Protein AF-A0A8U0S9E8-F1 (afdb_monomer)

pLDDT: mean 73.56, std 24.43, range [23.88, 98.0]

Foldseek 3Di:
DDDDDDDDDDDDDPVNVVVVVVVVVVVVVVVVVVVVPDDDDDDDDDDDDDDDDDDDDDDDDDDDDDDDDDDDDDDDDDDDDDDDDDYDDDDDDDDDDDDDDDDDDDDDDDDDDDDDPPPPPPPPDPPVVVVVVVVVVVVVVVVPPDDDDDDDDDPPVVVVVVVVVVVVVVVVVVVVVVVVVVVVVVVVVVVVVVVVVVVVVVVVVVVVVVVVVVVVVVVVVVVVVVVVVVVVVVVVVVVVVVVVVVVVVVVVVVVVVVVVVVVVVVVVVVVVVVVVVLVVLVVVVVVVVVVVVVVVVVVVVVVVVVVVVVVVVVVVVVVVVVVVVVVVVVVVVVVVVVVVVVVVVVVVVVVVVVVVVVVVDDDDDPVPVVVVVVVVVVVVVVVVVVVVVVVVVVVVVVVVVVVVVVVVVVVVVVVVVVVVVVVVVVVVVVVVVVVVVVVVVVVVVVVVPDDDDDYDDYYDDDDDDPVVVVVVVVVVVVVVVVVVVVVVVVVVVVVVVVVVVVVVVVVVVVVVVVVVVVVVVVVVVVVVVVVVVVVVVVVVVVVVVVVVVVVVVVVVVVVVVVVVVVVVVVVVVVVVVVVVVVVVVVVVVVVVVVVVVVVVVVVVVVVVVVVVVVVVVVVVVVVVVVVVVVVVVVVVVVVVVVVVVVVVVVVVVVVVVVVVVVVVVVVVVVVVVVVVVVVVVVVVVVVVVVVVVVVPPDDDDDDDDDDDDDDDDDDDDDDDDDDDDDDDDDDDDDDPVVVVVVVVVVVVVVVVVVVVVVVVVVVVVVVVVVVVVVPDDDDDDDDDDDDDDDDDDPPPPVNVVVVVVVVVVVVVVVVVVVVVVVVVVVVVVVVVVVVVVVVVVVVVVVVVVVVVVVVVVVVVVVVVVVVVVVVVVVVLVVVLVVLVVVLVVLVVVVVVVVVVVVVVVVPPPDDDDDDDDDDDDDDDDDDDDDDDDDDDDDDDDDDDDDDDDDDDDDDDDDDDPVSVVVSVVSVVVSVCSVPDPVPDPPDPFPQPQDADSSRDRDRDGD

Radius of gyration: 91.76 Å; Cα contacts (8 Å, |Δi|>4): 34; chains: 1; bounding box: 214×157×283 Å

Secondary structure (DSSP, 8-state):
--PPPPPP--PPPHHHHHHHHHHHHHHHHHHHHTTTT-----PPP------------------------------------------------------------------------------TTHHHHHHHHHHHHHHHHHS-----------SSHHHHHHHHHHHHHHHHHHHHHHHHHHHHHHHHHHHHHHHHHHHHHHHHHHHHHHHHHHHHHHHHHHHHHHHHHHHHHHHHHHHHHHHHHHHHHHHHHHHHHHHHHHHHHHHHHHHHHHHHHHHHHHHHHHHHHHHHHHHHHHHHHHHHHHHHHHHHHHHHHHHHHHHHHHHHHHHHHHHHHHHHHHHHHHHHHHHHHHHHHHTT----STHHHHHHHHHHHHHHHHHHHHHHHHHHHHHHHHHHHHHHHHHHHHHHHHHHHHHHHHHHHHHHHHHHHHHHHHHHHHHHHHHTT----------------STHHHHHHHHHHHHHHHHHHHHHHHHHHHHHHHHHHHHHHHHHHHHHHHHHHHHHHHHHHHHHHHHHHHHHHHHHHHHHHHHHHHHHHHHHHHHHHHHHHHHHHHHHHHHHHHHHHHHHHHHHHHHHHHHHHHHHHHHHHHHHHHHHHHHHHHHHHHHHHHHHHHHHHHHHHHHHHHHHHHHHHHHHHHHHHHHHHHHHHHHHHHHHHHHHHHHHHHHHHHHHHHHHHHTTSS-----------------------------SPPP----HHHHHHHHHHHHHHHHHHHHHHHHHHHHHHHHHHHHHTTS---------------S-----HHHHHHHHHHHHHHHHHHHHHHHHHHHHHHHHHHHHHHHHHHHHHHHHHHHHHHHHHHHHHHHHHHHHHHHHHHHHHHHHHHHHHHHHHHHHHHHHHHHHHHHHHHHHHHTTS-----------------------------------------------PPPP-HHHHHHHHHHHHHHHGGG-BTB-------------TTS-------

Organism: Mustela putorius furo (NCBI:txid9669)

Mean predicted aligned error: 26.45 Å

Structure (mmCIF, N/CA/C/O backbone):
data_AF-A0A8U0S9E8-F1
#
_entry.id   AF-A0A8U0S9E8-F1
#
loop_
_atom_site.group_PDB
_atom_site.id
_atom_site.type_symbol
_atom_site.label_atom_id
_atom_site.label_alt_id
_atom_site.label_comp_id
_atom_site.label_asym_id
_atom_site.label_entity_id
_atom_site.label_seq_id
_atom_site.pdbx_PDB_ins_code
_atom_site.Cartn_x
_atom_site.Cartn_y
_atom_site.Cartn_z
_atom_site.occupancy
_atom_site.B_iso_or_equiv
_atom_site.auth_seq_id
_atom_site.auth_comp_id
_atom_site.auth_asym_id
_atom_site.auth_atom_id
_atom_site.pdbx_PDB_model_num
ATOM 1 N N . MET A 1 1 ? 6.691 2.683 75.120 1.00 44.00 1 MET A N 1
ATOM 2 C CA . MET A 1 1 ? 7.593 2.635 73.948 1.00 44.00 1 MET A CA 1
ATOM 3 C C . MET A 1 1 ? 6.758 2.841 72.698 1.00 44.00 1 MET A C 1
ATOM 5 O O . MET A 1 1 ? 5.855 2.048 72.480 1.00 44.00 1 MET A O 1
ATOM 9 N N . TRP A 1 2 ? 7.014 3.904 71.936 1.00 33.50 2 TRP A N 1
ATOM 10 C CA . TRP A 1 2 ? 6.472 4.150 70.589 1.00 33.50 2 TRP A CA 1
ATOM 11 C C . TRP A 1 2 ? 7.681 4.425 69.666 1.00 33.50 2 TRP A C 1
ATOM 13 O O . TRP A 1 2 ? 8.665 4.984 70.161 1.00 33.50 2 TRP A O 1
ATOM 23 N N . PRO A 1 3 ? 7.669 4.017 68.384 1.00 50.53 3 PRO A N 1
ATOM 24 C CA . PRO A 1 3 ? 8.798 4.227 67.473 1.00 50.53 3 PRO A CA 1
ATOM 25 C C . PRO A 1 3 ? 8.892 5.690 66.982 1.00 50.53 3 PRO A C 1
ATOM 27 O O . PRO A 1 3 ? 7.874 6.384 66.937 1.00 50.53 3 PRO A O 1
ATOM 30 N N . PRO A 1 4 ? 10.092 6.178 66.609 1.00 53.84 4 PRO A N 1
ATOM 31 C CA . PRO A 1 4 ? 10.297 7.551 66.147 1.00 53.84 4 PRO A CA 1
ATOM 32 C C . PRO A 1 4 ? 9.912 7.760 64.671 1.00 53.84 4 PRO A C 1
ATOM 34 O O . PRO A 1 4 ? 9.964 6.838 63.858 1.00 53.84 4 PRO A O 1
ATOM 37 N N . PHE A 1 5 ? 9.598 9.009 64.312 1.00 45.31 5 PHE A N 1
ATOM 38 C CA . PHE A 1 5 ? 9.435 9.437 62.918 1.00 45.31 5 PHE A CA 1
ATOM 39 C C . PHE A 1 5 ? 10.786 9.469 62.169 1.00 45.31 5 PHE A C 1
ATOM 41 O O . PHE A 1 5 ? 11.796 9.856 62.765 1.00 45.31 5 PHE A O 1
ATOM 48 N N . PRO A 1 6 ? 10.826 9.134 60.864 1.00 54.22 6 PRO A N 1
ATOM 49 C CA . PRO A 1 6 ? 12.030 9.258 60.044 1.00 54.22 6 PRO A CA 1
ATOM 50 C C . PRO A 1 6 ? 12.336 10.721 59.678 1.00 54.22 6 PRO A C 1
ATOM 52 O O . PRO A 1 6 ? 11.435 11.521 59.422 1.00 54.22 6 PRO A O 1
ATOM 55 N N . SER A 1 7 ? 13.623 11.066 59.618 1.00 42.84 7 SER A N 1
ATOM 56 C CA . SER A 1 7 ? 14.100 12.400 59.226 1.00 42.84 7 SER A CA 1
ATOM 57 C C . SER A 1 7 ? 14.021 12.633 57.704 1.00 42.84 7 SER A C 1
ATOM 59 O O . SER A 1 7 ? 14.194 11.688 56.933 1.00 42.84 7 SER A O 1
ATOM 61 N N . PRO A 1 8 ? 13.815 13.880 57.236 1.00 59.53 8 PRO A N 1
ATOM 62 C CA . PRO A 1 8 ? 13.696 14.175 55.811 1.00 59.53 8 PRO A CA 1
ATOM 63 C C . PRO A 1 8 ? 15.063 14.403 55.149 1.00 59.53 8 PRO A C 1
ATOM 65 O O . PRO A 1 8 ? 15.741 15.372 55.483 1.00 59.53 8 PRO A O 1
ATOM 68 N N . CYS A 1 9 ? 15.442 13.588 54.154 1.00 46.59 9 CYS A N 1
ATOM 69 C CA . CYS A 1 9 ? 16.410 14.017 53.134 1.00 46.59 9 CYS A CA 1
ATOM 70 C C . CYS A 1 9 ? 16.486 13.099 51.900 1.00 46.59 9 CYS A C 1
ATOM 72 O O . CYS A 1 9 ? 16.913 11.951 52.001 1.00 46.59 9 CYS A O 1
ATOM 74 N N . THR A 1 10 ? 16.213 13.641 50.711 1.00 43.84 10 THR A N 1
ATOM 75 C CA . THR A 1 10 ? 17.159 13.552 49.577 1.00 43.84 10 THR A CA 1
ATOM 76 C C . THR A 1 10 ? 16.815 14.607 48.527 1.00 43.84 10 THR A C 1
ATOM 78 O O . THR A 1 10 ? 15.685 14.683 48.049 1.00 43.84 10 THR A O 1
ATOM 81 N N . GLY A 1 11 ? 17.788 15.445 48.168 1.00 53.75 11 GLY A N 1
ATOM 82 C CA . GLY A 1 11 ? 17.655 16.367 47.042 1.00 53.75 11 GLY A CA 1
ATOM 83 C C . GLY A 1 11 ? 17.766 15.623 45.709 1.00 53.75 11 GLY A C 1
ATOM 84 O O . GLY A 1 11 ? 18.569 14.703 45.574 1.00 53.75 11 GLY A O 1
ATOM 85 N N . MET A 1 12 ? 16.978 16.036 44.716 1.00 52.22 12 MET A N 1
ATOM 86 C CA . MET A 1 12 ? 17.087 15.545 43.336 1.00 52.22 12 MET A CA 1
ATOM 87 C C . MET A 1 12 ? 18.500 15.790 42.785 1.00 52.22 12 MET A C 1
ATOM 89 O O . MET A 1 12 ? 19.014 16.900 42.920 1.00 52.22 12 MET A O 1
ATOM 93 N N . SER A 1 13 ? 19.105 14.795 42.126 1.00 67.50 13 SER A N 1
ATOM 94 C CA . SER A 1 13 ? 20.466 14.938 41.590 1.00 67.50 13 SER A CA 1
ATOM 95 C C . SER A 1 13 ? 20.565 16.029 40.516 1.00 67.50 13 SER A C 1
ATOM 97 O O . SER A 1 13 ? 19.630 16.262 39.741 1.00 67.50 13 SER A O 1
ATOM 99 N N . GLU A 1 14 ? 21.738 16.664 40.443 1.00 64.44 14 GLU A N 1
ATOM 100 C CA . GLU A 1 14 ? 22.104 17.674 39.439 1.00 64.44 14 GLU A CA 1
ATOM 101 C C . GLU A 1 14 ? 21.823 17.180 38.007 1.00 64.44 14 GLU A C 1
ATOM 103 O O . GLU A 1 14 ? 21.269 17.890 37.171 1.00 64.44 14 GLU A O 1
ATOM 108 N N . GLU A 1 15 ? 22.111 15.908 37.759 1.00 65.75 15 GLU A N 1
ATOM 109 C CA . GLU A 1 15 ? 21.899 15.195 36.501 1.00 65.75 15 GLU A CA 1
ATOM 110 C C . GLU A 1 15 ? 20.404 15.055 36.151 1.00 65.75 15 GLU A C 1
ATOM 112 O O . GLU A 1 15 ? 19.975 15.360 35.033 1.00 65.75 15 GLU A O 1
ATOM 117 N N . THR A 1 16 ? 19.562 14.730 37.141 1.00 79.19 16 THR A N 1
ATOM 118 C CA . THR A 1 16 ? 18.098 14.702 36.970 1.00 79.19 16 THR A CA 1
ATOM 119 C C . THR A 1 16 ? 17.536 16.109 36.728 1.00 79.19 16 THR A C 1
ATOM 121 O O . THR A 1 16 ? 16.573 16.279 35.972 1.00 79.19 16 THR A O 1
ATOM 124 N N . ARG A 1 17 ? 18.144 17.140 37.334 1.00 77.75 17 ARG A N 1
ATOM 125 C CA . ARG A 1 17 ? 17.808 18.552 37.092 1.00 77.75 17 ARG A CA 1
ATOM 126 C C . ARG A 1 17 ? 18.152 18.959 35.657 1.00 77.75 17 ARG A C 1
ATOM 128 O O . ARG A 1 17 ? 17.302 19.536 34.980 1.00 77.75 17 ARG A O 1
ATOM 135 N N . GLN A 1 18 ? 19.346 18.614 35.172 1.00 79.44 18 GLN A N 1
ATOM 136 C CA . GLN A 1 18 ? 19.784 18.892 33.800 1.00 79.44 18 GLN A CA 1
ATOM 137 C C . GLN A 1 18 ? 18.920 18.169 32.758 1.00 79.44 18 GLN A C 1
ATOM 139 O O . GLN A 1 18 ? 18.460 18.812 31.814 1.00 79.44 18 GLN A O 1
ATOM 144 N N . SER A 1 19 ? 18.611 16.884 32.960 1.00 80.31 19 SER A N 1
ATOM 145 C CA . SER A 1 19 ? 17.738 16.104 32.070 1.00 80.31 19 SER A CA 1
ATOM 146 C C . SER A 1 19 ? 16.337 16.726 31.936 1.00 80.31 19 SER A C 1
ATOM 148 O O . SER A 1 19 ? 15.861 16.981 30.824 1.00 80.31 19 SER A O 1
ATOM 150 N N . LYS A 1 20 ? 15.706 17.113 33.056 1.00 79.75 20 LYS A N 1
ATOM 151 C CA . LYS A 1 20 ? 14.413 17.827 33.035 1.00 79.75 20 LYS A CA 1
ATOM 152 C C . LYS A 1 20 ? 14.503 19.196 32.344 1.00 79.75 20 LYS A C 1
ATOM 154 O O . LYS A 1 20 ? 13.569 19.585 31.642 1.00 79.75 20 LYS A O 1
ATOM 159 N N . LEU A 1 21 ? 15.621 19.909 32.487 1.00 84.81 21 LEU A N 1
ATOM 160 C CA . LEU A 1 21 ? 15.851 21.211 31.847 1.00 84.81 21 LEU A CA 1
ATOM 161 C C . LEU A 1 21 ? 16.091 21.069 30.329 1.00 84.81 21 LEU A C 1
ATOM 163 O O . LEU A 1 21 ? 15.601 21.887 29.549 1.00 84.81 21 LEU A O 1
ATOM 167 N N . ALA A 1 22 ? 16.752 19.996 29.884 1.00 84.50 22 ALA A N 1
ATOM 168 C CA . ALA A 1 22 ? 16.879 19.641 28.470 1.00 84.50 22 ALA A CA 1
ATOM 169 C C . ALA A 1 22 ? 15.518 19.278 27.846 1.00 84.50 22 ALA A C 1
ATOM 171 O O . ALA A 1 22 ? 15.171 19.802 26.786 1.00 84.50 22 ALA A O 1
ATOM 172 N N . ALA A 1 23 ? 14.699 18.474 28.535 1.00 85.00 23 ALA A N 1
ATOM 173 C CA . ALA A 1 23 ? 13.337 18.153 28.104 1.00 85.00 23 ALA A CA 1
ATOM 174 C C . ALA A 1 23 ? 12.440 19.406 28.007 1.00 85.00 23 ALA A C 1
ATOM 176 O O . ALA A 1 23 ? 11.701 19.568 27.034 1.00 85.00 23 ALA A O 1
ATOM 177 N N . ALA A 1 24 ? 12.553 20.337 28.963 1.00 83.56 24 ALA A N 1
ATOM 178 C CA . ALA A 1 24 ? 11.865 21.627 28.911 1.00 83.56 24 ALA A CA 1
ATOM 179 C C . ALA A 1 24 ? 12.329 22.488 27.718 1.00 83.56 24 ALA A C 1
ATOM 181 O O . ALA A 1 24 ? 11.495 23.033 26.996 1.00 83.56 24 ALA A O 1
ATOM 182 N N . LYS A 1 25 ? 13.641 22.553 27.444 1.00 87.00 25 LYS A N 1
ATOM 183 C CA . LYS A 1 25 ? 14.195 23.231 26.255 1.00 87.00 25 LYS A CA 1
ATOM 184 C C . LYS A 1 25 ? 13.748 22.585 24.936 1.00 87.00 25 LYS A C 1
ATOM 186 O O . LYS A 1 25 ? 13.575 23.306 23.954 1.00 87.00 25 LYS A O 1
ATOM 191 N N . LYS A 1 26 ? 13.536 21.262 24.894 1.00 88.38 26 LYS A N 1
ATOM 192 C CA . LYS A 1 26 ? 12.969 20.578 23.719 1.00 88.38 26 LYS A CA 1
ATOM 193 C C . LYS A 1 26 ? 11.520 21.018 23.485 1.00 88.38 26 LYS A C 1
ATOM 195 O O . LYS A 1 26 ? 11.230 21.562 22.423 1.00 88.38 26 LYS A O 1
ATOM 200 N N . LYS A 1 27 ? 10.662 20.917 24.509 1.00 85.12 27 LYS A N 1
ATOM 201 C CA . LYS A 1 27 ? 9.257 21.362 24.434 1.00 85.12 27 LYS A CA 1
ATOM 202 C C . LYS A 1 27 ? 9.110 22.852 24.114 1.00 85.12 27 LYS A C 1
ATOM 204 O O . LYS A 1 27 ? 8.194 23.226 23.391 1.00 85.12 27 LYS A O 1
ATOM 209 N N . LEU A 1 28 ? 10.022 23.703 24.592 1.00 79.50 28 LEU A N 1
ATOM 210 C CA . LEU A 1 28 ? 10.029 25.127 24.244 1.00 79.50 28 LEU A CA 1
ATOM 211 C C . LEU A 1 28 ? 10.319 25.353 22.750 1.00 79.50 28 LEU A C 1
ATOM 213 O O . LEU A 1 28 ? 9.632 26.159 22.128 1.00 79.50 28 LEU A O 1
ATOM 217 N N . ARG A 1 29 ? 11.275 24.621 22.157 1.00 79.69 29 ARG A N 1
ATOM 218 C CA . ARG A 1 29 ? 11.548 24.694 20.709 1.00 79.69 29 ARG A CA 1
ATOM 219 C C . ARG A 1 29 ? 10.402 24.123 19.870 1.00 79.69 29 ARG A C 1
ATOM 221 O O . ARG A 1 29 ? 10.024 24.743 18.883 1.00 79.69 29 ARG A O 1
ATOM 228 N N . GLU A 1 30 ? 9.801 23.011 20.294 1.00 76.88 30 GLU A N 1
ATOM 229 C CA . GLU A 1 30 ? 8.592 22.445 19.670 1.00 76.88 30 GLU A CA 1
ATOM 230 C C . GLU A 1 30 ? 7.432 23.463 19.678 1.00 76.88 30 GLU A C 1
ATOM 232 O O . GLU A 1 30 ? 6.778 23.670 18.656 1.00 76.88 30 GLU A O 1
ATOM 237 N N . TYR A 1 31 ? 7.221 24.166 20.797 1.00 73.00 31 TYR A N 1
ATOM 238 C CA . TYR A 1 31 ? 6.201 25.213 20.928 1.00 73.00 31 TYR A CA 1
ATOM 239 C C . TYR A 1 31 ? 6.510 26.459 20.077 1.00 73.00 31 TYR A C 1
ATOM 241 O O . TYR A 1 31 ? 5.611 27.011 19.448 1.00 73.00 31 TYR A O 1
ATOM 249 N N . GLN A 1 32 ? 7.779 26.874 19.996 1.00 72.06 32 GLN A N 1
ATOM 250 C CA . GLN A 1 32 ? 8.217 27.987 19.144 1.00 72.06 32 GLN A CA 1
ATOM 251 C C . GLN A 1 32 ? 8.056 27.675 17.648 1.00 72.06 32 GLN A C 1
ATOM 253 O O . GLN A 1 32 ? 7.547 28.517 16.911 1.00 72.06 32 GLN A O 1
ATOM 258 N N . HIS A 1 33 ? 8.390 26.461 17.195 1.00 67.50 33 HIS A N 1
ATOM 259 C CA . HIS A 1 33 ? 8.090 26.024 15.824 1.00 67.50 33 HIS A CA 1
ATOM 260 C C . HIS A 1 33 ? 6.584 26.039 15.534 1.00 67.50 33 HIS A C 1
ATOM 262 O O . HIS A 1 33 ? 6.177 26.506 14.474 1.00 67.50 33 HIS A O 1
ATOM 268 N N . LYS A 1 34 ? 5.743 25.632 16.496 1.00 66.44 34 LYS A N 1
ATOM 269 C CA . LYS A 1 34 ? 4.276 25.659 16.354 1.00 66.44 34 LYS A CA 1
ATOM 270 C C . LYS A 1 34 ? 3.654 27.064 16.312 1.00 66.44 34 LYS A C 1
ATOM 272 O O . LYS A 1 34 ? 2.466 27.181 16.028 1.00 66.44 34 LYS A O 1
ATOM 277 N N . ILE A 1 35 ? 4.435 28.111 16.591 1.00 58.50 35 ILE A N 1
ATOM 278 C CA . ILE A 1 35 ? 4.029 29.526 16.518 1.00 58.50 35 ILE A CA 1
ATOM 279 C C . ILE A 1 35 ? 4.666 30.239 15.307 1.00 58.50 35 ILE A C 1
ATOM 281 O O . ILE A 1 35 ? 4.148 31.257 14.853 1.00 58.50 35 ILE A O 1
ATOM 285 N N . GLY A 1 36 ? 5.747 29.698 14.734 1.00 48.75 36 GLY A N 1
ATOM 286 C CA . GLY A 1 36 ? 6.500 30.329 13.643 1.00 48.75 36 GLY A CA 1
ATOM 287 C C . GLY A 1 36 ? 5.853 30.290 12.250 1.00 48.75 36 GLY A C 1
ATOM 288 O O . GLY A 1 36 ? 6.329 30.989 11.362 1.00 48.75 36 GLY A O 1
ATOM 289 N N . SER A 1 37 ? 4.793 29.503 12.037 1.00 46.59 37 SER A N 1
ATOM 290 C CA . SER A 1 37 ? 4.215 29.219 10.707 1.00 46.59 37 SER A CA 1
ATOM 291 C C . SER A 1 37 ? 2.791 29.764 10.479 1.00 46.59 37 SER A C 1
ATOM 293 O O . SER A 1 37 ? 2.075 29.276 9.608 1.00 46.59 37 SER A O 1
ATOM 295 N N . GLY A 1 38 ? 2.362 30.778 11.243 1.00 38.34 38 GLY A N 1
ATOM 296 C CA . GLY A 1 38 ? 1.010 31.357 11.161 1.00 38.34 38 GLY A CA 1
ATOM 297 C C . GLY A 1 38 ? 0.969 32.856 10.837 1.00 38.34 38 GLY A C 1
ATOM 298 O O . GLY A 1 38 ? 0.762 33.672 11.735 1.00 38.34 38 GLY A O 1
ATOM 299 N N . THR A 1 39 ? 1.116 33.240 9.564 1.00 35.41 39 THR A N 1
ATOM 300 C CA . THR A 1 39 ? 0.956 34.643 9.117 1.00 35.41 39 THR A CA 1
ATOM 301 C C . THR A 1 39 ? -0.534 35.007 8.930 1.00 35.41 39 THR A C 1
ATOM 303 O O . THR A 1 39 ? -1.264 34.214 8.334 1.00 35.41 39 THR A O 1
ATOM 306 N N . PRO A 1 40 ? -1.033 36.167 9.419 1.00 47.22 40 PRO A N 1
ATOM 307 C CA . PRO A 1 40 ? -2.479 36.392 9.553 1.00 47.22 40 PRO A CA 1
ATOM 308 C C . PRO A 1 40 ? -3.126 37.404 8.577 1.00 47.22 40 PRO A C 1
ATOM 310 O O . PRO A 1 40 ? -2.475 38.271 8.007 1.00 47.22 40 PRO A O 1
ATOM 313 N N . ALA A 1 41 ? -4.468 37.380 8.608 1.00 33.94 41 ALA A N 1
ATOM 314 C CA . ALA A 1 41 ? -5.418 38.487 8.393 1.00 33.94 41 ALA A CA 1
ATOM 315 C C . ALA A 1 41 ? -5.804 38.927 6.958 1.00 33.94 41 ALA A C 1
ATOM 317 O O . ALA A 1 41 ? -5.037 39.531 6.221 1.00 33.94 41 ALA A O 1
ATOM 318 N N . GLY A 1 42 ? -7.107 38.782 6.657 1.00 28.66 42 GLY A N 1
ATOM 319 C CA . GLY A 1 42 ? -7.777 39.346 5.471 1.00 28.66 42 GLY A CA 1
ATOM 320 C C . GLY A 1 42 ? -9.246 39.768 5.683 1.00 28.66 42 GLY A C 1
ATOM 321 O O . GLY A 1 42 ? -9.971 39.981 4.716 1.00 28.66 42 GLY A O 1
ATOM 322 N N . VAL A 1 43 ? -9.729 39.882 6.930 1.00 33.44 43 VAL A N 1
ATOM 323 C CA . VAL A 1 43 ? -11.162 40.100 7.236 1.00 33.44 43 VAL A CA 1
ATOM 324 C C . VAL A 1 43 ? -11.494 41.577 7.492 1.00 33.44 43 VAL A C 1
ATOM 326 O O . VAL A 1 43 ? -11.058 42.165 8.485 1.00 33.44 43 VAL A O 1
ATOM 329 N N . LYS A 1 44 ? -12.356 42.169 6.653 1.00 34.69 44 LYS A N 1
ATOM 330 C CA . LYS A 1 44 ? -12.977 43.484 6.910 1.00 34.69 44 LYS A CA 1
ATOM 331 C C . LYS A 1 44 ? -14.182 43.336 7.858 1.00 34.69 44 LYS A C 1
ATOM 333 O O . LYS A 1 44 ? -15.100 42.567 7.604 1.00 34.69 44 LYS A O 1
ATOM 338 N N . LYS A 1 45 ? -14.183 44.091 8.963 1.00 38.88 45 LYS A N 1
ATOM 339 C CA . LYS A 1 45 ? -15.186 44.027 10.050 1.00 38.88 45 LYS A CA 1
ATOM 340 C C . LYS A 1 45 ? -16.520 44.701 9.675 1.00 38.88 45 LYS A C 1
ATOM 342 O O . LYS A 1 45 ? -16.481 45.855 9.249 1.00 38.88 45 LYS A O 1
ATOM 347 N N . LYS A 1 46 ? -17.682 44.118 10.034 1.00 30.02 46 LYS A N 1
ATOM 348 C CA . LYS A 1 46 ? -18.892 44.901 10.408 1.00 30.02 46 LYS A CA 1
ATOM 349 C C . LYS A 1 46 ? -19.952 44.147 11.254 1.00 30.02 46 LYS A C 1
ATOM 351 O O . LYS A 1 46 ? -20.583 43.205 10.810 1.00 30.02 46 LYS A O 1
ATOM 356 N N . ARG A 1 47 ? -20.125 44.646 12.487 1.00 30.95 47 ARG A N 1
ATOM 357 C CA . ARG A 1 47 ? -21.281 44.653 13.426 1.00 30.95 47 ARG A CA 1
ATOM 358 C C . ARG A 1 47 ? -22.521 43.739 13.200 1.00 30.95 47 ARG A C 1
ATOM 360 O O . ARG A 1 47 ? -23.392 44.073 12.413 1.00 30.95 47 ARG A O 1
ATOM 367 N N . LYS A 1 48 ? -22.695 42.765 14.111 1.00 30.12 48 LYS A N 1
ATOM 368 C CA . LYS A 1 48 ? -23.673 42.743 15.242 1.00 30.12 48 LYS A CA 1
ATOM 369 C C . LYS A 1 48 ? -25.108 43.300 15.039 1.00 30.12 48 LYS A C 1
ATOM 371 O O . LYS A 1 48 ? -25.261 44.516 15.036 1.00 30.12 48 LYS A O 1
ATOM 376 N N . ILE A 1 49 ? -26.109 42.403 15.123 1.00 32.66 49 ILE A N 1
ATOM 377 C CA . ILE A 1 49 ? -27.501 42.445 15.695 1.00 32.66 49 ILE A CA 1
ATOM 378 C C . ILE A 1 49 ? -28.094 41.041 15.369 1.00 32.66 49 ILE A C 1
ATOM 380 O O . ILE A 1 49 ? -27.817 40.571 14.274 1.00 32.66 49 ILE A O 1
ATOM 384 N N . LYS A 1 50 ? -28.702 40.184 16.214 1.00 31.17 50 LYS A N 1
ATOM 385 C CA . LYS A 1 50 ? -29.634 40.180 17.379 1.00 31.17 50 LYS A CA 1
ATOM 386 C C . LYS A 1 50 ? -31.106 39.915 16.966 1.00 31.17 50 LYS A C 1
ATOM 388 O O . LYS A 1 50 ? -31.656 40.697 16.204 1.00 31.17 50 LYS A O 1
ATOM 393 N N . ASN A 1 51 ? -31.725 38.892 17.588 1.00 29.09 51 ASN A N 1
ATOM 394 C CA . ASN A 1 51 ? -33.076 38.317 17.363 1.00 29.09 51 ASN A CA 1
ATOM 395 C C . ASN A 1 51 ? -33.180 37.443 16.081 1.00 29.09 51 ASN A C 1
ATOM 397 O O . ASN A 1 51 ? -32.486 37.734 15.116 1.00 29.09 51 ASN A O 1
ATOM 401 N N . GLY A 1 52 ? -33.998 36.378 16.006 1.00 27.56 52 GLY A N 1
ATOM 402 C CA . GLY A 1 52 ? -34.793 35.695 17.049 1.00 27.56 52 GLY A CA 1
ATOM 403 C C . GLY A 1 52 ? -35.748 34.604 16.497 1.00 27.56 52 GLY A C 1
ATOM 404 O O . GLY A 1 52 ? -35.979 34.560 15.296 1.00 27.56 52 GLY A O 1
ATOM 405 N N . SER A 1 53 ? -36.338 33.801 17.403 1.00 29.66 53 SER A N 1
ATOM 406 C CA . SER A 1 53 ? -37.468 32.839 17.230 1.00 29.66 53 SER A CA 1
ATOM 407 C C . SER A 1 53 ? -37.332 31.617 16.292 1.00 29.66 53 SER A C 1
ATOM 409 O O . SER A 1 53 ? -36.646 31.645 15.278 1.00 29.66 53 SER A O 1
ATOM 411 N N . CYS A 1 54 ? -38.039 30.539 16.659 1.00 30.72 54 CYS A N 1
ATOM 412 C CA . CYS A 1 54 ? -38.152 29.262 15.938 1.00 30.72 54 CYS A CA 1
ATOM 413 C C . CYS A 1 54 ? -39.445 29.181 15.099 1.00 30.72 54 CYS A C 1
ATOM 415 O O . CYS A 1 54 ? -40.437 29.802 15.479 1.00 30.72 54 CYS A O 1
ATOM 417 N N . SER A 1 55 ? -39.491 28.323 14.068 1.00 32.56 55 SER A N 1
ATOM 418 C CA . SER A 1 55 ? -40.637 27.416 13.789 1.00 32.56 55 SER A CA 1
ATOM 419 C C . SER A 1 55 ? -40.337 26.413 12.656 1.00 32.56 55 SER A C 1
ATOM 421 O O . SER A 1 55 ? -40.163 26.780 11.504 1.00 32.56 55 SER A O 1
ATOM 423 N N . GLU A 1 56 ? -40.203 25.144 13.040 1.00 30.12 56 GLU A N 1
ATOM 424 C CA . GLU A 1 56 ? -40.972 23.979 12.560 1.00 30.12 56 GLU A CA 1
ATOM 425 C C . GLU A 1 56 ? -41.749 23.963 11.209 1.00 30.12 56 GLU A C 1
ATOM 427 O O . GLU A 1 56 ? -42.534 24.856 10.912 1.00 30.12 56 GLU A O 1
ATOM 432 N N . THR A 1 57 ? -41.682 22.780 10.560 1.00 27.00 57 THR A N 1
ATOM 433 C CA . THR A 1 57 ? -42.830 21.977 10.040 1.00 27.00 57 THR A CA 1
ATOM 434 C C . THR A 1 57 ? -43.176 21.918 8.521 1.00 27.00 57 THR A C 1
ATOM 436 O O . THR A 1 57 ? -43.582 22.885 7.892 1.00 27.00 57 THR A O 1
ATOM 439 N N . THR A 1 58 ? -43.063 20.679 7.993 1.00 27.45 58 THR A N 1
ATOM 440 C CA . THR A 1 58 ? -43.699 19.998 6.822 1.00 27.45 58 THR A CA 1
ATOM 441 C C . THR A 1 58 ? -43.703 20.574 5.390 1.00 27.45 58 THR A C 1
ATOM 443 O O . THR A 1 58 ? -44.503 21.441 5.074 1.00 27.45 58 THR A O 1
ATOM 446 N N . ALA A 1 59 ? -42.969 19.872 4.506 1.00 28.84 59 ALA A N 1
ATOM 447 C CA . ALA A 1 59 ? -43.467 18.975 3.429 1.00 28.84 59 ALA A CA 1
ATOM 448 C C . ALA A 1 59 ? -44.372 19.482 2.265 1.00 28.84 59 ALA A C 1
ATOM 450 O O . ALA A 1 59 ? -44.923 20.572 2.282 1.00 28.84 59 ALA A O 1
ATOM 451 N N . SER A 1 60 ? -44.564 18.571 1.292 1.00 29.11 60 SER A N 1
ATOM 452 C CA . SER A 1 60 ? -45.475 18.601 0.124 1.00 29.11 60 SER A CA 1
ATOM 453 C C . SER A 1 60 ? -44.955 19.220 -1.188 1.00 29.11 60 SER A C 1
ATOM 455 O O . SER A 1 60 ? -45.104 20.411 -1.416 1.00 29.11 60 SER A O 1
ATOM 457 N N . ASP A 1 61 ? -44.421 18.339 -2.045 1.00 26.75 61 ASP A N 1
ATOM 458 C CA . ASP A 1 61 ? -44.914 18.005 -3.405 1.00 26.75 61 ASP A CA 1
ATOM 459 C C . ASP A 1 61 ? -45.136 19.098 -4.489 1.00 26.75 61 ASP A C 1
ATOM 461 O O . ASP A 1 61 ? -45.479 20.242 -4.213 1.00 26.75 61 ASP A O 1
ATOM 465 N N . GLY A 1 62 ? -45.014 18.695 -5.762 1.00 25.62 62 GLY A N 1
ATOM 466 C CA . GLY A 1 62 ? -45.376 19.493 -6.943 1.00 25.62 62 GLY A CA 1
ATOM 467 C C . GLY A 1 62 ? -44.218 19.820 -7.897 1.00 25.62 62 GLY A C 1
ATOM 468 O O . GLY A 1 62 ? -43.254 20.496 -7.543 1.00 25.62 62 GLY A O 1
ATOM 469 N N . CYS A 1 63 ? -44.332 19.379 -9.154 1.00 29.52 63 CYS A N 1
ATOM 470 C CA . CYS A 1 63 ? -43.437 19.782 -10.245 1.00 29.52 63 CYS A CA 1
ATOM 471 C C . CYS A 1 63 ? -43.759 21.198 -10.760 1.00 29.52 63 CYS A C 1
ATOM 473 O O . CYS A 1 63 ? -44.899 21.634 -10.654 1.00 29.52 63 CYS A O 1
ATOM 475 N N . HIS A 1 64 ? -42.800 21.855 -11.427 1.00 28.70 64 HIS A N 1
ATOM 476 C CA . HIS A 1 64 ? -42.924 22.286 -12.837 1.00 28.70 64 HIS A CA 1
ATOM 477 C C . HIS A 1 64 ? -41.615 22.923 -13.354 1.00 28.70 64 HIS A C 1
ATOM 479 O O . HIS A 1 64 ? -40.822 23.463 -12.585 1.00 28.70 64 HIS A O 1
ATOM 485 N N . SER A 1 65 ? -41.386 22.832 -14.669 1.00 33.94 65 SER A N 1
ATOM 486 C CA . SER A 1 65 ? -40.288 23.500 -15.393 1.00 33.94 65 SER A CA 1
ATOM 487 C C . SER A 1 65 ? -40.668 24.937 -15.800 1.00 33.94 65 SER A C 1
ATOM 489 O O . SER A 1 65 ? -41.810 25.353 -15.604 1.00 33.94 65 SER A O 1
ATOM 491 N N . PRO A 1 66 ? -39.714 25.710 -16.341 1.00 41.44 66 PRO A N 1
ATOM 492 C CA . PRO A 1 66 ? -39.650 25.868 -17.806 1.00 41.44 66 PRO A CA 1
ATOM 493 C C . PRO A 1 66 ? -38.273 25.427 -18.351 1.00 41.44 66 PRO A C 1
ATOM 495 O O . PRO A 1 66 ? -37.286 25.467 -17.623 1.00 41.44 66 PRO A O 1
ATOM 498 N N . GLU A 1 67 ? -38.099 24.863 -19.549 1.00 27.92 67 GLU A N 1
ATOM 499 C CA . GLU A 1 67 ? -38.749 25.066 -20.861 1.00 27.92 67 GLU A CA 1
ATOM 500 C C . GLU A 1 67 ? -38.411 26.411 -21.527 1.00 27.92 67 GLU A C 1
ATOM 502 O O . GLU A 1 67 ? -39.093 27.408 -21.323 1.00 27.92 67 GLU A O 1
ATOM 507 N N . ASP A 1 68 ? -37.404 26.404 -22.406 1.00 28.91 68 ASP A N 1
ATOM 508 C CA . ASP A 1 68 ? -37.407 27.279 -23.583 1.00 28.91 68 ASP A CA 1
ATOM 509 C C . ASP A 1 68 ? -36.716 26.570 -24.763 1.00 28.91 68 ASP A C 1
ATOM 511 O O . ASP A 1 68 ? -35.496 26.392 -24.779 1.00 28.91 68 ASP A O 1
ATOM 515 N N . ALA A 1 69 ? -37.520 26.071 -25.708 1.00 38.34 69 ALA A N 1
ATOM 516 C CA . ALA A 1 69 ? -37.062 25.460 -26.957 1.00 38.34 69 ALA A CA 1
ATOM 517 C C . ALA A 1 69 ? -38.191 25.390 -28.006 1.00 38.34 69 ALA A C 1
ATOM 519 O O . ALA A 1 69 ? -39.167 24.651 -27.849 1.00 38.34 69 ALA A O 1
ATOM 520 N N . PRO A 1 70 ? -38.045 26.116 -29.123 1.00 44.69 70 PRO A N 1
ATOM 521 C CA . PRO A 1 70 ? -38.635 25.701 -30.401 1.00 44.69 70 PRO A CA 1
ATOM 522 C C . PRO A 1 70 ? -37.646 25.861 -31.582 1.00 44.69 70 PRO A C 1
ATOM 524 O O . PRO A 1 70 ? -36.757 26.700 -31.524 1.00 44.69 70 PRO A O 1
ATOM 527 N N . LYS A 1 71 ? -37.737 25.172 -32.730 1.00 36.47 71 LYS A N 1
ATOM 528 C CA . LYS A 1 71 ? -38.563 24.063 -33.278 1.00 36.47 71 LYS A CA 1
ATOM 529 C C . LYS A 1 71 ? -37.888 23.631 -34.613 1.00 36.47 71 LYS A C 1
ATOM 531 O O . LYS A 1 71 ? -36.935 24.285 -35.019 1.00 36.47 71 LYS A O 1
ATOM 536 N N . ASP A 1 72 ? -38.251 22.589 -35.365 1.00 28.02 72 ASP A N 1
ATOM 537 C CA . ASP A 1 72 ? -39.384 21.639 -35.400 1.00 28.02 72 ASP A CA 1
ATOM 538 C C . ASP A 1 72 ? -38.825 20.268 -35.905 1.00 28.02 72 ASP A C 1
ATOM 540 O O . ASP A 1 72 ? -37.822 20.254 -36.611 1.00 28.02 72 ASP A O 1
ATOM 544 N N . ARG A 1 73 ? -39.258 19.101 -35.390 1.00 32.53 73 ARG A N 1
ATOM 545 C CA . ARG A 1 73 ? -40.250 18.140 -35.964 1.00 32.53 73 ARG A CA 1
ATOM 546 C C . ARG A 1 73 ? -39.905 17.507 -37.342 1.00 32.53 73 ARG A C 1
ATOM 548 O O . ARG A 1 73 ? -39.394 18.188 -38.213 1.00 32.53 73 ARG A O 1
ATOM 555 N N . ALA A 1 74 ? -40.217 16.229 -37.630 1.00 29.61 74 ALA A N 1
ATOM 556 C CA . ALA A 1 74 ? -41.065 15.241 -36.926 1.00 29.61 74 ALA A CA 1
ATOM 557 C C . ALA A 1 74 ? -40.608 13.758 -37.067 1.00 29.61 74 ALA A C 1
ATOM 559 O O . ALA A 1 74 ? -39.839 13.403 -37.953 1.00 29.61 74 ALA A O 1
ATOM 560 N N . THR A 1 75 ? -41.154 12.910 -36.186 1.00 31.05 75 THR A N 1
ATOM 561 C CA . THR A 1 75 ? -41.149 11.421 -36.108 1.00 31.05 75 THR A CA 1
ATOM 562 C C . THR A 1 75 ? -42.185 10.768 -37.080 1.00 31.05 75 THR A C 1
ATOM 564 O O . THR A 1 75 ? -42.910 11.564 -37.682 1.00 31.05 75 THR A O 1
ATOM 567 N N . PRO A 1 76 ? -42.345 9.410 -37.266 1.00 44.97 76 PRO A N 1
ATOM 568 C CA . PRO A 1 76 ? -42.347 8.350 -36.216 1.00 44.97 76 PRO A CA 1
ATOM 569 C C . PRO A 1 76 ? -41.911 6.868 -36.514 1.00 44.97 76 PRO A C 1
ATOM 571 O O . PRO A 1 76 ? -42.089 6.336 -37.598 1.00 44.97 76 PRO A O 1
ATOM 574 N N . ALA A 1 77 ? -41.485 6.189 -35.430 1.00 31.16 77 ALA A N 1
ATOM 575 C CA . ALA A 1 77 ? -41.801 4.810 -34.959 1.00 31.16 77 ALA A CA 1
ATOM 576 C C . ALA A 1 77 ? -41.493 3.477 -35.735 1.00 31.16 77 ALA A C 1
ATOM 578 O O . ALA A 1 77 ? -42.153 3.160 -36.715 1.00 31.16 77 ALA A O 1
ATOM 579 N N . ILE A 1 78 ? -40.584 2.655 -35.144 1.00 33.12 78 ILE A N 1
ATOM 580 C CA . ILE A 1 78 ? -40.627 1.199 -34.727 1.00 33.12 78 ILE A CA 1
ATOM 581 C C . ILE A 1 78 ? -41.582 0.220 -35.494 1.00 33.12 78 ILE A C 1
ATOM 583 O O . ILE A 1 78 ? -42.743 0.600 -35.634 1.00 33.12 78 ILE A O 1
ATOM 587 N N . PRO A 1 79 ? -41.221 -1.063 -35.851 1.00 44.97 79 PRO A N 1
ATOM 588 C CA . PRO A 1 79 ? -40.408 -1.980 -35.011 1.00 44.97 79 PRO A CA 1
ATOM 589 C C . PRO A 1 79 ? -39.547 -3.155 -35.606 1.00 44.97 79 PRO A C 1
ATOM 591 O O . PRO A 1 79 ? -39.728 -3.608 -36.728 1.00 44.97 79 PRO A O 1
ATOM 594 N N . THR A 1 80 ? -38.729 -3.746 -34.705 1.00 28.25 80 THR A N 1
ATOM 595 C CA . THR A 1 80 ? -38.290 -5.177 -34.558 1.00 28.25 80 THR A CA 1
ATOM 596 C C . THR A 1 80 ? -37.318 -5.920 -35.513 1.00 28.25 80 THR A C 1
ATOM 598 O O . THR A 1 80 ? -37.620 -6.137 -36.676 1.00 28.25 80 THR A O 1
ATOM 601 N N . VAL A 1 81 ? -36.307 -6.535 -34.858 1.00 31.91 81 VAL A N 1
ATOM 602 C CA . VAL A 1 81 ? -35.662 -7.866 -35.078 1.00 31.91 81 VAL A CA 1
ATOM 603 C C . VAL A 1 81 ? -34.566 -8.051 -36.156 1.00 31.91 81 VAL A C 1
ATOM 605 O O . VAL A 1 81 ? -34.746 -7.759 -37.327 1.00 31.91 81 VAL A O 1
ATOM 608 N N . ASP A 1 82 ? -33.441 -8.601 -35.667 1.00 30.38 82 ASP A N 1
ATOM 609 C CA . ASP A 1 82 ? -32.317 -9.351 -36.261 1.00 30.38 82 ASP A CA 1
ATOM 610 C C . ASP A 1 82 ? -31.926 -9.237 -37.749 1.00 30.38 82 ASP A C 1
ATOM 612 O O . ASP A 1 82 ? -32.642 -9.664 -38.650 1.00 30.38 82 ASP A O 1
ATOM 616 N N . GLY A 1 83 ? -30.622 -8.989 -37.948 1.00 28.66 83 GLY A N 1
ATOM 617 C CA . GLY A 1 83 ? -29.801 -9.950 -38.699 1.00 28.66 83 GLY A CA 1
ATOM 618 C C . GLY A 1 83 ? -29.037 -9.438 -39.926 1.00 28.66 83 GLY A C 1
ATOM 619 O O . GLY A 1 83 ? -29.625 -8.999 -40.905 1.00 28.66 83 GLY A O 1
ATOM 620 N N . THR A 1 84 ? -27.725 -9.711 -39.928 1.00 29.62 84 THR A N 1
ATOM 621 C CA . THR A 1 84 ? -26.821 -9.712 -41.104 1.00 29.62 84 THR A CA 1
ATOM 622 C C . THR A 1 84 ? -26.282 -8.346 -41.581 1.00 29.62 84 THR A C 1
ATOM 624 O O . THR A 1 84 ? -26.868 -7.292 -41.374 1.00 29.62 84 THR A O 1
ATOM 627 N N . MET A 1 85 ? -25.076 -8.384 -42.162 1.00 29.83 85 MET A N 1
ATOM 628 C CA . MET A 1 85 ? -24.238 -7.239 -42.556 1.00 29.83 85 MET A CA 1
ATOM 629 C C . MET A 1 85 ? -24.451 -6.786 -44.018 1.00 29.83 85 MET A C 1
ATOM 631 O O . MET A 1 85 ? -24.916 -7.573 -44.840 1.00 29.83 85 MET A O 1
ATOM 635 N N . THR A 1 86 ? -23.894 -5.602 -44.333 1.00 28.67 86 THR A N 1
ATOM 636 C CA . THR A 1 86 ? -23.481 -5.024 -45.648 1.00 28.67 86 THR A CA 1
ATOM 637 C C . THR A 1 86 ? -24.352 -3.917 -46.284 1.00 28.67 86 THR A C 1
ATOM 639 O O . THR A 1 86 ? -25.570 -3.967 -46.210 1.00 28.67 86 THR A O 1
ATOM 642 N N . SER A 1 87 ? -23.647 -2.912 -46.847 1.00 29.17 87 SER A N 1
ATOM 643 C CA . SER A 1 87 ? -23.828 -2.127 -48.102 1.00 29.17 87 SER A CA 1
ATOM 644 C C . SER A 1 87 ? -25.226 -1.822 -48.709 1.00 29.17 87 SER A C 1
ATOM 646 O O . SER A 1 87 ? -26.147 -2.617 -48.608 1.00 29.17 87 SER A O 1
ATOM 648 N N . ASP A 1 88 ? -25.454 -0.721 -49.455 1.00 29.09 88 ASP A N 1
ATOM 649 C CA . ASP A 1 88 ? -24.533 0.310 -49.996 1.00 29.09 88 ASP A CA 1
ATOM 650 C C . ASP A 1 88 ? -25.243 1.602 -50.488 1.00 29.09 88 ASP A C 1
ATOM 652 O O . ASP A 1 88 ? -26.420 1.567 -50.841 1.00 29.09 88 ASP A O 1
ATOM 656 N N . GLY A 1 89 ? -24.464 2.685 -50.672 1.00 30.38 89 GLY A N 1
ATOM 657 C CA . GLY A 1 89 ? -24.720 3.784 -51.637 1.00 30.38 89 GLY A CA 1
ATOM 658 C C . GLY A 1 89 ? -25.951 4.684 -51.398 1.00 30.38 89 GLY A C 1
ATOM 659 O O . GLY A 1 89 ? -26.615 4.590 -50.373 1.00 30.38 89 GLY A O 1
ATOM 660 N N . VAL A 1 90 ? -26.320 5.633 -52.274 1.00 38.12 90 VAL A N 1
ATOM 661 C CA . VAL A 1 90 ? -25.738 6.240 -53.513 1.00 38.12 90 VAL A CA 1
ATOM 662 C C . VAL A 1 90 ? -26.320 7.697 -53.613 1.00 38.12 90 VAL A C 1
ATOM 664 O O . VAL A 1 90 ? -26.894 8.110 -52.602 1.00 38.12 90 VAL A O 1
ATOM 667 N N . PRO A 1 91 ? -26.279 8.527 -54.701 1.00 48.09 91 PRO A N 1
ATOM 668 C CA . PRO A 1 91 ? -25.728 8.422 -56.074 1.00 48.09 91 PRO A CA 1
ATOM 669 C C . PRO A 1 91 ? -24.671 9.540 -56.378 1.00 48.09 91 PRO A C 1
ATOM 671 O O . PRO A 1 91 ? -24.267 10.247 -55.464 1.00 48.09 91 PRO A O 1
ATOM 674 N N . SER A 1 92 ? -24.138 9.797 -57.587 1.00 29.47 92 SER A N 1
ATOM 675 C CA . SER A 1 92 ? -24.569 9.502 -58.973 1.00 29.47 92 SER A CA 1
ATOM 676 C C . SER A 1 92 ? -23.368 9.537 -59.977 1.00 29.47 92 SER A C 1
ATOM 678 O O . SER A 1 92 ? -22.229 9.520 -59.518 1.00 29.47 92 SER A O 1
ATOM 680 N N . PRO A 1 93 ? -23.557 9.534 -61.319 1.00 48.41 93 PRO A N 1
ATOM 681 C CA . PRO A 1 93 ? -23.290 8.423 -62.251 1.00 48.41 93 PRO A CA 1
ATOM 682 C C . PRO A 1 93 ? -21.929 8.551 -63.002 1.00 48.41 93 PRO A C 1
ATOM 684 O O . PRO A 1 93 ? -21.306 9.605 -62.977 1.00 48.41 93 PRO A O 1
ATOM 687 N N . TYR A 1 94 ? -21.378 7.538 -63.691 1.00 29.70 94 TYR A N 1
ATOM 688 C CA . TYR A 1 94 ? -21.970 6.786 -64.815 1.00 29.70 94 TYR A CA 1
ATOM 689 C C . TYR A 1 94 ? -21.336 5.397 -65.063 1.00 29.70 94 TYR A C 1
ATOM 691 O O . TYR A 1 94 ? -20.190 5.145 -64.710 1.00 29.70 94 TYR A O 1
ATOM 699 N N . ALA A 1 95 ? -22.121 4.544 -65.735 1.00 31.34 95 ALA A N 1
ATOM 700 C CA . ALA A 1 95 ? -21.804 3.286 -66.434 1.00 31.34 95 ALA A CA 1
ATOM 701 C C . ALA A 1 95 ? -20.359 2.722 -66.389 1.00 31.34 95 ALA A C 1
ATOM 703 O O . ALA A 1 95 ? -19.438 3.230 -67.024 1.00 31.34 95 ALA A O 1
ATOM 704 N N . SER A 1 96 ? -20.225 1.556 -65.752 1.00 30.44 96 SER A N 1
ATOM 705 C CA . SER A 1 96 ? -19.110 0.596 -65.886 1.00 30.44 96 SER A CA 1
ATOM 706 C C . SER A 1 96 ? -19.509 -0.546 -66.859 1.00 30.44 96 SER A C 1
ATOM 708 O O . SER A 1 96 ? -20.618 -0.503 -67.393 1.00 30.44 96 SER A O 1
ATOM 710 N N . PRO A 1 97 ? -18.766 -1.669 -66.968 1.00 51.94 97 PRO A N 1
ATOM 711 C CA . PRO A 1 97 ? -17.332 -1.874 -67.236 1.00 51.94 97 PRO A CA 1
ATOM 712 C C . PRO A 1 97 ? -17.138 -2.808 -68.469 1.00 51.94 97 PRO A C 1
ATOM 714 O O . PRO A 1 97 ? -18.108 -3.140 -69.143 1.00 51.94 97 PRO A O 1
ATOM 717 N N . LEU A 1 98 ? -15.926 -3.340 -68.711 1.00 29.34 98 LEU A N 1
ATOM 718 C CA . LEU A 1 98 ? -15.697 -4.806 -68.692 1.00 29.34 98 LEU A CA 1
ATOM 719 C C . LEU A 1 98 ? -14.207 -5.202 -68.781 1.00 29.34 98 LEU A C 1
ATOM 721 O O . LEU A 1 98 ? -13.335 -4.364 -68.995 1.00 29.34 98 LEU A O 1
ATOM 725 N N . HIS A 1 99 ? -13.930 -6.487 -68.539 1.00 30.53 99 HIS A N 1
ATOM 726 C CA . HIS A 1 99 ? -12.593 -7.072 -68.374 1.00 30.53 99 HIS A CA 1
ATOM 727 C C . HIS A 1 99 ? -12.053 -7.710 -69.672 1.00 30.53 99 HIS A C 1
ATOM 729 O O . HIS A 1 99 ? -12.824 -8.089 -70.551 1.00 30.53 99 HIS A O 1
ATOM 735 N N . LEU A 1 100 ? -10.728 -7.876 -69.784 1.00 35.88 100 LEU A N 1
ATOM 736 C CA . LEU A 1 100 ? -10.085 -8.471 -70.966 1.00 35.88 100 LEU A CA 1
ATOM 737 C C . LEU A 1 100 ? -10.297 -9.992 -71.062 1.00 35.88 100 LEU A C 1
ATOM 739 O O . LEU A 1 100 ? -10.181 -10.695 -70.060 1.00 35.88 100 LEU A O 1
ATOM 743 N N . THR A 1 101 ? -10.455 -10.522 -72.283 1.00 28.16 101 THR A N 1
ATOM 744 C CA . THR A 1 101 ? -10.132 -11.924 -72.626 1.00 28.16 101 THR A CA 1
ATOM 745 C C . THR A 1 101 ? -9.767 -12.076 -74.113 1.00 28.16 101 THR A C 1
ATOM 747 O O . THR A 1 101 ? -10.602 -11.859 -74.975 1.00 28.16 101 THR A O 1
ATOM 750 N N . SER A 1 102 ? -8.508 -12.462 -74.356 1.00 29.75 102 SER A N 1
ATOM 751 C CA . SER A 1 102 ? -7.941 -13.363 -75.387 1.00 29.75 102 SER A CA 1
ATOM 752 C C . SER A 1 102 ? -8.502 -13.521 -76.828 1.00 29.75 102 SER A C 1
ATOM 754 O O . SER A 1 102 ? -9.698 -13.607 -77.060 1.00 29.75 102 SER A O 1
ATOM 756 N N . MET A 1 103 ? -7.555 -13.830 -77.733 1.00 30.52 103 MET A N 1
ATOM 757 C CA . MET A 1 103 ? -7.659 -14.518 -79.045 1.00 30.52 103 MET A CA 1
ATOM 758 C C . MET A 1 103 ? -7.970 -13.749 -80.356 1.00 30.52 103 MET A C 1
ATOM 760 O O . MET A 1 103 ? -9.106 -13.467 -80.704 1.00 30.52 103 MET A O 1
ATOM 764 N N . ALA A 1 104 ? -6.905 -13.654 -81.169 1.00 29.17 104 ALA A N 1
ATOM 765 C CA . ALA A 1 104 ? -6.808 -14.143 -82.558 1.00 29.17 104 ALA A CA 1
ATOM 766 C C . ALA A 1 104 ? -7.503 -13.428 -83.757 1.00 29.17 104 ALA A C 1
ATOM 768 O O . ALA A 1 104 ? -8.588 -13.806 -84.183 1.00 29.17 104 ALA A O 1
ATOM 769 N N . SER A 1 105 ? -6.656 -12.688 -84.497 1.00 34.03 105 SER A N 1
ATOM 770 C CA . SER A 1 105 ? -6.389 -12.869 -85.949 1.00 34.03 105 SER A CA 1
ATOM 771 C C . SER A 1 105 ? -7.175 -12.072 -87.021 1.00 34.03 105 SER A C 1
ATOM 773 O O . SER A 1 105 ? -8.320 -11.687 -86.837 1.00 34.03 105 SER A O 1
ATOM 775 N N . VAL A 1 106 ? -6.516 -11.961 -88.193 1.00 31.86 106 VAL A N 1
ATOM 776 C CA . VAL A 1 106 ? -6.994 -11.570 -89.547 1.00 31.86 106 VAL A CA 1
ATOM 777 C C . VAL A 1 106 ? -7.122 -10.062 -89.896 1.00 31.86 106 VAL A C 1
ATOM 779 O O . VAL A 1 106 ? -8.099 -9.429 -89.537 1.00 31.86 106 VAL A O 1
ATOM 782 N N . GLN A 1 107 ? -6.147 -9.577 -90.700 1.00 30.94 107 GLN A N 1
ATOM 783 C CA . GLN A 1 107 ? -6.218 -8.681 -91.900 1.00 30.94 107 GLN A CA 1
ATOM 784 C C . GLN A 1 107 ? -7.013 -7.337 -91.859 1.00 30.94 107 GLN A C 1
ATOM 786 O O . GLN A 1 107 ? -8.082 -7.256 -91.281 1.00 30.94 107 GLN A O 1
ATOM 791 N N . SER A 1 108 ? -6.614 -6.245 -92.543 1.00 28.09 108 SER A N 1
ATOM 792 C CA . SER A 1 108 ? -5.404 -5.917 -93.338 1.00 28.09 108 SER A CA 1
ATOM 793 C C . SER A 1 108 ? -5.314 -4.398 -93.666 1.00 28.09 108 SER A C 1
ATOM 795 O O . SER A 1 108 ? -6.290 -3.674 -93.509 1.00 28.09 108 SER A O 1
ATOM 797 N N . HIS A 1 109 ? -4.166 -3.978 -94.234 1.00 33.59 109 HIS A N 1
ATOM 798 C CA . HIS A 1 109 ? -3.861 -2.710 -94.947 1.00 33.59 109 HIS A CA 1
ATOM 799 C C . HIS A 1 109 ? -3.365 -1.467 -94.165 1.00 33.59 109 HIS A C 1
ATOM 801 O O . HIS A 1 109 ? -3.990 -1.015 -93.219 1.00 33.59 109 HIS A O 1
ATOM 807 N N . HIS A 1 110 ? -2.230 -0.945 -94.670 1.00 28.97 110 HIS A N 1
ATOM 808 C CA . HIS A 1 110 ? -1.690 0.435 -94.770 1.00 28.97 110 HIS A CA 1
ATOM 809 C C . HIS A 1 110 ? -2.232 1.564 -93.850 1.00 28.97 110 HIS A C 1
ATOM 811 O O . HIS A 1 110 ? -3.429 1.699 -93.652 1.00 28.97 110 HIS A O 1
ATOM 817 N N . ALA A 1 111 ? -1.399 2.497 -93.363 1.00 30.56 111 ALA A N 1
ATOM 818 C CA . ALA A 1 111 ? -0.270 3.109 -94.082 1.00 30.56 111 ALA A CA 1
ATOM 819 C C . ALA A 1 111 ? 0.906 3.610 -93.206 1.00 30.56 111 ALA A C 1
ATOM 821 O O . ALA A 1 111 ? 0.775 3.800 -92.004 1.00 30.56 111 ALA A O 1
ATOM 822 N N . GLU A 1 112 ? 2.041 3.823 -93.883 1.00 34.09 112 GLU A N 1
ATOM 823 C CA . GLU A 1 112 ? 3.096 4.830 -93.646 1.00 34.09 112 GLU A CA 1
ATOM 824 C C . GLU A 1 112 ? 3.401 5.291 -92.203 1.00 34.09 112 GLU A C 1
ATOM 826 O O . GLU A 1 112 ? 2.749 6.177 -91.655 1.00 34.09 112 GLU A O 1
ATOM 831 N N . ASN A 1 113 ? 4.532 4.829 -91.656 1.00 36.41 113 ASN A N 1
ATOM 832 C CA . ASN A 1 113 ? 5.796 5.594 -91.673 1.00 36.41 113 ASN A CA 1
ATOM 833 C C . ASN A 1 113 ? 6.908 4.778 -90.985 1.00 36.41 113 ASN A C 1
ATOM 835 O O . ASN A 1 113 ? 6.887 4.590 -89.771 1.00 36.41 113 ASN A O 1
ATOM 839 N N . GLY A 1 114 ? 7.879 4.284 -91.757 1.00 35.19 114 GLY A N 1
ATOM 840 C CA . GLY A 1 114 ? 9.058 3.581 -91.239 1.00 35.19 114 GLY A CA 1
ATOM 841 C C . GLY A 1 114 ? 10.341 4.367 -91.532 1.00 35.19 114 GLY A C 1
ATOM 842 O O . GLY A 1 114 ? 10.406 5.015 -92.578 1.00 35.19 114 GLY A O 1
ATOM 843 N N . PRO A 1 115 ? 11.367 4.321 -90.660 1.00 43.22 115 PRO A N 1
ATOM 844 C CA . PRO A 1 115 ? 12.672 4.885 -90.981 1.00 43.22 115 PRO A CA 1
ATOM 845 C C . PRO A 1 115 ? 13.282 4.097 -92.144 1.00 43.22 115 PRO A C 1
ATOM 847 O O . PRO A 1 115 ? 13.430 2.876 -92.072 1.00 43.22 115 PRO A O 1
ATOM 850 N N . ILE A 1 116 ? 13.598 4.795 -93.233 1.00 33.28 116 ILE A N 1
ATOM 851 C CA . ILE A 1 116 ? 14.081 4.173 -94.465 1.00 33.28 116 ILE A CA 1
ATOM 852 C C . ILE A 1 116 ? 15.529 3.715 -94.254 1.00 33.28 116 ILE A C 1
ATOM 854 O O . ILE A 1 116 ? 16.426 4.537 -94.087 1.00 33.28 116 ILE A O 1
ATOM 858 N N . LEU A 1 117 ? 15.757 2.401 -94.301 1.00 41.22 117 LEU A N 1
ATOM 859 C CA . LEU A 1 117 ? 17.067 1.855 -94.648 1.00 41.22 117 LEU A CA 1
ATOM 860 C C . LEU A 1 117 ? 17.210 1.960 -96.166 1.00 41.22 117 LEU A C 1
ATOM 862 O O . LEU A 1 117 ? 16.621 1.162 -96.897 1.00 41.22 117 LEU A O 1
ATOM 866 N N . THR A 1 118 ? 17.951 2.959 -96.641 1.00 33.12 118 THR A N 1
ATOM 867 C CA . THR A 1 118 ? 18.304 3.064 -98.055 1.00 33.12 118 THR A CA 1
ATOM 868 C C . THR A 1 118 ? 19.396 2.047 -98.383 1.00 33.12 118 THR A C 1
ATOM 870 O O . THR A 1 118 ? 20.581 2.270 -98.146 1.00 33.12 118 THR A O 1
ATOM 873 N N . ASP A 1 119 ? 18.992 0.908 -98.954 1.00 38.09 119 ASP A N 1
ATOM 874 C CA . ASP A 1 119 ? 19.883 0.065 -99.764 1.00 38.09 119 ASP A CA 1
ATOM 875 C C . ASP A 1 119 ? 20.165 0.799 -101.085 1.00 38.09 119 ASP A C 1
ATOM 877 O O . ASP A 1 119 ? 19.629 0.480 -102.146 1.00 38.09 119 ASP A O 1
ATOM 881 N N . GLU A 1 120 ? 20.956 1.868 -100.985 1.00 34.72 120 GLU A N 1
ATOM 882 C CA . GLU A 1 120 ? 21.325 2.773 -102.076 1.00 34.72 120 GLU A CA 1
ATOM 883 C C . GLU A 1 120 ? 22.405 2.156 -102.986 1.00 34.72 120 GLU A C 1
ATOM 885 O O . GLU A 1 120 ? 23.401 2.776 -103.351 1.00 34.72 120 GLU A O 1
ATOM 890 N N . ASN A 1 121 ? 22.152 0.931 -103.453 1.00 42.06 121 ASN A N 1
ATOM 891 C CA . ASN A 1 121 ? 22.710 0.422 -104.706 1.00 42.06 121 ASN A CA 1
ATOM 892 C C . ASN A 1 121 ? 21.978 1.043 -105.920 1.00 42.06 121 ASN A C 1
ATOM 894 O O . ASN A 1 121 ? 21.609 0.351 -106.874 1.00 42.06 121 ASN A O 1
ATOM 898 N N . GLU A 1 122 ? 21.748 2.362 -105.901 1.00 35.06 122 GLU A N 1
ATOM 899 C CA . GLU A 1 122 ? 21.196 3.069 -107.056 1.00 35.06 122 GLU A CA 1
ATOM 900 C C . GLU A 1 122 ? 22.223 3.112 -108.196 1.00 35.06 122 GLU A C 1
ATOM 902 O O . GLU A 1 122 ? 23.375 3.522 -108.042 1.00 35.06 122 GLU A O 1
ATOM 907 N N . CYS A 1 123 ? 21.789 2.682 -109.381 1.00 42.88 123 CYS A N 1
ATOM 908 C CA . CYS A 1 123 ? 22.630 2.578 -110.570 1.00 42.88 123 CYS A CA 1
ATOM 909 C C . CYS A 1 123 ? 22.910 3.957 -111.193 1.00 42.88 123 CYS A C 1
ATOM 911 O O . CYS A 1 123 ? 22.319 4.327 -112.212 1.00 42.88 123 CYS A O 1
ATOM 913 N N . LEU A 1 124 ? 23.831 4.722 -110.604 1.00 37.66 124 LEU A N 1
ATOM 914 C CA . LEU A 1 124 ? 24.195 6.049 -111.099 1.00 37.66 124 LEU A CA 1
ATOM 915 C C . LEU A 1 124 ? 24.932 5.992 -112.458 1.00 37.66 124 LEU A C 1
ATOM 917 O O . LEU A 1 124 ? 26.135 5.768 -112.554 1.00 37.66 124 LEU A O 1
ATOM 921 N N . SER A 1 125 ? 24.175 6.300 -113.516 1.00 44.88 125 SER A N 1
ATOM 922 C CA . SER A 1 125 ? 24.627 6.747 -114.846 1.00 44.88 125 SER A CA 1
ATOM 923 C C . SER A 1 125 ? 25.348 5.753 -115.780 1.00 44.88 125 SER A C 1
ATOM 925 O O . SER A 1 125 ? 26.266 6.112 -116.525 1.00 44.88 125 SER A O 1
ATOM 927 N N . SER A 1 126 ? 24.848 4.517 -115.891 1.00 51.22 126 SER A N 1
ATOM 928 C CA . SER A 1 126 ? 25.262 3.604 -116.979 1.00 51.22 126 SER A CA 1
ATOM 929 C C . SER A 1 126 ? 24.965 4.154 -118.391 1.00 51.22 126 SER A C 1
ATOM 931 O O . SER A 1 126 ? 25.644 3.800 -119.354 1.00 51.22 126 SER A O 1
ATOM 933 N N . THR A 1 127 ? 23.973 5.041 -118.541 1.00 53.25 127 THR A N 1
ATOM 934 C CA . THR A 1 127 ? 23.569 5.626 -119.834 1.00 53.25 127 THR A CA 1
ATOM 935 C C . THR A 1 127 ? 24.473 6.749 -120.342 1.00 53.25 127 THR A C 1
ATOM 937 O O . THR A 1 127 ? 24.585 6.912 -121.556 1.00 53.25 127 THR A O 1
ATOM 940 N N . GLU A 1 128 ? 25.133 7.514 -119.466 1.00 57.41 128 GLU A N 1
ATOM 941 C CA . GLU A 1 128 ? 26.094 8.548 -119.892 1.00 57.41 128 GLU A CA 1
ATOM 942 C C . GLU A 1 128 ? 27.413 7.902 -120.333 1.00 57.41 128 GLU A C 1
ATOM 944 O O . GLU A 1 128 ? 27.940 8.238 -121.393 1.00 57.41 128 GLU A O 1
ATOM 949 N N . SER A 1 129 ? 27.879 6.884 -119.597 1.00 60.28 129 SER A N 1
ATOM 950 C CA . SER A 1 129 ? 29.029 6.061 -119.995 1.00 60.28 129 SER A CA 1
ATOM 951 C C . SER A 1 129 ? 28.800 5.392 -121.359 1.00 60.28 129 SER A C 1
ATOM 953 O O . SER A 1 129 ? 29.629 5.528 -122.258 1.00 60.28 129 SER A O 1
ATOM 955 N N . LEU A 1 130 ? 27.631 4.774 -121.584 1.00 58.84 130 LEU A N 1
ATOM 956 C CA . LEU A 1 130 ? 27.270 4.224 -122.899 1.00 58.84 130 LEU A CA 1
ATOM 957 C C . LEU A 1 130 ? 27.181 5.295 -124.001 1.00 58.84 130 LEU A C 1
ATOM 959 O O . LEU A 1 130 ? 27.533 5.014 -125.147 1.00 58.84 130 LEU A O 1
ATOM 963 N N . ARG A 1 131 ? 26.758 6.527 -123.683 1.00 64.19 131 ARG A N 1
ATOM 964 C CA . ARG A 1 131 ? 26.740 7.641 -124.647 1.00 64.19 131 ARG A CA 1
ATOM 965 C C . ARG A 1 131 ? 28.155 8.118 -124.995 1.00 64.19 131 ARG A C 1
ATOM 967 O O . ARG A 1 131 ? 28.422 8.333 -126.176 1.00 64.19 131 ARG A O 1
ATOM 974 N N . GLN A 1 132 ? 29.064 8.218 -124.023 1.00 63.81 132 GLN A N 1
ATOM 975 C CA . GLN A 1 132 ? 30.481 8.517 -124.272 1.00 63.81 132 GLN A CA 1
ATOM 976 C C . GLN A 1 132 ? 31.152 7.421 -125.107 1.00 63.81 132 GLN A C 1
ATOM 978 O O . GLN A 1 132 ? 31.780 7.733 -126.117 1.00 63.81 132 GLN A O 1
ATOM 983 N N . ILE A 1 133 ? 30.954 6.145 -124.760 1.00 66.00 133 ILE A N 1
ATOM 984 C CA . ILE A 1 133 ? 31.493 5.001 -125.514 1.00 66.00 133 ILE A CA 1
ATOM 985 C C . ILE A 1 133 ? 30.937 4.987 -126.949 1.00 66.00 133 ILE A C 1
ATOM 987 O O . ILE A 1 133 ? 31.688 4.776 -127.899 1.00 66.00 133 ILE A O 1
ATOM 991 N N . SER A 1 134 ? 29.648 5.290 -127.141 1.00 65.38 134 SER A N 1
ATOM 992 C CA . SER A 1 134 ? 29.044 5.419 -128.475 1.00 65.38 134 SER A CA 1
ATOM 993 C C . SER A 1 134 ? 29.620 6.589 -129.286 1.00 65.38 134 SER A C 1
ATOM 995 O O . SER A 1 134 ? 29.815 6.446 -130.494 1.00 65.38 134 SER A O 1
ATOM 997 N N . GLN A 1 135 ? 29.921 7.727 -128.654 1.00 65.81 135 GLN A N 1
ATOM 998 C CA . GLN A 1 135 ? 30.563 8.866 -129.320 1.00 65.81 135 GLN A CA 1
ATOM 999 C C . GLN A 1 135 ? 32.030 8.576 -129.673 1.00 65.81 135 GLN A C 1
ATOM 1001 O O . GLN A 1 135 ? 32.458 8.899 -130.779 1.00 65.81 135 GLN A O 1
ATOM 1006 N N . GLN A 1 136 ? 32.776 7.904 -128.791 1.00 66.38 136 GLN A N 1
ATOM 1007 C CA . GLN A 1 136 ? 34.154 7.474 -129.051 1.00 66.38 136 GLN A CA 1
ATOM 1008 C C . GLN A 1 136 ? 34.225 6.423 -130.172 1.00 66.38 136 GLN A C 1
ATOM 1010 O O . GLN A 1 136 ? 35.050 6.555 -131.074 1.00 66.38 136 GLN A O 1
ATOM 1015 N N . LEU A 1 137 ? 33.313 5.442 -130.190 1.00 62.22 137 LEU A N 1
ATOM 1016 C CA . LEU A 1 137 ? 33.202 4.471 -131.286 1.00 62.22 137 LEU A CA 1
ATOM 1017 C C . LEU A 1 137 ? 32.874 5.141 -132.628 1.00 62.22 137 LEU A C 1
ATOM 1019 O O . LEU A 1 137 ? 33.514 4.822 -133.627 1.00 62.22 137 LEU A O 1
ATOM 1023 N N . ASN A 1 138 ? 31.943 6.101 -132.666 1.00 62.59 138 ASN A N 1
ATOM 1024 C CA . ASN A 1 138 ? 31.656 6.848 -133.897 1.00 62.59 138 ASN A CA 1
ATOM 1025 C C . ASN A 1 138 ? 32.850 7.694 -134.373 1.00 62.59 138 ASN A C 1
ATOM 1027 O O . ASN A 1 138 ? 33.040 7.822 -135.581 1.00 62.59 138 ASN A O 1
ATOM 1031 N N . GLY A 1 139 ? 33.673 8.229 -133.464 1.00 59.19 139 GLY A N 1
ATOM 1032 C CA . GLY A 1 139 ? 34.935 8.886 -133.824 1.00 59.19 139 GLY A CA 1
ATOM 1033 C C . GLY A 1 139 ? 35.900 7.922 -134.520 1.00 59.19 139 GLY A C 1
ATOM 1034 O O . GLY A 1 139 ? 36.281 8.145 -135.666 1.00 59.19 139 GLY A O 1
ATOM 1035 N N . ILE A 1 140 ? 36.203 6.793 -133.873 1.00 56.78 140 ILE A N 1
ATOM 1036 C CA . ILE A 1 140 ? 37.153 5.778 -134.367 1.00 56.78 140 ILE A CA 1
ATOM 1037 C C . ILE A 1 140 ? 36.701 5.164 -135.709 1.00 56.78 140 ILE A C 1
ATOM 1039 O O . ILE A 1 140 ? 37.517 4.922 -136.602 1.00 56.78 140 ILE A O 1
ATOM 1043 N N . VAL A 1 141 ? 35.393 4.956 -135.897 1.00 55.34 141 VAL A N 1
ATOM 1044 C CA . VAL A 1 141 ? 34.826 4.473 -137.170 1.00 55.34 141 VAL A CA 1
ATOM 1045 C C . VAL A 1 141 ? 34.888 5.540 -138.277 1.00 55.34 141 VAL A C 1
ATOM 1047 O O . VAL A 1 141 ? 35.014 5.184 -139.447 1.00 55.34 141 VAL A O 1
ATOM 1050 N N . SER A 1 142 ? 34.865 6.834 -137.937 1.00 55.16 142 SER A N 1
ATOM 1051 C CA . SER A 1 142 ? 34.919 7.930 -138.920 1.00 55.16 142 SER A CA 1
ATOM 1052 C C . SER A 1 142 ? 36.321 8.187 -139.487 1.00 55.16 142 SER A C 1
ATOM 1054 O O . SER A 1 142 ? 36.436 8.668 -140.610 1.00 55.16 142 SER A O 1
ATOM 1056 N N . GLU A 1 143 ? 37.388 7.858 -138.754 1.00 45.78 143 GLU A N 1
ATOM 1057 C CA . GLU A 1 143 ? 38.777 8.105 -139.190 1.00 45.78 143 GLU A CA 1
ATOM 1058 C C . GLU A 1 143 ? 39.372 6.972 -140.056 1.00 45.78 143 GLU A C 1
ATOM 1060 O O . GLU A 1 143 ? 40.460 7.106 -140.614 1.00 45.78 143 GLU A O 1
ATOM 1065 N N . SER A 1 144 ? 38.646 5.864 -140.237 1.00 47.25 144 SER A N 1
ATOM 1066 C CA . SER A 1 144 ? 39.146 4.630 -140.871 1.00 47.25 144 SER A CA 1
ATOM 1067 C C . SER A 1 144 ? 38.994 4.568 -142.409 1.00 47.25 144 SER A C 1
ATOM 1069 O O . SER A 1 144 ? 38.930 3.480 -142.982 1.00 47.25 144 SER A O 1
ATOM 1071 N N . SER A 1 145 ? 38.909 5.707 -143.113 1.00 37.59 145 SER A N 1
ATOM 1072 C CA . SER A 1 145 ? 38.461 5.770 -144.522 1.00 37.59 145 SER A CA 1
ATOM 1073 C C . SER A 1 145 ? 39.483 6.313 -145.543 1.00 37.59 145 SER A C 1
ATOM 1075 O O . SER A 1 145 ? 39.110 7.060 -146.448 1.00 37.59 145 SER A O 1
ATOM 1077 N N . SER A 1 146 ? 40.769 5.951 -145.435 1.00 42.81 146 SER A N 1
ATOM 1078 C CA . SER A 1 146 ? 41.831 6.423 -146.356 1.00 42.81 146 SER A CA 1
ATOM 1079 C C . SER A 1 146 ? 42.859 5.357 -146.791 1.00 42.81 146 SER A C 1
ATOM 1081 O O . SER A 1 146 ? 43.988 5.683 -147.151 1.00 42.81 146 SER A O 1
ATOM 1083 N N . CYS A 1 147 ? 42.472 4.076 -146.825 1.00 41.53 147 CYS A N 1
ATOM 1084 C CA . CYS A 1 147 ? 43.344 2.962 -147.240 1.00 41.53 147 CYS A CA 1
ATOM 1085 C C . CYS A 1 147 ? 42.801 2.194 -148.463 1.00 41.53 147 CYS A C 1
ATOM 1087 O O . CYS A 1 147 ? 42.455 1.019 -148.362 1.00 41.53 147 CYS A O 1
ATOM 1089 N N . VAL A 1 148 ? 42.727 2.850 -149.628 1.00 36.56 148 VAL A N 1
ATOM 1090 C CA . VAL A 1 148 ? 42.350 2.217 -150.909 1.00 36.56 148 VAL A CA 1
ATOM 1091 C C . VAL A 1 148 ? 43.383 2.550 -151.986 1.00 36.56 148 VAL A C 1
ATOM 1093 O O . VAL A 1 148 ? 43.612 3.719 -152.277 1.00 36.56 148 VAL A O 1
ATOM 1096 N N . ASN A 1 149 ? 43.927 1.497 -152.604 1.00 38.56 149 ASN A N 1
ATOM 1097 C CA . ASN A 1 149 ? 44.981 1.472 -153.628 1.00 38.56 149 ASN A CA 1
ATOM 1098 C C . ASN A 1 149 ? 46.367 2.008 -153.172 1.00 38.56 149 ASN A C 1
ATOM 1100 O O . ASN A 1 149 ? 46.467 3.029 -152.508 1.00 38.56 149 ASN A O 1
ATOM 1104 N N . GLY A 1 150 ? 47.502 1.390 -153.518 1.00 40.75 150 GLY A N 1
ATOM 1105 C CA . GLY A 1 150 ? 47.675 0.097 -154.195 1.00 40.75 150 GLY A CA 1
ATOM 1106 C C . GLY A 1 150 ? 48.692 0.086 -155.335 1.00 40.75 150 GLY A C 1
ATOM 1107 O O . GLY A 1 150 ? 48.323 -0.326 -156.424 1.00 40.75 150 GLY A O 1
ATOM 1108 N N . GLU A 1 151 ? 49.938 0.507 -155.099 1.00 34.62 151 GLU A N 1
ATOM 1109 C CA . GLU A 1 151 ? 51.111 0.228 -155.953 1.00 34.62 151 GLU A CA 1
ATOM 1110 C C . GLU A 1 151 ? 52.409 0.642 -155.215 1.00 34.62 151 GLU A C 1
ATOM 1112 O O . GLU A 1 151 ? 52.343 1.390 -154.241 1.00 34.62 151 GLU A O 1
ATOM 1117 N N . GLY A 1 152 ? 53.588 0.188 -155.670 1.00 37.00 152 GLY A N 1
ATOM 1118 C CA . GLY A 1 152 ? 54.887 0.775 -155.273 1.00 37.00 152 GLY A CA 1
ATOM 1119 C C . GLY A 1 152 ? 55.686 0.073 -154.155 1.00 37.00 152 GLY A C 1
ATOM 1120 O O . GLY A 1 152 ? 55.558 0.375 -152.975 1.00 37.00 152 GLY A O 1
ATOM 1121 N N . LEU A 1 153 ? 56.601 -0.812 -154.561 1.00 43.06 153 LEU A N 1
ATOM 1122 C CA . LEU A 1 153 ? 57.611 -1.506 -153.740 1.00 43.06 153 LEU A CA 1
ATOM 1123 C C . LEU A 1 153 ? 58.483 -0.576 -152.858 1.00 43.06 153 LEU A C 1
ATOM 1125 O O . LEU A 1 153 ? 59.100 0.348 -153.383 1.00 43.06 153 LEU A O 1
ATOM 1129 N N . SER A 1 154 ? 58.693 -0.913 -151.574 1.00 44.81 154 SER A N 1
ATOM 1130 C CA . SER A 1 154 ? 59.899 -0.512 -150.813 1.00 44.81 154 SER A CA 1
ATOM 1131 C C . SER A 1 154 ? 60.129 -1.372 -149.558 1.00 44.81 154 SER A C 1
ATOM 1133 O O . SER A 1 154 ? 59.186 -1.872 -148.951 1.00 44.81 154 SER A O 1
ATOM 1135 N N . SER A 1 155 ? 61.393 -1.521 -149.141 1.00 49.41 155 SER A N 1
ATOM 1136 C CA . SER A 1 155 ? 61.817 -2.362 -148.005 1.00 49.41 155 SER A CA 1
ATOM 1137 C C . SER A 1 155 ? 61.628 -1.720 -146.617 1.00 49.41 155 SER A C 1
ATOM 1139 O O . SER A 1 155 ? 61.947 -2.356 -145.613 1.00 49.41 155 SER A O 1
ATOM 1141 N N . ALA A 1 156 ? 61.159 -0.470 -146.533 1.00 55.53 156 ALA A N 1
ATOM 1142 C CA . ALA A 1 156 ? 61.073 0.271 -145.268 1.00 55.53 156 ALA A CA 1
ATOM 1143 C C . ALA A 1 156 ? 59.961 -0.245 -144.331 1.00 55.53 156 ALA A C 1
ATOM 1145 O O . ALA A 1 156 ? 60.201 -0.448 -143.142 1.00 55.53 156 ALA A O 1
ATOM 1146 N N . ASN A 1 157 ? 58.773 -0.531 -144.878 1.00 57.38 157 ASN A N 1
ATOM 1147 C CA . ASN A 1 157 ? 57.545 -0.785 -144.108 1.00 57.38 157 ASN A CA 1
ATOM 1148 C C . ASN A 1 157 ? 57.635 -1.961 -143.117 1.00 57.38 157 ASN A C 1
ATOM 1150 O O . ASN A 1 157 ? 56.854 -2.019 -142.171 1.00 57.38 157 ASN A O 1
ATOM 1154 N N . MET A 1 158 ? 58.563 -2.901 -143.321 1.00 63.44 158 MET A N 1
ATOM 1155 C CA . MET A 1 158 ? 58.738 -4.053 -142.433 1.00 63.44 158 MET A CA 1
ATOM 1156 C C . MET A 1 158 ? 59.295 -3.648 -141.059 1.00 63.44 158 MET A C 1
ATOM 1158 O O . MET A 1 158 ? 58.842 -4.189 -140.056 1.00 63.44 158 MET A O 1
ATOM 1162 N N . LYS A 1 159 ? 60.204 -2.661 -140.995 1.00 71.00 159 LYS A N 1
ATOM 1163 C CA . LYS A 1 159 ? 60.753 -2.161 -139.721 1.00 71.00 159 LYS A CA 1
ATOM 1164 C C . LYS A 1 159 ? 59.771 -1.280 -138.958 1.00 71.00 159 LYS A C 1
ATOM 1166 O O . LYS A 1 159 ? 59.674 -1.401 -137.744 1.00 71.00 159 LYS A O 1
ATOM 1171 N N . ASP A 1 160 ? 59.015 -0.437 -139.655 1.00 70.69 160 ASP A N 1
ATOM 1172 C CA . ASP A 1 160 ? 57.986 0.395 -139.021 1.00 70.69 160 ASP A CA 1
ATOM 1173 C C . ASP A 1 160 ? 56.863 -0.467 -138.422 1.00 70.69 160 ASP A C 1
ATOM 1175 O O . ASP A 1 160 ? 56.326 -0.146 -137.364 1.00 70.69 160 ASP A O 1
ATOM 1179 N N . LEU A 1 161 ? 56.523 -1.583 -139.076 1.00 74.69 161 LEU A N 1
ATOM 1180 C CA . LEU A 1 161 ? 55.571 -2.562 -138.553 1.00 74.69 161 LEU A CA 1
ATOM 1181 C C . LEU A 1 161 ? 56.144 -3.326 -137.345 1.00 74.69 161 LEU A C 1
ATOM 1183 O O . LEU A 1 161 ? 55.443 -3.509 -136.353 1.00 74.69 161 LEU A O 1
ATOM 1187 N N . GLU A 1 162 ? 57.417 -3.726 -137.404 1.00 77.19 162 GLU A N 1
ATOM 1188 C CA . GLU A 1 162 ? 58.139 -4.378 -136.302 1.00 77.19 162 GLU A CA 1
ATOM 1189 C C . GLU A 1 162 ? 58.239 -3.467 -135.061 1.00 77.19 162 GLU A C 1
ATOM 1191 O O . GLU A 1 162 ? 57.881 -3.902 -133.966 1.00 77.19 162 GLU A O 1
ATOM 1196 N N . SER A 1 163 ? 58.596 -2.184 -135.231 1.00 79.38 163 SER A N 1
ATOM 1197 C CA . SER A 1 163 ? 58.621 -1.184 -134.146 1.00 79.38 163 SER A CA 1
ATOM 1198 C C . SER A 1 163 ? 57.243 -1.010 -133.512 1.00 79.38 163 SER A C 1
ATOM 1200 O O . SER A 1 163 ? 57.119 -1.087 -132.294 1.00 79.38 163 SER A O 1
ATOM 1202 N N . ARG A 1 164 ? 56.176 -0.887 -134.318 1.00 81.25 164 ARG A N 1
ATOM 1203 C CA . ARG A 1 164 ? 54.802 -0.774 -133.795 1.00 81.25 164 ARG A CA 1
ATOM 1204 C C . ARG A 1 164 ? 54.353 -2.016 -133.031 1.00 81.25 164 ARG A C 1
ATOM 1206 O O . ARG A 1 164 ? 53.675 -1.872 -132.020 1.00 81.25 164 ARG A O 1
ATOM 1213 N N . TYR A 1 165 ? 54.716 -3.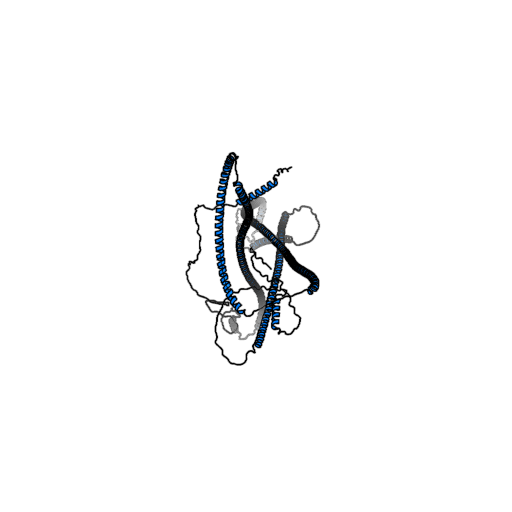224 -133.468 1.00 82.88 165 TYR A N 1
ATOM 1214 C CA . TYR A 1 165 ? 54.432 -4.438 -132.692 1.00 82.88 165 TYR A CA 1
ATOM 1215 C C . TYR A 1 165 ? 55.224 -4.482 -131.378 1.00 82.88 165 TYR A C 1
ATOM 1217 O O . TYR A 1 165 ? 54.694 -4.939 -130.366 1.00 82.88 165 TYR A O 1
ATOM 1225 N N . GLN A 1 166 ? 56.459 -3.981 -131.370 1.00 85.00 166 GLN A N 1
ATOM 1226 C CA . GLN A 1 166 ? 57.303 -3.924 -130.177 1.00 85.00 166 GLN A CA 1
ATOM 1227 C C . GLN A 1 166 ? 56.805 -2.867 -129.172 1.00 85.00 166 GLN A C 1
ATOM 1229 O O . GLN A 1 166 ? 56.682 -3.161 -127.985 1.00 85.00 166 GLN A O 1
ATOM 1234 N N . GLU A 1 167 ? 56.410 -1.684 -129.648 1.00 84.81 167 GLU A N 1
ATOM 1235 C CA . GLU A 1 167 ? 55.724 -0.641 -128.873 1.00 84.81 167 GLU A CA 1
ATOM 1236 C C . GLU A 1 167 ? 54.376 -1.132 -128.324 1.00 84.81 167 GLU A C 1
ATOM 1238 O O . GLU A 1 167 ? 54.083 -0.928 -127.147 1.00 84.81 167 GLU A O 1
ATOM 1243 N N . LEU A 1 168 ? 53.579 -1.839 -129.135 1.00 86.94 168 LEU A N 1
ATOM 1244 C CA . LEU A 1 168 ? 52.304 -2.420 -128.707 1.00 86.94 168 LEU A CA 1
ATOM 1245 C C . LEU A 1 168 ? 52.499 -3.518 -127.651 1.00 86.94 168 LEU A C 1
ATOM 1247 O O . LEU A 1 168 ? 51.706 -3.590 -126.715 1.00 86.94 168 LEU A O 1
ATOM 1251 N N . SER A 1 169 ? 53.559 -4.332 -127.752 1.00 87.62 169 SER A N 1
ATOM 1252 C CA . SER A 1 169 ? 53.924 -5.294 -126.702 1.00 87.62 169 SER A CA 1
ATOM 1253 C C . SER A 1 169 ? 54.291 -4.575 -125.408 1.00 87.62 169 SER A C 1
ATOM 1255 O O . SER A 1 169 ? 53.735 -4.897 -124.368 1.00 87.62 169 SER A O 1
ATOM 1257 N N . LEU A 1 170 ? 55.150 -3.552 -125.459 1.00 88.06 170 LEU A N 1
ATOM 1258 C CA . LEU A 1 170 ? 55.551 -2.789 -124.271 1.00 88.06 170 LEU A CA 1
ATOM 1259 C C . LEU A 1 170 ? 54.367 -2.050 -123.621 1.00 88.06 170 LEU A C 1
ATOM 1261 O O . LEU A 1 170 ? 54.271 -2.000 -122.394 1.00 88.06 170 LEU A O 1
ATOM 1265 N N . ALA A 1 171 ? 53.437 -1.523 -124.421 1.00 86.56 171 ALA A N 1
ATOM 1266 C CA . ALA A 1 171 ? 52.195 -0.928 -123.933 1.00 86.56 171 ALA A CA 1
ATOM 1267 C C . ALA A 1 171 ? 51.260 -1.976 -123.301 1.00 86.56 171 ALA A C 1
ATOM 1269 O O . ALA A 1 171 ? 50.668 -1.718 -122.251 1.00 86.56 171 ALA A O 1
ATOM 1270 N N . LEU A 1 172 ? 51.160 -3.171 -123.893 1.00 89.56 172 LEU A N 1
ATOM 1271 C CA . LEU A 1 172 ? 50.397 -4.293 -123.343 1.00 89.56 172 LEU A CA 1
ATOM 1272 C C . LEU A 1 172 ? 51.018 -4.812 -122.039 1.00 89.56 172 LEU A C 1
ATOM 1274 O O . LEU A 1 172 ? 50.295 -5.029 -121.074 1.00 89.56 172 LEU A O 1
ATOM 1278 N N . ASP A 1 173 ? 52.341 -4.940 -121.963 1.00 89.31 173 ASP A N 1
ATOM 1279 C CA . ASP A 1 173 ? 53.068 -5.364 -120.764 1.00 89.31 173 ASP A CA 1
ATOM 1280 C C . ASP A 1 173 ? 52.964 -4.323 -119.637 1.00 89.31 173 ASP A C 1
ATOM 1282 O O . ASP A 1 173 ? 52.749 -4.680 -118.478 1.00 89.31 173 ASP A O 1
ATOM 1286 N N . SER A 1 174 ? 53.004 -3.027 -119.968 1.00 90.62 174 SER A N 1
ATOM 1287 C CA . SER A 1 174 ? 52.720 -1.933 -119.029 1.00 90.62 174 SER A CA 1
ATOM 1288 C C . SER A 1 174 ? 51.260 -1.943 -118.545 1.00 90.62 174 SER A C 1
ATOM 1290 O O . SER A 1 174 ? 50.996 -1.773 -117.350 1.00 90.62 174 SER A O 1
ATOM 1292 N N . SER A 1 175 ? 50.303 -2.226 -119.436 1.00 88.56 175 SER A N 1
ATOM 1293 C CA . SER A 1 175 ? 48.893 -2.414 -119.073 1.00 88.56 175 SER A CA 1
ATOM 1294 C C . SER A 1 175 ? 48.687 -3.657 -118.198 1.00 88.56 175 SER A C 1
ATOM 1296 O O . SER A 1 175 ? 47.939 -3.612 -117.226 1.00 88.56 175 SER A O 1
ATOM 1298 N N . ASN A 1 176 ? 49.394 -4.755 -118.466 1.00 92.12 176 ASN A N 1
ATOM 1299 C CA . ASN A 1 176 ? 49.369 -5.966 -117.644 1.00 92.12 176 ASN A CA 1
ATOM 1300 C C . ASN A 1 176 ? 49.964 -5.720 -116.248 1.00 92.12 176 ASN A C 1
ATOM 1302 O O . ASN A 1 176 ? 49.414 -6.205 -115.258 1.00 92.12 176 ASN A O 1
ATOM 1306 N N . LEU A 1 177 ? 51.051 -4.945 -116.148 1.00 92.94 177 LEU A N 1
ATOM 1307 C CA . LEU A 1 177 ? 51.659 -4.562 -114.872 1.00 92.94 177 LEU A CA 1
ATOM 1308 C C . LEU A 1 177 ? 50.693 -3.716 -114.030 1.00 92.94 177 LEU A C 1
ATOM 1310 O O . LEU A 1 177 ? 50.394 -4.075 -112.894 1.00 92.94 177 LEU A O 1
ATOM 1314 N N . THR A 1 178 ? 50.143 -2.648 -114.608 1.00 91.56 178 THR A N 1
ATOM 1315 C CA . THR A 1 178 ? 49.204 -1.748 -113.917 1.00 91.56 178 THR A CA 1
ATOM 1316 C C . THR A 1 178 ? 47.887 -2.441 -113.555 1.00 91.56 178 THR A C 1
ATOM 1318 O O . THR A 1 178 ? 47.401 -2.280 -112.437 1.00 91.56 178 THR A O 1
ATOM 1321 N N . ASN A 1 179 ? 47.341 -3.303 -114.421 1.00 90.94 179 ASN A N 1
ATOM 1322 C CA . ASN A 1 179 ? 46.188 -4.146 -114.079 1.00 90.94 179 ASN A CA 1
ATOM 1323 C C . ASN A 1 179 ? 46.493 -5.114 -112.924 1.00 90.94 179 ASN A C 1
ATOM 1325 O O . ASN A 1 179 ? 45.619 -5.367 -112.092 1.00 90.94 179 ASN A O 1
ATOM 1329 N N . LYS A 1 180 ? 47.721 -5.640 -112.828 1.00 94.75 180 LYS A N 1
ATOM 1330 C CA . LYS A 1 180 ? 48.154 -6.489 -111.709 1.00 94.75 180 LYS A CA 1
ATOM 1331 C C . LYS A 1 180 ? 48.298 -5.693 -110.409 1.00 94.75 180 LYS A C 1
ATOM 1333 O O . LYS A 1 180 ? 47.842 -6.157 -109.370 1.00 94.75 180 LYS A O 1
ATOM 1338 N N . GLU A 1 181 ? 48.863 -4.490 -110.458 1.00 92.75 181 GLU A N 1
ATOM 1339 C CA . GLU A 1 181 ? 48.955 -3.583 -109.304 1.00 92.75 181 GLU A CA 1
ATOM 1340 C C . GLU A 1 181 ? 47.565 -3.174 -108.791 1.00 92.75 181 GLU A C 1
ATOM 1342 O O . GLU A 1 181 ? 47.299 -3.260 -107.591 1.00 92.75 181 GLU A O 1
ATOM 1347 N N . LEU A 1 182 ? 46.640 -2.831 -109.694 1.00 93.62 182 LEU A N 1
ATOM 1348 C CA . LEU A 1 182 ? 45.239 -2.562 -109.356 1.00 93.62 182 LEU A CA 1
ATOM 1349 C C . LEU A 1 182 ? 44.532 -3.804 -108.795 1.00 93.62 182 LEU A C 1
ATOM 1351 O O . LEU A 1 182 ? 43.792 -3.687 -107.821 1.00 93.62 182 LEU A O 1
ATOM 1355 N N . SER A 1 183 ? 44.788 -4.994 -109.348 1.00 93.44 183 SER A N 1
ATOM 1356 C CA . SER A 1 183 ? 44.233 -6.256 -108.831 1.00 93.44 183 SER A CA 1
ATOM 1357 C C . SER A 1 183 ? 44.710 -6.536 -107.404 1.00 93.44 183 SER A C 1
ATOM 1359 O O . SER A 1 183 ? 43.879 -6.764 -106.526 1.00 93.44 183 SER A O 1
ATOM 1361 N N . ASN A 1 184 ? 46.016 -6.410 -107.140 1.00 94.69 184 ASN A N 1
ATOM 1362 C CA . ASN A 1 184 ? 46.580 -6.521 -105.794 1.00 94.69 184 ASN A CA 1
ATOM 1363 C C . ASN A 1 184 ? 45.935 -5.501 -104.837 1.00 94.69 184 ASN A C 1
ATOM 1365 O O . ASN A 1 184 ? 45.513 -5.859 -103.741 1.00 94.69 184 ASN A O 1
ATOM 1369 N N . LYS A 1 185 ? 45.790 -4.236 -105.260 1.00 95.12 185 LYS A N 1
ATOM 1370 C CA . LYS A 1 185 ? 45.175 -3.178 -104.441 1.00 95.12 185 LYS A CA 1
ATOM 1371 C C . LYS A 1 185 ? 43.696 -3.454 -104.143 1.00 95.12 185 LYS A C 1
ATOM 1373 O O . LYS A 1 185 ? 43.233 -3.159 -103.042 1.00 95.12 185 LYS A O 1
ATOM 1378 N N . ILE A 1 186 ? 42.966 -4.047 -105.088 1.00 93.62 186 ILE A N 1
ATOM 1379 C CA . ILE A 1 186 ? 41.582 -4.506 -104.907 1.00 93.62 186 ILE A CA 1
ATOM 1380 C C . ILE A 1 186 ? 41.516 -5.689 -103.928 1.00 93.62 186 ILE A C 1
ATOM 1382 O O . ILE A 1 186 ? 40.587 -5.749 -103.125 1.00 93.62 186 ILE A O 1
ATOM 1386 N N . GLU A 1 187 ? 42.473 -6.619 -103.957 1.00 94.44 187 GLU A N 1
ATOM 1387 C CA . GLU A 1 187 ? 42.546 -7.726 -102.992 1.00 94.44 187 GLU A CA 1
ATOM 1388 C C . GLU A 1 187 ? 42.907 -7.246 -101.579 1.00 94.44 187 GLU A C 1
ATOM 1390 O O . GLU A 1 187 ? 42.220 -7.621 -100.628 1.00 94.44 187 GLU A O 1
ATOM 1395 N N . GLU A 1 188 ? 43.875 -6.335 -101.437 1.00 94.81 188 GLU A N 1
ATOM 1396 C CA . GLU A 1 188 ? 44.188 -5.664 -100.166 1.00 94.81 188 GLU A CA 1
ATOM 1397 C C . GLU A 1 188 ? 42.957 -4.955 -99.583 1.00 94.81 188 GLU A C 1
ATOM 1399 O O . GLU A 1 188 ? 42.618 -5.159 -98.418 1.00 94.81 188 GLU A O 1
ATOM 1404 N N . LEU A 1 189 ? 42.242 -4.162 -100.391 1.00 93.94 189 LEU A N 1
ATOM 1405 C CA . LEU A 1 189 ? 41.040 -3.452 -99.943 1.00 93.94 189 LEU A CA 1
ATOM 1406 C C . LEU A 1 189 ? 39.891 -4.411 -99.598 1.00 93.94 189 LEU A C 1
ATOM 1408 O O . LEU A 1 189 ? 39.148 -4.150 -98.653 1.00 93.94 189 LEU A O 1
ATOM 1412 N N . LYS A 1 190 ? 39.738 -5.538 -100.306 1.00 94.88 190 LYS A N 1
ATOM 1413 C CA . LYS A 1 190 ? 38.767 -6.588 -99.943 1.00 94.88 190 LYS A CA 1
ATOM 1414 C C . LYS A 1 190 ? 39.116 -7.245 -98.608 1.00 94.88 190 LYS A C 1
ATOM 1416 O O . LYS A 1 190 ? 38.213 -7.494 -97.812 1.00 94.88 190 LYS A O 1
ATOM 1421 N N . GLN A 1 191 ? 40.397 -7.504 -98.356 1.00 95.88 191 GLN A N 1
ATOM 1422 C CA . GLN A 1 191 ? 40.857 -8.101 -97.105 1.00 95.88 191 GLN A CA 1
ATOM 1423 C C . GLN A 1 191 ? 40.694 -7.128 -95.926 1.00 95.88 191 GLN A C 1
ATOM 1425 O O . GLN A 1 191 ? 40.106 -7.507 -94.918 1.00 95.88 191 GLN A O 1
ATOM 1430 N N . GLN A 1 192 ? 41.074 -5.856 -96.087 1.00 95.19 192 GLN A N 1
ATOM 1431 C CA . GLN A 1 192 ? 40.867 -4.810 -95.075 1.00 95.19 192 GLN A CA 1
ATOM 1432 C C . GLN A 1 192 ? 39.379 -4.586 -94.750 1.00 95.19 192 GLN A C 1
ATOM 1434 O O . GLN A 1 192 ? 39.020 -4.428 -93.582 1.00 95.19 192 GLN A O 1
ATOM 1439 N N . ASN A 1 193 ? 38.493 -4.617 -95.755 1.00 91.38 193 ASN A N 1
ATOM 1440 C CA . ASN A 1 193 ? 37.045 -4.555 -95.522 1.00 91.38 193 ASN A CA 1
ATOM 1441 C C . ASN A 1 193 ? 36.530 -5.785 -94.759 1.00 91.38 193 ASN A C 1
ATOM 1443 O O . ASN A 1 193 ? 35.713 -5.629 -93.855 1.00 91.38 193 ASN A O 1
ATOM 1447 N N . ARG A 1 194 ? 37.016 -6.995 -95.073 1.00 96.06 194 ARG A N 1
ATOM 1448 C CA . ARG A 1 194 ? 36.653 -8.212 -94.328 1.00 96.06 194 ARG A CA 1
ATOM 1449 C C . ARG A 1 194 ? 37.096 -8.128 -92.867 1.00 96.06 194 ARG A C 1
ATOM 1451 O O . ARG A 1 194 ? 36.267 -8.305 -91.989 1.00 96.06 194 ARG A O 1
ATOM 1458 N N . GLU A 1 195 ? 38.353 -7.775 -92.612 1.00 95.31 195 GLU A N 1
ATOM 1459 C CA . GLU A 1 195 ? 38.893 -7.613 -91.253 1.00 95.31 195 GLU A CA 1
ATOM 1460 C C . GLU A 1 195 ? 38.126 -6.548 -90.448 1.00 95.31 195 GLU A C 1
ATOM 1462 O O . GLU A 1 195 ? 37.846 -6.742 -89.265 1.00 95.31 195 GLU A O 1
ATOM 1467 N N . SER A 1 196 ? 37.713 -5.456 -91.101 1.00 93.69 196 SER A N 1
ATOM 1468 C CA . SER A 1 196 ? 36.884 -4.410 -90.485 1.00 93.69 196 SER A CA 1
ATOM 1469 C C . SER A 1 196 ? 35.466 -4.899 -90.154 1.00 93.69 196 SER A C 1
ATOM 1471 O O . SER A 1 196 ? 34.934 -4.567 -89.096 1.00 93.69 196 SER A O 1
ATOM 1473 N N . LEU A 1 197 ? 34.853 -5.709 -91.027 1.00 94.75 197 LEU A N 1
ATOM 1474 C CA . LEU A 1 197 ? 33.540 -6.321 -90.790 1.00 94.75 197 LEU A CA 1
ATOM 1475 C C . LEU A 1 197 ? 33.591 -7.374 -89.674 1.00 94.75 197 LEU A C 1
ATOM 1477 O O . LEU A 1 197 ? 32.734 -7.357 -88.793 1.00 94.75 197 LEU A O 1
ATOM 1481 N N . ASP A 1 198 ? 34.610 -8.236 -89.670 1.00 95.25 198 ASP A N 1
ATOM 1482 C CA . ASP A 1 198 ? 34.817 -9.262 -88.641 1.00 95.25 198 ASP A CA 1
ATOM 1483 C C . ASP A 1 198 ? 35.020 -8.617 -87.254 1.00 95.25 198 ASP A C 1
ATOM 1485 O O . ASP A 1 198 ? 34.454 -9.072 -86.254 1.00 95.25 198 ASP A O 1
ATOM 1489 N N . GLN A 1 199 ? 35.773 -7.509 -87.185 1.00 95.44 199 GLN A N 1
ATOM 1490 C CA . GLN A 1 199 ? 35.962 -6.738 -85.953 1.00 95.44 199 GLN A CA 1
ATOM 1491 C C . GLN A 1 199 ? 34.668 -6.035 -85.501 1.00 95.44 199 GLN A C 1
ATOM 1493 O O . GLN A 1 199 ? 34.336 -6.105 -84.318 1.00 95.44 199 GLN A O 1
ATOM 1498 N N . LEU A 1 200 ? 33.893 -5.432 -86.412 1.00 92.75 200 LEU A N 1
ATOM 1499 C CA . LEU A 1 200 ? 32.585 -4.839 -86.088 1.00 92.75 200 LEU A CA 1
ATOM 1500 C C . LEU A 1 200 ? 31.577 -5.884 -85.584 1.00 92.75 200 LEU A C 1
ATOM 1502 O O . LEU A 1 200 ? 30.854 -5.635 -84.617 1.00 92.75 200 LEU A O 1
ATOM 1506 N N . GLU A 1 201 ? 31.528 -7.070 -86.197 1.00 94.81 201 GLU A N 1
ATOM 1507 C CA . GLU A 1 201 ? 30.629 -8.141 -85.756 1.00 94.81 201 GLU A CA 1
ATOM 1508 C C . GLU A 1 201 ? 31.041 -8.687 -84.377 1.00 94.81 201 GLU A C 1
ATOM 1510 O O . GLU A 1 201 ? 30.186 -8.988 -83.539 1.00 94.81 201 GLU A O 1
ATOM 1515 N N . LYS A 1 202 ? 32.350 -8.764 -84.106 1.00 96.25 202 LYS A N 1
ATOM 1516 C CA . LYS A 1 202 ? 32.894 -9.116 -82.790 1.00 96.25 202 LYS A CA 1
ATOM 1517 C C . LYS A 1 202 ? 32.551 -8.067 -81.729 1.00 96.25 202 LYS A C 1
ATOM 1519 O O . LYS A 1 202 ? 32.041 -8.436 -80.673 1.00 96.25 202 LYS A O 1
ATOM 1524 N N . GLU A 1 203 ? 32.779 -6.782 -81.996 1.00 94.62 203 GLU A N 1
ATOM 1525 C CA . GLU A 1 203 ? 32.450 -5.693 -81.063 1.00 94.62 203 GLU A CA 1
ATOM 1526 C C . GLU A 1 203 ? 30.950 -5.643 -80.758 1.00 94.62 203 GLU A C 1
ATOM 1528 O O . GLU A 1 203 ? 30.564 -5.520 -79.592 1.00 94.62 203 GLU A O 1
ATOM 1533 N N . LYS A 1 204 ? 30.099 -5.851 -81.772 1.00 95.00 204 LYS A N 1
ATOM 1534 C CA . LYS A 1 204 ? 28.651 -6.005 -81.594 1.00 95.00 204 LYS A CA 1
ATOM 1535 C C . LYS A 1 204 ? 28.314 -7.168 -80.653 1.00 95.00 204 LYS A C 1
ATOM 1537 O O . LYS A 1 204 ? 27.582 -6.961 -79.688 1.00 95.00 204 LYS A O 1
ATOM 1542 N N . LYS A 1 205 ? 28.879 -8.362 -80.875 1.00 95.62 205 LYS A N 1
ATOM 1543 C CA . LYS A 1 205 ? 28.669 -9.542 -80.009 1.00 95.62 205 LYS A CA 1
ATOM 1544 C C . LYS A 1 205 ? 29.162 -9.306 -78.576 1.00 95.62 205 LYS A C 1
ATOM 1546 O O . LYS A 1 205 ? 28.509 -9.728 -77.622 1.00 95.62 205 LYS A O 1
ATOM 1551 N N . GLU A 1 206 ? 30.283 -8.607 -78.397 1.00 95.50 206 GLU A N 1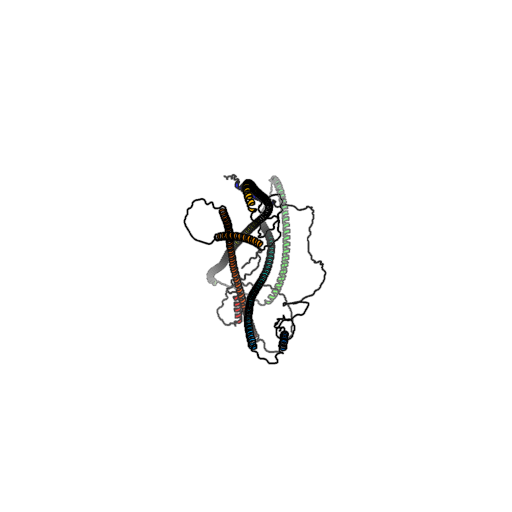
ATOM 1552 C CA . GLU A 1 206 ? 30.770 -8.214 -77.071 1.00 95.50 206 GLU A CA 1
ATOM 1553 C C . GLU A 1 206 ? 29.841 -7.205 -76.378 1.00 95.50 206 GLU A C 1
ATOM 1555 O O . GLU A 1 206 ? 29.640 -7.302 -75.166 1.00 95.50 206 GLU A O 1
ATOM 1560 N N . PHE A 1 207 ? 29.267 -6.251 -77.116 1.00 94.94 207 PHE A N 1
ATOM 1561 C CA . PHE A 1 207 ? 28.316 -5.274 -76.581 1.00 94.94 207 PHE A CA 1
ATOM 1562 C C . PHE A 1 207 ? 26.979 -5.928 -76.206 1.00 94.94 207 PHE A C 1
ATOM 1564 O O . PHE A 1 207 ? 26.481 -5.721 -75.100 1.00 94.94 207 PHE A O 1
ATOM 1571 N N . GLU A 1 208 ? 26.441 -6.795 -77.068 1.00 95.00 208 GLU A N 1
ATOM 1572 C CA . GLU A 1 208 ? 25.251 -7.608 -76.786 1.00 95.00 208 GLU A CA 1
ATOM 1573 C C . GLU A 1 208 ? 25.458 -8.496 -75.547 1.00 95.00 208 GLU A C 1
ATOM 1575 O O . GLU A 1 208 ? 24.573 -8.582 -74.694 1.00 95.00 208 GLU A O 1
ATOM 1580 N N . GLN A 1 209 ? 26.646 -9.093 -75.376 1.00 96.00 209 GLN A N 1
ATOM 1581 C CA . GLN A 1 209 ? 26.957 -9.885 -74.183 1.00 96.00 209 GLN A CA 1
ATOM 1582 C C . GLN A 1 209 ? 27.070 -9.029 -72.906 1.00 96.00 209 GLN A C 1
ATOM 1584 O O . GLN A 1 209 ? 26.654 -9.486 -71.839 1.00 96.00 209 GLN A O 1
ATOM 1589 N N . LYS A 1 210 ? 27.616 -7.806 -72.983 1.00 96.00 210 LYS A N 1
ATOM 1590 C CA . LYS A 1 210 ? 27.660 -6.855 -71.852 1.00 96.00 210 LYS A CA 1
ATOM 1591 C C . LYS A 1 210 ? 26.239 -6.451 -71.442 1.00 96.00 210 LYS A C 1
ATOM 1593 O O . LYS A 1 210 ? 25.856 -6.669 -70.294 1.00 96.00 210 LYS A O 1
ATOM 1598 N N . LEU A 1 211 ? 25.419 -6.024 -72.405 1.00 94.50 211 LEU A N 1
ATOM 1599 C CA . LEU A 1 211 ? 24.016 -5.661 -72.190 1.00 94.50 211 LEU A CA 1
ATOM 1600 C C . LEU A 1 211 ? 23.190 -6.822 -71.605 1.00 94.50 211 LEU A C 1
ATOM 1602 O O . LEU A 1 211 ? 22.381 -6.613 -70.704 1.00 94.50 211 LEU A O 1
ATOM 1606 N N . ALA A 1 212 ? 23.405 -8.057 -72.069 1.00 94.06 212 ALA A N 1
ATOM 1607 C CA . ALA A 1 212 ? 22.726 -9.236 -71.529 1.00 94.06 212 ALA A CA 1
ATOM 1608 C C . ALA A 1 212 ? 23.107 -9.530 -70.064 1.00 94.06 212 ALA A C 1
ATOM 1610 O O . ALA A 1 212 ? 22.244 -9.916 -69.276 1.00 94.06 212 ALA A O 1
ATOM 1611 N N . LYS A 1 213 ? 24.375 -9.317 -69.682 1.00 95.56 213 LYS A N 1
ATOM 1612 C CA . LYS A 1 213 ? 24.850 -9.456 -68.293 1.00 95.56 213 LYS A CA 1
ATOM 1613 C C . LYS A 1 213 ? 24.259 -8.378 -67.381 1.00 95.56 213 LYS A C 1
ATOM 1615 O O . LYS A 1 213 ? 23.797 -8.703 -66.292 1.00 95.56 213 LYS A O 1
ATOM 1620 N N . GLU A 1 214 ? 24.212 -7.131 -67.844 1.00 95.50 214 GLU A N 1
ATOM 1621 C CA . GLU A 1 214 ? 23.615 -6.002 -67.114 1.00 95.50 214 GLU A CA 1
ATOM 1622 C C . GLU A 1 214 ? 22.094 -6.161 -66.949 1.00 95.50 214 GLU A C 1
ATOM 1624 O O . GLU A 1 214 ? 21.560 -5.955 -65.862 1.00 95.50 214 GLU A O 1
ATOM 1629 N N . GLN A 1 215 ? 21.381 -6.626 -67.981 1.00 93.81 215 GLN A N 1
ATOM 1630 C CA . GLN A 1 215 ? 19.966 -6.997 -67.845 1.00 93.81 215 GLN A CA 1
ATOM 1631 C C . GLN A 1 215 ? 19.751 -8.189 -66.899 1.00 93.81 215 GLN A C 1
ATOM 1633 O O . GLN A 1 215 ? 18.693 -8.279 -66.277 1.00 93.81 215 GLN A O 1
ATOM 1638 N N . GLY A 1 216 ? 20.721 -9.102 -66.791 1.00 94.69 216 GLY A N 1
ATOM 1639 C CA . GLY A 1 216 ? 20.711 -10.193 -65.817 1.00 94.69 216 GLY A CA 1
ATOM 1640 C C . GLY A 1 216 ? 20.773 -9.670 -64.382 1.00 94.69 216 GLY A C 1
ATOM 1641 O O . GLY A 1 216 ? 19.831 -9.872 -63.618 1.00 94.69 216 GLY A O 1
ATOM 1642 N N . SER A 1 217 ? 21.824 -8.919 -64.044 1.00 93.94 217 SER A N 1
ATOM 1643 C CA . SER A 1 217 ? 22.019 -8.395 -62.685 1.00 93.94 217 SER A CA 1
ATOM 1644 C C . SER A 1 217 ? 20.914 -7.426 -62.249 1.00 93.94 217 SER A C 1
ATOM 1646 O O . SER A 1 217 ? 20.492 -7.465 -61.095 1.00 93.94 217 SER A O 1
ATOM 1648 N N . LEU A 1 218 ? 20.364 -6.615 -63.162 1.00 95.88 218 LEU A N 1
ATOM 1649 C CA . LEU A 1 218 ? 19.207 -5.757 -62.871 1.00 95.88 218 LEU A CA 1
ATOM 1650 C C . LEU A 1 218 ? 17.925 -6.561 -62.582 1.00 95.88 218 LEU A C 1
ATOM 1652 O O . LEU A 1 218 ? 17.132 -6.157 -61.731 1.00 95.88 218 LEU A O 1
ATOM 1656 N N . ARG A 1 219 ? 17.712 -7.709 -63.244 1.00 95.69 219 ARG A N 1
ATOM 1657 C CA . ARG A 1 219 ? 16.583 -8.612 -62.936 1.00 95.69 219 ARG A CA 1
ATOM 1658 C C . ARG A 1 219 ? 16.770 -9.308 -61.590 1.00 95.69 219 ARG A C 1
ATOM 1660 O O . ARG A 1 219 ? 15.808 -9.400 -60.834 1.00 95.69 219 ARG A O 1
ATOM 1667 N N . GLU A 1 220 ? 17.986 -9.744 -61.274 1.00 96.06 220 GLU A N 1
ATOM 1668 C CA . GLU A 1 220 ? 18.325 -10.336 -59.974 1.00 96.06 220 GLU A CA 1
ATOM 1669 C C . GLU A 1 220 ? 18.113 -9.328 -58.832 1.00 96.06 220 GLU A C 1
ATOM 1671 O O . GLU A 1 220 ? 17.427 -9.641 -57.859 1.00 96.06 220 GLU A O 1
ATOM 1676 N N . GLN A 1 221 ? 18.596 -8.088 -58.981 1.00 97.25 221 GLN A N 1
ATOM 1677 C CA . GLN A 1 221 ? 18.352 -7.001 -58.023 1.00 97.25 221 GLN A CA 1
ATOM 1678 C C . GLN A 1 221 ? 16.855 -6.706 -57.851 1.00 97.25 221 GLN A C 1
ATOM 1680 O O . GLN A 1 221 ? 16.374 -6.611 -56.722 1.00 97.25 221 GLN A O 1
ATOM 1685 N N . LEU A 1 222 ? 16.095 -6.615 -58.948 1.00 96.38 222 LEU A N 1
ATOM 1686 C CA . LEU A 1 222 ? 14.645 -6.413 -58.892 1.00 96.38 222 LEU A CA 1
ATOM 1687 C C . LEU A 1 222 ? 13.931 -7.568 -58.171 1.00 96.38 222 LEU A C 1
ATOM 1689 O O . LEU A 1 222 ? 13.043 -7.319 -57.358 1.00 96.38 222 LEU A O 1
ATOM 1693 N N . GLN A 1 223 ? 14.327 -8.818 -58.421 1.00 97.19 223 GLN A N 1
ATOM 1694 C CA . GLN A 1 223 ? 13.751 -9.988 -57.757 1.00 97.19 223 GLN A CA 1
ATOM 1695 C C . GLN A 1 223 ? 14.056 -10.001 -56.251 1.00 97.19 223 GLN A C 1
ATOM 1697 O O . GLN A 1 223 ? 13.149 -10.255 -55.455 1.00 97.19 223 GLN A O 1
ATOM 1702 N N . VAL A 1 224 ? 15.285 -9.656 -55.848 1.00 97.56 224 VAL A N 1
ATOM 1703 C CA . VAL A 1 224 ? 15.648 -9.475 -54.432 1.00 97.56 224 VAL A CA 1
ATOM 1704 C C . VAL A 1 224 ? 14.805 -8.366 -53.800 1.00 97.56 224 VAL A C 1
ATOM 1706 O O . VAL A 1 224 ? 14.206 -8.592 -52.752 1.00 97.56 224 VAL A O 1
ATOM 1709 N N . HIS A 1 225 ? 14.665 -7.204 -54.447 1.00 97.25 225 HIS A N 1
ATOM 1710 C CA . HIS A 1 225 ? 13.836 -6.112 -53.929 1.00 97.25 225 HIS A CA 1
ATOM 1711 C C . HIS A 1 225 ? 12.356 -6.494 -53.790 1.00 97.25 225 HIS A C 1
ATOM 1713 O O . HIS A 1 225 ? 11.749 -6.169 -52.771 1.00 97.25 225 HIS A O 1
ATOM 1719 N N . ILE A 1 226 ? 11.778 -7.227 -54.749 1.00 97.06 226 ILE A N 1
ATOM 1720 C CA . ILE A 1 226 ? 10.407 -7.756 -54.646 1.00 97.06 226 ILE A CA 1
ATOM 1721 C C . ILE A 1 226 ? 10.278 -8.689 -53.432 1.00 97.06 226 ILE A C 1
ATOM 1723 O O . ILE A 1 226 ? 9.313 -8.577 -52.676 1.00 97.06 226 ILE A O 1
ATOM 1727 N N . GLN A 1 227 ? 11.259 -9.567 -53.200 1.00 96.88 227 GLN A N 1
ATOM 1728 C CA . GLN A 1 227 ? 11.255 -10.472 -52.050 1.00 96.88 227 GLN A CA 1
ATOM 1729 C C . GLN A 1 227 ? 11.404 -9.719 -50.716 1.00 96.88 227 GLN A C 1
ATOM 1731 O O . GLN A 1 227 ? 10.660 -10.000 -49.777 1.00 96.88 227 GLN A O 1
ATOM 1736 N N . THR A 1 228 ? 12.292 -8.722 -50.634 1.00 97.50 228 THR A N 1
ATOM 1737 C CA . THR A 1 228 ? 12.441 -7.854 -49.452 1.00 97.50 228 THR A CA 1
ATOM 1738 C C . THR A 1 228 ? 11.163 -7.065 -49.161 1.00 97.50 228 THR A C 1
ATOM 1740 O O . THR A 1 228 ? 10.736 -7.004 -48.011 1.00 97.50 228 THR A O 1
ATOM 1743 N N . ILE A 1 229 ? 10.511 -6.502 -50.185 1.00 97.81 229 ILE A N 1
ATOM 1744 C CA . ILE A 1 229 ? 9.220 -5.812 -50.036 1.00 97.81 229 ILE A CA 1
ATOM 1745 C C . ILE A 1 229 ? 8.146 -6.788 -49.538 1.00 97.81 229 ILE A C 1
ATOM 1747 O O . ILE A 1 229 ? 7.387 -6.433 -48.640 1.00 97.81 229 ILE A O 1
ATOM 1751 N N . GLY A 1 230 ? 8.109 -8.018 -50.059 1.00 97.00 230 GLY A N 1
ATOM 1752 C CA . GLY A 1 230 ? 7.203 -9.067 -49.584 1.00 97.00 230 GLY A CA 1
ATOM 1753 C C . GLY A 1 230 ? 7.366 -9.352 -48.089 1.00 97.00 230 GLY A C 1
ATOM 1754 O O . GLY A 1 230 ? 6.383 -9.287 -47.354 1.00 97.00 230 GLY A O 1
ATOM 1755 N N . ILE A 1 231 ? 8.606 -9.577 -47.636 1.00 96.62 231 ILE A N 1
ATOM 1756 C CA . ILE A 1 231 ? 8.939 -9.825 -46.221 1.00 96.62 231 ILE A CA 1
ATOM 1757 C C . ILE A 1 231 ? 8.493 -8.647 -45.342 1.00 96.62 231 ILE A C 1
ATOM 1759 O O . ILE A 1 231 ? 7.735 -8.848 -44.393 1.00 96.62 231 ILE A O 1
ATOM 1763 N N . LEU A 1 232 ? 8.871 -7.415 -45.704 1.00 97.00 232 LEU A N 1
ATOM 1764 C CA . LEU A 1 232 ? 8.504 -6.202 -44.962 1.00 97.00 232 LEU A CA 1
ATOM 1765 C C . LEU A 1 232 ? 6.984 -5.967 -44.911 1.00 97.00 232 LEU A C 1
ATOM 1767 O O . LEU A 1 232 ? 6.475 -5.421 -43.932 1.00 97.00 232 LEU A O 1
ATOM 1771 N N . VAL A 1 233 ? 6.238 -6.371 -45.945 1.00 98.00 233 VAL A N 1
ATOM 1772 C CA . VAL A 1 233 ? 4.769 -6.293 -45.960 1.00 98.00 233 VAL A CA 1
ATOM 1773 C C . VAL A 1 233 ? 4.144 -7.340 -45.033 1.00 98.00 233 VAL A C 1
ATOM 1775 O O . VAL A 1 233 ? 3.216 -6.986 -44.303 1.00 98.00 233 VAL A O 1
ATOM 1778 N N . SER A 1 234 ? 4.658 -8.577 -44.989 1.00 95.12 234 SER A N 1
ATOM 1779 C CA . SER A 1 234 ? 4.221 -9.573 -43.996 1.00 95.12 234 SER A CA 1
ATOM 1780 C C . SER A 1 234 ? 4.549 -9.144 -42.564 1.00 95.12 234 SER A C 1
ATOM 1782 O O . SER A 1 234 ? 3.643 -9.075 -41.740 1.00 95.12 234 SER A O 1
ATOM 1784 N N . GLU A 1 235 ? 5.788 -8.728 -42.278 1.00 96.12 235 GLU A N 1
ATOM 1785 C CA . GLU A 1 235 ? 6.193 -8.258 -40.945 1.00 96.12 235 GLU A CA 1
ATOM 1786 C C . GLU A 1 235 ? 5.338 -7.072 -40.480 1.00 96.12 235 GLU A C 1
ATOM 1788 O O . GLU A 1 235 ? 4.851 -7.052 -39.350 1.00 96.12 235 GLU A O 1
ATOM 1793 N N . LYS A 1 236 ? 5.071 -6.103 -41.368 1.00 95.94 236 LYS A N 1
ATOM 1794 C CA . LYS A 1 236 ? 4.161 -4.985 -41.088 1.00 95.94 236 LYS A CA 1
ATOM 1795 C C . LYS A 1 236 ? 2.740 -5.458 -40.768 1.00 95.94 236 LYS A C 1
ATOM 1797 O O . LYS A 1 236 ? 2.106 -4.885 -39.881 1.00 95.94 236 LYS A O 1
ATOM 1802 N N . ASN A 1 237 ? 2.220 -6.451 -41.488 1.00 96.88 237 ASN A N 1
ATOM 1803 C CA . ASN A 1 237 ? 0.879 -6.988 -41.264 1.00 96.88 237 ASN A CA 1
ATOM 1804 C C . ASN A 1 237 ? 0.780 -7.744 -39.928 1.00 96.88 237 ASN A C 1
ATOM 1806 O O . ASN A 1 237 ? -0.184 -7.563 -39.181 1.00 96.88 237 ASN A O 1
ATOM 1810 N N . ASP A 1 238 ? 1.796 -8.532 -39.595 1.00 96.81 238 ASP A N 1
ATOM 1811 C CA . ASP A 1 238 ? 1.842 -9.324 -38.367 1.00 96.81 238 ASP A CA 1
ATOM 1812 C C . ASP A 1 238 ? 2.025 -8.419 -37.140 1.00 96.81 238 ASP A C 1
ATOM 1814 O O . ASP A 1 238 ? 1.290 -8.546 -36.159 1.00 96.81 238 ASP A O 1
ATOM 1818 N N . LEU A 1 239 ? 2.902 -7.410 -37.230 1.00 97.19 239 LEU A N 1
ATOM 1819 C CA . LEU A 1 239 ? 3.040 -6.354 -36.221 1.00 97.19 239 LEU A CA 1
ATOM 1820 C C . LEU A 1 239 ? 1.753 -5.533 -36.061 1.00 97.19 239 LEU A C 1
ATOM 1822 O O . LEU A 1 239 ? 1.375 -5.207 -34.936 1.00 97.19 239 LEU A O 1
ATOM 1826 N N . HIS A 1 240 ? 1.047 -5.216 -37.152 1.00 97.38 240 HIS A N 1
ATOM 1827 C CA . HIS A 1 240 ? -0.243 -4.523 -37.080 1.00 97.38 240 HIS A CA 1
ATOM 1828 C C . HIS A 1 240 ? -1.312 -5.383 -36.387 1.00 97.38 240 HIS A C 1
ATOM 1830 O O . HIS A 1 240 ? -2.035 -4.893 -35.520 1.00 97.38 240 HIS A O 1
ATOM 1836 N N . THR A 1 241 ? -1.361 -6.677 -36.702 1.00 97.38 241 THR A N 1
ATOM 1837 C CA . THR A 1 241 ? -2.279 -7.644 -36.084 1.00 97.38 241 THR A CA 1
ATOM 1838 C C . THR A 1 241 ? -1.985 -7.801 -34.587 1.00 97.38 241 THR A C 1
ATOM 1840 O O . THR A 1 241 ? -2.892 -7.699 -33.758 1.00 97.38 241 THR A O 1
ATOM 1843 N N . ALA A 1 242 ? -0.710 -7.934 -34.208 1.00 96.06 242 ALA A N 1
ATOM 1844 C CA . ALA A 1 242 ? -0.273 -7.963 -32.812 1.00 96.06 242 ALA A CA 1
ATOM 1845 C C . ALA A 1 242 ? -0.598 -6.655 -32.062 1.00 96.06 242 ALA A C 1
ATOM 1847 O O . ALA A 1 242 ? -1.045 -6.697 -30.911 1.00 96.06 242 ALA A O 1
ATOM 1848 N N . LEU A 1 243 ? -0.443 -5.493 -32.708 1.00 96.94 243 LEU A N 1
ATOM 1849 C CA . LEU A 1 243 ? -0.805 -4.188 -32.145 1.00 96.94 243 LEU A CA 1
ATOM 1850 C C . LEU A 1 243 ? -2.317 -4.069 -31.891 1.00 96.94 243 LEU A C 1
ATOM 1852 O O . LEU A 1 243 ? -2.727 -3.593 -30.833 1.00 96.94 243 LEU A O 1
ATOM 1856 N N . VAL A 1 244 ? -3.159 -4.540 -32.816 1.00 97.25 244 VAL A N 1
ATOM 1857 C CA . VAL A 1 244 ? -4.622 -4.554 -32.634 1.00 97.25 244 VAL A CA 1
ATOM 1858 C C . VAL A 1 244 ? -5.028 -5.493 -31.492 1.00 97.25 244 VAL A C 1
ATOM 1860 O O . VAL A 1 244 ? -5.816 -5.093 -30.632 1.00 97.25 244 VAL A O 1
ATOM 1863 N N . HIS A 1 245 ? -4.459 -6.702 -31.414 1.00 97.75 245 HIS A N 1
ATOM 1864 C CA . HIS A 1 245 ? -4.744 -7.636 -30.318 1.00 97.75 245 HIS A CA 1
ATOM 1865 C C . HIS A 1 245 ? -4.303 -7.101 -28.949 1.00 97.75 245 HIS A C 1
ATOM 1867 O O . HIS A 1 245 ? -5.079 -7.156 -27.994 1.00 97.75 245 HIS A O 1
ATOM 1873 N N . THR A 1 246 ? -3.093 -6.546 -28.842 1.00 96.25 246 THR A N 1
ATOM 1874 C CA . THR A 1 246 ? -2.589 -5.970 -27.582 1.00 96.25 246 THR A CA 1
ATOM 1875 C C . THR A 1 246 ? -3.381 -4.734 -27.159 1.00 96.25 246 THR A C 1
ATOM 1877 O O . THR A 1 246 ? -3.742 -4.619 -25.987 1.00 96.25 246 THR A O 1
ATOM 1880 N N . GLN A 1 247 ? -3.759 -3.857 -28.096 1.00 96.88 247 GLN A N 1
ATOM 1881 C CA . GLN A 1 247 ? -4.637 -2.722 -27.806 1.00 96.88 247 GLN A CA 1
ATOM 1882 C C . GLN A 1 247 ? -6.032 -3.177 -27.341 1.00 96.88 247 GLN A C 1
ATOM 1884 O O . GLN A 1 247 ? -6.598 -2.580 -26.424 1.00 96.88 247 GLN A O 1
ATOM 1889 N N . GLN A 1 248 ? -6.589 -4.243 -27.923 1.00 97.31 248 GLN A N 1
ATOM 1890 C CA . GLN A 1 248 ? -7.891 -4.767 -27.508 1.00 97.31 248 GLN A CA 1
ATOM 1891 C C . GLN A 1 248 ? -7.841 -5.446 -26.132 1.00 97.31 248 GLN A C 1
ATOM 1893 O O . GLN A 1 248 ? -8.734 -5.221 -25.315 1.00 97.31 248 GLN A O 1
ATOM 1898 N N . ALA A 1 249 ? -6.777 -6.196 -25.832 1.00 96.25 249 ALA A N 1
ATOM 1899 C CA . ALA A 1 249 ? -6.543 -6.754 -24.501 1.00 96.25 249 ALA A CA 1
ATOM 1900 C C . ALA A 1 249 ? -6.375 -5.648 -23.439 1.00 96.25 249 ALA A C 1
ATOM 1902 O O . ALA A 1 249 ? -6.920 -5.757 -22.341 1.00 96.25 249 ALA A O 1
ATOM 1903 N N . ALA A 1 250 ? -5.694 -4.546 -23.778 1.00 94.38 250 ALA A N 1
ATOM 1904 C CA . ALA A 1 250 ? -5.577 -3.380 -22.903 1.00 94.38 250 ALA A CA 1
ATOM 1905 C C . ALA A 1 250 ? -6.939 -2.711 -22.629 1.00 94.38 250 ALA A C 1
ATOM 1907 O O . ALA A 1 250 ? -7.229 -2.385 -21.479 1.00 94.38 250 ALA A O 1
ATOM 1908 N N . ARG A 1 251 ? -7.814 -2.571 -23.642 1.00 96.88 251 ARG A N 1
ATOM 1909 C CA . ARG A 1 251 ? -9.196 -2.079 -23.449 1.00 96.88 251 ARG A CA 1
ATOM 1910 C C . ARG A 1 251 ? -10.020 -2.992 -22.537 1.00 96.88 251 ARG A C 1
ATOM 1912 O O . ARG A 1 251 ? -10.715 -2.496 -21.659 1.00 96.88 251 ARG A O 1
ATOM 1919 N N . GLN A 1 252 ? -9.928 -4.311 -22.721 1.00 97.25 252 GLN A N 1
ATOM 1920 C CA . GLN A 1 252 ? -10.623 -5.281 -21.864 1.00 97.25 252 GLN A CA 1
ATOM 1921 C C . GLN A 1 252 ? -10.157 -5.172 -20.407 1.00 97.25 252 GLN A C 1
ATOM 1923 O O . GLN A 1 252 ? -10.983 -5.086 -19.502 1.00 97.25 252 GLN A O 1
ATOM 1928 N N . LYS A 1 253 ? -8.841 -5.077 -20.180 1.00 96.19 253 LYS A N 1
ATOM 1929 C CA . LYS A 1 253 ? -8.278 -4.895 -18.835 1.00 96.19 253 LYS A CA 1
ATOM 1930 C C . LYS A 1 253 ? -8.663 -3.555 -18.206 1.00 96.19 253 LYS A C 1
ATOM 1932 O O . LYS A 1 253 ? -8.921 -3.529 -17.009 1.00 96.19 253 LYS A O 1
ATOM 1937 N N . ALA A 1 254 ? -8.765 -2.472 -18.980 1.00 95.19 254 ALA A N 1
ATOM 1938 C CA . ALA A 1 254 ? -9.283 -1.196 -18.481 1.00 95.19 254 ALA A CA 1
ATOM 1939 C C . ALA A 1 254 ? -10.722 -1.334 -17.944 1.00 95.19 254 ALA A C 1
ATOM 1941 O O . ALA A 1 254 ? -10.978 -0.941 -16.809 1.00 95.19 254 ALA A O 1
ATOM 1942 N N . GLY A 1 255 ? -11.617 -1.992 -18.694 1.00 96.25 255 GLY A N 1
ATOM 1943 C CA . GLY A 1 255 ? -12.981 -2.285 -18.232 1.00 96.25 255 GLY A CA 1
ATOM 1944 C C . GLY A 1 255 ? -13.019 -3.154 -16.967 1.00 96.25 255 GLY A C 1
ATOM 1945 O O . GLY A 1 255 ? -13.730 -2.831 -16.019 1.00 96.25 255 GLY A O 1
ATOM 1946 N N . GLU A 1 256 ? -12.184 -4.198 -16.886 1.00 97.19 256 GLU A N 1
ATOM 1947 C CA . GLU A 1 256 ? -12.048 -5.008 -15.661 1.00 97.19 256 GLU A CA 1
ATOM 1948 C C . GLU A 1 256 ? -11.610 -4.169 -14.444 1.00 97.19 256 GLU A C 1
ATOM 1950 O O . GLU A 1 256 ? -12.095 -4.396 -13.333 1.00 97.19 256 GLU A O 1
ATOM 1955 N N . TYR A 1 257 ? -10.718 -3.187 -14.628 1.00 94.88 257 TYR A N 1
ATOM 1956 C CA . TYR A 1 257 ? -10.322 -2.267 -13.557 1.00 94.88 257 TYR A CA 1
ATOM 1957 C C . TYR A 1 257 ? -11.447 -1.300 -13.157 1.00 94.88 257 TYR A C 1
ATOM 1959 O O . TYR A 1 257 ? -11.595 -1.024 -11.966 1.00 94.88 257 TYR A O 1
ATOM 1967 N N . GLU A 1 258 ? -12.257 -0.819 -14.102 1.00 97.44 258 GLU A N 1
ATOM 1968 C CA . GLU A 1 258 ? -13.419 0.045 -13.834 1.00 97.44 258 GLU A CA 1
ATOM 1969 C C . GLU A 1 258 ? -14.527 -0.705 -13.065 1.00 97.44 258 GLU A C 1
ATOM 1971 O O . GLU A 1 258 ? -15.051 -0.188 -12.071 1.00 97.44 258 GLU A O 1
ATOM 1976 N N . ASP A 1 259 ? -14.806 -1.962 -13.426 1.00 97.25 259 ASP A N 1
ATOM 1977 C CA . ASP A 1 259 ? -15.713 -2.852 -12.685 1.00 97.25 259 ASP A CA 1
ATOM 1978 C C . ASP A 1 259 ? -15.198 -3.142 -11.265 1.00 97.25 259 ASP A C 1
ATOM 1980 O O . ASP A 1 259 ? -15.950 -3.084 -10.283 1.00 97.25 259 ASP A O 1
ATOM 1984 N N . LEU A 1 260 ? -13.901 -3.437 -11.119 1.00 97.25 260 LEU A N 1
ATOM 1985 C CA . LEU A 1 260 ? -13.274 -3.678 -9.815 1.00 97.25 260 LEU A CA 1
ATOM 1986 C C . LEU A 1 260 ? -13.283 -2.421 -8.933 1.00 97.25 260 LEU A C 1
ATOM 1988 O O . LEU A 1 260 ? -13.581 -2.521 -7.739 1.00 97.25 260 LEU A O 1
ATOM 1992 N N . ALA A 1 261 ? -13.017 -1.243 -9.502 1.00 96.50 261 ALA A N 1
ATOM 1993 C CA . ALA A 1 261 ? -13.092 0.034 -8.798 1.00 96.50 261 ALA A CA 1
ATOM 1994 C C . ALA A 1 261 ? -14.526 0.340 -8.334 1.00 96.50 261 ALA A C 1
ATOM 1996 O O . ALA A 1 261 ? -14.731 0.702 -7.172 1.00 96.50 261 ALA A O 1
ATOM 1997 N N . SER A 1 262 ? -15.520 0.106 -9.194 1.00 97.31 262 SER A N 1
ATOM 1998 C CA . SER A 1 262 ? -16.944 0.283 -8.879 1.00 97.31 262 SER A CA 1
ATOM 1999 C C . SER A 1 262 ? -17.393 -0.639 -7.739 1.00 97.31 262 SER A C 1
ATOM 2001 O O . SER A 1 262 ? -18.005 -0.188 -6.767 1.00 97.31 262 SER A O 1
ATOM 2003 N N . ARG A 1 263 ? -17.001 -1.921 -7.782 1.00 97.94 263 ARG A N 1
ATOM 2004 C CA . ARG A 1 263 ? -17.272 -2.898 -6.710 1.00 97.94 263 ARG A CA 1
ATOM 2005 C C . ARG A 1 263 ? -16.582 -2.531 -5.392 1.00 97.94 263 ARG A C 1
ATOM 2007 O O . ARG A 1 263 ? -17.181 -2.669 -4.321 1.00 97.94 263 ARG A O 1
ATOM 2014 N N . LEU A 1 264 ? -15.347 -2.025 -5.450 1.00 97.12 264 LEU A N 1
ATOM 2015 C CA . LEU A 1 264 ? -14.626 -1.524 -4.277 1.00 97.12 264 LEU A CA 1
ATOM 2016 C C . LEU A 1 264 ? -15.315 -0.288 -3.677 1.00 97.12 264 LEU A C 1
ATOM 2018 O O . LEU A 1 264 ? -15.423 -0.184 -2.455 1.00 97.12 264 LEU A O 1
ATOM 2022 N N . GLN A 1 265 ? -15.832 0.620 -4.509 1.00 97.88 265 GLN A N 1
ATOM 2023 C CA . GLN A 1 265 ? -16.603 1.779 -4.060 1.00 97.88 265 GLN A CA 1
ATOM 2024 C C . GLN A 1 265 ? -17.910 1.359 -3.371 1.00 97.88 265 GLN A C 1
ATOM 2026 O O . GLN A 1 265 ? -18.169 1.825 -2.260 1.00 97.88 265 GLN A O 1
ATOM 2031 N N . SER A 1 266 ? -18.683 0.426 -3.944 1.00 97.06 266 SER A N 1
ATOM 2032 C CA . SER A 1 266 ? -19.888 -0.096 -3.277 1.00 97.06 266 SER A CA 1
ATOM 2033 C C . SER A 1 266 ? -19.562 -0.809 -1.960 1.00 97.06 266 SER A C 1
ATOM 2035 O O . SER A 1 266 ? -20.278 -0.639 -0.974 1.00 97.06 266 SER A O 1
ATOM 2037 N N . SER A 1 267 ? -18.441 -1.540 -1.890 1.00 96.44 267 SER A N 1
ATOM 2038 C CA . SER A 1 267 ? -17.993 -2.177 -0.645 1.00 96.44 267 SER A CA 1
ATOM 2039 C C . SER A 1 267 ? -17.611 -1.149 0.424 1.00 96.44 267 SER A C 1
ATOM 2041 O O . SER A 1 267 ? -17.953 -1.328 1.590 1.00 96.44 267 SER A O 1
ATOM 2043 N N . ARG A 1 268 ? -16.935 -0.054 0.048 1.00 97.31 268 ARG A N 1
ATOM 2044 C CA . ARG A 1 268 ? -16.592 1.050 0.964 1.00 97.31 268 ARG A CA 1
ATOM 2045 C C . ARG A 1 268 ? -17.835 1.780 1.471 1.00 97.31 268 ARG A C 1
ATOM 2047 O O . ARG A 1 268 ? -17.914 2.069 2.661 1.00 97.31 268 ARG A O 1
ATOM 2054 N N . GLN A 1 269 ? -18.822 2.026 0.605 1.00 97.19 269 GLN A N 1
ATOM 2055 C CA . GLN A 1 269 ? -20.106 2.585 1.031 1.00 97.19 269 GLN A CA 1
ATOM 2056 C C . GLN A 1 269 ? -20.800 1.655 2.036 1.00 97.19 269 GLN A C 1
ATOM 2058 O O . GLN A 1 269 ? -21.236 2.121 3.088 1.00 97.19 269 GLN A O 1
ATOM 2063 N N . ARG A 1 270 ? -20.842 0.346 1.751 1.00 97.38 270 ARG A N 1
ATOM 2064 C CA . ARG A 1 270 ? -21.471 -0.654 2.621 1.00 97.38 270 ARG A CA 1
ATOM 2065 C C . ARG A 1 270 ? -20.795 -0.765 3.988 1.00 97.38 270 ARG A C 1
ATOM 2067 O O . ARG A 1 270 ? -21.490 -0.883 4.991 1.00 97.38 270 ARG A O 1
ATOM 2074 N N . ILE A 1 271 ? -19.466 -0.672 4.045 1.00 96.81 271 ILE A N 1
ATOM 2075 C CA . ILE A 1 271 ? -18.720 -0.592 5.311 1.00 96.81 271 ILE A CA 1
ATOM 2076 C C . ILE A 1 271 ? -19.130 0.670 6.081 1.00 96.81 271 ILE A C 1
ATOM 2078 O O . ILE A 1 271 ? -19.538 0.564 7.231 1.00 96.81 271 ILE A O 1
ATOM 2082 N N . GLY A 1 272 ? -19.150 1.839 5.433 1.00 96.38 272 GLY A N 1
ATOM 2083 C CA . GLY A 1 272 ? -19.589 3.086 6.072 1.00 96.38 272 GLY A CA 1
ATOM 2084 C C . GLY A 1 272 ? -21.063 3.095 6.511 1.00 96.38 272 GLY A C 1
ATOM 2085 O O . GLY A 1 272 ? -21.428 3.839 7.418 1.00 96.38 272 GLY A O 1
ATOM 2086 N N . GLU A 1 273 ? -21.933 2.291 5.893 1.00 96.75 273 GLU A N 1
ATOM 2087 C CA . GLU A 1 273 ? -23.296 2.031 6.383 1.00 96.75 273 GLU A CA 1
ATOM 2088 C C . GLU A 1 273 ? -23.279 1.198 7.671 1.00 96.75 273 GLU A C 1
ATOM 2090 O O . GLU A 1 273 ? -23.909 1.595 8.652 1.00 96.75 273 GLU A O 1
ATOM 2095 N N . LEU A 1 274 ? -22.515 0.101 7.695 1.00 96.50 274 LEU A N 1
ATOM 2096 C CA . LEU A 1 274 ? -22.381 -0.787 8.855 1.00 96.50 274 LEU A CA 1
ATOM 2097 C C . LEU A 1 274 ? -21.706 -0.098 10.054 1.00 96.50 274 LEU A C 1
ATOM 2099 O O . LEU A 1 274 ? -22.130 -0.280 11.192 1.00 96.50 274 LEU A O 1
ATOM 2103 N N . GLU A 1 275 ? -20.713 0.762 9.819 1.00 97.19 275 GLU A N 1
ATOM 2104 C CA . GLU A 1 275 ? -20.089 1.594 10.858 1.00 97.19 275 GLU A CA 1
ATOM 2105 C C . GLU A 1 275 ? -21.110 2.524 11.535 1.00 97.19 275 GLU A C 1
ATOM 2107 O O . GLU A 1 275 ? -21.057 2.736 12.750 1.00 97.19 275 GLU A O 1
ATOM 2112 N N . ARG A 1 276 ? -22.078 3.057 10.773 1.00 97.12 276 ARG A N 1
ATOM 2113 C CA . ARG A 1 276 ? -23.160 3.894 11.316 1.00 97.12 276 ARG A CA 1
ATOM 2114 C C . ARG A 1 276 ? -24.177 3.066 12.095 1.00 97.12 276 ARG A C 1
ATOM 2116 O O . ARG A 1 276 ? -24.552 3.494 13.186 1.00 97.12 276 ARG A O 1
ATOM 2123 N N . THR A 1 277 ? -24.594 1.897 11.596 1.00 97.44 277 THR A N 1
ATOM 2124 C CA . THR A 1 277 ? -25.537 1.037 12.334 1.00 97.44 277 THR A CA 1
ATOM 2125 C C . THR A 1 277 ? -24.919 0.527 13.633 1.00 97.44 277 THR A C 1
ATOM 2127 O O . THR A 1 277 ? -25.531 0.690 14.687 1.00 97.44 277 THR A O 1
ATOM 2130 N N . LEU A 1 278 ? -23.673 0.047 13.603 1.00 95.31 278 LEU A N 1
ATOM 2131 C CA . LEU A 1 278 ? -22.940 -0.408 14.790 1.00 95.31 278 LEU A CA 1
ATOM 2132 C C . LEU A 1 278 ? -22.721 0.743 15.790 1.00 95.31 278 LEU A C 1
ATOM 2134 O O . LEU A 1 278 ? -22.888 0.560 16.996 1.00 95.31 278 LEU A O 1
ATOM 2138 N N . SER A 1 279 ? -22.465 1.966 15.307 1.00 96.00 279 SER A N 1
ATOM 2139 C CA . SER A 1 279 ? -22.443 3.163 16.163 1.00 96.00 279 SER A CA 1
ATOM 2140 C C . SER A 1 279 ? -23.790 3.415 16.853 1.00 96.00 279 SER A C 1
ATOM 2142 O O . SER A 1 279 ? -23.806 3.712 18.048 1.00 96.00 279 SER A O 1
ATOM 2144 N N . THR A 1 280 ? -24.921 3.279 16.146 1.00 96.44 280 THR A N 1
ATOM 2145 C CA . THR A 1 280 ? -26.258 3.437 16.752 1.00 96.44 280 THR A CA 1
ATOM 2146 C C . THR A 1 280 ? -26.626 2.302 17.708 1.00 96.44 280 THR A C 1
ATOM 2148 O O . THR A 1 280 ? -27.163 2.568 18.781 1.00 96.44 280 THR A O 1
ATOM 2151 N N . VAL A 1 281 ? -26.277 1.052 17.396 1.00 96.06 281 VAL A N 1
ATOM 2152 C CA . VAL A 1 281 ? -26.488 -0.090 18.300 1.00 96.06 281 VAL A CA 1
ATOM 2153 C C . VAL A 1 281 ? -25.654 0.091 19.569 1.00 96.06 281 VAL A C 1
ATOM 2155 O O . VAL A 1 281 ? -26.176 -0.032 20.672 1.00 96.06 281 VAL A O 1
ATOM 2158 N N . SER A 1 282 ? -24.399 0.536 19.457 1.00 97.19 282 SER A N 1
ATOM 2159 C CA . SER A 1 282 ? -23.547 0.801 20.623 1.00 97.19 282 SER A CA 1
ATOM 2160 C C . SER A 1 282 ? -23.993 2.005 21.475 1.00 97.19 282 SER A C 1
ATOM 2162 O O . SER A 1 282 ? -23.600 2.097 22.643 1.00 97.19 282 SER A O 1
ATOM 2164 N N . THR A 1 283 ? -24.796 2.943 20.952 1.00 95.69 283 THR A N 1
ATOM 2165 C CA . THR A 1 283 ? -25.445 3.976 21.787 1.00 95.69 283 THR A CA 1
ATOM 2166 C C . THR A 1 283 ? -26.732 3.470 22.436 1.00 95.69 283 THR A C 1
ATOM 2168 O O . THR A 1 283 ? -26.974 3.802 23.597 1.00 95.69 283 THR A O 1
ATOM 2171 N N . GLN A 1 284 ? -27.503 2.616 21.754 1.00 95.75 284 GLN A N 1
ATOM 2172 C CA . GLN A 1 284 ? -28.684 1.948 22.315 1.00 95.75 284 GLN A CA 1
ATOM 2173 C C . GLN A 1 284 ? -28.309 0.963 23.433 1.00 95.75 284 GLN A C 1
ATOM 2175 O O . GLN A 1 284 ? -28.883 1.038 24.517 1.00 95.75 284 GLN A O 1
ATOM 2180 N N . GLN A 1 285 ? -27.285 0.129 23.236 1.00 94.75 285 GLN A N 1
ATOM 2181 C CA . GLN A 1 285 ? -26.716 -0.776 24.243 1.00 94.75 285 GLN A CA 1
ATOM 2182 C C . GLN A 1 285 ? -26.373 -0.013 25.534 1.00 94.75 285 GLN A C 1
ATOM 2184 O O . GLN A 1 285 ? -26.894 -0.327 26.601 1.00 94.75 285 GLN A O 1
ATOM 2189 N N . LYS A 1 286 ? -25.630 1.097 25.423 1.00 96.50 286 LYS A N 1
ATOM 2190 C CA . LYS A 1 286 ? -25.290 1.985 26.553 1.00 96.50 286 LYS A CA 1
ATOM 2191 C C . LYS A 1 286 ? -26.497 2.673 27.203 1.00 96.50 286 LYS A C 1
ATOM 2193 O O . LYS A 1 286 ? -26.389 3.150 28.333 1.00 96.50 286 LYS A O 1
ATOM 2198 N N . GLN A 1 287 ? -27.634 2.777 26.515 1.00 96.62 287 GLN A N 1
ATOM 2199 C CA . GLN A 1 287 ? -28.887 3.281 27.084 1.00 96.62 287 GLN A CA 1
ATOM 2200 C C . GLN A 1 287 ? -29.649 2.172 27.829 1.00 96.62 287 GLN A C 1
ATOM 2202 O O . GLN A 1 287 ? -30.129 2.415 28.936 1.00 96.62 287 GLN A O 1
ATOM 2207 N N . VAL A 1 288 ? -29.691 0.956 27.277 1.00 95.25 288 VAL A N 1
ATOM 2208 C CA . VAL A 1 288 ? -30.264 -0.238 27.922 1.00 95.25 288 VAL A CA 1
ATOM 2209 C C . VAL A 1 288 ? -29.478 -0.609 29.183 1.00 95.25 288 VAL A C 1
ATOM 2211 O O . VAL A 1 288 ? -30.079 -0.832 30.231 1.00 95.25 288 VAL A O 1
ATOM 2214 N N . GLU A 1 289 ? -28.143 -0.573 29.134 1.00 96.38 289 GLU A N 1
ATOM 2215 C CA . GLU A 1 289 ? -27.267 -0.751 30.299 1.00 96.38 289 GLU A CA 1
ATOM 2216 C C . GLU A 1 289 ? -27.608 0.231 31.424 1.00 96.38 289 GLU A C 1
ATOM 2218 O O . GLU A 1 289 ? -27.722 -0.176 32.578 1.00 96.38 289 GLU A O 1
ATOM 2223 N N . ARG A 1 290 ? -27.796 1.523 31.117 1.00 96.94 290 ARG A N 1
ATOM 2224 C CA . ARG A 1 290 ? -28.190 2.530 32.120 1.00 96.94 290 ARG A CA 1
ATOM 2225 C C . ARG A 1 290 ? -29.547 2.197 32.727 1.00 96.94 290 ARG A C 1
ATOM 2227 O O . ARG A 1 290 ? -29.655 2.151 33.945 1.00 96.94 290 ARG A O 1
ATOM 2234 N N . HIS A 1 291 ? -30.538 1.888 31.893 1.00 95.81 291 HIS A N 1
ATOM 2235 C CA . HIS A 1 291 ? -31.880 1.561 32.364 1.00 95.81 291 HIS A CA 1
ATOM 2236 C C . HIS A 1 291 ? -31.897 0.304 33.252 1.00 95.81 291 HIS A C 1
ATOM 2238 O O . HIS A 1 291 ? -32.522 0.310 34.306 1.00 95.81 291 HIS A O 1
ATOM 2244 N N . ASN A 1 292 ? -31.133 -0.736 32.904 1.00 94.94 292 ASN A N 1
ATOM 2245 C CA . ASN A 1 292 ? -30.971 -1.938 33.728 1.00 94.94 292 ASN A CA 1
ATOM 2246 C C . ASN A 1 292 ? -30.229 -1.635 35.053 1.00 94.94 292 ASN A C 1
ATOM 2248 O O . ASN A 1 292 ? -30.629 -2.089 36.127 1.00 94.94 292 ASN A O 1
ATOM 2252 N N . ASN A 1 293 ? -29.203 -0.777 35.013 1.00 97.31 293 ASN A N 1
ATOM 2253 C CA . ASN A 1 293 ? -28.544 -0.253 36.215 1.00 97.31 293 ASN A CA 1
ATOM 2254 C C . ASN A 1 293 ? -29.474 0.604 37.097 1.00 97.31 293 ASN A C 1
ATOM 2256 O O . ASN A 1 293 ? -29.197 0.752 38.282 1.00 97.31 293 ASN A O 1
ATOM 2260 N N . ASP A 1 294 ? -30.553 1.178 36.564 1.00 95.62 294 ASP A N 1
ATOM 2261 C CA . ASP A 1 294 ? -31.551 1.914 37.349 1.00 95.62 294 ASP A CA 1
ATOM 2262 C C . ASP A 1 294 ? -32.631 0.972 37.913 1.00 95.62 294 ASP A C 1
ATOM 2264 O O . ASP A 1 294 ? -32.863 0.973 39.122 1.00 95.62 294 ASP A O 1
ATOM 2268 N N . LEU A 1 295 ? -33.171 0.058 37.099 1.00 95.06 295 LEU A N 1
ATOM 2269 C CA . LEU A 1 295 ? -34.105 -0.995 37.532 1.00 95.06 295 LEU A CA 1
ATOM 2270 C C . LEU A 1 295 ? -33.523 -1.889 38.644 1.00 95.06 295 LEU A C 1
ATOM 2272 O O . LEU A 1 295 ? -34.235 -2.312 39.554 1.00 95.06 295 LEU A O 1
ATOM 2276 N N . THR A 1 296 ? -32.216 -2.169 38.617 1.00 95.38 296 THR A N 1
ATOM 2277 C CA . THR A 1 296 ? -31.546 -2.930 39.687 1.00 95.38 296 THR A CA 1
ATOM 2278 C C . THR A 1 296 ? -31.434 -2.147 40.999 1.00 95.38 296 THR A C 1
ATOM 2280 O O . THR A 1 296 ? -31.589 -2.753 42.063 1.00 95.38 296 THR A O 1
ATOM 2283 N N . LYS A 1 297 ? -31.261 -0.815 40.957 1.00 97.56 297 LYS A N 1
ATOM 2284 C CA . LYS A 1 297 ? -31.335 0.051 42.152 1.00 97.56 297 LYS A CA 1
ATOM 2285 C C . LYS A 1 297 ? -32.753 0.085 42.716 1.00 97.56 297 LYS A C 1
ATOM 2287 O O . LYS A 1 297 ? -32.918 -0.060 43.923 1.00 97.56 297 LYS A O 1
ATOM 2292 N N . GLU A 1 298 ? -33.767 0.230 41.861 1.00 95.88 298 GLU A N 1
ATOM 2293 C CA . GLU A 1 298 ? -35.178 0.217 42.271 1.00 95.88 298 GLU A CA 1
ATOM 2294 C C . GLU A 1 298 ? -35.559 -1.118 42.919 1.00 95.88 298 GLU A C 1
ATOM 2296 O O . GLU A 1 298 ? -36.103 -1.137 44.023 1.00 95.88 298 GLU A O 1
ATOM 2301 N N . ARG A 1 299 ? -35.176 -2.244 42.302 1.00 95.62 299 ARG A N 1
ATOM 2302 C CA . ARG A 1 299 ? -35.327 -3.596 42.864 1.00 95.62 299 ARG A CA 1
ATOM 2303 C C . ARG A 1 299 ? -34.739 -3.702 44.272 1.00 95.62 299 ARG A C 1
ATOM 2305 O O . ARG A 1 299 ? -35.377 -4.270 45.157 1.00 95.62 299 ARG A O 1
ATOM 2312 N N . ASP A 1 300 ? -33.524 -3.206 44.488 1.00 96.56 300 ASP A N 1
ATOM 2313 C CA . ASP A 1 300 ? -32.843 -3.360 45.777 1.00 96.56 300 ASP A CA 1
ATOM 2314 C C . ASP A 1 300 ? -33.323 -2.347 46.831 1.00 96.56 300 ASP A C 1
ATOM 2316 O O . ASP A 1 300 ? -33.381 -2.688 48.013 1.00 96.56 300 ASP A O 1
ATOM 2320 N N . ALA A 1 301 ? -33.798 -1.168 46.417 1.00 97.44 301 ALA A N 1
ATOM 2321 C CA . ALA A 1 301 ? -34.555 -0.259 47.277 1.00 97.44 301 ALA A CA 1
ATOM 2322 C C . ALA A 1 301 ? -35.888 -0.886 47.731 1.00 97.44 301 ALA A C 1
ATOM 2324 O O . ALA A 1 301 ? -36.200 -0.872 48.921 1.00 97.44 301 ALA A O 1
ATOM 2325 N N . LEU A 1 302 ? -36.639 -1.516 46.818 1.00 96.19 302 LEU A N 1
ATOM 2326 C CA . LEU A 1 302 ? -37.887 -2.219 47.138 1.00 96.19 302 LEU A CA 1
ATOM 2327 C C . LEU A 1 302 ? -37.658 -3.418 48.072 1.00 96.19 302 LEU A C 1
ATOM 2329 O O . LEU A 1 302 ? -38.422 -3.600 49.017 1.00 96.19 302 LEU A O 1
ATOM 2333 N N . LYS A 1 303 ? -36.582 -4.198 47.884 1.00 97.50 303 LYS A N 1
ATOM 2334 C CA . LYS A 1 303 ? -36.184 -5.250 48.844 1.00 97.50 303 LYS A CA 1
ATOM 2335 C C . LYS A 1 303 ? -35.897 -4.685 50.235 1.00 97.50 303 LYS A C 1
ATOM 2337 O O . LYS A 1 303 ? -36.310 -5.283 51.227 1.00 97.50 303 LYS A O 1
ATOM 2342 N N . LEU A 1 304 ? -35.194 -3.553 50.319 1.00 96.88 304 LEU A N 1
ATOM 2343 C CA . LEU A 1 304 ? -34.892 -2.906 51.595 1.00 96.88 304 LEU A CA 1
ATOM 2344 C C . LEU A 1 304 ? -36.172 -2.414 52.289 1.00 96.88 304 LEU A C 1
ATOM 2346 O O . LEU A 1 304 ? -36.300 -2.561 53.504 1.00 96.88 304 LEU A O 1
ATOM 2350 N N . GLU A 1 305 ? -37.141 -1.891 51.535 1.00 95.88 305 GLU A N 1
ATOM 2351 C CA . GLU A 1 305 ? -38.436 -1.468 52.081 1.00 95.88 305 GLU A CA 1
ATOM 2352 C C . GLU A 1 305 ? -39.301 -2.654 52.531 1.00 95.88 305 GLU A C 1
ATOM 2354 O O . GLU A 1 305 ? -39.903 -2.604 53.603 1.00 95.88 305 GLU A O 1
ATOM 2359 N N . LEU A 1 306 ? -39.302 -3.761 51.779 1.00 93.69 306 LEU A N 1
ATOM 2360 C CA . LEU A 1 306 ? -39.937 -5.016 52.196 1.00 93.69 306 LEU A CA 1
ATOM 2361 C C . LEU A 1 306 ? -39.326 -5.560 53.495 1.00 93.69 306 LEU A C 1
ATOM 2363 O O . LEU A 1 306 ? -40.069 -5.977 54.382 1.00 93.69 306 LEU A O 1
ATOM 2367 N N . TYR A 1 307 ? -38.000 -5.501 53.652 1.00 96.56 307 TYR A N 1
ATOM 2368 C CA . TYR A 1 307 ? -37.324 -5.915 54.886 1.00 96.56 307 TYR A CA 1
ATOM 2369 C C . TYR A 1 307 ? -37.736 -5.054 56.094 1.00 96.56 307 TYR A C 1
ATOM 2371 O O . TYR A 1 307 ? -38.083 -5.600 57.143 1.00 96.56 307 TYR A O 1
ATOM 2379 N N . LYS A 1 308 ? -37.779 -3.719 55.943 1.00 97.31 308 LYS A N 1
ATOM 2380 C CA . LYS A 1 308 ? -38.300 -2.814 56.987 1.00 97.31 308 LYS A CA 1
ATOM 2381 C C . LYS A 1 308 ? -39.749 -3.147 57.343 1.00 97.31 308 LYS A C 1
ATOM 2383 O O . LYS A 1 308 ? -40.075 -3.255 58.519 1.00 97.31 308 LYS A O 1
ATOM 2388 N N . ASN A 1 309 ? -40.611 -3.327 56.342 1.00 94.44 309 ASN A N 1
ATOM 2389 C CA . ASN A 1 309 ? -42.031 -3.601 56.555 1.00 94.44 309 ASN A CA 1
ATOM 2390 C C . ASN A 1 309 ? -42.273 -4.962 57.218 1.00 94.44 309 ASN A C 1
ATOM 2392 O O . ASN A 1 309 ? -43.137 -5.055 58.091 1.00 94.44 309 ASN A O 1
ATOM 2396 N N . ASN A 1 310 ? -41.492 -5.995 56.882 1.00 95.75 310 ASN A N 1
ATOM 2397 C CA . ASN A 1 310 ? -41.565 -7.271 57.590 1.00 95.75 310 ASN A CA 1
ATOM 2398 C C . ASN A 1 310 ? -41.137 -7.117 59.056 1.00 95.75 310 ASN A C 1
ATOM 2400 O O . ASN A 1 310 ? -41.880 -7.542 59.937 1.00 95.75 310 ASN A O 1
ATOM 2404 N N . LYS A 1 311 ? -40.025 -6.419 59.334 1.00 97.25 311 LYS A N 1
ATOM 2405 C CA . LYS A 1 311 ? -39.618 -6.145 60.719 1.00 97.25 311 LYS A CA 1
ATOM 2406 C C . LYS A 1 311 ? -40.688 -5.360 61.492 1.00 97.25 311 LYS A C 1
ATOM 2408 O O . LYS A 1 311 ? -41.071 -5.777 62.575 1.00 97.25 311 LYS A O 1
ATOM 2413 N N . ASN A 1 312 ? -41.230 -4.282 60.922 1.00 95.62 312 ASN A N 1
ATOM 2414 C CA . ASN A 1 312 ? -42.319 -3.521 61.545 1.00 95.62 312 ASN A CA 1
ATOM 2415 C C . ASN A 1 312 ? -43.543 -4.417 61.837 1.00 95.62 312 ASN A C 1
ATOM 2417 O O . ASN A 1 312 ? -44.242 -4.217 62.826 1.00 95.62 312 ASN A O 1
ATOM 2421 N N . THR A 1 313 ? -43.800 -5.420 60.990 1.00 94.50 313 THR A N 1
ATOM 2422 C CA . THR A 1 313 ? -44.880 -6.401 61.177 1.00 94.50 313 THR A CA 1
ATOM 2423 C C . THR A 1 313 ? -44.566 -7.401 62.297 1.00 94.50 313 THR A C 1
ATOM 2425 O O . THR A 1 313 ? -45.476 -7.817 63.010 1.00 94.50 313 THR A O 1
ATOM 2428 N N . GLU A 1 314 ? -43.304 -7.787 62.481 1.00 96.81 314 GLU A N 1
ATOM 2429 C CA . GLU A 1 314 ? -42.840 -8.608 63.609 1.00 96.81 314 GLU A CA 1
ATOM 2430 C C . GLU A 1 314 ? -42.911 -7.831 64.933 1.00 96.81 314 GLU A C 1
ATOM 2432 O O . GLU A 1 314 ? -43.514 -8.323 65.889 1.00 96.81 314 GLU A O 1
ATOM 2437 N N . ASP A 1 315 ? -42.425 -6.586 64.956 1.00 95.75 315 ASP A N 1
ATOM 2438 C CA . ASP A 1 315 ? -42.511 -5.682 66.110 1.00 95.75 315 ASP A CA 1
ATOM 2439 C C . ASP A 1 315 ? -43.992 -5.461 66.525 1.00 95.75 315 ASP A C 1
ATOM 2441 O O . ASP A 1 315 ? -44.342 -5.570 67.703 1.00 95.75 315 ASP A O 1
ATOM 2445 N N . LEU A 1 316 ? -44.906 -5.246 65.563 1.00 95.38 316 LEU A N 1
ATOM 2446 C CA . LEU A 1 316 ? -46.353 -5.130 65.822 1.00 95.38 316 LEU A CA 1
ATOM 2447 C C . LEU A 1 316 ? -46.997 -6.439 66.314 1.00 95.38 316 LEU A C 1
ATOM 2449 O O . LEU A 1 316 ? -47.869 -6.397 67.183 1.00 95.38 316 LEU A O 1
ATOM 2453 N N . LYS A 1 317 ? -46.576 -7.606 65.805 1.00 96.81 317 LYS A N 1
ATOM 2454 C CA . LYS A 1 317 ? -47.041 -8.914 66.307 1.00 96.81 317 LYS A CA 1
ATOM 2455 C C . LYS A 1 317 ? -46.624 -9.138 67.760 1.00 96.81 317 LYS A C 1
ATOM 2457 O O . LYS A 1 317 ? -47.432 -9.647 68.538 1.00 96.81 317 LYS A O 1
ATOM 2462 N N . GLN A 1 318 ? -45.407 -8.738 68.141 1.00 95.88 318 GLN A N 1
ATOM 2463 C CA . GLN A 1 318 ? -44.971 -8.802 69.536 1.00 95.88 318 GLN A CA 1
ATOM 2464 C C . GLN A 1 318 ? -45.846 -7.900 70.418 1.00 95.88 318 GLN A C 1
ATOM 2466 O O . GLN A 1 318 ? -46.383 -8.374 71.417 1.00 95.88 318 GLN A O 1
ATOM 2471 N N . VAL A 1 319 ? -46.062 -6.638 70.027 1.00 94.31 319 VAL A N 1
ATOM 2472 C CA . VAL A 1 319 ? -46.906 -5.703 70.796 1.00 94.31 319 VAL A CA 1
ATOM 2473 C C . VAL A 1 319 ? -48.340 -6.224 70.948 1.00 94.31 319 VAL A C 1
ATOM 2475 O O . VAL A 1 319 ? -48.885 -6.163 72.049 1.00 94.31 319 VAL A O 1
ATOM 2478 N N . ASN A 1 320 ? -48.940 -6.799 69.901 1.00 93.62 320 ASN A N 1
ATOM 2479 C CA . ASN A 1 320 ? -50.256 -7.439 70.013 1.00 93.62 320 ASN A CA 1
ATOM 2480 C C . ASN A 1 320 ? -50.237 -8.614 71.004 1.00 93.62 320 ASN A C 1
ATOM 2482 O O . ASN A 1 320 ? -51.105 -8.684 71.870 1.00 93.62 320 ASN A O 1
ATOM 2486 N N . SER A 1 321 ? -49.219 -9.478 70.942 1.00 94.81 321 SER A N 1
ATOM 2487 C CA . SER A 1 321 ? -49.064 -10.618 71.862 1.00 94.81 321 SER A CA 1
ATOM 2488 C C . SER A 1 321 ? -48.931 -10.167 73.326 1.00 94.81 321 SER A C 1
ATOM 2490 O O . SER A 1 321 ? -49.540 -10.751 74.222 1.00 94.81 321 SER A O 1
ATOM 2492 N N . GLU A 1 322 ? -48.189 -9.084 73.582 1.00 95.62 322 GLU A N 1
ATOM 2493 C CA . GLU A 1 322 ? -48.083 -8.476 74.914 1.00 95.62 322 GLU A CA 1
ATOM 2494 C C . GLU A 1 322 ? -49.414 -7.881 75.401 1.00 95.62 322 GLU A C 1
ATOM 2496 O O . GLU A 1 322 ? -49.726 -7.965 76.590 1.00 95.62 322 GLU A O 1
ATOM 2501 N N . MET A 1 323 ? -50.209 -7.276 74.512 1.00 93.94 323 MET A N 1
ATOM 2502 C CA . MET A 1 323 ? -51.525 -6.730 74.863 1.00 93.94 323 MET A CA 1
ATOM 2503 C C . MET A 1 323 ? -52.557 -7.835 75.120 1.00 93.94 323 MET A C 1
ATOM 2505 O O . MET A 1 323 ? -53.321 -7.731 76.080 1.00 93.94 323 MET A O 1
ATOM 2509 N N . GLU A 1 324 ? -52.549 -8.914 74.333 1.00 94.19 324 GLU A N 1
ATOM 2510 C CA . GLU A 1 324 ? -53.368 -10.106 74.580 1.00 94.19 324 GLU A CA 1
ATOM 2511 C C . GLU A 1 324 ? -53.075 -10.716 75.955 1.00 94.19 324 GLU A C 1
ATOM 2513 O O . GLU A 1 324 ? -54.008 -11.037 76.693 1.00 94.19 324 GLU A O 1
ATOM 2518 N N . GLU A 1 325 ? -51.799 -10.821 76.346 1.00 95.44 325 GLU A N 1
ATOM 2519 C CA . GLU A 1 325 ? -51.429 -11.344 77.665 1.00 95.44 325 GLU A CA 1
ATOM 2520 C C . GLU A 1 325 ? -51.867 -10.411 78.803 1.00 95.44 325 GLU A C 1
ATOM 2522 O O . GLU A 1 325 ? -52.431 -10.872 79.795 1.00 95.44 325 GLU A O 1
ATOM 2527 N N . ARG A 1 326 ? -51.717 -9.087 78.647 1.00 96.44 326 ARG A N 1
ATOM 2528 C CA . ARG A 1 326 ? -52.232 -8.104 79.623 1.00 96.44 326 ARG A CA 1
ATOM 2529 C C . ARG A 1 326 ? -53.751 -8.213 79.793 1.00 96.44 326 ARG A C 1
ATOM 2531 O O . ARG A 1 326 ? -54.243 -8.144 80.918 1.00 96.44 326 ARG A O 1
ATOM 2538 N N . ILE A 1 327 ? -54.496 -8.435 78.707 1.00 93.81 327 ILE A N 1
ATOM 2539 C CA . ILE A 1 327 ? -55.943 -8.693 78.761 1.00 93.81 327 ILE A CA 1
ATOM 2540 C C . ILE A 1 327 ? -56.227 -10.014 79.495 1.00 93.81 327 ILE A C 1
ATOM 2542 O O . ILE A 1 327 ? -57.119 -10.049 80.344 1.00 93.81 327 ILE A O 1
ATOM 2546 N N . ARG A 1 328 ? -55.453 -11.077 79.235 1.00 97.00 328 ARG A N 1
ATOM 2547 C CA . ARG A 1 328 ? -55.560 -12.375 79.929 1.00 97.00 328 ARG A CA 1
ATOM 2548 C C . ARG A 1 328 ? -55.383 -12.226 81.444 1.00 97.00 328 ARG A C 1
ATOM 2550 O O . ARG A 1 328 ? -56.214 -12.718 82.207 1.00 97.00 328 ARG A O 1
ATOM 2557 N N . VAL A 1 329 ? -54.357 -11.489 81.876 1.00 95.25 329 VAL A N 1
ATOM 2558 C CA . VAL A 1 329 ? -54.091 -11.184 83.292 1.00 95.25 329 VAL A CA 1
ATOM 2559 C C . VAL A 1 329 ? -55.249 -10.400 83.915 1.00 95.25 329 VAL A C 1
ATOM 2561 O O . VAL A 1 329 ? -55.800 -10.846 84.918 1.00 95.25 329 VAL A O 1
ATOM 2564 N N . LEU A 1 330 ? -55.700 -9.306 83.292 1.00 93.88 330 LEU A N 1
ATOM 2565 C CA . LEU A 1 330 ? -56.815 -8.494 83.805 1.00 93.88 330 LEU A CA 1
ATOM 2566 C C . LEU A 1 330 ? -58.141 -9.274 83.893 1.00 93.88 330 LEU A C 1
ATOM 2568 O O . LEU A 1 330 ? -58.950 -9.031 84.790 1.00 93.88 330 LEU A O 1
ATOM 2572 N N . VAL A 1 331 ? -58.382 -10.231 82.990 1.00 95.62 331 VAL A N 1
ATOM 2573 C CA . VAL A 1 331 ? -59.540 -11.141 83.060 1.00 95.62 331 VAL A CA 1
ATOM 2574 C C . VAL A 1 331 ? -59.426 -12.095 84.254 1.00 95.62 331 VAL A C 1
ATOM 2576 O O . VAL A 1 331 ? -60.412 -12.281 84.971 1.00 95.62 331 VAL A O 1
ATOM 2579 N N . ASN A 1 332 ? -58.236 -12.643 84.514 1.00 94.00 332 ASN A N 1
ATOM 2580 C CA . ASN A 1 332 ? -57.978 -13.517 85.661 1.00 94.00 332 ASN A CA 1
ATOM 2581 C C . ASN A 1 332 ? -58.083 -12.760 86.999 1.00 94.00 332 ASN A C 1
ATOM 2583 O O . ASN A 1 332 ? -58.746 -13.234 87.922 1.00 94.00 332 ASN A O 1
ATOM 2587 N N . GLU A 1 333 ? -57.518 -11.554 87.095 1.00 93.50 333 GLU A N 1
ATOM 2588 C CA . GLU A 1 333 ? -57.656 -10.677 88.268 1.00 93.50 333 GLU A CA 1
ATOM 2589 C C . GLU A 1 333 ? -59.126 -10.334 88.540 1.00 93.50 333 GLU A C 1
ATOM 2591 O O . GLU A 1 333 ? -59.605 -10.465 89.667 1.00 93.50 333 GLU A O 1
ATOM 2596 N N . LYS A 1 334 ? -59.886 -9.981 87.495 1.00 90.25 334 LYS A N 1
ATOM 2597 C CA . LYS A 1 334 ? -61.328 -9.714 87.581 1.00 90.25 334 LYS A CA 1
ATOM 2598 C C . LYS A 1 334 ? -62.132 -10.938 88.036 1.00 90.25 334 LYS A C 1
ATOM 2600 O O . LYS A 1 334 ? -63.132 -10.771 88.735 1.00 90.25 334 LYS A O 1
ATOM 2605 N N . ALA A 1 335 ? -61.720 -12.152 87.668 1.00 93.69 335 ALA A N 1
ATOM 2606 C CA . ALA A 1 335 ? -62.321 -13.385 88.174 1.00 93.69 335 ALA A CA 1
ATOM 2607 C C . ALA A 1 335 ? -61.992 -13.610 89.664 1.00 93.69 335 ALA A C 1
ATOM 2609 O O . ALA A 1 335 ? -62.895 -13.893 90.449 1.00 93.69 335 ALA A O 1
ATOM 2610 N N . GLY A 1 336 ? -60.740 -13.389 90.080 1.00 92.06 336 GLY A N 1
ATOM 2611 C CA . GLY A 1 336 ? -60.336 -13.452 91.490 1.00 92.06 336 GLY A CA 1
ATOM 2612 C C . GLY A 1 336 ? -61.060 -12.427 92.373 1.00 92.06 336 GLY A C 1
ATOM 2613 O O . GLY A 1 336 ? -61.550 -12.770 93.449 1.00 92.06 336 GLY A O 1
ATOM 2614 N N . MET A 1 337 ? -61.216 -11.186 91.899 1.00 90.81 337 MET A N 1
ATOM 2615 C CA . MET A 1 337 ? -61.970 -10.149 92.614 1.00 90.81 337 MET A CA 1
ATOM 2616 C C . MET A 1 337 ? -63.454 -10.499 92.766 1.00 90.81 337 MET A C 1
ATOM 2618 O O . MET A 1 337 ? -64.020 -10.231 93.823 1.00 90.81 337 MET A O 1
ATOM 2622 N N . LYS A 1 338 ? -64.086 -11.135 91.765 1.00 91.38 338 LYS A N 1
ATOM 2623 C CA . LYS A 1 338 ? -65.461 -11.648 91.904 1.00 91.38 338 LYS A CA 1
ATOM 2624 C C . LYS A 1 338 ? -65.571 -12.672 93.030 1.00 91.38 338 LYS A C 1
ATOM 2626 O O . LYS A 1 338 ? -66.412 -12.497 93.902 1.00 91.38 338 LYS A O 1
ATOM 2631 N N . LEU A 1 339 ? -64.688 -13.672 93.057 1.00 91.56 339 LEU A N 1
ATOM 2632 C CA . LEU A 1 339 ? -64.682 -14.691 94.112 1.00 91.56 339 LEU A CA 1
ATOM 2633 C C . LEU A 1 339 ? -64.502 -14.065 95.505 1.00 91.56 339 LEU A C 1
ATOM 2635 O O . LEU A 1 339 ? -65.204 -14.447 96.436 1.00 91.56 339 LEU A O 1
ATOM 2639 N N . LYS A 1 340 ? -63.637 -13.049 95.645 1.00 91.56 340 LYS A N 1
ATOM 2640 C CA . LYS A 1 340 ? -63.467 -12.326 96.918 1.00 91.56 340 LYS A CA 1
ATOM 2641 C C . LYS A 1 340 ? -64.701 -11.496 97.305 1.00 91.56 340 LYS A C 1
ATOM 2643 O O . LYS A 1 340 ? -64.994 -11.386 98.491 1.00 91.56 340 LYS A O 1
ATOM 2648 N N . ILE A 1 341 ? -65.443 -10.943 96.341 1.00 89.62 341 ILE A N 1
ATOM 2649 C CA . ILE A 1 341 ? -66.735 -10.277 96.596 1.00 89.62 341 ILE A CA 1
ATOM 2650 C C . ILE A 1 341 ? -67.786 -11.304 97.042 1.00 89.62 341 ILE A C 1
ATOM 2652 O O . ILE A 1 341 ? -68.457 -11.075 98.040 1.00 89.62 341 ILE A O 1
ATOM 2656 N N . GLU A 1 342 ? -67.882 -12.453 96.371 1.00 90.62 342 GLU A N 1
ATOM 2657 C CA . GLU A 1 342 ? -68.796 -13.549 96.732 1.00 90.62 342 GLU A CA 1
ATOM 2658 C C . GLU A 1 342 ? -68.466 -14.190 98.093 1.00 90.62 342 GLU A C 1
ATOM 2660 O O . GLU A 1 342 ? -69.324 -14.825 98.702 1.00 90.62 342 GLU A O 1
ATOM 2665 N N . GLU A 1 343 ? -67.222 -14.085 98.560 1.00 89.31 343 GLU A N 1
ATOM 2666 C CA . GLU A 1 343 ? -66.788 -14.476 99.905 1.00 89.31 343 GLU A CA 1
ATOM 2667 C C . GLU A 1 343 ? -67.202 -13.413 100.936 1.00 89.31 343 GLU A C 1
ATOM 2669 O O . GLU A 1 343 ? -67.935 -13.721 101.872 1.00 89.31 343 GLU A O 1
ATOM 2674 N N . LEU A 1 344 ? -66.854 -12.142 100.695 1.00 89.94 344 LEU A N 1
ATOM 2675 C CA . LEU A 1 344 ? -67.212 -11.018 101.570 1.00 89.94 344 LEU A CA 1
ATOM 2676 C C . LEU A 1 344 ? -68.728 -10.796 101.692 1.00 89.94 344 LEU A C 1
ATOM 2678 O O . LEU A 1 344 ? -69.185 -10.290 102.712 1.00 89.94 344 LEU A O 1
ATOM 2682 N N . GLN A 1 345 ? -69.519 -11.177 100.685 1.00 89.69 345 GLN A N 1
ATOM 2683 C CA . GLN A 1 345 ? -70.982 -11.178 100.772 1.00 89.69 345 GLN A CA 1
ATOM 2684 C C . GLN A 1 345 ? -71.492 -12.213 101.782 1.00 89.69 345 GLN A C 1
ATOM 2686 O O . GLN A 1 345 ? -72.364 -11.885 102.577 1.00 89.69 345 GLN A O 1
ATOM 2691 N N . LYS A 1 346 ? -70.905 -13.416 101.827 1.00 89.31 346 LYS A N 1
ATOM 2692 C CA . LYS A 1 346 ? -71.262 -14.455 102.812 1.00 89.31 346 LYS A CA 1
ATOM 2693 C C . LYS A 1 346 ? -70.821 -14.061 104.223 1.00 89.31 346 LYS A C 1
ATOM 2695 O O . LYS A 1 346 ? -71.568 -14.264 105.177 1.00 89.31 346 LYS A O 1
ATOM 2700 N N . ASP A 1 347 ? -69.641 -13.448 104.350 1.00 86.12 347 ASP A N 1
ATOM 2701 C CA . ASP A 1 347 ? -69.165 -12.883 105.619 1.00 86.12 347 ASP A CA 1
ATOM 2702 C C . ASP A 1 347 ? -70.090 -11.756 106.113 1.00 86.12 347 ASP A C 1
ATOM 2704 O O . ASP A 1 347 ? -70.399 -11.685 107.304 1.00 86.12 347 ASP A O 1
ATOM 2708 N N . LEU A 1 348 ? -70.576 -10.897 105.205 1.00 83.50 348 LEU A N 1
ATOM 2709 C CA . LEU A 1 348 ? -71.538 -9.840 105.521 1.00 83.50 348 LEU A CA 1
ATOM 2710 C C . LEU A 1 348 ? -72.900 -10.415 105.923 1.00 83.50 348 LEU A C 1
ATOM 2712 O O . LEU A 1 348 ? -73.398 -10.043 106.977 1.00 83.50 348 LEU A O 1
ATOM 2716 N N . GLU A 1 349 ? -73.469 -11.350 105.158 1.00 84.75 349 GLU A N 1
ATOM 2717 C CA . GLU A 1 349 ? -74.725 -12.042 105.496 1.00 84.75 349 GLU A CA 1
ATOM 2718 C C . GLU A 1 349 ? -74.644 -12.704 106.885 1.00 84.75 349 GLU A C 1
ATOM 2720 O O . GLU A 1 349 ? -75.561 -12.584 107.700 1.00 84.75 349 GLU A O 1
ATOM 2725 N N . MET A 1 350 ? -73.510 -13.338 107.205 1.00 78.06 350 MET A N 1
ATOM 2726 C CA . MET A 1 350 ? -73.260 -13.921 108.525 1.00 78.06 350 MET A CA 1
ATOM 2727 C C . MET A 1 350 ? -73.113 -12.848 109.619 1.00 78.06 350 MET A C 1
ATOM 2729 O O . MET A 1 350 ? -73.643 -13.007 110.722 1.00 78.06 350 MET A O 1
ATOM 2733 N N . SER A 1 351 ? -72.430 -11.737 109.330 1.00 77.06 351 SER A N 1
ATOM 2734 C CA . SER A 1 351 ? -72.254 -10.622 110.267 1.00 77.06 351 SER A CA 1
ATOM 2735 C C . SER A 1 351 ? -73.544 -9.829 110.503 1.00 77.06 351 SER A C 1
ATOM 2737 O O . SER A 1 351 ? -73.751 -9.340 111.612 1.00 77.06 351 SER A O 1
ATOM 2739 N N . GLU A 1 352 ? -74.422 -9.703 109.509 1.00 79.50 352 GLU A N 1
ATOM 2740 C CA . GLU A 1 352 ? -75.753 -9.108 109.649 1.00 79.50 352 GLU A CA 1
ATOM 2741 C C . GLU A 1 352 ? -76.649 -9.987 110.527 1.00 79.50 352 GLU A C 1
ATOM 2743 O O . GLU A 1 352 ? -77.343 -9.472 111.404 1.00 79.50 352 GLU A O 1
ATOM 2748 N N . LEU A 1 353 ? -76.559 -11.313 110.387 1.00 74.62 353 LEU A N 1
ATOM 2749 C CA . LEU A 1 353 ? -77.260 -12.274 111.243 1.00 74.62 353 LEU A CA 1
ATOM 2750 C C . LEU A 1 353 ? -76.772 -12.192 112.706 1.00 74.62 353 LEU A C 1
ATOM 2752 O O . LEU A 1 353 ? -77.587 -12.199 113.631 1.00 74.62 353 LEU A O 1
ATOM 2756 N N . LEU A 1 354 ? -75.465 -12.010 112.933 1.00 73.31 354 LEU A N 1
ATOM 2757 C CA . LEU A 1 354 ? -74.901 -11.727 114.264 1.00 73.31 354 LEU A CA 1
ATOM 2758 C C . LEU A 1 354 ? -75.316 -10.343 114.799 1.00 73.31 354 LEU A C 1
ATOM 2760 O O . LEU A 1 354 ? -75.685 -10.219 115.965 1.00 73.31 354 LEU A O 1
ATOM 2764 N N . MET A 1 355 ? -75.327 -9.300 113.965 1.00 67.25 355 MET A N 1
ATOM 2765 C CA . MET A 1 355 ? -75.816 -7.961 114.331 1.00 67.25 355 MET A CA 1
ATOM 2766 C C . MET A 1 355 ? -77.305 -7.969 114.696 1.00 67.25 355 MET A C 1
ATOM 2768 O O . MET A 1 355 ? -77.720 -7.260 115.613 1.00 67.25 355 MET A O 1
ATOM 2772 N N . GLN A 1 356 ? -78.112 -8.797 114.032 1.00 64.25 356 GLN A N 1
ATOM 2773 C CA . GLN A 1 356 ? -79.530 -8.982 114.336 1.00 64.25 356 GLN A CA 1
ATOM 2774 C C . GLN A 1 356 ? -79.744 -9.687 115.689 1.00 64.25 356 GLN A C 1
ATOM 2776 O O . GLN A 1 356 ? -80.729 -9.406 116.366 1.00 64.25 356 GLN A O 1
ATOM 2781 N N . GLN A 1 357 ? -78.794 -10.519 116.133 1.00 56.84 357 GLN A N 1
ATOM 2782 C CA . GLN A 1 357 ? -78.761 -11.076 117.494 1.00 56.84 357 GLN A CA 1
ATOM 2783 C C . GLN A 1 357 ? -78.266 -10.046 118.529 1.00 56.84 357 GLN A C 1
ATOM 2785 O O . GLN A 1 357 ? -78.870 -9.903 119.593 1.00 56.84 357 GLN A O 1
ATOM 2790 N N . LEU A 1 358 ? -77.215 -9.279 118.212 1.00 49.84 358 LEU A N 1
ATOM 2791 C CA . LEU A 1 358 ? -76.615 -8.273 119.105 1.00 49.84 358 LEU A CA 1
ATOM 2792 C C . LEU A 1 358 ? -77.477 -7.014 119.295 1.00 49.84 358 LEU A C 1
ATOM 2794 O O . LEU A 1 358 ? -77.391 -6.370 120.337 1.00 49.84 358 LEU A O 1
ATOM 2798 N N . SER A 1 359 ? -78.368 -6.701 118.349 1.00 48.38 359 SER A N 1
ATOM 2799 C CA . SER A 1 359 ? -79.341 -5.594 118.450 1.00 48.38 359 SER A CA 1
ATOM 2800 C C . SER A 1 359 ? -80.352 -5.751 119.603 1.00 48.38 359 SER A C 1
ATOM 2802 O O . SER A 1 359 ? -81.168 -4.860 119.835 1.00 48.38 359 SER A O 1
ATOM 2804 N N . SER A 1 360 ? -80.294 -6.869 120.334 1.00 39.03 360 SER A N 1
ATOM 2805 C CA . SER A 1 360 ? -81.092 -7.155 121.529 1.00 39.03 360 SER A CA 1
ATOM 2806 C C . SER A 1 360 ? -80.620 -6.412 122.793 1.00 39.03 360 SER A C 1
ATOM 2808 O O . SER A 1 360 ? -81.435 -6.189 123.688 1.00 39.03 360 SER A O 1
ATOM 2810 N N . GLU A 1 361 ? -79.334 -6.039 122.909 1.00 31.98 361 GLU A N 1
ATOM 2811 C CA . GLU A 1 361 ? -78.723 -5.584 124.178 1.00 31.98 361 GLU A CA 1
ATOM 2812 C C . GLU A 1 361 ? -77.808 -4.340 124.035 1.00 31.98 361 GLU A C 1
ATOM 2814 O O . GLU A 1 361 ? -77.466 -3.908 122.938 1.00 31.98 361 GLU A O 1
ATOM 2819 N N . SER A 1 362 ? -77.475 -3.669 125.154 1.00 31.53 362 SER A N 1
ATOM 2820 C CA . SER A 1 362 ? -76.764 -2.364 125.188 1.00 31.53 362 SER A CA 1
ATOM 2821 C C . SER A 1 362 ? -76.142 -2.096 126.587 1.00 31.53 362 SER A C 1
ATOM 2823 O O . SER A 1 362 ? -76.429 -2.857 127.505 1.00 31.53 362 SER A O 1
ATOM 2825 N N . LYS A 1 363 ? -75.293 -1.089 126.881 1.00 42.97 363 LYS A N 1
ATOM 2826 C CA . LYS A 1 363 ? -75.147 0.306 126.383 1.00 42.97 363 LYS A CA 1
ATOM 2827 C C . LYS A 1 363 ? -73.683 0.826 126.513 1.00 42.97 363 LYS A C 1
ATOM 2829 O O . LYS A 1 363 ? -72.878 0.161 127.159 1.00 42.97 363 LYS A O 1
ATOM 2834 N N . PRO A 1 364 ? -73.326 1.997 125.933 1.00 50.06 364 PRO A N 1
ATOM 2835 C CA . PRO A 1 364 ? -71.932 2.444 125.760 1.00 50.06 364 PRO A CA 1
ATOM 2836 C C . PRO A 1 364 ? -71.438 3.466 126.808 1.00 50.06 364 PRO A C 1
ATOM 2838 O O . PRO A 1 364 ? -72.247 4.048 127.531 1.00 50.06 364 PRO A O 1
ATOM 2841 N N . HIS A 1 365 ? -70.129 3.788 126.794 1.00 41.50 365 HIS A N 1
ATOM 2842 C CA . HIS A 1 365 ? -69.630 5.072 127.333 1.00 41.50 365 HIS A CA 1
ATOM 2843 C C . HIS A 1 365 ? -68.415 5.716 126.600 1.00 41.50 365 HIS A C 1
ATOM 2845 O O . HIS A 1 365 ? -68.348 6.946 126.572 1.00 41.50 365 HIS A O 1
ATOM 2851 N N . ASP A 1 366 ? -67.504 4.982 125.939 1.00 51.50 366 ASP A N 1
ATOM 2852 C CA . ASP A 1 366 ? -66.299 5.577 125.285 1.00 51.50 366 ASP A CA 1
ATOM 2853 C C . ASP A 1 366 ? -66.580 6.528 124.096 1.00 51.50 366 ASP A C 1
ATOM 2855 O O . ASP A 1 366 ? -65.760 7.380 123.735 1.00 51.50 366 ASP A O 1
ATOM 2859 N N . SER A 1 367 ? -67.793 6.443 123.546 1.00 59.06 367 SER A N 1
ATOM 2860 C CA . SER A 1 367 ? -68.236 7.017 122.265 1.00 59.06 367 SER A CA 1
ATOM 2861 C C . SER A 1 367 ? -67.892 8.483 121.942 1.00 59.06 367 SER A C 1
ATOM 2863 O O . SER A 1 367 ? -67.916 8.850 120.771 1.00 59.06 367 SER A O 1
ATOM 2865 N N . ASN A 1 368 ? -67.592 9.355 122.913 1.00 52.88 368 ASN A N 1
ATOM 2866 C CA . ASN A 1 368 ? -67.454 10.802 122.672 1.00 52.88 368 ASN A CA 1
ATOM 2867 C C . ASN A 1 368 ? -66.040 11.224 122.212 1.00 52.88 368 ASN A C 1
ATOM 2869 O O . ASN A 1 368 ? -65.888 12.139 121.401 1.00 52.88 368 ASN A O 1
ATOM 2873 N N . GLN A 1 369 ? -64.988 10.549 122.689 1.00 63.78 369 GLN A N 1
ATOM 2874 C CA . GLN A 1 369 ? -63.624 10.799 122.199 1.00 63.78 369 GLN A CA 1
ATOM 2875 C C . GLN A 1 369 ? -63.362 10.030 120.897 1.00 63.78 369 GLN A C 1
ATOM 2877 O O . GLN A 1 369 ? -62.714 10.554 119.987 1.00 63.78 369 GLN A O 1
ATOM 2882 N N . GLU A 1 370 ? -63.973 8.850 120.767 1.00 66.75 370 GLU A N 1
ATOM 2883 C CA . GLU A 1 370 ? -64.092 8.116 119.508 1.00 66.75 370 GLU A CA 1
ATOM 2884 C C . GLU A 1 370 ? -64.812 8.950 118.441 1.00 66.75 370 GLU A C 1
ATOM 2886 O O . GLU A 1 370 ? -64.287 9.073 117.340 1.00 66.75 370 GLU A O 1
ATOM 2891 N N . LEU A 1 371 ? -65.931 9.615 118.771 1.00 69.19 371 LEU A N 1
ATOM 2892 C CA . LEU A 1 371 ? -66.689 10.481 117.852 1.00 69.19 371 LEU A CA 1
ATOM 2893 C C . LEU A 1 371 ? -65.826 11.536 117.154 1.00 69.19 371 LEU A C 1
ATOM 2895 O O . LEU A 1 371 ? -65.973 11.743 115.953 1.00 69.19 371 LEU A O 1
ATOM 2899 N N . LYS A 1 372 ? -64.910 12.202 117.868 1.00 72.00 372 LYS A N 1
ATOM 2900 C CA . LYS A 1 372 ? -64.034 13.216 117.252 1.00 72.00 372 LYS A CA 1
ATOM 2901 C C . LYS A 1 372 ? -63.050 12.605 116.262 1.00 72.00 372 LYS A C 1
ATOM 2903 O O . LYS A 1 372 ? -62.919 13.113 115.152 1.00 72.00 372 LYS A O 1
ATOM 2908 N N . LYS A 1 373 ? -62.407 11.496 116.635 1.00 77.56 373 LYS A N 1
ATOM 2909 C CA . LYS A 1 373 ? -61.502 10.772 115.734 1.00 77.56 373 LYS A CA 1
ATOM 2910 C C . LYS A 1 373 ? -62.266 10.218 114.527 1.00 77.56 373 LYS A C 1
ATOM 2912 O O . LYS A 1 373 ? -61.832 10.394 113.395 1.00 77.56 373 LYS A O 1
ATOM 2917 N N . ALA A 1 374 ? -63.450 9.656 114.764 1.00 76.44 374 ALA A N 1
ATOM 2918 C CA . ALA A 1 374 ? -64.365 9.199 113.732 1.00 76.44 374 ALA A CA 1
ATOM 2919 C C . ALA A 1 374 ? -64.816 10.339 112.810 1.00 76.44 374 ALA A C 1
ATOM 2921 O O . ALA A 1 374 ? -64.951 10.097 111.623 1.00 76.44 374 ALA A O 1
ATOM 2922 N N . HIS A 1 375 ? -64.994 11.578 113.284 1.00 73.75 375 HIS A N 1
ATOM 2923 C CA . HIS A 1 375 ? -65.281 12.726 112.415 1.00 73.75 375 HIS A CA 1
ATOM 2924 C C . HIS A 1 375 ? -64.091 13.125 111.527 1.00 73.75 375 HIS A C 1
ATOM 2926 O O . HIS A 1 375 ? -64.298 13.397 110.346 1.00 73.75 375 HIS A O 1
ATOM 2932 N N . GLU A 1 376 ? -62.860 13.133 112.048 1.00 79.12 376 GLU A N 1
ATOM 2933 C CA . GLU A 1 376 ? -61.660 13.400 111.236 1.00 79.12 376 GLU A CA 1
ATOM 2934 C C . GLU A 1 376 ? -61.416 12.294 110.200 1.00 79.12 376 GLU A C 1
ATOM 2936 O O . GLU A 1 376 ? -61.153 12.578 109.029 1.00 79.12 376 GLU A O 1
ATOM 2941 N N . ASP A 1 377 ? -61.559 11.031 110.602 1.00 77.88 377 ASP A N 1
ATOM 2942 C CA . ASP A 1 377 ? -61.438 9.893 109.695 1.00 77.88 377 ASP A CA 1
ATOM 2943 C C . ASP A 1 377 ? -62.625 9.824 108.712 1.00 77.88 377 ASP A C 1
ATOM 2945 O O . ASP A 1 377 ? -62.415 9.501 107.545 1.00 77.88 377 ASP A O 1
ATOM 2949 N N . ARG A 1 378 ? -63.840 10.253 109.097 1.00 75.75 378 ARG A N 1
ATOM 2950 C CA . ARG A 1 378 ? -64.978 10.424 108.173 1.00 75.75 378 ARG A CA 1
ATOM 2951 C C . ARG A 1 378 ? -64.693 11.503 107.133 1.00 75.75 378 ARG A C 1
ATOM 2953 O O . ARG A 1 378 ? -64.938 11.245 105.967 1.00 75.75 378 ARG A O 1
ATOM 2960 N N . ALA A 1 379 ? -64.114 12.646 107.504 1.00 76.94 379 ALA A N 1
ATOM 2961 C CA . ALA A 1 379 ? -63.738 13.690 106.544 1.00 76.94 379 ALA A CA 1
ATOM 2962 C C . ALA A 1 379 ? -62.644 13.220 105.560 1.00 76.94 379 ALA A C 1
ATOM 2964 O O . ALA A 1 379 ? -62.686 13.530 104.368 1.00 76.94 379 ALA A O 1
ATOM 2965 N N . ARG A 1 380 ? -61.683 12.408 106.028 1.00 87.06 380 ARG A N 1
ATOM 2966 C CA . ARG A 1 380 ? -60.684 11.748 105.163 1.00 87.06 380 ARG A CA 1
ATOM 2967 C C . ARG A 1 380 ? -61.320 10.716 104.228 1.00 87.06 380 ARG A C 1
ATOM 2969 O O . ARG A 1 380 ? -60.915 10.614 103.071 1.00 87.06 380 ARG A O 1
ATOM 2976 N N . LEU A 1 381 ? -62.301 9.957 104.715 1.00 82.19 381 LEU A N 1
ATOM 2977 C CA . LEU A 1 381 ? -63.052 8.989 103.917 1.00 82.19 381 LEU A CA 1
ATOM 2978 C C . LEU A 1 381 ? -63.973 9.680 102.904 1.00 82.19 381 LEU A C 1
ATOM 2980 O O . LEU A 1 381 ? -63.997 9.248 101.762 1.00 82.19 381 LEU A O 1
ATOM 2984 N N . GLU A 1 382 ? -64.643 10.776 103.265 1.00 83.00 382 GLU A N 1
ATOM 2985 C CA . GLU A 1 382 ? -65.432 11.627 102.361 1.00 83.00 382 GLU A CA 1
ATOM 2986 C C . GLU A 1 382 ? -64.561 12.140 101.206 1.00 83.00 382 GLU A C 1
ATOM 2988 O O . GLU A 1 382 ? -64.882 11.897 100.045 1.00 83.00 382 GLU A O 1
ATOM 2993 N N . ALA A 1 383 ? -63.396 12.731 101.499 1.00 84.06 383 ALA A N 1
ATOM 2994 C CA . ALA A 1 383 ? -62.456 13.180 100.468 1.00 84.06 383 ALA A CA 1
ATOM 2995 C C . ALA A 1 383 ? -61.945 12.031 99.572 1.00 84.06 383 ALA A C 1
ATOM 2997 O O . ALA A 1 383 ? -61.756 12.210 98.368 1.00 84.06 383 ALA A O 1
ATOM 2998 N N . ARG A 1 384 ? -61.747 10.830 100.135 1.00 87.19 384 ARG A N 1
ATOM 2999 C CA . ARG A 1 384 ? -61.350 9.635 99.374 1.00 87.19 384 ARG A CA 1
ATOM 3000 C C . ARG A 1 384 ? -62.502 9.062 98.539 1.00 87.19 384 ARG A C 1
ATOM 3002 O O . ARG A 1 384 ? -62.253 8.539 97.457 1.00 87.19 384 ARG A O 1
ATOM 3009 N N . VAL A 1 385 ? -63.745 9.175 99.004 1.00 85.31 385 VAL A N 1
ATOM 3010 C CA . VAL A 1 385 ? -64.960 8.817 98.256 1.00 85.31 385 VAL A CA 1
ATOM 3011 C C . VAL A 1 385 ? -65.189 9.794 97.104 1.00 85.31 385 VAL A C 1
ATOM 3013 O O . VAL A 1 385 ? -65.523 9.340 96.017 1.00 85.31 385 VAL A O 1
ATOM 3016 N N . GLU A 1 386 ? -64.927 11.091 97.281 1.00 86.88 386 GLU A N 1
ATOM 3017 C CA . GLU A 1 386 ? -64.956 12.086 96.198 1.00 86.88 386 GLU A CA 1
ATOM 3018 C C . GLU A 1 386 ? -63.930 11.736 95.100 1.00 86.88 386 GLU A C 1
ATOM 3020 O O . GLU A 1 386 ? -64.280 11.607 93.928 1.00 86.88 386 GLU A O 1
ATOM 3025 N N . GLN A 1 387 ? -62.679 11.445 95.485 1.00 89.31 387 GLN A N 1
ATOM 3026 C CA . GLN A 1 387 ? -61.624 11.007 94.556 1.00 89.31 387 GLN A CA 1
ATOM 3027 C C . GLN A 1 387 ? -61.976 9.701 93.824 1.00 89.31 387 GLN A C 1
ATOM 3029 O O . GLN A 1 387 ? -61.760 9.585 92.618 1.00 89.31 387 GLN A O 1
ATOM 3034 N N . LEU A 1 388 ? -62.535 8.714 94.533 1.00 88.88 388 LEU A N 1
ATOM 3035 C CA . LEU A 1 388 ? -63.005 7.467 93.923 1.00 88.88 388 LEU A CA 1
ATOM 3036 C C . LEU A 1 388 ? -64.220 7.697 93.013 1.00 88.88 388 LEU A C 1
ATOM 3038 O O . LEU A 1 388 ? -64.319 7.050 91.976 1.00 88.88 388 LEU A O 1
ATOM 3042 N N . SER A 1 389 ? -65.108 8.633 93.356 1.00 88.62 389 SER A N 1
ATOM 3043 C CA . SER A 1 389 ? -66.258 9.040 92.543 1.00 88.62 389 SER A CA 1
ATOM 3044 C C . SER A 1 389 ? -65.805 9.660 91.219 1.00 88.62 389 SER A C 1
ATOM 3046 O O . SER A 1 389 ? -66.307 9.275 90.166 1.00 88.62 389 SER A O 1
ATOM 3048 N N . ASP A 1 390 ? -64.808 10.548 91.234 1.00 90.31 390 ASP A N 1
ATOM 3049 C CA . ASP A 1 390 ? -64.249 11.141 90.012 1.00 90.31 390 ASP A CA 1
ATOM 3050 C C . ASP A 1 390 ? -63.491 10.129 89.141 1.00 90.31 390 ASP A C 1
ATOM 3052 O O . ASP A 1 390 ? -63.682 10.112 87.923 1.00 90.31 390 ASP A O 1
ATOM 3056 N N . LEU A 1 391 ? -62.717 9.217 89.740 1.00 93.00 391 LEU A N 1
ATOM 3057 C CA . LEU A 1 391 ? -62.111 8.096 89.009 1.00 93.00 391 LEU A CA 1
ATOM 3058 C C . LEU A 1 391 ? -63.177 7.175 88.390 1.00 93.00 391 LEU A C 1
ATOM 3060 O O . LEU A 1 391 ? -63.029 6.727 87.255 1.00 93.00 391 LEU A O 1
ATOM 3064 N N . LEU A 1 392 ? -64.284 6.923 89.095 1.00 90.19 392 LEU A N 1
ATOM 3065 C CA . LEU A 1 392 ? -65.387 6.099 88.598 1.00 90.19 392 LEU A CA 1
ATOM 3066 C C . LEU A 1 392 ? -66.132 6.803 87.446 1.00 90.19 392 LEU A C 1
ATOM 3068 O O . LEU A 1 392 ? -66.441 6.149 86.451 1.00 90.19 392 LEU A O 1
ATOM 3072 N N . LYS A 1 393 ? -66.330 8.129 87.507 1.00 90.69 393 LYS A N 1
ATOM 3073 C CA . LYS A 1 393 ? -66.847 8.945 86.385 1.00 90.69 393 LYS A CA 1
ATOM 3074 C C . LYS A 1 393 ? -65.921 8.876 85.162 1.00 90.69 393 LYS A C 1
ATOM 3076 O O . LYS A 1 393 ? -66.407 8.699 84.046 1.00 90.69 393 LYS A O 1
ATOM 3081 N N . GLN A 1 394 ? -64.601 8.968 85.354 1.00 90.00 394 GLN A N 1
ATOM 3082 C CA . GLN A 1 394 ? -63.621 8.833 84.266 1.00 90.00 394 GLN A CA 1
ATOM 3083 C C . GLN A 1 394 ? -63.675 7.437 83.628 1.00 90.00 394 GLN A C 1
ATOM 3085 O O . GLN A 1 394 ? -63.824 7.330 82.413 1.00 90.00 394 GLN A O 1
ATOM 3090 N N . LEU A 1 395 ? -63.662 6.371 84.434 1.00 89.00 395 LEU A N 1
ATOM 3091 C CA . LEU A 1 395 ? -63.768 4.990 83.948 1.00 89.00 395 LEU A CA 1
ATOM 3092 C C . LEU A 1 395 ? -65.118 4.696 83.270 1.00 89.00 395 LEU A C 1
ATOM 3094 O O . LEU A 1 395 ? -65.165 3.909 82.326 1.00 89.00 395 LEU A O 1
ATOM 3098 N N . GLN A 1 396 ? -66.214 5.336 83.696 1.00 88.31 396 GLN A N 1
ATOM 3099 C CA . GLN A 1 396 ? -67.495 5.280 82.983 1.00 88.31 396 GLN A CA 1
ATOM 3100 C C . GLN A 1 396 ? -67.411 5.954 81.609 1.00 88.31 396 GLN A C 1
ATOM 3102 O O . GLN A 1 396 ? -67.855 5.362 80.629 1.00 88.31 396 GLN A O 1
ATOM 3107 N N . LEU A 1 397 ? -66.797 7.136 81.511 1.00 93.25 397 LEU A N 1
ATOM 3108 C CA . LEU A 1 397 ? -66.624 7.840 80.238 1.00 93.25 397 LEU A CA 1
ATOM 3109 C C . LEU A 1 397 ? -65.712 7.065 79.268 1.00 93.25 397 LEU A C 1
ATOM 3111 O O . LEU A 1 397 ? -66.009 6.975 78.077 1.00 93.25 397 LEU A O 1
ATOM 3115 N N . GLU A 1 398 ? -64.637 6.448 79.767 1.00 91.19 398 GLU A N 1
ATOM 3116 C CA . GLU A 1 398 ? -63.788 5.570 78.957 1.00 91.19 398 GLU A CA 1
ATOM 3117 C C . GLU A 1 398 ? -64.523 4.304 78.512 1.00 91.19 398 GLU A C 1
ATOM 3119 O O . GLU A 1 398 ? -64.493 3.979 77.324 1.00 91.19 398 GLU A O 1
ATOM 3124 N N . ARG A 1 399 ? -65.235 3.624 79.425 1.00 92.38 399 ARG A N 1
ATOM 3125 C CA . ARG A 1 399 ? -66.121 2.491 79.102 1.00 92.38 399 ARG A CA 1
ATOM 3126 C C . ARG A 1 399 ? -67.109 2.873 78.006 1.00 92.38 399 ARG A C 1
ATOM 3128 O O . ARG A 1 399 ? -67.289 2.097 77.075 1.00 92.38 399 ARG A O 1
ATOM 3135 N N . ASP A 1 400 ? -67.741 4.037 78.103 1.00 90.88 400 ASP A N 1
ATOM 3136 C CA . ASP A 1 400 ? -68.771 4.458 77.154 1.00 90.88 400 ASP A CA 1
ATOM 3137 C C . ASP A 1 400 ? -68.180 4.829 75.791 1.00 90.88 400 ASP A C 1
ATOM 3139 O O . ASP A 1 400 ? -68.775 4.490 74.768 1.00 90.88 400 ASP A O 1
ATOM 3143 N N . ARG A 1 401 ? -66.959 5.385 75.751 1.00 94.50 401 ARG A N 1
ATOM 3144 C CA . ARG A 1 401 ? -66.179 5.530 74.512 1.00 94.50 401 ARG A CA 1
ATOM 3145 C C . ARG A 1 401 ? -65.830 4.167 73.901 1.00 94.50 401 ARG A C 1
ATOM 3147 O O . ARG A 1 401 ? -66.075 3.964 72.719 1.00 94.50 401 ARG A O 1
ATOM 3154 N N . TYR A 1 402 ? -65.327 3.206 74.680 1.00 92.12 402 TYR A N 1
ATOM 3155 C CA . TYR A 1 402 ? -65.050 1.855 74.169 1.00 92.12 402 TYR A CA 1
ATOM 3156 C C . TYR A 1 402 ? -66.327 1.147 73.686 1.00 92.12 402 TYR A C 1
ATOM 3158 O O . TYR A 1 402 ? -66.322 0.534 72.624 1.00 92.12 402 TYR A O 1
ATOM 3166 N N . MET A 1 403 ? -67.444 1.282 74.407 1.00 93.12 403 MET A N 1
ATOM 3167 C CA . MET A 1 403 ? -68.757 0.778 73.989 1.00 93.12 403 MET A CA 1
ATOM 3168 C C . MET A 1 403 ? -69.281 1.460 72.721 1.00 93.12 403 MET A C 1
ATOM 3170 O O . MET A 1 403 ? -70.063 0.847 71.999 1.00 93.12 403 MET A O 1
ATOM 3174 N N . GLN A 1 404 ? -68.896 2.708 72.450 1.00 93.44 404 GLN A N 1
ATOM 3175 C CA . GLN A 1 404 ? -69.233 3.407 71.213 1.00 93.44 404 GLN A CA 1
ATOM 3176 C C . GLN A 1 404 ? -68.405 2.863 70.041 1.00 93.44 404 GLN A C 1
ATOM 3178 O O . GLN A 1 404 ? -68.994 2.376 69.078 1.00 93.44 404 GLN A O 1
ATOM 3183 N N . ASN A 1 405 ? -67.075 2.812 70.171 1.00 93.12 405 ASN A N 1
ATOM 3184 C CA . ASN A 1 405 ? -66.186 2.221 69.164 1.00 93.12 405 ASN A CA 1
ATOM 3185 C C . ASN A 1 405 ? -66.599 0.777 68.821 1.00 93.12 405 ASN A C 1
ATOM 3187 O O . ASN A 1 405 ? -66.802 0.451 67.658 1.00 93.12 405 ASN A O 1
ATOM 3191 N N . MET A 1 406 ? -66.845 -0.068 69.831 1.00 88.62 406 MET A N 1
ATOM 3192 C CA . MET A 1 406 ? -67.267 -1.458 69.617 1.00 88.62 406 MET A CA 1
ATOM 3193 C C . MET A 1 406 ? -68.618 -1.580 68.892 1.00 88.62 406 MET A C 1
ATOM 3195 O O . MET A 1 406 ? -68.833 -2.570 68.194 1.00 88.62 406 MET A O 1
ATOM 3199 N N . LYS A 1 407 ? -69.539 -0.609 69.018 1.00 91.88 407 LYS A N 1
ATOM 3200 C CA . LYS A 1 407 ? -70.778 -0.577 68.211 1.00 91.88 407 LYS A CA 1
ATOM 3201 C C . LYS A 1 407 ? -70.496 -0.195 66.764 1.00 91.88 407 LYS A C 1
ATOM 3203 O O . LYS A 1 407 ? -71.122 -0.760 65.875 1.00 91.88 407 LYS A O 1
ATOM 3208 N N . GLU A 1 408 ? -69.591 0.751 66.534 1.00 91.69 408 GLU A N 1
ATOM 3209 C CA . GLU A 1 408 ? -69.207 1.214 65.198 1.00 91.69 408 GLU A CA 1
ATOM 3210 C C . GLU A 1 408 ? -68.463 0.106 64.435 1.00 91.69 408 GLU A C 1
ATOM 3212 O O . GLU A 1 408 ? -68.858 -0.228 63.317 1.00 91.69 408 GLU A O 1
ATOM 3217 N N . ASP A 1 409 ? -67.519 -0.581 65.087 1.00 92.19 409 ASP A N 1
ATOM 3218 C CA . ASP A 1 409 ? -66.882 -1.799 64.570 1.00 92.19 409 ASP A CA 1
ATOM 3219 C C . ASP A 1 409 ? -67.914 -2.912 64.324 1.00 92.19 409 ASP A C 1
ATOM 3221 O O . ASP A 1 409 ? -67.924 -3.537 63.263 1.00 92.19 409 ASP A O 1
ATOM 3225 N N . THR A 1 410 ? -68.835 -3.150 65.267 1.00 91.19 410 THR A N 1
ATOM 3226 C CA . THR A 1 410 ? -69.904 -4.151 65.092 1.00 91.19 410 THR A CA 1
ATOM 3227 C C . THR A 1 410 ? -70.801 -3.814 63.898 1.00 91.19 410 THR A C 1
ATOM 3229 O O . THR A 1 410 ? -71.155 -4.713 63.139 1.00 91.19 410 THR A O 1
ATOM 3232 N N . ALA A 1 411 ? -71.146 -2.542 63.686 1.00 92.38 411 ALA A N 1
ATOM 3233 C CA . ALA A 1 411 ? -71.937 -2.101 62.541 1.00 92.38 411 ALA A CA 1
ATOM 3234 C C . ALA A 1 411 ? -71.168 -2.265 61.218 1.00 92.38 411 ALA A C 1
ATOM 3236 O O . ALA A 1 411 ? -71.736 -2.760 60.243 1.00 92.38 411 ALA A O 1
ATOM 3237 N N . TYR A 1 412 ? -69.872 -1.934 61.197 1.00 94.50 412 TYR A N 1
ATOM 3238 C CA . TYR A 1 412 ? -68.989 -2.162 60.051 1.00 94.50 412 TYR A CA 1
ATOM 3239 C C . TYR A 1 412 ? -68.906 -3.651 59.684 1.00 94.50 412 TYR A C 1
ATOM 3241 O O . TYR A 1 412 ? -69.126 -4.020 58.527 1.00 94.50 412 TYR A O 1
ATOM 3249 N N . TRP A 1 413 ? -68.667 -4.529 60.664 1.00 91.88 413 TRP A N 1
ATOM 3250 C CA . TRP A 1 413 ? -68.612 -5.974 60.434 1.00 91.88 413 TRP A CA 1
ATOM 3251 C C . TRP A 1 413 ? -69.976 -6.565 60.062 1.00 91.88 413 TRP A C 1
ATOM 3253 O O . TRP A 1 413 ? -70.028 -7.453 59.213 1.00 91.88 413 TRP A O 1
ATOM 3263 N N . GLN A 1 414 ? -71.085 -6.055 60.608 1.00 90.19 414 GLN A N 1
ATOM 3264 C CA . GLN A 1 414 ? -72.436 -6.440 60.183 1.00 90.19 414 GLN A CA 1
ATOM 3265 C C . GLN A 1 414 ? -72.724 -6.038 58.733 1.00 90.19 414 GLN A C 1
ATOM 3267 O O . GLN A 1 414 ? -73.313 -6.829 57.997 1.00 90.19 414 GLN A O 1
ATOM 3272 N N . ASP A 1 415 ? -72.300 -4.851 58.289 1.00 92.56 415 ASP A N 1
ATOM 3273 C CA . ASP A 1 415 ? -72.469 -4.434 56.895 1.00 92.56 415 ASP A CA 1
ATOM 3274 C C . ASP A 1 415 ? -71.572 -5.246 55.952 1.00 92.56 415 ASP A C 1
ATOM 3276 O O . ASP A 1 415 ? -72.043 -5.764 54.939 1.00 92.56 415 ASP A O 1
ATOM 3280 N N . LYS A 1 416 ? -70.309 -5.484 56.331 1.00 93.44 416 LYS A N 1
ATOM 3281 C CA . LYS A 1 416 ? -69.397 -6.340 55.560 1.00 93.44 416 LYS A CA 1
ATOM 3282 C C . LYS A 1 416 ? -69.896 -7.785 55.469 1.00 93.44 416 LYS A C 1
ATOM 3284 O O . LYS A 1 416 ? -69.810 -8.395 54.401 1.00 93.44 416 LYS A O 1
ATOM 3289 N N . MET A 1 417 ? -70.483 -8.308 56.546 1.00 90.19 417 MET A N 1
ATOM 3290 C CA . MET A 1 417 ? -71.145 -9.611 56.560 1.00 90.19 417 MET A CA 1
ATOM 3291 C C . MET A 1 417 ? -72.423 -9.610 55.710 1.00 90.19 417 MET A C 1
ATOM 3293 O O . MET A 1 417 ? -72.682 -10.599 55.030 1.00 90.19 417 MET A O 1
ATOM 3297 N N . ARG A 1 418 ? -73.188 -8.507 55.662 1.00 93.50 418 ARG A N 1
ATOM 3298 C CA . ARG A 1 418 ? -74.348 -8.375 54.763 1.00 93.50 418 ARG A CA 1
ATOM 3299 C C . ARG A 1 418 ? -73.916 -8.417 53.299 1.00 93.50 418 ARG A C 1
ATOM 3301 O O . ARG A 1 418 ? -74.415 -9.268 52.568 1.00 93.50 418 ARG A O 1
ATOM 3308 N N . GLN A 1 419 ? -72.924 -7.611 52.914 1.00 93.75 419 GLN A N 1
ATOM 3309 C CA . GLN A 1 419 ? -72.330 -7.617 51.570 1.00 93.75 419 GLN A CA 1
ATOM 3310 C C . GLN A 1 419 ? -71.870 -9.033 51.179 1.00 93.75 419 GLN A C 1
ATOM 3312 O O . GLN A 1 419 ? -72.213 -9.530 50.106 1.00 93.75 419 GLN A O 1
ATOM 3317 N N . MET A 1 420 ? -71.150 -9.724 52.072 1.00 89.00 420 MET A N 1
ATOM 3318 C CA . MET A 1 420 ? -70.713 -11.104 51.843 1.00 89.00 420 MET A CA 1
ATOM 3319 C C . MET A 1 420 ? -71.893 -12.084 51.745 1.00 89.00 420 MET A C 1
ATOM 3321 O O . MET A 1 420 ? -71.898 -12.950 50.873 1.00 8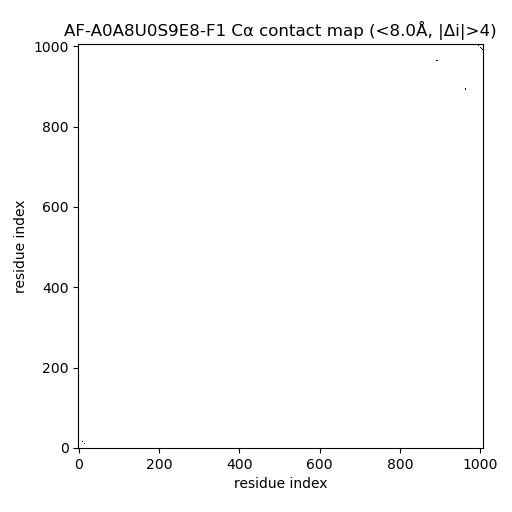9.00 420 MET A O 1
ATOM 3325 N N . SER A 1 421 ? -72.923 -11.937 52.582 1.00 86.75 421 SER A N 1
ATOM 3326 C CA . SER A 1 421 ? -74.119 -12.786 52.543 1.00 86.75 421 SER A CA 1
ATOM 3327 C C . SER A 1 421 ? -74.938 -12.591 51.263 1.00 86.75 421 SER A C 1
ATOM 3329 O O . SER A 1 421 ? -75.446 -13.566 50.721 1.00 86.75 421 SER A O 1
ATOM 3331 N N . GLU A 1 422 ? -74.991 -11.374 50.714 1.00 92.94 422 GLU A N 1
ATOM 3332 C CA . GLU A 1 422 ? -75.628 -11.082 49.427 1.00 92.94 422 GLU A CA 1
ATOM 3333 C C . GLU A 1 422 ? -74.853 -11.696 48.255 1.00 92.94 422 GLU A C 1
ATOM 3335 O O . GLU A 1 422 ? -75.464 -12.248 47.340 1.00 92.94 422 GLU A O 1
ATOM 3340 N N . HIS A 1 423 ? -73.516 -11.654 48.280 1.00 92.31 423 HIS A N 1
ATOM 3341 C CA . HIS A 1 423 ? -72.685 -12.374 47.307 1.00 92.31 423 HIS A CA 1
ATOM 3342 C C . HIS A 1 423 ? -72.868 -13.896 47.420 1.00 92.31 423 HIS A C 1
ATOM 3344 O O . HIS A 1 423 ? -73.085 -14.563 46.409 1.00 92.31 423 HIS A O 1
ATOM 3350 N N . MET A 1 424 ? -72.878 -14.442 48.638 1.00 85.25 424 MET A N 1
ATOM 3351 C CA . MET A 1 424 ? -73.152 -15.861 48.890 1.00 85.25 424 MET A CA 1
ATOM 3352 C C . MET A 1 424 ? -74.585 -16.272 48.523 1.00 85.25 424 MET A C 1
ATOM 3354 O O . MET A 1 424 ? -74.809 -17.432 48.185 1.00 85.25 424 MET A O 1
ATOM 3358 N N . HIS A 1 425 ? -75.558 -15.356 48.565 1.00 90.31 425 HIS A N 1
ATOM 3359 C CA . HIS A 1 425 ? -76.926 -15.611 48.112 1.00 90.31 425 HIS A CA 1
ATOM 3360 C C . HIS A 1 425 ? -77.005 -15.647 46.581 1.00 90.31 425 HIS A C 1
ATOM 3362 O O . HIS A 1 425 ? -77.545 -16.604 46.038 1.00 90.31 425 HIS A O 1
ATOM 3368 N N . LYS A 1 426 ? -76.361 -14.701 45.881 1.00 91.81 426 LYS A N 1
ATOM 3369 C CA . LYS A 1 426 ? -76.242 -14.702 44.408 1.00 91.81 426 LYS A CA 1
ATOM 3370 C C . LYS A 1 426 ? -75.576 -15.988 43.896 1.00 91.81 426 LYS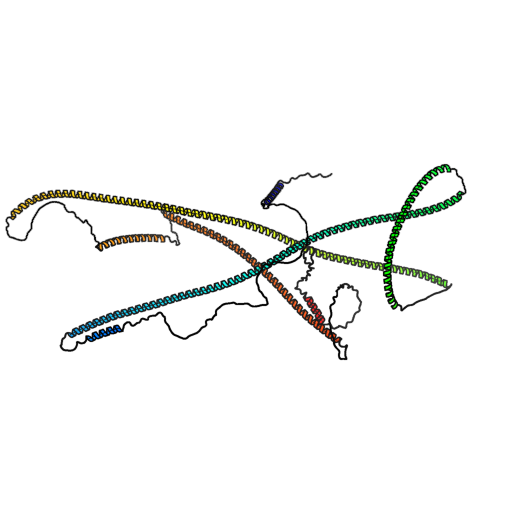 A C 1
ATOM 3372 O O . LYS A 1 426 ? -76.160 -16.685 43.071 1.00 91.81 426 LYS A O 1
ATOM 3377 N N . LEU A 1 427 ? -74.436 -16.369 44.484 1.00 89.12 427 LEU A N 1
ATOM 3378 C CA . LEU A 1 427 ? -73.743 -17.632 44.188 1.00 89.12 427 LEU A CA 1
ATOM 3379 C C . LEU A 1 427 ? -74.588 -18.869 44.537 1.00 89.12 427 LEU A C 1
ATOM 3381 O O . LEU A 1 427 ? -74.546 -19.871 43.826 1.00 89.12 427 LEU A O 1
ATOM 3385 N N . ARG A 1 428 ? -75.382 -18.818 45.617 1.00 92.00 428 ARG A N 1
ATOM 3386 C CA . ARG A 1 428 ? -76.324 -19.893 45.967 1.00 92.00 428 ARG A CA 1
ATOM 3387 C C . ARG A 1 428 ? -77.452 -20.008 44.949 1.00 92.00 428 ARG A C 1
ATOM 3389 O O . ARG A 1 428 ? -77.824 -21.126 44.628 1.00 92.00 428 ARG A O 1
ATOM 3396 N N . ASP A 1 429 ? -77.978 -18.906 44.429 1.00 91.38 429 ASP A N 1
ATOM 3397 C CA . ASP A 1 429 ? -79.032 -18.929 43.414 1.00 91.38 429 ASP A CA 1
ATOM 3398 C C . ASP A 1 429 ? -78.507 -19.398 42.053 1.00 91.38 429 ASP A C 1
ATOM 3400 O O . ASP A 1 429 ? -79.180 -20.155 41.356 1.00 91.38 429 ASP A O 1
ATOM 3404 N N . GLU A 1 430 ? -77.285 -19.013 41.690 1.00 90.81 430 GLU A N 1
ATOM 3405 C CA . GLU A 1 430 ? -76.566 -19.550 40.530 1.00 90.81 430 GLU A CA 1
ATOM 3406 C C . GLU A 1 430 ? -76.322 -21.058 40.679 1.00 90.81 430 GLU A C 1
ATOM 3408 O O . GLU A 1 430 ? -76.668 -21.823 39.774 1.00 90.81 430 GLU A O 1
ATOM 3413 N N . LYS A 1 431 ? -75.857 -21.514 41.853 1.00 88.62 431 LYS A N 1
ATOM 3414 C CA . LYS A 1 431 ? -75.764 -22.947 42.161 1.00 88.62 431 LYS A CA 1
ATOM 3415 C C . LYS A 1 431 ? -77.129 -23.628 42.110 1.00 88.62 431 LYS A C 1
ATOM 3417 O O . LYS A 1 431 ? -77.234 -24.679 41.503 1.00 88.62 431 LYS A O 1
ATOM 3422 N N . ASN A 1 432 ? -78.180 -23.047 42.686 1.00 89.88 432 ASN A N 1
ATOM 3423 C CA . ASN A 1 432 ? -79.523 -23.633 42.697 1.00 89.88 432 ASN A CA 1
ATOM 3424 C C . ASN A 1 432 ? -80.075 -23.823 41.275 1.00 89.88 432 ASN A C 1
ATOM 3426 O O . ASN A 1 432 ? -80.720 -24.835 41.015 1.00 89.88 432 ASN A O 1
ATOM 3430 N N . ARG A 1 433 ? -79.805 -22.886 40.352 1.00 89.50 433 ARG A N 1
ATOM 3431 C CA . ARG A 1 433 ? -80.153 -23.019 38.924 1.00 89.50 433 ARG A CA 1
ATOM 3432 C C . ARG A 1 433 ? -79.407 -24.195 38.285 1.00 89.50 433 ARG A C 1
ATOM 3434 O O . ARG A 1 433 ? -80.046 -25.023 37.642 1.00 89.50 433 ARG A O 1
ATOM 3441 N N . SER A 1 434 ? -78.100 -24.310 38.532 1.00 84.88 434 SER A N 1
ATOM 3442 C CA . SER A 1 434 ? -77.275 -25.433 38.062 1.00 84.88 434 SER A CA 1
ATOM 3443 C C . SER A 1 434 ? -77.718 -26.776 38.664 1.00 84.88 434 SER A C 1
ATOM 3445 O O . SER A 1 434 ? -78.000 -27.719 37.935 1.00 84.88 434 SER A O 1
ATOM 3447 N N . ASP A 1 435 ? -77.916 -26.853 39.984 1.00 83.38 435 ASP A N 1
ATOM 3448 C CA . ASP A 1 435 ? -78.413 -28.045 40.679 1.00 83.38 435 ASP A CA 1
ATOM 3449 C C . ASP A 1 435 ? -79.818 -28.455 40.182 1.00 83.38 435 ASP A C 1
ATOM 3451 O O . ASP A 1 435 ? -80.164 -29.633 40.239 1.00 83.38 435 ASP A O 1
ATOM 3455 N N . CYS A 1 436 ? -80.654 -27.518 39.710 1.00 87.19 436 CYS A N 1
ATOM 3456 C CA . CYS A 1 436 ? -81.930 -27.843 39.062 1.00 87.19 436 CYS A CA 1
ATOM 3457 C C . CYS A 1 436 ? -81.728 -28.453 37.668 1.00 87.19 436 CYS A C 1
ATOM 3459 O O . CYS A 1 436 ? -82.320 -29.493 37.399 1.00 87.19 436 CYS A O 1
ATOM 3461 N N . GLN A 1 437 ? -80.850 -27.885 36.835 1.00 84.50 437 GLN A N 1
ATOM 3462 C CA . GLN A 1 437 ? -80.479 -28.469 35.536 1.00 84.50 437 GLN A CA 1
ATOM 3463 C C . GLN A 1 437 ? -79.880 -29.877 35.706 1.00 84.50 437 GLN A C 1
ATOM 3465 O O . GLN A 1 437 ? -80.259 -30.809 34.999 1.00 84.50 437 GLN A O 1
ATOM 3470 N N . VAL A 1 438 ? -79.006 -30.068 36.701 1.00 79.00 438 VAL A N 1
ATOM 3471 C CA . VAL A 1 438 ? -78.464 -31.386 37.066 1.00 79.00 438 VAL A CA 1
ATOM 3472 C C . VAL A 1 438 ? -79.578 -32.328 37.523 1.00 79.00 438 VAL A C 1
ATOM 3474 O O . VAL A 1 438 ? -79.636 -33.450 37.036 1.00 79.00 438 VAL A O 1
ATOM 3477 N N . ARG A 1 439 ? -80.510 -31.893 38.382 1.00 82.12 439 ARG A N 1
ATOM 3478 C CA . ARG A 1 439 ? -81.621 -32.747 38.842 1.00 82.12 439 ARG A CA 1
ATOM 3479 C C . ARG A 1 439 ? -82.613 -33.120 37.735 1.00 82.12 439 ARG A C 1
ATOM 3481 O O . ARG A 1 439 ? -83.178 -34.209 37.793 1.00 82.12 439 ARG A O 1
ATOM 3488 N N . GLU A 1 440 ? -82.806 -32.281 36.719 1.00 81.12 440 GLU A N 1
ATOM 3489 C CA . GLU A 1 440 ? -83.580 -32.630 35.516 1.00 81.12 440 GLU A CA 1
ATOM 3490 C C . GLU A 1 440 ? -82.876 -33.730 34.699 1.00 81.12 440 GLU A C 1
ATOM 3492 O O . GLU A 1 440 ? -83.503 -34.725 34.320 1.00 81.12 440 GLU A O 1
ATOM 3497 N N . LEU A 1 441 ? -81.554 -33.620 34.517 1.00 77.00 441 LEU A N 1
ATOM 3498 C CA . LEU A 1 441 ? -80.732 -34.654 33.879 1.00 77.00 441 LEU A CA 1
ATOM 3499 C C . LEU A 1 441 ? -80.718 -35.959 34.700 1.00 77.00 441 LEU A C 1
ATOM 3501 O O . LEU A 1 441 ? -80.977 -37.034 34.156 1.00 77.00 441 LEU A O 1
ATOM 3505 N N . GLU A 1 442 ? -80.498 -35.892 36.013 1.00 80.94 442 GLU A N 1
ATOM 3506 C CA . GLU A 1 442 ? -80.511 -37.050 36.916 1.00 80.94 442 GLU A CA 1
ATOM 3507 C C . GLU A 1 442 ? -81.879 -37.735 36.977 1.00 80.94 442 GLU A C 1
ATOM 3509 O O . GLU A 1 442 ? -81.937 -38.964 37.016 1.00 80.94 442 GLU A O 1
ATOM 3514 N N . ALA A 1 443 ? -82.985 -36.984 36.942 1.00 78.00 443 ALA A N 1
ATOM 3515 C CA . ALA A 1 443 ? -84.328 -37.557 36.897 1.00 78.00 443 ALA A CA 1
ATOM 3516 C C . ALA A 1 443 ? -84.538 -38.403 35.630 1.00 78.00 443 ALA A C 1
ATOM 3518 O O . ALA A 1 443 ? -85.102 -39.499 35.717 1.00 78.00 443 ALA A O 1
ATOM 3519 N N . SER A 1 444 ? -84.014 -37.952 34.481 1.00 71.44 444 SER A N 1
ATOM 3520 C CA . SER A 1 444 ? -84.039 -38.731 33.235 1.00 71.44 444 SER A CA 1
ATOM 3521 C C . SER A 1 444 ? -83.245 -40.044 33.354 1.00 71.44 444 SER A C 1
ATOM 3523 O O . SER A 1 444 ? -83.713 -41.094 32.914 1.00 71.44 444 SER A O 1
ATOM 3525 N N . VAL A 1 445 ? -82.103 -40.032 34.053 1.00 70.12 445 VAL A N 1
ATOM 3526 C CA . VAL A 1 445 ? -81.265 -41.222 34.296 1.00 70.12 445 VAL A CA 1
ATOM 3527 C C . VAL A 1 445 ? -81.871 -42.154 35.356 1.00 70.12 445 VAL A C 1
ATOM 3529 O O . VAL A 1 445 ? -81.785 -43.377 35.235 1.00 70.12 445 VAL A O 1
ATOM 3532 N N . ALA A 1 446 ? -82.507 -41.615 36.397 1.00 65.50 446 ALA A N 1
ATOM 3533 C CA . ALA A 1 446 ? -83.126 -42.398 37.466 1.00 65.50 446 ALA A CA 1
ATOM 3534 C C . ALA A 1 446 ? -84.397 -43.127 37.000 1.00 65.50 446 ALA A C 1
ATOM 3536 O O . ALA A 1 446 ? -84.677 -44.233 37.474 1.00 65.50 446 ALA A O 1
ATOM 3537 N N . ALA A 1 447 ? -85.138 -42.551 36.046 1.00 67.62 447 ALA A N 1
ATOM 3538 C CA . ALA A 1 447 ? -86.263 -43.211 35.386 1.00 67.62 447 ALA A CA 1
ATOM 3539 C C . ALA A 1 447 ? -85.833 -44.503 34.662 1.00 67.62 447 ALA A C 1
ATOM 3541 O O . ALA A 1 447 ? -86.537 -45.509 34.732 1.00 67.62 447 ALA A O 1
ATOM 3542 N N . LEU A 1 448 ? -84.639 -44.512 34.055 1.00 57.00 448 LEU A N 1
ATOM 3543 C CA . LEU A 1 448 ? -84.076 -45.671 33.350 1.00 57.00 448 LEU A CA 1
ATOM 3544 C C . LEU A 1 448 ? -83.610 -46.812 34.279 1.00 57.00 448 LEU A C 1
ATOM 3546 O O . LEU A 1 448 ? -83.362 -47.913 33.797 1.00 57.00 448 LEU A O 1
ATOM 3550 N N . LYS A 1 449 ? -83.471 -46.584 35.596 1.00 55.34 449 LYS A N 1
ATOM 3551 C CA . LYS A 1 449 ? -82.830 -47.540 36.531 1.00 55.34 449 LYS A CA 1
ATOM 3552 C C . LYS A 1 449 ? -83.771 -48.280 37.494 1.00 55.34 449 LYS A C 1
ATOM 3554 O O . LYS A 1 449 ? -83.353 -49.252 38.115 1.00 55.34 449 LYS A O 1
ATOM 3559 N N . ARG A 1 450 ? -85.018 -47.838 37.683 1.00 59.16 450 ARG A N 1
ATOM 3560 C CA . ARG A 1 450 ? -85.833 -48.169 38.879 1.00 59.16 450 ARG A CA 1
ATOM 3561 C C . ARG A 1 450 ? -86.537 -49.550 38.912 1.00 59.16 450 ARG A C 1
ATOM 3563 O O . ARG A 1 450 ? -87.570 -49.673 39.561 1.00 59.16 450 ARG A O 1
ATOM 3570 N N . GLN A 1 451 ? -86.018 -50.583 38.242 1.00 52.34 451 GLN A N 1
ATOM 3571 C CA . GLN A 1 451 ? -86.786 -51.806 37.924 1.00 52.34 451 GLN A CA 1
ATOM 3572 C C . GLN A 1 451 ? -86.502 -53.089 38.784 1.00 52.34 451 GLN A C 1
ATOM 3574 O O . GLN A 1 451 ? -87.033 -54.135 38.423 1.00 52.34 451 GLN A O 1
ATOM 3579 N N . LEU A 1 452 ? -85.716 -53.078 39.892 1.00 46.59 452 LEU A N 1
ATOM 3580 C CA . LEU A 1 452 ? -85.339 -54.296 40.696 1.00 46.59 452 LEU A CA 1
ATOM 3581 C C . LEU A 1 452 ? -85.074 -54.058 42.241 1.00 46.59 452 LEU A C 1
ATOM 3583 O O . LEU A 1 452 ? -84.239 -53.200 42.521 1.00 46.59 452 LEU A O 1
ATOM 3587 N N . VAL A 1 453 ? -85.691 -54.784 43.237 1.00 47.59 453 VAL A N 1
ATOM 3588 C CA . VAL A 1 453 ? -85.538 -54.628 44.760 1.00 47.59 453 VAL A CA 1
ATOM 3589 C C . VAL A 1 453 ? -86.069 -55.837 45.680 1.00 47.59 453 VAL A C 1
ATOM 3591 O O . VAL A 1 453 ? -86.955 -56.518 45.177 1.00 47.59 453 VAL A O 1
ATOM 3594 N N . VAL A 1 454 ? -85.647 -56.052 46.995 1.00 43.44 454 VAL A N 1
ATOM 3595 C CA . VAL A 1 454 ? -86.411 -56.474 48.299 1.00 43.44 454 VAL A CA 1
ATOM 3596 C C . VAL A 1 454 ? -85.857 -57.580 49.365 1.00 43.44 454 VAL A C 1
ATOM 3598 O O . VAL A 1 454 ? -85.362 -58.598 48.888 1.00 43.44 454 VAL A O 1
ATOM 3601 N N . PRO A 1 455 ? -85.968 -57.454 50.767 1.00 56.44 455 PRO A N 1
ATOM 3602 C CA . PRO A 1 455 ? -85.612 -58.422 51.930 1.00 56.44 455 PRO A CA 1
ATOM 3603 C C . PRO A 1 455 ? -86.644 -58.662 53.177 1.00 56.44 455 PRO A C 1
ATOM 3605 O O . PRO A 1 455 ? -87.829 -58.617 52.858 1.00 56.44 455 PRO A O 1
ATOM 3608 N N . PRO A 1 456 ? -86.371 -58.761 54.560 1.00 53.12 456 PRO A N 1
ATOM 3609 C CA . PRO A 1 456 ? -85.877 -59.811 55.596 1.00 53.12 456 PRO A CA 1
ATOM 3610 C C . PRO A 1 456 ? -86.658 -60.091 57.010 1.00 53.12 456 PRO A C 1
ATOM 3612 O O . PRO A 1 456 ? -87.568 -59.319 57.295 1.00 53.12 456 PRO A O 1
ATOM 3615 N N . ALA A 1 457 ? -86.309 -61.070 57.952 1.00 44.44 457 ALA A N 1
ATOM 3616 C CA . ALA A 1 457 ? -86.804 -61.249 59.423 1.00 44.44 457 ALA A CA 1
ATOM 3617 C C . ALA A 1 457 ? -86.195 -62.392 60.424 1.00 44.44 457 ALA A C 1
ATOM 3619 O O . ALA A 1 457 ? -85.660 -63.351 59.869 1.00 44.44 457 ALA A O 1
ATOM 3620 N N . PRO A 1 458 ? -86.288 -62.375 61.830 1.00 55.22 458 PRO A N 1
ATOM 3621 C CA . PRO A 1 458 ? -85.768 -63.426 62.842 1.00 55.22 458 PRO A CA 1
ATOM 3622 C C . PRO A 1 458 ? -86.449 -63.752 64.293 1.00 55.22 458 PRO A C 1
ATOM 3624 O O . PRO A 1 458 ? -87.438 -63.108 64.630 1.00 55.22 458 PRO A O 1
ATOM 3627 N N . GLU A 1 459 ? -85.850 -64.665 65.166 1.00 46.47 459 GLU A N 1
ATOM 3628 C CA . GLU A 1 459 ? -85.818 -64.852 66.723 1.00 46.47 459 GLU A CA 1
ATOM 3629 C C . GLU A 1 459 ? -86.855 -65.707 67.632 1.00 46.47 459 GLU A C 1
ATOM 3631 O O . GLU A 1 459 ? -87.897 -66.032 67.066 1.00 46.47 459 GLU A O 1
ATOM 3636 N N . PRO A 1 460 ? -86.760 -66.037 69.008 1.00 50.38 460 PRO A N 1
ATOM 3637 C CA . PRO A 1 460 ? -85.711 -66.505 70.039 1.00 50.38 460 PRO A CA 1
ATOM 3638 C C . PRO A 1 460 ? -86.134 -67.614 71.210 1.00 50.38 460 PRO A C 1
ATOM 3640 O O . PRO A 1 460 ? -86.723 -68.595 70.763 1.00 50.38 460 PRO A O 1
ATOM 3643 N N . PRO A 1 461 ? -85.852 -67.671 72.604 1.00 56.88 461 PRO A N 1
ATOM 3644 C CA . PRO A 1 461 ? -85.609 -68.940 73.480 1.00 56.88 461 PRO A CA 1
ATOM 3645 C C . PRO A 1 461 ? -86.107 -69.136 75.032 1.00 56.88 461 PRO A C 1
ATOM 3647 O O . PRO A 1 461 ? -86.681 -68.197 75.575 1.00 56.88 461 PRO A O 1
ATOM 3650 N N . ALA A 1 462 ? -85.869 -70.282 75.801 1.00 46.31 462 ALA A N 1
ATOM 3651 C CA . ALA A 1 462 ? -85.942 -70.510 77.341 1.00 46.31 462 ALA A CA 1
ATOM 3652 C C . ALA A 1 462 ? -85.524 -71.946 77.962 1.00 46.31 462 ALA A C 1
ATOM 3654 O O . ALA A 1 462 ? -85.562 -72.907 77.199 1.00 46.31 462 ALA A O 1
ATOM 3655 N N . GLY A 1 463 ? -85.195 -72.171 79.293 1.00 44.97 463 GLY A N 1
ATOM 3656 C CA . GLY A 1 463 ? -84.760 -73.513 79.904 1.00 44.97 463 GLY A CA 1
ATOM 3657 C C . GLY A 1 463 ? -84.551 -73.767 81.477 1.00 44.97 463 GLY A C 1
ATOM 3658 O O . GLY A 1 463 ? -84.985 -72.918 82.257 1.00 44.97 463 GLY A O 1
ATOM 3659 N N . PRO A 1 464 ? -83.953 -74.925 81.951 1.00 52.22 464 PRO A N 1
ATOM 3660 C CA . PRO A 1 464 ? -83.795 -75.444 83.376 1.00 52.22 464 PRO A CA 1
ATOM 3661 C C . PRO A 1 464 ? -82.305 -75.807 83.824 1.00 52.22 464 PRO A C 1
ATOM 3663 O O . PRO A 1 464 ? -81.429 -75.228 83.190 1.00 52.22 464 PRO A O 1
ATOM 3666 N N . SER A 1 465 ? -81.838 -76.654 84.811 1.00 55.62 465 SER A N 1
ATOM 3667 C CA . SER A 1 465 ? -82.317 -77.532 85.962 1.00 55.62 465 SER A CA 1
ATOM 3668 C C . SER A 1 465 ? -81.238 -77.808 87.116 1.00 55.62 465 SER A C 1
ATOM 3670 O O . SER A 1 465 ? -80.489 -76.882 87.427 1.00 55.62 465 SER A O 1
ATOM 3672 N N . GLU A 1 466 ? -81.146 -78.992 87.820 1.00 54.56 466 GLU A N 1
ATOM 3673 C CA . GLU A 1 466 ? -80.230 -79.282 89.006 1.00 54.56 466 GLU A CA 1
ATOM 3674 C C . GLU A 1 466 ? -79.161 -80.431 88.945 1.00 54.56 466 GLU A C 1
ATOM 3676 O O . GLU A 1 466 ? -78.004 -80.133 89.219 1.00 54.56 466 GLU A O 1
ATOM 3681 N N . GLU A 1 467 ? -79.420 -81.715 88.618 1.00 55.03 467 GLU A N 1
ATOM 3682 C CA . GLU A 1 467 ? -78.298 -82.707 88.485 1.00 55.03 467 GLU A CA 1
ATOM 3683 C C . GLU A 1 467 ? -77.383 -82.373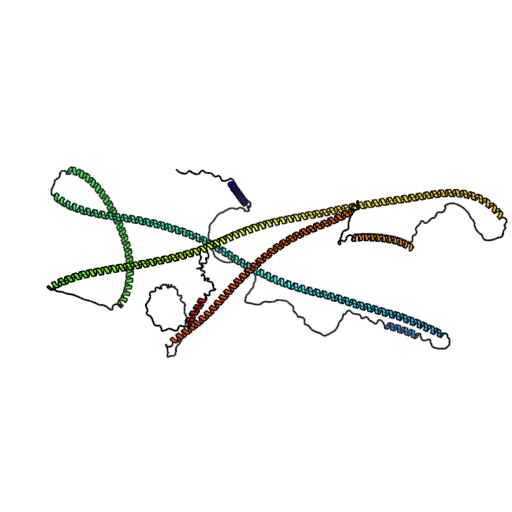 87.297 1.00 55.03 467 GLU A C 1
ATOM 3685 O O . GLU A 1 467 ? -76.171 -82.610 87.336 1.00 55.03 467 GLU A O 1
ATOM 3690 N N . GLU A 1 468 ? -77.973 -81.707 86.300 1.00 57.16 468 GLU A N 1
ATOM 3691 C CA . GLU A 1 468 ? -77.272 -80.912 85.301 1.00 57.16 468 GLU A CA 1
ATOM 3692 C C . GLU A 1 468 ? -76.168 -80.079 85.966 1.00 57.16 468 GLU A C 1
ATOM 3694 O O . GLU A 1 468 ? -75.029 -80.249 85.568 1.00 57.16 468 GLU A O 1
ATOM 3699 N N . GLN A 1 469 ? -76.418 -79.335 87.057 1.00 62.19 469 GLN A N 1
ATOM 3700 C CA . GLN A 1 469 ? -75.444 -78.442 87.719 1.00 62.19 469 GLN A CA 1
ATOM 3701 C C . GLN A 1 469 ? -74.124 -79.102 88.145 1.00 62.19 469 GLN A C 1
ATOM 3703 O O . GLN A 1 469 ? -73.126 -78.396 88.246 1.00 62.19 469 GLN A O 1
ATOM 3708 N N . ARG A 1 470 ? -74.049 -80.418 88.400 1.00 73.44 470 ARG A N 1
ATOM 3709 C CA . ARG A 1 470 ? -72.752 -81.058 88.715 1.00 73.44 470 ARG A CA 1
ATOM 3710 C C . ARG A 1 470 ? -71.919 -81.320 87.469 1.00 73.44 470 ARG A C 1
ATOM 3712 O O . ARG A 1 470 ? -70.731 -81.005 87.469 1.00 73.44 470 ARG A O 1
ATOM 3719 N N . LEU A 1 471 ? -72.545 -81.832 86.412 1.00 70.06 471 LEU A N 1
ATOM 3720 C CA . LEU A 1 471 ? -71.904 -81.930 85.101 1.00 70.06 471 LEU A CA 1
ATOM 3721 C C . LEU A 1 471 ? -71.689 -80.537 84.496 1.00 70.06 471 LEU A C 1
ATOM 3723 O O . LEU A 1 471 ? -70.687 -80.333 83.826 1.00 70.06 471 LEU A O 1
ATOM 3727 N N . GLN A 1 472 ? -72.552 -79.568 84.810 1.00 69.00 472 GLN A N 1
ATOM 3728 C CA . GLN A 1 472 ? -72.393 -78.151 84.510 1.00 69.00 472 GLN A CA 1
ATOM 3729 C C . GLN A 1 472 ? -71.163 -77.612 85.221 1.00 69.00 472 GLN A C 1
ATOM 3731 O O . GLN A 1 472 ? -70.351 -77.023 84.552 1.00 69.00 472 GLN A O 1
ATOM 3736 N N . MET A 1 473 ? -70.951 -77.857 86.518 1.00 79.25 473 MET A N 1
ATOM 3737 C CA . MET A 1 473 ? -69.776 -77.357 87.249 1.00 79.25 473 MET A CA 1
ATOM 3738 C C . MET A 1 473 ? -68.448 -77.919 86.715 1.00 79.25 473 MET A C 1
ATOM 3740 O O . MET A 1 473 ? -67.468 -77.181 86.637 1.00 79.25 473 MET A O 1
ATOM 3744 N N . GLU A 1 474 ? -68.399 -79.196 86.322 1.00 81.00 474 GLU A N 1
ATOM 3745 C CA . GLU A 1 474 ? -67.195 -79.801 85.730 1.00 81.00 474 GLU A CA 1
ATOM 3746 C C . GLU A 1 474 ? -67.000 -79.375 84.264 1.00 81.00 474 GLU A C 1
ATOM 3748 O O . GLU A 1 474 ? -65.900 -78.975 83.878 1.00 81.00 474 GLU A O 1
ATOM 3753 N N . ALA A 1 475 ? -68.073 -79.349 83.464 1.00 75.06 475 ALA A N 1
ATOM 3754 C CA . ALA A 1 475 ? -68.049 -78.795 82.112 1.00 75.06 475 ALA A CA 1
ATOM 3755 C C . ALA A 1 475 ? -67.732 -77.295 82.120 1.00 75.06 475 ALA A C 1
ATOM 3757 O O . ALA A 1 475 ? -67.003 -76.846 81.255 1.00 75.06 475 ALA A O 1
ATOM 3758 N N . GLU A 1 476 ? -68.202 -76.537 83.109 1.00 81.69 476 GLU A N 1
ATOM 3759 C CA . GLU A 1 476 ? -67.899 -75.128 83.351 1.00 81.69 476 GLU A CA 1
ATOM 3760 C C . GLU A 1 476 ? -66.444 -74.946 83.756 1.00 81.69 476 GLU A C 1
ATOM 3762 O O . GLU A 1 476 ? -65.854 -73.947 83.370 1.00 81.69 476 GLU A O 1
ATOM 3767 N N . GLN A 1 477 ? -65.851 -75.846 84.548 1.00 86.31 477 GLN A N 1
ATOM 3768 C CA . GLN A 1 477 ? -64.426 -75.751 84.856 1.00 86.31 477 GLN A CA 1
ATOM 3769 C C . GLN A 1 477 ? -63.599 -75.996 83.590 1.00 86.31 477 GLN A C 1
ATOM 3771 O O . GLN A 1 477 ? -62.763 -75.163 83.249 1.00 86.31 477 GLN A O 1
ATOM 3776 N N . LEU A 1 478 ? -63.879 -77.071 82.849 1.00 85.12 478 LEU A N 1
ATOM 3777 C CA . LEU A 1 478 ? -63.208 -77.356 81.578 1.00 85.12 478 LEU A CA 1
ATOM 3778 C C . LEU A 1 478 ? -63.484 -76.272 80.524 1.00 85.12 478 LEU A C 1
ATOM 3780 O O . LEU A 1 478 ? -62.594 -75.927 79.754 1.00 85.12 478 LEU A O 1
ATOM 3784 N N . GLN A 1 479 ? -64.678 -75.681 80.517 1.00 81.00 479 GLN A N 1
ATOM 3785 C CA . GLN A 1 479 ? -65.045 -74.554 79.664 1.00 81.00 479 GLN A CA 1
ATOM 3786 C C . GLN A 1 479 ? -64.307 -73.282 80.087 1.00 81.00 479 GLN A C 1
ATOM 3788 O O . GLN A 1 479 ? -63.788 -72.605 79.215 1.00 81.00 479 GLN A O 1
ATOM 3793 N N . LYS A 1 480 ? -64.167 -72.978 81.384 1.00 88.06 480 LYS A N 1
ATOM 3794 C CA . LYS A 1 480 ? -63.359 -71.847 81.879 1.00 88.06 480 LYS A CA 1
ATOM 3795 C C . LYS A 1 480 ? -61.878 -72.041 81.548 1.00 88.06 480 LYS A C 1
ATOM 3797 O O . LYS A 1 480 ? -61.218 -71.093 81.137 1.00 88.06 480 LYS A O 1
ATOM 3802 N N . GLU A 1 481 ? -61.353 -73.260 81.658 1.00 88.38 481 GLU A N 1
ATOM 3803 C CA . GLU A 1 481 ? -59.982 -73.592 81.249 1.00 88.38 481 GLU A CA 1
ATOM 3804 C C . GLU A 1 481 ? -59.797 -73.462 79.723 1.00 88.38 481 GLU A C 1
ATOM 3806 O O . GLU A 1 481 ? -58.818 -72.860 79.276 1.00 88.38 481 GLU A O 1
ATOM 3811 N N . LEU A 1 482 ? -60.767 -73.915 78.918 1.00 87.31 482 LEU A N 1
ATOM 3812 C CA . LEU A 1 482 ? -60.796 -73.709 77.464 1.00 87.31 482 LEU A CA 1
ATOM 3813 C C . LEU A 1 482 ? -60.983 -72.235 77.072 1.00 87.31 482 LEU A C 1
ATOM 3815 O O . LEU A 1 482 ? -60.364 -71.800 76.110 1.00 87.31 482 LEU A O 1
ATOM 3819 N N . GLU A 1 483 ? -61.777 -71.451 77.799 1.00 89.44 483 GLU A N 1
ATOM 3820 C CA . GLU A 1 483 ? -61.967 -70.009 77.591 1.00 89.44 483 GLU A CA 1
ATOM 3821 C C . GLU A 1 483 ? -60.688 -69.231 77.934 1.00 89.44 483 GLU A C 1
ATOM 3823 O O . GLU A 1 483 ? -60.314 -68.314 77.203 1.00 89.44 483 GLU A O 1
ATOM 3828 N N . ILE A 1 484 ? -59.958 -69.635 78.980 1.00 92.75 484 ILE A N 1
ATOM 3829 C CA . ILE A 1 484 ? -58.637 -69.086 79.320 1.00 92.75 484 ILE A CA 1
ATOM 3830 C C . ILE A 1 484 ? -57.611 -69.435 78.232 1.00 92.75 484 ILE A C 1
ATOM 3832 O O . ILE A 1 484 ? -56.906 -68.543 77.758 1.00 92.75 484 ILE A O 1
ATOM 3836 N N . LEU A 1 485 ? -57.538 -70.696 77.794 1.00 91.75 485 LEU A N 1
ATOM 3837 C CA . LEU A 1 485 ? -56.625 -71.135 76.729 1.00 91.75 485 LEU A CA 1
ATOM 3838 C C . LEU A 1 485 ? -56.967 -70.505 75.369 1.00 91.75 485 LEU A C 1
ATOM 3840 O O . LEU A 1 485 ? -56.068 -70.056 74.660 1.00 91.75 485 LEU A O 1
ATOM 3844 N N . ALA A 1 486 ? -58.249 -70.398 75.020 1.00 89.06 486 ALA A N 1
ATOM 3845 C CA . ALA A 1 486 ? -58.710 -69.703 73.821 1.00 89.06 486 ALA A CA 1
ATOM 3846 C C . ALA A 1 486 ? -58.454 -68.192 73.909 1.00 89.06 486 ALA A C 1
ATOM 3848 O O . ALA A 1 486 ? -58.073 -67.585 72.912 1.00 89.06 486 ALA A O 1
ATOM 3849 N N . GLY A 1 487 ? -58.594 -67.586 75.092 1.00 92.75 487 GLY A N 1
ATOM 3850 C CA . GLY A 1 487 ? -58.227 -66.194 75.348 1.00 92.75 487 GLY A CA 1
ATOM 3851 C C . GLY A 1 487 ? -56.727 -65.942 75.177 1.00 92.75 487 GLY A C 1
ATOM 3852 O O . GLY A 1 487 ? -56.345 -64.968 74.532 1.00 92.75 487 GLY A O 1
ATOM 3853 N N . GLN A 1 488 ? -55.876 -66.846 75.673 1.00 93.12 488 GLN A N 1
ATOM 3854 C CA . GLN A 1 488 ? -54.422 -66.800 75.476 1.00 93.12 488 GLN A CA 1
ATOM 3855 C C . GLN A 1 488 ? -54.034 -66.995 74.005 1.00 93.12 488 GLN A C 1
ATOM 3857 O O . GLN A 1 488 ? -53.224 -66.230 73.484 1.00 93.12 488 GLN A O 1
ATOM 3862 N N . LEU A 1 489 ? -54.646 -67.958 73.307 1.00 92.31 489 LEU A N 1
ATOM 3863 C CA . LEU A 1 489 ? -54.424 -68.168 71.875 1.00 92.31 489 LEU A CA 1
ATOM 3864 C C . LEU A 1 489 ? -54.890 -66.954 71.058 1.00 92.31 489 LEU A C 1
ATOM 3866 O O . LEU A 1 489 ? -54.182 -66.503 70.165 1.00 92.31 489 LEU A O 1
ATOM 3870 N N . GLN A 1 490 ? -56.052 -66.378 71.379 1.00 93.25 490 GLN A N 1
ATOM 3871 C CA . GLN A 1 490 ? -56.571 -65.191 70.700 1.00 93.25 490 GLN A CA 1
ATOM 3872 C C . GLN A 1 490 ? -55.715 -63.947 70.986 1.00 93.25 490 GLN A C 1
ATOM 3874 O O . GLN A 1 490 ? -55.557 -63.116 70.094 1.00 93.25 490 GLN A O 1
ATOM 3879 N N . ALA A 1 491 ? -55.141 -63.818 72.187 1.00 92.06 491 ALA A N 1
ATOM 3880 C CA . ALA A 1 491 ? -54.139 -62.798 72.483 1.00 92.06 491 ALA A CA 1
ATOM 3881 C C . ALA A 1 491 ? -52.892 -62.999 71.609 1.00 92.06 491 ALA A C 1
ATOM 3883 O O . ALA A 1 491 ? -52.546 -62.098 70.855 1.00 92.06 491 ALA A O 1
ATOM 3884 N N . GLN A 1 492 ? -52.315 -64.206 71.575 1.00 93.00 492 GLN A N 1
ATOM 3885 C CA . GLN A 1 492 ? -51.168 -64.509 70.711 1.00 93.00 492 GLN A CA 1
ATOM 3886 C C . GLN A 1 492 ? -51.457 -64.291 69.218 1.00 93.00 492 GLN A C 1
ATOM 3888 O O . GLN A 1 492 ? -50.572 -63.844 68.494 1.00 93.00 492 GLN A O 1
ATOM 3893 N N . VAL A 1 493 ? -52.670 -64.569 68.731 1.00 93.81 493 VAL A N 1
ATOM 3894 C CA . VAL A 1 493 ? -53.059 -64.259 67.343 1.00 93.81 493 VAL A CA 1
ATOM 3895 C C . VAL A 1 493 ? -53.103 -62.746 67.116 1.00 93.81 493 VAL A C 1
ATOM 3897 O O . VAL A 1 493 ? -52.519 -62.277 66.145 1.00 93.81 493 VAL A O 1
ATOM 3900 N N . LYS A 1 494 ? -53.697 -61.966 68.030 1.00 93.94 494 LYS A N 1
ATOM 3901 C CA . LYS A 1 494 ? -53.709 -60.491 67.962 1.00 93.94 494 LYS A CA 1
ATOM 3902 C C . LYS A 1 494 ? -52.301 -59.889 68.039 1.00 93.94 494 LYS A C 1
ATOM 3904 O O . LYS A 1 494 ? -52.009 -58.943 67.310 1.00 93.94 494 LYS A O 1
ATOM 3909 N N . ASP A 1 495 ? -51.423 -60.457 68.860 1.00 94.94 495 ASP A N 1
ATOM 3910 C CA . ASP A 1 495 ? -50.024 -60.041 68.976 1.00 94.94 495 ASP A CA 1
ATOM 3911 C C . ASP A 1 495 ? -49.248 -60.354 67.684 1.00 94.94 495 ASP A C 1
ATOM 3913 O O . ASP A 1 495 ? -48.537 -59.494 67.166 1.00 94.94 495 ASP A O 1
ATOM 3917 N N . ASN A 1 496 ? -49.440 -61.543 67.096 1.00 93.19 496 ASN A N 1
ATOM 3918 C CA . ASN A 1 496 ? -48.850 -61.902 65.801 1.00 93.19 496 ASN A CA 1
ATOM 3919 C C . ASN A 1 496 ? -49.421 -61.071 64.640 1.00 93.19 496 ASN A C 1
ATOM 3921 O O . ASN A 1 496 ? -48.671 -60.702 63.739 1.00 93.19 496 ASN A O 1
ATOM 3925 N N . GLU A 1 497 ? -50.710 -60.717 64.653 1.00 94.44 497 GLU A N 1
ATOM 3926 C CA . GLU A 1 497 ? -51.281 -59.744 63.715 1.00 94.44 497 GLU A CA 1
ATOM 3927 C C . GLU A 1 497 ? -50.629 -58.364 63.874 1.00 94.44 497 GLU A C 1
ATOM 3929 O O . GLU A 1 497 ? -50.312 -57.724 62.873 1.00 94.44 497 GLU A O 1
ATOM 3934 N N . GLY A 1 498 ? -50.408 -57.904 65.110 1.00 95.81 498 GLY A N 1
ATOM 3935 C CA . GLY A 1 498 ? -49.721 -56.644 65.400 1.00 95.81 498 GLY A CA 1
ATOM 3936 C C . GLY A 1 498 ? -48.278 -56.638 64.890 1.00 95.81 498 GLY A C 1
ATOM 3937 O O . GLY A 1 498 ? -47.876 -55.709 64.192 1.00 95.81 498 GLY A O 1
ATOM 3938 N N . LEU A 1 499 ? -47.526 -57.709 65.158 1.00 95.44 499 LEU A N 1
ATOM 3939 C CA . LEU A 1 499 ? -46.169 -57.907 64.640 1.00 95.44 499 LEU A CA 1
ATOM 3940 C C . LEU A 1 499 ? -46.141 -58.002 63.107 1.00 95.44 499 LEU A C 1
ATOM 3942 O O . LEU A 1 499 ? -45.246 -57.441 62.483 1.00 95.44 499 LEU A O 1
ATOM 3946 N N . SER A 1 500 ? -47.133 -58.649 62.488 1.00 92.81 500 SER A N 1
ATOM 3947 C CA . SER A 1 500 ? -47.233 -58.757 61.024 1.00 92.81 500 SER A CA 1
ATOM 3948 C C . SER A 1 500 ? -47.486 -57.400 60.364 1.00 92.81 500 SER A C 1
ATOM 3950 O O . SER A 1 500 ? -46.858 -57.088 59.356 1.00 92.81 500 SER A O 1
ATOM 3952 N N . ARG A 1 501 ? -48.355 -56.564 60.952 1.00 96.00 501 ARG A N 1
ATOM 3953 C CA . ARG A 1 501 ? -48.580 -55.178 60.502 1.00 96.00 501 ARG A CA 1
ATOM 3954 C C . ARG A 1 501 ? -47.310 -54.340 60.658 1.00 96.00 501 ARG A C 1
ATOM 3956 O O . ARG A 1 501 ? -46.908 -53.671 59.714 1.00 96.00 501 ARG A O 1
ATOM 3963 N N . LEU A 1 502 ? -46.628 -54.450 61.801 1.00 96.44 502 LEU A N 1
ATOM 3964 C CA . LEU A 1 502 ? -45.369 -53.745 62.056 1.00 96.44 502 LEU A CA 1
ATOM 3965 C C . LEU A 1 502 ? -44.244 -54.172 61.091 1.00 96.44 502 LEU A C 1
ATOM 3967 O O . LEU A 1 502 ? -43.449 -53.328 60.681 1.00 96.44 502 LEU A O 1
ATOM 3971 N N . ASN A 1 503 ? -44.185 -55.449 60.693 1.00 92.44 503 ASN A N 1
ATOM 3972 C CA . ASN A 1 503 ? -43.277 -55.911 59.639 1.00 92.44 503 ASN A CA 1
ATOM 3973 C C . ASN A 1 503 ? -43.634 -55.291 58.282 1.00 92.44 503 ASN A C 1
ATOM 3975 O O . ASN A 1 503 ? -42.746 -54.768 57.621 1.00 92.44 503 ASN A O 1
ATOM 3979 N N . GLN A 1 504 ? -44.912 -55.276 57.890 1.00 94.94 504 GLN A N 1
ATOM 3980 C CA . GLN A 1 504 ? -45.350 -54.654 56.631 1.00 94.94 504 GLN A CA 1
ATOM 3981 C C . GLN A 1 504 ? -45.053 -53.145 56.591 1.00 94.94 504 GLN A C 1
ATOM 3983 O O . GLN A 1 504 ? -44.626 -52.629 55.561 1.00 94.94 504 GLN A O 1
ATOM 3988 N N . GLU A 1 505 ? -45.214 -52.438 57.713 1.00 95.25 505 GLU A N 1
ATOM 3989 C CA . GLU A 1 505 ? -44.816 -51.030 57.854 1.00 95.25 505 GLU A CA 1
ATOM 3990 C C . GLU A 1 505 ? -43.290 -50.843 57.727 1.00 95.25 505 GLU A C 1
ATOM 3992 O O . GLU A 1 505 ? -42.834 -49.867 57.127 1.00 95.25 505 GLU A O 1
ATOM 3997 N N . GLN A 1 506 ? -42.482 -51.779 58.241 1.00 94.31 506 GLN A N 1
ATOM 3998 C CA . GLN A 1 506 ? -41.023 -51.757 58.078 1.00 94.31 506 GLN A CA 1
ATOM 3999 C C . GLN A 1 506 ? -40.582 -52.105 56.649 1.00 94.31 506 GLN A C 1
ATOM 4001 O O . GLN A 1 506 ? -39.708 -51.427 56.118 1.00 94.31 506 GLN A O 1
ATOM 4006 N N . GLU A 1 507 ? -41.202 -53.092 56.000 1.00 93.75 507 GLU A N 1
ATOM 4007 C CA . GLU A 1 507 ? -40.958 -53.465 54.599 1.00 93.75 507 GLU A CA 1
ATOM 4008 C C . GLU A 1 507 ? -41.297 -52.309 53.648 1.00 93.75 507 GLU A C 1
ATOM 4010 O O . GLU A 1 507 ? -40.491 -51.957 52.788 1.00 93.75 507 GLU A O 1
ATOM 4015 N N . GLN A 1 508 ? -42.445 -51.647 53.839 1.00 95.12 508 GLN A N 1
ATOM 4016 C CA . GLN A 1 508 ? -42.813 -50.450 53.073 1.00 95.12 508 GLN A CA 1
ATOM 4017 C C . GLN A 1 508 ? -41.793 -49.324 53.265 1.00 95.12 508 GLN A C 1
ATOM 4019 O O . GLN A 1 508 ? -41.358 -48.715 52.288 1.00 95.12 508 GLN A O 1
ATOM 4024 N N . ARG A 1 509 ? -41.352 -49.089 54.505 1.00 96.50 509 ARG A N 1
ATOM 4025 C CA . ARG A 1 509 ? -40.360 -48.056 54.825 1.00 96.50 509 ARG A CA 1
ATOM 4026 C C . ARG A 1 509 ? -38.956 -48.379 54.305 1.00 96.50 509 ARG A C 1
ATOM 4028 O O . ARG A 1 509 ? -38.217 -47.459 53.967 1.00 96.50 509 ARG A O 1
ATOM 4035 N N . LEU A 1 510 ? -38.585 -49.657 54.214 1.00 94.75 510 LEU A N 1
ATOM 4036 C CA . LEU A 1 510 ? -37.360 -50.097 53.541 1.00 94.75 510 LEU A CA 1
ATOM 4037 C C . LEU A 1 510 ? -37.454 -49.841 52.034 1.00 94.75 510 LEU A C 1
ATOM 4039 O O . LEU A 1 510 ? -36.577 -49.177 51.498 1.00 94.75 510 LEU A O 1
ATOM 4043 N N . LEU A 1 511 ? -38.558 -50.223 51.385 1.00 96.00 511 LEU A N 1
ATOM 4044 C CA . LEU A 1 511 ? -38.799 -49.944 49.962 1.00 96.00 511 LEU A CA 1
ATOM 4045 C C . LEU A 1 511 ? -38.834 -48.435 49.642 1.00 96.00 511 LEU A C 1
ATOM 4047 O O . LEU A 1 511 ? -38.461 -48.016 48.548 1.00 96.00 511 LEU A O 1
ATOM 4051 N N . GLU A 1 512 ? -39.291 -47.585 50.565 1.00 94.31 512 GLU A N 1
ATOM 4052 C CA . GLU A 1 512 ? -39.186 -46.123 50.435 1.00 94.31 512 GLU A CA 1
ATOM 4053 C C . GLU A 1 512 ? -37.735 -45.627 50.531 1.00 94.31 512 GLU A C 1
ATOM 4055 O O . GLU A 1 512 ? -37.337 -44.752 49.761 1.00 94.31 512 GLU A O 1
ATOM 4060 N N . LEU A 1 513 ? -36.930 -46.195 51.436 1.00 92.19 513 LEU A N 1
ATOM 4061 C CA . LEU A 1 513 ? -35.509 -45.865 51.586 1.00 92.19 513 LEU A CA 1
ATOM 4062 C C . LEU A 1 513 ? -34.656 -46.381 50.416 1.00 92.19 513 LEU A C 1
ATOM 4064 O O . LEU A 1 513 ? -33.737 -45.683 49.994 1.00 92.19 513 LEU A O 1
ATOM 4068 N N . GLU A 1 514 ? -34.975 -47.553 49.868 1.00 94.25 514 GLU A N 1
ATOM 4069 C CA . GLU A 1 514 ? -34.327 -48.127 48.683 1.00 94.25 514 GLU A CA 1
ATOM 4070 C C . GLU A 1 514 ? -34.581 -47.250 47.454 1.00 94.25 514 GLU A C 1
ATOM 4072 O O . GLU A 1 514 ? -33.623 -46.751 46.866 1.00 94.25 514 GLU A O 1
ATOM 4077 N N . ARG A 1 515 ? -35.848 -46.922 47.152 1.00 94.94 515 ARG A N 1
ATOM 4078 C CA . ARG A 1 515 ? -36.185 -45.974 46.071 1.00 94.94 515 ARG A CA 1
ATOM 4079 C C . ARG A 1 515 ? -35.522 -44.611 46.275 1.00 94.94 515 ARG A C 1
ATOM 4081 O O . ARG A 1 515 ? -35.007 -44.026 45.327 1.00 94.94 515 ARG A O 1
ATOM 4088 N N . ALA A 1 516 ? -35.489 -44.095 47.507 1.00 94.25 516 ALA A N 1
ATOM 4089 C CA . ALA A 1 516 ? -34.782 -42.850 47.802 1.00 94.25 516 ALA A CA 1
ATOM 4090 C C . ALA A 1 516 ? -33.269 -42.965 47.533 1.00 94.25 516 ALA A C 1
ATOM 4092 O O . ALA A 1 516 ? -32.678 -42.016 47.020 1.00 94.25 516 ALA A O 1
ATOM 4093 N N . SER A 1 517 ? -32.644 -44.108 47.838 1.00 90.38 517 SER A N 1
ATOM 4094 C CA . SER A 1 517 ? -31.234 -44.372 47.529 1.00 90.38 517 SER A CA 1
ATOM 4095 C C . SER A 1 517 ? -30.986 -44.418 46.020 1.00 90.38 517 SER A C 1
ATOM 4097 O O . SER A 1 517 ? -30.072 -43.749 45.544 1.00 90.38 517 SER A O 1
ATOM 4099 N N . GLU A 1 518 ? -31.834 -45.115 45.257 1.00 93.69 518 GLU A N 1
ATOM 4100 C CA . GLU A 1 518 ? -31.780 -45.144 43.787 1.00 93.69 518 GLU A CA 1
ATOM 4101 C C . GLU A 1 518 ? -31.937 -43.733 43.194 1.00 93.69 518 GLU A C 1
ATOM 4103 O O . GLU A 1 518 ? -31.194 -43.346 42.291 1.00 93.69 518 GLU A O 1
ATOM 4108 N N . CYS A 1 519 ? -32.849 -42.908 43.721 1.00 92.44 519 CYS A N 1
ATOM 4109 C CA . CYS A 1 519 ? -32.982 -41.508 43.308 1.00 92.44 519 CYS A CA 1
ATOM 4110 C C . CYS A 1 519 ? -31.707 -40.687 43.577 1.00 92.44 519 CYS A C 1
ATOM 4112 O O . CYS A 1 519 ? -31.339 -39.841 42.758 1.00 92.44 519 CYS A O 1
ATOM 4114 N N . TRP A 1 520 ? -31.019 -40.919 44.701 1.00 92.06 520 TRP A N 1
ATOM 4115 C CA . TRP A 1 520 ? -29.751 -40.247 45.001 1.00 92.06 520 TRP A CA 1
ATOM 4116 C C . TRP A 1 520 ? -28.596 -40.743 44.126 1.00 92.06 520 TRP A C 1
ATOM 4118 O O . TRP A 1 520 ? -27.793 -39.922 43.684 1.00 92.06 520 TRP A O 1
ATOM 4128 N N . GLU A 1 521 ? -28.517 -42.042 43.842 1.00 91.69 521 GLU A N 1
ATOM 4129 C CA . GLU A 1 521 ? -27.486 -42.626 42.978 1.00 91.69 521 GLU A CA 1
ATOM 4130 C C . GLU A 1 521 ? -27.625 -42.127 41.532 1.00 91.69 521 GLU A C 1
ATOM 4132 O O . GLU A 1 521 ? -26.657 -41.614 40.965 1.00 91.69 521 GLU A O 1
ATOM 4137 N N . ASN A 1 522 ? -28.849 -42.116 40.992 1.00 92.94 522 ASN A N 1
ATOM 4138 C CA . ASN A 1 522 ? -29.152 -41.502 39.696 1.00 92.94 522 ASN A CA 1
ATOM 4139 C C . ASN A 1 522 ? -28.747 -40.014 39.652 1.00 92.94 522 ASN A C 1
ATOM 4141 O O . ASN A 1 522 ? -28.061 -39.594 38.720 1.00 92.94 522 ASN A O 1
ATOM 4145 N N . GLN A 1 523 ? -29.059 -39.220 40.686 1.00 92.81 523 GLN A N 1
ATOM 4146 C CA . GLN A 1 523 ? -28.602 -37.823 40.754 1.00 92.81 523 GLN A CA 1
ATOM 4147 C C . GLN A 1 523 ? -27.073 -37.680 40.838 1.00 92.81 523 GLN A C 1
ATOM 4149 O O . GLN A 1 523 ? -26.524 -36.687 40.356 1.00 92.81 523 GLN A O 1
ATOM 4154 N N . VAL A 1 524 ? -26.359 -38.620 41.463 1.00 93.88 524 VAL A N 1
ATOM 4155 C CA . VAL A 1 524 ? -24.887 -38.617 41.492 1.00 93.88 524 VAL A CA 1
ATOM 4156 C C . VAL A 1 524 ? -24.324 -38.933 40.105 1.00 93.88 524 VAL A C 1
ATOM 4158 O O . VAL A 1 524 ? -23.384 -38.264 39.670 1.00 93.88 524 VAL A O 1
ATOM 4161 N N . GLU A 1 525 ? -24.924 -39.872 39.374 1.00 93.12 525 GLU A N 1
ATOM 4162 C CA . GLU A 1 525 ? -24.569 -40.156 37.983 1.00 93.12 525 GLU A CA 1
ATOM 4163 C C . GLU A 1 525 ? -24.843 -38.979 37.037 1.00 93.12 525 GLU A C 1
ATOM 4165 O O . GLU A 1 525 ? -23.995 -38.652 36.207 1.00 93.12 525 GLU A O 1
ATOM 4170 N N . GLU A 1 526 ? -25.998 -38.321 37.152 1.00 92.88 526 GLU A N 1
ATOM 4171 C CA . GLU A 1 526 ? -26.329 -37.116 36.381 1.00 92.88 526 GLU A CA 1
ATOM 4172 C C . GLU A 1 526 ? -25.321 -35.996 36.647 1.00 92.88 526 GLU A C 1
ATOM 4174 O O . GLU A 1 526 ? -24.754 -35.429 35.713 1.00 92.88 526 GLU A O 1
ATOM 4179 N N . ARG A 1 527 ? -25.012 -35.722 37.922 1.00 93.81 527 ARG A N 1
ATOM 4180 C CA . ARG A 1 527 ? -23.989 -34.734 38.305 1.00 93.81 527 ARG A CA 1
ATOM 4181 C C . ARG A 1 527 ? -22.608 -35.108 37.766 1.00 93.81 527 ARG A C 1
ATOM 4183 O O . ARG A 1 527 ? -21.871 -34.221 37.346 1.00 93.81 527 ARG A O 1
ATOM 4190 N N . LYS A 1 528 ? -22.256 -36.397 37.736 1.00 95.25 528 LYS A N 1
ATOM 4191 C CA . LYS A 1 528 ? -21.005 -36.893 37.142 1.00 95.25 528 LYS A CA 1
ATOM 4192 C C . LYS A 1 528 ? -20.970 -36.658 35.626 1.00 95.25 528 LYS A C 1
ATOM 4194 O O . LYS A 1 528 ? -19.978 -36.121 35.143 1.00 95.25 528 LYS A O 1
ATOM 4199 N N . LYS A 1 529 ? -22.055 -36.970 34.906 1.00 95.06 529 LYS A N 1
ATOM 4200 C CA . LYS A 1 529 ? -22.213 -36.698 33.462 1.00 95.06 529 LYS A CA 1
ATOM 4201 C C . LYS A 1 529 ? -22.087 -35.193 33.168 1.00 95.06 529 LYS A C 1
ATOM 4203 O O . LYS A 1 529 ? -21.325 -34.814 32.286 1.00 95.06 529 LYS A O 1
ATOM 4208 N N . ILE A 1 530 ? -22.731 -34.335 33.967 1.00 94.38 530 ILE A N 1
ATOM 4209 C CA . ILE A 1 530 ? -22.632 -32.864 33.860 1.00 94.38 530 ILE A CA 1
ATOM 4210 C C . ILE A 1 530 ? -21.201 -32.365 34.127 1.00 94.38 530 ILE A C 1
ATOM 4212 O O . ILE A 1 530 ? -20.707 -31.489 33.419 1.00 94.38 530 ILE A O 1
ATOM 4216 N N . LEU A 1 531 ? -20.499 -32.911 35.125 1.00 93.75 531 LEU A N 1
ATOM 4217 C CA . LEU A 1 531 ? -19.100 -32.551 35.391 1.00 93.75 531 LEU A CA 1
ATOM 4218 C C . LEU A 1 531 ? -18.162 -32.991 34.256 1.00 93.75 531 LEU A C 1
ATOM 4220 O O . LEU A 1 531 ? -17.213 -32.275 33.939 1.00 93.75 531 LEU A O 1
ATOM 4224 N N . GLU A 1 532 ? -18.435 -34.132 33.624 1.00 94.44 532 GLU A N 1
ATOM 4225 C CA . GLU A 1 532 ? -17.683 -34.631 32.473 1.00 94.44 532 GLU A CA 1
ATOM 4226 C C . GLU A 1 532 ? -17.913 -33.769 31.221 1.00 94.44 532 GLU A C 1
ATOM 4228 O O . GLU A 1 532 ? -16.937 -33.355 30.589 1.00 94.44 532 GLU A O 1
ATOM 4233 N N . THR A 1 533 ? -19.160 -33.382 30.912 1.00 93.94 533 THR A N 1
ATOM 4234 C CA . THR A 1 533 ? -19.435 -32.426 29.823 1.00 93.94 533 THR A CA 1
ATOM 4235 C C . THR A 1 533 ? -18.801 -31.067 30.107 1.00 93.94 533 THR A C 1
ATOM 4237 O O . THR A 1 533 ? -18.056 -30.575 29.266 1.00 93.94 533 THR A O 1
ATOM 4240 N N . MET A 1 534 ? -18.951 -30.511 31.317 1.00 93.62 534 MET A N 1
ATOM 4241 C CA . MET A 1 534 ? -18.299 -29.248 31.694 1.00 93.62 534 MET A CA 1
ATOM 4242 C C . MET A 1 534 ? -16.765 -29.322 31.624 1.00 93.62 534 MET A C 1
ATOM 4244 O O . MET A 1 534 ? -16.113 -28.324 31.308 1.00 93.62 534 MET A O 1
ATOM 4248 N N . GLN A 1 535 ? -16.155 -30.479 31.906 1.00 93.25 535 GLN A N 1
ATOM 4249 C CA . GLN A 1 535 ? -14.712 -30.659 31.750 1.00 93.25 535 GLN A CA 1
ATOM 4250 C C . GLN A 1 535 ? -14.303 -30.701 30.272 1.00 93.25 535 GLN A C 1
ATOM 4252 O O . GLN A 1 535 ? -13.318 -30.053 29.906 1.00 93.25 535 GLN A O 1
ATOM 4257 N N . ASN A 1 536 ? -15.069 -31.391 29.424 1.00 94.75 536 ASN A N 1
ATOM 4258 C CA . ASN A 1 536 ? -14.857 -31.419 27.977 1.00 94.75 536 ASN A CA 1
ATOM 4259 C C . ASN A 1 536 ? -15.022 -30.014 27.372 1.00 94.75 536 ASN A C 1
ATOM 4261 O O . ASN A 1 536 ? -14.099 -29.529 26.711 1.00 94.75 536 ASN A O 1
ATOM 4265 N N . ASP A 1 537 ? -16.097 -29.299 27.712 1.00 94.38 537 ASP A N 1
ATOM 4266 C CA . ASP A 1 537 ? -16.328 -27.897 27.347 1.00 94.38 537 ASP A CA 1
ATOM 4267 C C . ASP A 1 537 ? -15.155 -27.012 27.772 1.00 94.38 537 ASP A C 1
ATOM 4269 O O . ASP A 1 537 ? -14.643 -26.226 26.974 1.00 94.38 537 ASP A O 1
ATOM 4273 N N . ARG A 1 538 ? -14.639 -27.186 28.997 1.00 96.50 538 ARG A N 1
ATOM 4274 C CA . ARG A 1 538 ? -13.463 -26.448 29.477 1.00 96.50 538 ARG A CA 1
ATOM 4275 C C . ARG A 1 538 ? -12.224 -26.708 28.614 1.00 96.50 538 ARG A C 1
ATOM 4277 O O . ARG A 1 538 ? -11.442 -25.779 28.412 1.00 96.50 538 ARG A O 1
ATOM 4284 N N . THR A 1 539 ? -12.026 -27.918 28.082 1.00 93.81 539 THR A N 1
ATOM 4285 C CA . THR A 1 539 ? -10.916 -28.189 27.145 1.00 93.81 539 THR A CA 1
ATOM 4286 C C . THR A 1 539 ? -11.147 -27.558 25.770 1.00 93.81 539 THR A C 1
ATOM 4288 O O . THR A 1 539 ? -10.231 -26.924 25.241 1.00 93.81 539 THR A O 1
ATOM 4291 N N . THR A 1 540 ? -12.368 -27.625 25.232 1.00 94.56 540 THR A N 1
ATOM 4292 C CA . THR A 1 540 ? -12.751 -26.996 23.956 1.00 94.56 540 THR A CA 1
ATOM 4293 C C . THR A 1 540 ? -12.609 -25.475 24.018 1.00 94.56 540 THR A C 1
ATOM 4295 O O . THR A 1 540 ? -11.953 -24.878 23.163 1.00 94.56 540 THR A O 1
ATOM 4298 N N . ILE A 1 541 ? -13.127 -24.850 25.079 1.00 93.44 541 ILE A N 1
ATOM 4299 C CA . ILE A 1 541 ? -12.983 -23.419 25.368 1.00 93.44 541 ILE A CA 1
ATOM 4300 C C . ILE A 1 541 ? -11.507 -23.058 25.571 1.00 93.44 541 ILE A C 1
ATOM 4302 O O . ILE A 1 541 ? -11.051 -22.061 25.020 1.00 93.44 541 ILE A O 1
ATOM 4306 N N . SER A 1 542 ? -10.723 -23.866 26.295 1.00 93.44 542 SER A N 1
ATOM 4307 C CA . SER A 1 542 ? -9.282 -23.622 26.466 1.00 93.44 542 SER A CA 1
ATOM 4308 C C . SER A 1 542 ? -8.535 -23.625 25.125 1.00 93.44 542 SER A C 1
ATOM 4310 O O . SER A 1 542 ? -7.758 -22.708 24.850 1.00 93.44 542 SER A O 1
ATOM 4312 N N . ARG A 1 543 ? -8.832 -24.588 24.238 1.00 95.06 543 ARG A N 1
ATOM 4313 C CA . ARG A 1 543 ? -8.274 -24.656 22.877 1.00 95.06 543 ARG A CA 1
ATOM 4314 C C . ARG A 1 543 ? -8.675 -23.436 22.044 1.00 95.06 543 ARG A C 1
ATOM 4316 O O . ARG A 1 543 ? -7.800 -22.779 21.482 1.00 95.06 543 ARG A O 1
ATOM 4323 N N . ALA A 1 544 ? -9.959 -23.076 22.034 1.00 92.75 544 ALA A N 1
ATOM 4324 C CA . ALA A 1 544 ? -10.466 -21.902 21.324 1.00 92.75 544 ALA A CA 1
ATOM 4325 C C . ALA A 1 544 ? -9.873 -20.582 21.858 1.00 92.75 544 ALA A C 1
ATOM 4327 O O . ALA A 1 544 ? -9.547 -19.689 21.076 1.00 92.75 544 ALA A O 1
ATOM 4328 N N . LEU A 1 545 ? -9.667 -20.457 23.175 1.00 94.44 545 LEU A N 1
ATOM 4329 C CA . LEU A 1 545 ? -8.997 -19.314 23.807 1.00 94.44 545 LEU A CA 1
ATOM 4330 C C . LEU A 1 545 ? -7.489 -19.287 23.541 1.00 94.44 545 LEU A C 1
ATOM 4332 O O . LEU A 1 545 ? -6.888 -18.214 23.584 1.00 94.44 545 LEU A O 1
ATOM 4336 N N . SER A 1 546 ? -6.858 -20.433 23.289 1.00 94.69 546 SER A N 1
ATOM 4337 C CA . SER A 1 546 ? -5.461 -20.475 22.863 1.00 94.69 546 SER A CA 1
ATOM 4338 C C . SER A 1 546 ? -5.322 -20.008 21.413 1.00 94.69 546 SER A C 1
ATOM 4340 O O . SER A 1 546 ? -4.552 -19.090 21.147 1.00 94.69 546 SER A O 1
ATOM 4342 N N . GLN A 1 547 ? -6.152 -20.532 20.506 1.00 95.75 547 GLN A N 1
ATOM 4343 C CA . GLN A 1 547 ? -6.207 -20.095 19.104 1.00 95.75 547 GLN A CA 1
ATOM 4344 C C . GLN A 1 547 ? -6.566 -18.602 18.978 1.00 95.75 547 GLN A C 1
ATOM 4346 O O . GLN A 1 547 ? -5.955 -17.882 18.197 1.00 95.75 547 GLN A O 1
ATOM 4351 N N . ASN A 1 548 ? -7.483 -18.086 19.806 1.00 95.38 548 ASN A N 1
ATOM 4352 C CA . ASN A 1 548 ? -7.797 -16.652 19.848 1.00 95.38 548 ASN A CA 1
ATOM 4353 C C . ASN A 1 548 ? -6.651 -15.772 20.379 1.00 95.38 548 ASN A C 1
ATOM 4355 O O . ASN A 1 548 ? -6.602 -14.591 20.040 1.00 95.38 548 ASN A O 1
ATOM 4359 N N . ARG A 1 549 ? -5.739 -16.295 21.213 1.00 96.50 549 ARG A N 1
ATOM 4360 C CA . ARG A 1 549 ? -4.518 -15.557 21.594 1.00 96.50 549 ARG A CA 1
ATOM 4361 C C . ARG A 1 549 ? -3.529 -15.520 20.438 1.00 96.50 549 ARG A C 1
ATOM 4363 O O . ARG A 1 549 ? -3.005 -14.455 20.143 1.00 96.50 549 ARG A O 1
ATOM 4370 N N . GLU A 1 550 ? -3.331 -16.650 19.769 1.00 96.56 550 GLU A N 1
ATOM 4371 C CA . GLU A 1 550 ? -2.403 -16.782 18.645 1.00 96.56 550 GLU A CA 1
ATOM 4372 C C . GLU A 1 550 ? -2.836 -15.928 17.442 1.00 96.56 550 GLU A C 1
ATOM 4374 O O . GLU A 1 550 ? -2.039 -15.149 16.931 1.00 96.56 550 GLU A O 1
ATOM 4379 N N . LEU A 1 551 ? -4.126 -15.935 17.084 1.00 96.44 551 LEU A N 1
ATOM 4380 C CA . LEU A 1 551 ? -4.686 -15.034 16.065 1.00 96.44 551 LEU A CA 1
ATOM 4381 C C . LEU A 1 551 ? -4.541 -13.550 16.443 1.00 96.44 551 LEU A C 1
ATOM 4383 O O . LEU A 1 551 ? -4.249 -12.722 15.583 1.00 96.44 551 LEU A O 1
ATOM 4387 N N . LYS A 1 552 ? -4.709 -13.189 17.725 1.00 97.25 552 LYS A N 1
ATOM 4388 C CA . LYS A 1 552 ? -4.484 -11.809 18.197 1.00 97.25 552 LYS A CA 1
ATOM 4389 C C . LYS A 1 552 ? -3.009 -11.415 18.168 1.00 97.25 552 LYS A C 1
ATOM 4391 O O . LYS A 1 552 ? -2.714 -10.256 17.894 1.00 97.25 552 LYS A O 1
ATOM 4396 N N . GLN A 1 553 ? -2.101 -12.356 18.416 1.00 97.12 553 GLN A N 1
ATOM 4397 C CA . GLN A 1 553 ? -0.666 -12.128 18.284 1.00 97.12 553 GLN A CA 1
ATOM 4398 C C . GLN A 1 553 ? -0.269 -11.955 16.811 1.00 97.12 553 GLN A C 1
ATOM 4400 O O . GLN A 1 553 ? 0.371 -10.961 16.492 1.00 97.12 553 GLN A O 1
ATOM 4405 N N . GLN A 1 554 ? -0.740 -12.815 15.904 1.00 97.06 554 GLN A N 1
ATOM 4406 C CA . GLN A 1 554 ? -0.536 -12.657 14.457 1.00 97.06 554 GLN A CA 1
ATOM 4407 C C . GLN A 1 554 ? -1.102 -11.324 13.934 1.00 97.06 554 GLN A C 1
ATOM 4409 O O . GLN A 1 554 ? -0.473 -10.663 13.110 1.00 97.06 554 GLN A O 1
ATOM 4414 N N . LEU A 1 555 ? -2.260 -10.881 14.443 1.00 96.38 555 LEU A N 1
ATOM 4415 C CA . LEU A 1 555 ? -2.824 -9.569 14.110 1.00 96.38 555 LEU A CA 1
ATOM 4416 C C . LEU A 1 555 ? -1.932 -8.415 14.604 1.00 96.38 555 LEU A C 1
ATOM 4418 O O . LEU A 1 555 ? -1.751 -7.438 13.881 1.00 96.38 555 LEU A O 1
ATOM 4422 N N . ALA A 1 556 ? -1.368 -8.524 15.811 1.00 94.38 556 ALA A N 1
ATOM 4423 C CA . ALA A 1 556 ? -0.447 -7.531 16.359 1.00 94.38 556 ALA A CA 1
ATOM 4424 C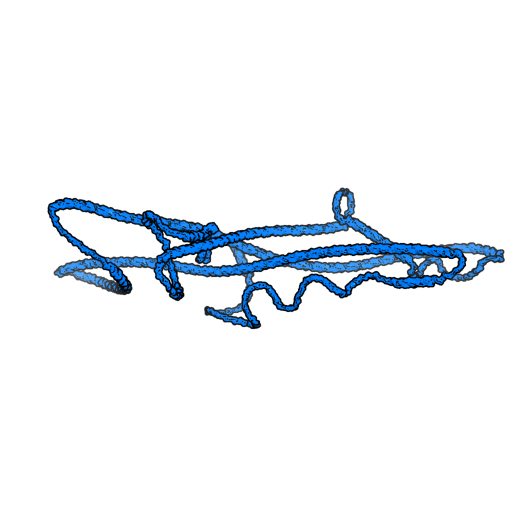 C . ALA A 1 556 ? 0.886 -7.501 15.590 1.00 94.38 556 ALA A C 1
ATOM 4426 O O . ALA A 1 556 ? 1.364 -6.426 15.246 1.00 94.38 556 ALA A O 1
ATOM 4427 N N . GLU A 1 557 ? 1.445 -8.661 15.242 1.00 96.56 557 GLU A N 1
ATOM 4428 C CA . GLU A 1 557 ? 2.654 -8.790 14.417 1.00 96.56 557 GLU A CA 1
ATOM 4429 C C . GLU A 1 557 ? 2.446 -8.201 13.011 1.00 96.56 557 GLU A C 1
ATOM 4431 O O . GLU A 1 557 ? 3.324 -7.508 12.493 1.00 96.56 557 GLU A O 1
ATOM 4436 N N . LEU A 1 558 ? 1.258 -8.386 12.419 1.00 95.38 558 LEU A N 1
ATOM 4437 C CA . LEU A 1 558 ? 0.880 -7.770 11.144 1.00 95.38 558 LEU A CA 1
ATOM 4438 C C . LEU A 1 558 ? 0.683 -6.248 11.259 1.00 95.38 558 LEU A C 1
ATOM 4440 O O . LEU A 1 558 ? 1.071 -5.517 10.349 1.00 95.38 558 LEU A O 1
ATOM 4444 N N . GLN A 1 559 ? 0.122 -5.752 12.368 1.00 95.94 559 GLN A N 1
ATOM 4445 C CA . GLN A 1 559 ? 0.012 -4.313 12.643 1.00 95.94 559 GLN A CA 1
ATOM 4446 C C . GLN A 1 559 ? 1.392 -3.668 12.834 1.00 95.94 559 GLN A C 1
ATOM 4448 O O . GLN A 1 559 ? 1.671 -2.645 12.212 1.00 95.94 559 GLN A O 1
ATOM 4453 N N . ASP A 1 560 ? 2.283 -4.292 13.606 1.00 96.12 560 ASP A N 1
ATOM 4454 C CA . ASP A 1 560 ? 3.678 -3.870 13.765 1.00 96.12 560 ASP A CA 1
ATOM 4455 C C . ASP A 1 560 ? 4.429 -3.884 12.427 1.00 96.12 560 ASP A C 1
ATOM 4457 O O . ASP A 1 560 ? 5.183 -2.958 12.130 1.00 96.12 560 ASP A O 1
ATOM 4461 N N . GLY A 1 561 ? 4.215 -4.913 11.600 1.00 97.81 561 GLY A N 1
ATOM 4462 C CA . GLY A 1 561 ? 4.751 -4.994 10.241 1.00 97.81 561 GLY A CA 1
ATOM 4463 C C . GLY A 1 561 ? 4.250 -3.859 9.346 1.00 97.81 561 GLY A C 1
ATOM 4464 O O . GLY A 1 561 ? 5.045 -3.217 8.665 1.00 97.81 561 GLY A O 1
ATOM 4465 N N . PHE A 1 562 ? 2.953 -3.544 9.398 1.00 96.19 562 PHE A N 1
ATOM 4466 C CA . PHE A 1 562 ? 2.368 -2.437 8.640 1.00 96.19 562 PHE A CA 1
ATOM 4467 C C . PHE A 1 562 ? 2.885 -1.069 9.115 1.00 96.19 562 PHE A C 1
ATOM 4469 O O . PHE A 1 562 ? 3.164 -0.200 8.292 1.00 96.19 562 PHE A O 1
ATOM 4476 N N . VAL A 1 563 ? 3.071 -0.873 10.425 1.00 97.25 563 VAL A N 1
ATOM 4477 C CA . VAL A 1 563 ? 3.665 0.354 10.984 1.00 97.25 563 VAL A CA 1
ATOM 4478 C C . VAL A 1 563 ? 5.133 0.497 10.569 1.00 97.25 563 VAL A C 1
ATOM 4480 O O . VAL A 1 563 ? 5.528 1.587 10.161 1.00 97.25 563 VAL A O 1
ATOM 4483 N N . LYS A 1 564 ? 5.927 -0.583 10.604 1.00 97.31 564 LYS A N 1
ATOM 4484 C CA . LYS A 1 564 ? 7.319 -0.591 10.111 1.00 97.31 564 LYS A CA 1
ATOM 4485 C C . LYS A 1 564 ? 7.380 -0.224 8.630 1.00 97.31 564 LYS A C 1
ATOM 4487 O O . LYS A 1 564 ? 7.970 0.798 8.300 1.00 97.31 564 LYS A O 1
ATOM 4492 N N . LEU A 1 565 ? 6.647 -0.941 7.776 1.00 93.56 565 LEU A N 1
ATOM 4493 C CA . LEU A 1 565 ? 6.571 -0.656 6.339 1.00 93.56 565 LEU A CA 1
ATOM 4494 C C . LEU A 1 565 ? 6.052 0.761 6.043 1.00 93.56 565 LEU A C 1
ATOM 4496 O O . LEU A 1 565 ? 6.511 1.394 5.096 1.00 93.56 565 LEU A O 1
ATOM 4500 N N . SER A 1 566 ? 5.119 1.297 6.837 1.00 94.56 566 SER A N 1
ATOM 4501 C CA . SER A 1 566 ? 4.636 2.676 6.677 1.00 94.56 566 SER A CA 1
ATOM 4502 C C . SER A 1 566 ? 5.678 3.724 7.085 1.00 94.56 566 SER A C 1
ATOM 4504 O O . SER A 1 566 ? 5.703 4.800 6.488 1.00 94.56 566 SER A O 1
ATOM 4506 N N . ASN A 1 567 ? 6.522 3.436 8.078 1.00 96.12 567 ASN A N 1
ATOM 4507 C CA . ASN A 1 567 ? 7.629 4.308 8.474 1.00 96.12 567 ASN A CA 1
ATOM 4508 C C . ASN A 1 567 ? 8.773 4.230 7.453 1.00 96.12 567 ASN A C 1
ATOM 4510 O O . ASN A 1 567 ? 9.244 5.263 6.995 1.00 96.12 567 ASN A O 1
ATOM 4514 N N . GLU A 1 568 ? 9.144 3.028 7.016 1.00 96.56 568 GLU A N 1
ATOM 4515 C CA . GLU A 1 568 ? 10.155 2.788 5.979 1.00 96.56 568 GLU A CA 1
ATOM 4516 C C . GLU A 1 568 ? 9.767 3.467 4.654 1.00 96.56 568 GLU A C 1
ATOM 4518 O O . GLU A 1 568 ? 10.576 4.182 4.068 1.00 96.56 568 GLU A O 1
ATOM 4523 N N . ASN A 1 569 ? 8.503 3.361 4.220 1.00 96.00 569 ASN A N 1
ATOM 4524 C CA . ASN A 1 569 ? 8.009 4.105 3.054 1.00 96.00 569 ASN A CA 1
ATOM 4525 C C . ASN A 1 569 ? 8.061 5.629 3.256 1.00 96.00 569 ASN A C 1
ATOM 4527 O O . ASN A 1 569 ? 8.347 6.355 2.302 1.00 96.00 569 ASN A O 1
ATOM 4531 N N . MET A 1 570 ? 7.805 6.136 4.468 1.00 96.06 570 MET A N 1
ATOM 4532 C CA . MET A 1 570 ? 7.918 7.567 4.779 1.00 96.06 570 MET A CA 1
ATOM 4533 C C . MET A 1 570 ? 9.379 8.039 4.722 1.00 96.06 570 MET A C 1
ATOM 4535 O O . MET A 1 570 ? 9.661 9.082 4.133 1.00 96.06 570 MET A O 1
ATOM 4539 N N . GLU A 1 571 ? 10.311 7.263 5.277 1.00 95.75 571 GLU A N 1
ATOM 4540 C CA . GLU A 1 571 ? 11.747 7.555 5.263 1.00 95.75 571 GLU A CA 1
ATOM 4541 C C . GLU A 1 571 ? 12.319 7.498 3.840 1.00 95.75 571 GLU A C 1
ATOM 4543 O O . GLU A 1 571 ? 12.965 8.454 3.412 1.00 95.75 571 GLU A O 1
ATOM 4548 N N . VAL A 1 572 ? 11.995 6.461 3.058 1.00 95.69 572 VAL A N 1
ATOM 4549 C CA . VAL A 1 572 ? 12.380 6.348 1.638 1.00 95.69 572 VAL A CA 1
ATOM 4550 C C . VAL A 1 572 ? 11.774 7.479 0.802 1.00 95.69 572 VAL A C 1
ATOM 4552 O O . VAL A 1 572 ? 12.470 8.071 -0.022 1.00 95.69 572 VAL A O 1
ATOM 4555 N N . THR A 1 573 ? 10.510 7.850 1.036 1.00 95.38 573 THR A N 1
ATOM 4556 C CA . THR A 1 573 ? 9.874 8.985 0.341 1.00 95.38 573 THR A CA 1
ATOM 4557 C C . THR A 1 573 ? 10.543 10.312 0.706 1.00 95.38 573 THR A C 1
ATOM 4559 O O . THR A 1 573 ? 10.783 11.139 -0.174 1.00 95.38 573 THR A O 1
ATOM 4562 N N . SER A 1 574 ? 10.894 10.518 1.979 1.00 96.44 574 SER A N 1
ATOM 4563 C CA . SER A 1 574 ? 11.616 11.713 2.427 1.00 96.44 574 SER A CA 1
ATOM 4564 C C . SER A 1 574 ? 13.027 11.777 1.836 1.00 96.44 574 SER A C 1
ATOM 4566 O O . SER A 1 574 ? 13.440 12.842 1.381 1.00 96.44 574 SER A O 1
ATOM 4568 N N . ALA A 1 575 ? 13.747 10.651 1.799 1.00 96.06 575 ALA A N 1
ATOM 4569 C CA . ALA A 1 575 ? 15.074 10.549 1.196 1.00 96.06 575 ALA A CA 1
ATOM 4570 C C . ALA A 1 575 ? 15.027 10.847 -0.313 1.00 96.06 575 ALA A C 1
ATOM 4572 O O . ALA A 1 575 ? 15.808 11.657 -0.814 1.00 96.06 575 ALA A O 1
ATOM 4573 N N . LEU A 1 576 ? 14.048 10.280 -1.026 1.00 96.12 576 LEU A N 1
ATOM 4574 C CA . LEU A 1 576 ? 13.811 10.553 -2.444 1.00 96.12 576 LEU A CA 1
ATOM 4575 C C . LEU A 1 576 ? 13.511 12.039 -2.703 1.00 96.12 576 LEU A C 1
ATOM 4577 O O . LEU A 1 576 ? 14.021 12.601 -3.670 1.00 96.12 576 LEU A O 1
ATOM 4581 N N . GLN A 1 577 ? 12.732 12.699 -1.840 1.00 96.06 577 GLN A N 1
ATOM 4582 C CA . GLN A 1 577 ? 12.474 14.141 -1.948 1.00 96.06 577 GLN A CA 1
ATOM 4583 C C . GLN A 1 577 ? 13.740 14.979 -1.708 1.00 96.06 577 GLN A C 1
ATOM 4585 O O . GLN A 1 577 ? 13.966 15.955 -2.428 1.00 96.06 577 GLN A O 1
ATOM 4590 N N . THR A 1 578 ? 14.600 14.600 -0.754 1.00 95.50 578 THR A N 1
ATOM 4591 C CA . THR A 1 578 ? 15.888 15.285 -0.554 1.00 95.50 578 THR A CA 1
ATOM 4592 C C . THR A 1 578 ? 16.848 15.073 -1.724 1.00 95.50 578 THR A C 1
ATOM 4594 O O . THR A 1 578 ? 17.438 16.046 -2.189 1.00 95.50 578 THR A O 1
ATOM 4597 N N . GLU A 1 579 ? 16.933 13.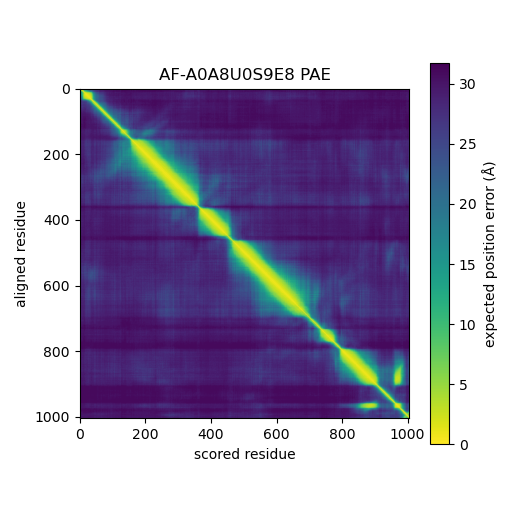865 -2.286 1.00 93.94 579 GLU A N 1
ATOM 4598 C CA . GLU A 1 579 ? 17.754 13.589 -3.474 1.00 93.94 579 GLU A CA 1
ATOM 4599 C C . GLU A 1 579 ? 17.230 14.311 -4.723 1.00 93.94 579 GLU A C 1
ATOM 4601 O O . GLU A 1 579 ? 18.007 14.865 -5.500 1.00 93.94 579 GLU A O 1
ATOM 4606 N N . GLN A 1 580 ? 15.909 14.415 -4.899 1.00 95.19 580 GLN A N 1
ATOM 4607 C CA . GLN A 1 580 ? 15.316 15.241 -5.956 1.00 95.19 580 GLN A CA 1
ATOM 4608 C C . GLN A 1 580 ? 15.654 16.730 -5.780 1.00 95.19 580 GLN A C 1
ATOM 4610 O O . GLN A 1 580 ? 15.945 17.410 -6.767 1.00 95.19 580 GLN A O 1
ATOM 4615 N N . HIS A 1 581 ? 15.684 17.244 -4.546 1.00 95.62 581 HIS A N 1
ATOM 4616 C CA . HIS A 1 581 ? 16.134 18.611 -4.279 1.00 95.62 581 HIS A CA 1
ATOM 4617 C C . HIS A 1 581 ? 17.628 18.795 -4.601 1.00 95.62 581 HIS A C 1
ATOM 4619 O O . HIS A 1 581 ? 17.993 19.771 -5.258 1.00 95.62 581 HIS A O 1
ATOM 4625 N N . VAL A 1 582 ? 18.494 17.862 -4.188 1.00 96.88 582 VAL A N 1
ATOM 4626 C CA . VAL A 1 582 ? 19.936 17.890 -4.499 1.00 96.88 582 VAL A CA 1
ATOM 4627 C C . VAL A 1 582 ? 20.169 17.826 -6.011 1.00 96.88 582 VAL A C 1
ATOM 4629 O O . VAL A 1 582 ? 20.903 18.657 -6.544 1.00 96.88 582 VAL A O 1
ATOM 4632 N N . LYS A 1 583 ? 19.480 16.931 -6.729 1.00 96.69 583 LYS A N 1
ATOM 4633 C CA . LYS A 1 583 ? 19.512 16.841 -8.197 1.00 96.69 583 LYS A CA 1
ATOM 4634 C C . LYS A 1 583 ? 19.128 18.162 -8.867 1.00 96.69 583 LYS A C 1
ATOM 4636 O O . LYS A 1 583 ? 19.815 18.596 -9.788 1.00 96.69 583 LYS A O 1
ATOM 4641 N N . ASN A 1 584 ? 18.059 18.811 -8.406 1.00 96.81 584 ASN A N 1
ATOM 4642 C CA . ASN A 1 584 ? 17.622 20.099 -8.949 1.00 96.81 584 ASN A CA 1
ATOM 4643 C C . ASN A 1 584 ? 18.653 21.213 -8.689 1.00 96.81 584 ASN A C 1
ATOM 4645 O O . ASN A 1 584 ? 18.864 22.065 -9.549 1.00 96.81 584 ASN A O 1
ATOM 4649 N N . GLU A 1 585 ? 19.326 21.200 -7.538 1.00 96.75 585 GLU A N 1
ATOM 4650 C CA . GLU A 1 585 ? 20.378 22.169 -7.210 1.00 96.75 585 GLU A CA 1
ATOM 4651 C C . GLU A 1 585 ? 21.669 21.929 -8.016 1.00 96.75 585 GLU A C 1
ATOM 4653 O O . GLU A 1 585 ? 22.287 22.878 -8.499 1.00 96.75 585 GLU A O 1
ATOM 4658 N N . LEU A 1 586 ? 22.046 20.666 -8.240 1.00 94.44 586 LEU A N 1
ATOM 4659 C CA . LEU A 1 586 ? 23.143 20.293 -9.139 1.00 94.44 586 LEU A CA 1
ATOM 4660 C C . LEU A 1 586 ? 22.844 20.689 -10.592 1.00 94.44 586 LEU A C 1
ATOM 4662 O O . LEU A 1 586 ? 23.729 21.205 -11.271 1.00 94.44 586 LEU A O 1
ATOM 4666 N N . ALA A 1 587 ? 21.600 20.528 -11.054 1.00 95.56 587 ALA A N 1
ATOM 4667 C CA . ALA A 1 587 ? 21.182 20.953 -12.390 1.00 95.56 587 ALA A CA 1
ATOM 4668 C C . ALA A 1 587 ? 21.305 22.477 -12.588 1.00 95.56 587 ALA A C 1
ATOM 4670 O O . ALA A 1 587 ? 21.808 22.908 -13.625 1.00 95.56 587 ALA A O 1
ATOM 4671 N N . LYS A 1 588 ? 20.936 23.295 -11.586 1.00 96.81 588 LYS A N 1
ATOM 4672 C CA . LYS A 1 588 ? 21.185 24.753 -11.619 1.00 96.81 588 LYS A CA 1
ATOM 4673 C C . LYS A 1 588 ? 22.676 25.066 -11.730 1.00 96.81 588 LYS A C 1
ATOM 4675 O O . LYS A 1 588 ? 23.066 25.835 -12.599 1.00 96.81 588 LYS A O 1
ATOM 4680 N N . ARG A 1 589 ? 23.510 24.441 -10.889 1.00 97.19 589 ARG A N 1
ATOM 4681 C CA . ARG A 1 589 ? 24.968 24.662 -10.883 1.00 97.19 589 ARG A CA 1
ATOM 4682 C C . ARG A 1 589 ? 25.630 24.261 -12.200 1.00 97.19 589 ARG A C 1
ATOM 4684 O O . ARG A 1 589 ? 26.550 24.942 -12.637 1.00 97.19 589 ARG A O 1
ATOM 4691 N N . LEU A 1 590 ? 25.161 23.190 -12.842 1.00 95.56 590 LEU A N 1
ATOM 4692 C CA . LEU A 1 590 ? 25.597 22.815 -14.188 1.00 95.56 590 LEU A CA 1
ATOM 4693 C C . LEU A 1 590 ? 25.197 23.878 -15.221 1.00 95.56 590 LEU A C 1
ATOM 4695 O O . LEU A 1 590 ? 26.037 24.254 -16.032 1.00 95.56 590 LEU A O 1
ATOM 4699 N N . GLY A 1 591 ? 23.976 24.419 -15.140 1.00 96.12 591 GLY A N 1
ATOM 4700 C CA . GLY A 1 591 ? 23.539 25.555 -15.959 1.00 96.12 591 GLY A CA 1
ATOM 4701 C C . GLY A 1 591 ? 24.424 26.792 -15.777 1.00 96.12 591 GLY A C 1
ATOM 4702 O O . GLY A 1 591 ? 24.966 27.299 -16.752 1.00 96.12 591 GLY A O 1
ATOM 4703 N N . GLU A 1 592 ? 24.663 27.217 -14.533 1.00 96.50 592 GLU A N 1
ATOM 4704 C CA . GLU A 1 592 ? 25.555 28.342 -14.216 1.00 96.50 592 GLU A CA 1
ATOM 4705 C C . GLU A 1 592 ? 26.994 28.139 -14.721 1.00 96.50 592 GLU A C 1
ATOM 4707 O O . GLU A 1 592 ? 27.660 29.096 -15.110 1.00 96.50 592 GLU A O 1
ATOM 4712 N N . LEU A 1 593 ? 27.520 26.910 -14.662 1.00 95.88 593 LEU A N 1
ATOM 4713 C CA . LEU A 1 593 ? 28.854 26.589 -15.178 1.00 95.88 593 LEU A CA 1
ATOM 4714 C C . LEU A 1 593 ? 28.878 26.578 -16.710 1.00 95.88 593 LEU A C 1
ATOM 4716 O O . LEU A 1 593 ? 29.868 26.999 -17.302 1.00 95.88 593 LEU A O 1
ATOM 4720 N N . GLN A 1 594 ? 27.798 26.129 -17.351 1.00 96.38 594 GLN A N 1
ATOM 4721 C CA . GLN A 1 594 ? 27.652 26.131 -18.805 1.00 96.38 594 GLN A CA 1
ATOM 4722 C C . GLN A 1 594 ? 27.498 27.556 -19.363 1.00 96.38 594 GLN A C 1
ATOM 4724 O O . GLN A 1 594 ? 28.074 27.855 -20.407 1.00 96.38 594 GLN A O 1
ATOM 4729 N N . GLU A 1 595 ? 26.799 28.437 -18.644 1.00 95.62 595 GLU A N 1
ATOM 4730 C CA . GLU A 1 595 ? 26.689 29.873 -18.933 1.00 95.62 595 GLU A CA 1
ATOM 4731 C C . GLU A 1 595 ? 28.062 30.558 -18.844 1.00 95.62 595 GLU A C 1
ATOM 4733 O O . GLU A 1 595 ? 28.540 31.090 -19.845 1.00 95.62 595 GLU A O 1
ATOM 4738 N N . LYS A 1 596 ? 28.776 30.408 -17.717 1.00 96.62 596 LYS A N 1
ATOM 4739 C CA . LYS A 1 596 ? 30.146 30.938 -17.526 1.00 96.62 596 LYS A CA 1
ATOM 4740 C C . LYS A 1 596 ? 31.150 30.396 -18.551 1.00 96.62 596 LYS A C 1
ATOM 4742 O O . LYS A 1 596 ? 32.071 31.096 -18.964 1.00 96.62 596 LYS A O 1
ATOM 4747 N N . LEU A 1 597 ? 30.986 29.147 -18.993 1.00 96.44 597 LEU A N 1
ATOM 4748 C CA . LEU A 1 597 ? 31.801 28.554 -20.058 1.00 96.44 597 LEU A CA 1
ATOM 4749 C C . LEU A 1 597 ? 31.461 29.135 -21.445 1.00 96.44 597 LEU A C 1
ATOM 4751 O O . LEU A 1 597 ? 32.334 29.172 -22.311 1.00 96.44 597 LEU A O 1
ATOM 4755 N N . GLY A 1 598 ? 30.234 29.620 -21.648 1.00 96.31 598 GLY A N 1
ATOM 4756 C CA . GLY A 1 598 ? 29.845 30.453 -22.788 1.00 96.31 598 GLY A CA 1
ATOM 4757 C C . GLY A 1 598 ? 30.502 31.835 -22.744 1.00 96.31 598 GLY A C 1
ATOM 4758 O O . GLY A 1 598 ? 31.214 32.185 -23.682 1.00 96.31 598 GLY A O 1
ATOM 4759 N N . GLU A 1 599 ? 30.358 32.562 -21.630 1.00 96.88 599 GLU A N 1
ATOM 4760 C CA . GLU A 1 599 ? 30.981 33.884 -21.411 1.00 96.88 599 GLU A CA 1
ATOM 4761 C C . GLU A 1 599 ? 32.502 33.849 -21.652 1.00 96.88 599 GLU A C 1
ATOM 4763 O O . GLU A 1 599 ? 33.072 34.722 -22.312 1.00 96.88 599 GLU A O 1
ATOM 4768 N N . LEU A 1 600 ? 33.178 32.807 -21.151 1.00 96.19 600 LEU A N 1
ATOM 4769 C CA . LEU A 1 600 ? 34.615 32.611 -21.349 1.00 96.19 600 LEU A CA 1
ATOM 4770 C C . LEU A 1 600 ? 34.980 32.302 -22.807 1.00 96.19 600 LEU A C 1
ATOM 4772 O O . LEU A 1 600 ? 36.026 32.760 -23.262 1.00 96.19 600 LEU A O 1
ATOM 4776 N N . LYS A 1 601 ? 34.145 31.567 -23.553 1.00 97.00 601 LYS A N 1
ATOM 4777 C CA . LYS A 1 601 ? 34.365 31.325 -24.990 1.00 97.00 601 LYS A CA 1
ATOM 4778 C C . LYS A 1 601 ? 34.225 32.605 -25.801 1.00 97.00 601 LYS A C 1
ATOM 4780 O O . LYS A 1 601 ? 35.138 32.919 -26.553 1.00 97.00 601 LYS A O 1
ATOM 4785 N N . GLU A 1 602 ? 33.155 33.368 -25.589 1.00 96.31 602 GLU A N 1
ATOM 4786 C CA . GLU A 1 602 ? 32.953 34.666 -26.246 1.00 96.31 602 GLU A CA 1
ATOM 4787 C C . GLU A 1 602 ? 34.117 35.623 -25.935 1.00 96.31 602 GLU A C 1
ATOM 4789 O O . GLU A 1 602 ? 34.684 36.242 -26.834 1.00 96.31 602 GLU A O 1
ATOM 4794 N N . THR A 1 603 ? 34.575 35.653 -24.678 1.00 96.19 603 THR A N 1
ATOM 4795 C CA . THR A 1 603 ? 35.762 36.423 -24.273 1.00 96.19 603 THR A CA 1
ATOM 4796 C C . THR A 1 603 ? 37.038 35.964 -24.997 1.00 96.19 603 THR A C 1
ATOM 4798 O O . THR A 1 603 ? 37.848 36.800 -25.394 1.00 96.19 603 THR A O 1
ATOM 4801 N N . ILE A 1 604 ? 37.238 34.655 -25.190 1.00 94.88 604 ILE A N 1
ATOM 4802 C CA . ILE A 1 604 ? 38.393 34.103 -25.921 1.00 94.88 604 ILE A CA 1
ATOM 4803 C C . ILE A 1 604 ? 38.303 34.412 -27.422 1.00 94.88 604 ILE A C 1
ATOM 4805 O O . ILE A 1 604 ? 39.309 34.797 -28.012 1.00 94.88 604 ILE A O 1
ATOM 4809 N N . GLU A 1 605 ? 37.124 34.306 -28.035 1.00 96.38 605 GLU A N 1
ATOM 4810 C CA . GLU A 1 605 ? 36.907 34.631 -29.451 1.00 96.38 605 GLU A CA 1
ATOM 4811 C C . GLU A 1 605 ? 37.155 36.122 -29.726 1.00 96.38 605 GLU A C 1
ATOM 4813 O O . GLU A 1 605 ? 37.898 36.457 -30.651 1.00 96.38 605 GLU A O 1
ATOM 4818 N N . LEU A 1 606 ? 36.655 37.017 -28.866 1.00 96.19 606 LEU A N 1
ATOM 4819 C CA . LEU A 1 606 ? 36.967 38.451 -28.915 1.00 96.19 606 LEU A CA 1
ATOM 4820 C C . LEU A 1 606 ? 38.477 38.714 -28.773 1.00 96.19 606 LEU A C 1
ATOM 4822 O O . LEU A 1 606 ? 39.033 39.539 -29.499 1.00 96.19 606 LEU A O 1
ATOM 4826 N N . LYS A 1 607 ? 39.176 37.986 -27.889 1.00 96.19 607 LYS A N 1
ATOM 4827 C CA . LYS A 1 607 ? 40.637 38.109 -27.742 1.00 96.19 607 LYS A CA 1
ATOM 4828 C C . LYS A 1 607 ? 41.433 37.509 -28.905 1.00 96.19 607 LYS A C 1
ATOM 4830 O O . LYS A 1 607 ? 42.508 38.031 -29.196 1.00 96.19 607 LYS A O 1
ATOM 4835 N N . SER A 1 608 ? 40.911 36.502 -29.609 1.00 95.50 608 SER A N 1
ATOM 4836 C CA . SER A 1 608 ? 41.483 36.033 -30.881 1.00 95.50 608 SER A CA 1
ATOM 4837 C C . SER A 1 608 ? 41.371 37.118 -31.949 1.00 95.50 608 SER A C 1
ATOM 4839 O O . SER A 1 608 ? 42.376 37.489 -32.544 1.00 95.50 608 SER A O 1
ATOM 4841 N N . GLN A 1 609 ? 40.189 37.724 -32.107 1.00 96.06 609 GLN A N 1
ATOM 4842 C CA . GLN A 1 609 ? 39.959 38.807 -33.070 1.00 96.06 609 GLN A CA 1
ATOM 4843 C C . GLN A 1 609 ? 40.845 40.037 -32.789 1.00 96.06 609 GLN A C 1
ATOM 4845 O O . GLN A 1 609 ? 41.433 40.604 -33.713 1.00 96.06 609 GLN A O 1
ATOM 4850 N N . GLU A 1 610 ? 41.017 40.423 -31.517 1.00 96.62 610 GLU A N 1
ATOM 4851 C CA . GLU A 1 610 ? 41.994 41.447 -31.119 1.00 96.62 610 GLU A CA 1
ATOM 4852 C C . GLU A 1 610 ? 43.425 41.057 -31.529 1.00 96.62 610 GLU A C 1
ATOM 4854 O O . GLU A 1 610 ? 44.118 41.851 -32.172 1.00 96.62 610 GLU A O 1
ATOM 4859 N N . ALA A 1 611 ? 43.869 39.839 -31.206 1.00 94.06 611 ALA A N 1
ATOM 4860 C CA . ALA A 1 611 ? 45.213 39.364 -31.530 1.00 94.06 611 ALA A CA 1
ATOM 4861 C C . ALA A 1 611 ? 45.466 39.272 -33.046 1.00 94.06 611 ALA A C 1
ATOM 4863 O O . ALA A 1 611 ? 46.535 39.665 -33.516 1.00 94.06 611 ALA A O 1
ATOM 4864 N N . GLU A 1 612 ? 44.477 38.826 -33.820 1.00 95.38 612 GLU A N 1
ATOM 4865 C CA . GLU A 1 612 ? 44.507 38.792 -35.284 1.00 95.38 612 GLU A CA 1
ATOM 4866 C C . GLU A 1 612 ? 44.628 40.204 -35.874 1.00 95.38 612 GLU A C 1
ATOM 4868 O O . GLU A 1 612 ? 45.440 40.422 -36.775 1.00 95.38 612 GLU A O 1
ATOM 4873 N N . SER A 1 613 ? 43.900 41.189 -35.332 1.00 95.69 613 SER A N 1
ATOM 4874 C CA . SER A 1 613 ? 43.998 42.591 -35.767 1.00 95.69 613 SER A CA 1
ATOM 4875 C C . SER A 1 613 ? 45.383 43.197 -35.482 1.00 95.69 613 SER A C 1
ATOM 4877 O O . SER A 1 613 ? 45.977 43.840 -36.353 1.00 95.69 613 SER A O 1
ATOM 4879 N N . LEU A 1 614 ? 45.961 42.908 -34.309 1.00 95.62 614 LEU A N 1
ATOM 4880 C CA . LEU A 1 614 ? 47.318 43.324 -33.936 1.00 95.62 614 LEU A CA 1
ATOM 4881 C C . LEU A 1 614 ? 48.388 42.627 -34.788 1.00 95.62 614 LEU A C 1
ATOM 4883 O O . LEU A 1 614 ? 49.386 43.251 -35.154 1.00 95.62 614 LEU A O 1
ATOM 4887 N N . GLN A 1 615 ? 48.179 41.360 -35.153 1.00 95.06 615 GLN A N 1
ATOM 4888 C CA . GLN A 1 615 ? 49.041 40.651 -36.095 1.00 95.06 615 GLN A CA 1
ATOM 4889 C C . GLN A 1 615 ? 48.982 41.277 -37.496 1.00 95.06 615 GLN A C 1
ATOM 4891 O O . GLN A 1 615 ? 50.033 41.531 -38.084 1.00 95.06 615 GLN A O 1
ATOM 4896 N N . GLN A 1 616 ? 47.794 41.595 -38.014 1.00 96.25 616 GLN A N 1
ATOM 4897 C CA . GLN A 1 616 ? 47.661 42.281 -39.304 1.00 96.25 616 GLN A CA 1
ATOM 4898 C C . GLN A 1 616 ? 48.383 43.639 -39.293 1.00 96.25 616 GLN A C 1
ATOM 4900 O O . GLN A 1 616 ? 49.098 43.962 -40.242 1.00 96.25 616 GLN A O 1
ATOM 4905 N N . GLN A 1 617 ? 48.277 44.406 -38.201 1.00 95.62 617 GLN A N 1
ATOM 4906 C CA . GLN A 1 617 ? 48.999 45.672 -38.041 1.00 95.62 617 GLN A CA 1
ATOM 4907 C C . GLN A 1 617 ? 50.529 45.474 -37.980 1.00 95.62 617 GLN A C 1
ATOM 4909 O O . GLN A 1 617 ? 51.275 46.218 -38.621 1.00 95.62 617 GLN A O 1
ATOM 4914 N N . ARG A 1 618 ? 51.019 44.452 -37.260 1.00 96.12 618 ARG A N 1
ATOM 4915 C CA . ARG A 1 618 ? 52.444 44.063 -37.252 1.00 96.12 618 ARG A CA 1
ATOM 4916 C C . ARG A 1 618 ? 52.937 43.764 -38.668 1.00 96.12 618 ARG A C 1
ATOM 4918 O O . ARG A 1 618 ? 53.984 44.268 -39.068 1.00 96.12 618 ARG A O 1
ATOM 4925 N N . ASP A 1 619 ? 52.186 42.969 -39.421 1.00 95.50 619 ASP A N 1
ATOM 4926 C CA . ASP A 1 619 ? 52.599 42.490 -40.742 1.00 95.50 619 ASP A CA 1
ATOM 4927 C C . ASP A 1 619 ? 52.590 43.625 -41.789 1.00 95.50 619 ASP A C 1
ATOM 4929 O O . ASP A 1 619 ? 53.473 43.678 -42.649 1.00 95.50 619 ASP A O 1
ATOM 4933 N N . GLN A 1 620 ? 51.708 44.622 -41.639 1.00 96.69 620 GLN A N 1
ATOM 4934 C CA . GLN A 1 620 ? 51.778 45.894 -42.377 1.00 96.69 620 GLN A CA 1
ATOM 4935 C C . GLN A 1 620 ? 53.079 46.665 -42.083 1.00 96.69 620 GLN A C 1
ATOM 4937 O O . GLN A 1 620 ? 53.774 47.073 -43.017 1.00 96.69 620 GLN A O 1
ATOM 4942 N N . TYR A 1 621 ? 53.467 46.827 -40.810 1.00 95.75 621 TYR A N 1
ATOM 4943 C CA . TYR A 1 621 ? 54.738 47.484 -40.465 1.00 95.75 621 TYR A CA 1
ATOM 4944 C C . TYR A 1 621 ? 55.960 46.720 -40.994 1.00 95.75 621 TYR A C 1
ATOM 4946 O O . TYR A 1 621 ? 56.899 47.346 -41.487 1.00 95.75 621 TYR A O 1
ATOM 4954 N N . VAL A 1 622 ? 55.945 45.382 -40.955 1.00 96.62 622 VAL A N 1
ATOM 4955 C CA . VAL A 1 622 ? 57.008 44.551 -41.546 1.00 96.62 622 VAL A CA 1
ATOM 4956 C C . VAL A 1 622 ? 57.095 44.771 -43.060 1.00 96.62 622 VAL A C 1
ATOM 4958 O O . VAL A 1 622 ? 58.196 44.974 -43.570 1.00 96.62 622 VAL A O 1
ATOM 4961 N N . SER A 1 623 ? 55.964 44.829 -43.772 1.00 95.06 623 SER A N 1
ATOM 4962 C CA . SER A 1 623 ? 55.938 45.147 -45.208 1.00 95.06 623 SER A CA 1
ATOM 4963 C C . SER A 1 623 ? 56.530 46.532 -45.509 1.00 95.06 623 SER A C 1
ATOM 4965 O O . SER A 1 623 ? 57.310 46.676 -46.450 1.00 95.06 623 SER A O 1
ATOM 4967 N N . HIS A 1 624 ? 56.212 47.556 -44.712 1.00 95.44 624 HIS A N 1
ATOM 4968 C CA . HIS A 1 624 ? 56.788 48.896 -44.887 1.00 95.44 624 HIS A CA 1
ATOM 4969 C C . HIS A 1 624 ? 58.299 48.935 -44.610 1.00 95.44 624 HIS A C 1
ATOM 4971 O O . HIS A 1 624 ? 59.047 49.579 -45.348 1.00 95.44 624 HIS A O 1
ATOM 4977 N N . LEU A 1 625 ? 58.777 48.205 -43.598 1.00 96.19 625 LEU A N 1
ATOM 4978 C CA . LEU A 1 625 ? 60.211 48.073 -43.326 1.00 96.19 625 LEU A CA 1
ATOM 4979 C C . LEU A 1 625 ? 60.941 47.325 -44.453 1.00 96.19 625 LEU A C 1
ATOM 4981 O O . LEU A 1 625 ? 62.025 47.745 -44.853 1.00 96.19 625 LEU A O 1
ATOM 4985 N N . GLN A 1 626 ? 60.343 46.273 -45.021 1.00 95.56 626 GLN A N 1
ATOM 4986 C CA . GLN A 1 626 ? 60.896 45.560 -46.180 1.00 95.56 626 GLN A CA 1
ATOM 4987 C C . GLN A 1 626 ? 60.992 46.461 -47.421 1.00 95.56 626 GLN A C 1
ATOM 4989 O O . GLN A 1 626 ? 62.032 46.476 -48.078 1.00 95.56 626 GLN A O 1
ATOM 4994 N N . GLN A 1 627 ? 59.959 47.264 -47.705 1.00 94.38 627 GLN A N 1
ATOM 4995 C CA . GLN A 1 627 ? 59.977 48.267 -48.782 1.00 94.38 627 GLN A CA 1
ATOM 4996 C C . GLN A 1 627 ? 61.123 49.277 -48.595 1.00 94.38 627 GLN A C 1
ATOM 4998 O O . GLN A 1 627 ? 61.855 49.573 -49.540 1.00 94.38 627 GLN A O 1
ATOM 5003 N N . TYR A 1 628 ? 61.322 49.763 -47.366 1.00 94.31 628 TYR A N 1
ATOM 5004 C CA . TYR A 1 628 ? 62.383 50.716 -47.032 1.00 94.31 628 TYR A CA 1
ATOM 5005 C C . TYR A 1 628 ? 63.793 50.109 -47.152 1.00 94.31 628 TYR A C 1
ATOM 5007 O O . TYR A 1 628 ? 64.700 50.737 -47.702 1.00 94.31 628 TYR A O 1
ATOM 5015 N N . VAL A 1 629 ? 63.978 48.856 -46.718 1.00 96.19 629 VAL A N 1
ATOM 5016 C CA . VAL A 1 629 ? 65.238 48.110 -46.895 1.00 96.19 629 VAL A CA 1
ATOM 5017 C C . VAL A 1 629 ? 65.537 47.864 -48.377 1.00 96.19 629 VAL A C 1
ATOM 5019 O O . VAL A 1 629 ? 66.674 48.069 -48.802 1.00 96.19 629 VAL A O 1
ATOM 5022 N N . ALA A 1 630 ? 64.537 47.493 -49.182 1.00 95.06 630 ALA A N 1
ATOM 5023 C CA . ALA A 1 630 ? 64.706 47.296 -50.622 1.00 95.06 630 ALA A CA 1
ATOM 5024 C C . ALA A 1 630 ? 65.116 48.596 -51.340 1.00 95.06 630 ALA A C 1
ATOM 5026 O O . ALA A 1 630 ? 66.034 48.580 -52.161 1.00 95.06 630 ALA A O 1
ATOM 5027 N N . ALA A 1 631 ? 64.509 49.735 -50.984 1.00 95.50 631 ALA A N 1
ATOM 5028 C CA . ALA A 1 631 ? 64.904 51.045 -51.505 1.00 95.50 631 ALA A CA 1
ATOM 5029 C C . ALA A 1 631 ? 66.359 51.403 -51.135 1.00 95.50 631 ALA A C 1
ATOM 5031 O O . ALA A 1 631 ? 67.130 51.841 -51.991 1.00 95.50 631 ALA A O 1
ATOM 5032 N N . TYR A 1 632 ? 66.784 51.147 -49.891 1.00 93.88 632 TYR A N 1
ATOM 5033 C CA . TYR A 1 632 ? 68.187 51.329 -49.499 1.00 93.88 632 TYR A CA 1
ATOM 5034 C C . TYR A 1 632 ? 69.148 50.418 -50.274 1.00 93.88 632 TYR A C 1
ATOM 5036 O O . TYR A 1 632 ? 70.210 50.876 -50.694 1.00 93.88 632 TYR A O 1
ATOM 5044 N N . GLN A 1 633 ? 68.789 49.152 -50.505 1.00 95.25 633 GLN A N 1
ATOM 5045 C CA . GLN A 1 633 ? 69.605 48.225 -51.296 1.00 95.25 633 GLN A CA 1
ATOM 5046 C C . GLN A 1 633 ? 69.749 48.690 -52.754 1.00 95.25 633 GLN A C 1
ATOM 5048 O O . GLN A 1 633 ? 70.852 48.643 -53.298 1.00 95.25 633 GLN A O 1
ATOM 5053 N N . GLN A 1 634 ? 68.680 49.218 -53.362 1.00 94.25 634 GLN A N 1
ATOM 5054 C CA . GLN A 1 634 ? 68.736 49.836 -54.693 1.00 94.25 634 GLN A CA 1
ATOM 5055 C C . GLN A 1 634 ? 69.671 51.055 -54.723 1.00 94.25 634 GLN A C 1
ATOM 5057 O O . GLN A 1 634 ? 70.493 51.169 -55.632 1.00 94.25 634 GLN A O 1
ATOM 5062 N N . HIS A 1 635 ? 69.620 51.929 -53.710 1.00 93.50 635 HIS A N 1
ATOM 5063 C CA . HIS A 1 635 ? 70.565 53.045 -53.595 1.00 93.50 635 HIS A CA 1
ATOM 5064 C C . HIS A 1 635 ? 72.021 52.571 -53.459 1.00 93.50 635 HIS A C 1
ATOM 5066 O O . HIS A 1 635 ? 72.894 53.109 -54.136 1.00 93.50 635 HIS A O 1
ATOM 5072 N N . VAL A 1 636 ? 72.300 51.551 -52.639 1.00 95.50 636 VAL A N 1
ATOM 5073 C CA . VAL A 1 636 ? 73.655 50.983 -52.497 1.00 95.50 636 VAL A CA 1
ATOM 5074 C C . VAL A 1 636 ? 74.157 50.400 -53.822 1.00 95.50 636 VAL A C 1
ATOM 5076 O O . VAL A 1 636 ? 75.293 50.674 -54.206 1.00 95.50 636 VAL A O 1
ATOM 5079 N N . ALA A 1 637 ? 73.315 49.669 -54.558 1.00 94.69 637 ALA A N 1
ATOM 5080 C CA . ALA A 1 637 ? 73.665 49.144 -55.878 1.00 94.69 637 ALA A CA 1
ATOM 5081 C C . ALA A 1 637 ? 73.952 50.267 -56.896 1.00 94.69 637 ALA A C 1
ATOM 5083 O O . ALA A 1 637 ? 74.930 50.190 -57.639 1.00 94.69 637 ALA A O 1
ATOM 5084 N N . ALA A 1 638 ? 73.164 51.348 -56.890 1.00 94.19 638 ALA A N 1
ATOM 5085 C CA . ALA A 1 638 ? 73.406 52.517 -57.739 1.00 94.19 638 ALA A CA 1
ATOM 5086 C C . ALA A 1 638 ? 74.725 53.238 -57.392 1.00 94.19 638 ALA A C 1
ATOM 5088 O O . ALA A 1 638 ? 75.470 53.625 -58.292 1.00 94.19 638 ALA A O 1
ATOM 5089 N N . TYR A 1 639 ? 75.066 53.363 -56.103 1.00 93.75 639 TYR A N 1
ATOM 5090 C CA . TYR A 1 639 ? 76.366 53.898 -55.677 1.00 93.75 639 TYR A CA 1
ATOM 5091 C C . TYR A 1 639 ? 77.543 52.998 -56.084 1.00 93.75 639 TYR A C 1
ATOM 5093 O O . TYR A 1 639 ? 78.604 53.518 -56.427 1.00 93.75 639 TYR A O 1
ATOM 5101 N N . GLN A 1 640 ? 77.368 51.672 -56.085 1.00 94.44 640 GLN A N 1
ATOM 5102 C CA . GLN A 1 640 ? 78.385 50.733 -56.571 1.00 94.44 640 GLN A CA 1
ATOM 5103 C C . GLN A 1 640 ? 78.604 50.861 -58.086 1.00 94.44 640 GLN A C 1
ATOM 5105 O O . GLN A 1 640 ? 79.754 50.936 -58.510 1.00 94.44 640 GLN A O 1
ATOM 5110 N N . GLN A 1 641 ? 77.534 50.976 -58.883 1.00 93.44 641 GLN A N 1
ATOM 5111 C CA . GLN A 1 641 ? 77.638 51.222 -60.330 1.00 93.44 641 GLN A CA 1
ATOM 5112 C C . GLN A 1 641 ? 78.361 52.545 -60.632 1.00 93.44 641 GLN A C 1
ATOM 5114 O O . GLN A 1 641 ? 79.327 52.565 -61.391 1.00 93.44 641 GLN A O 1
ATOM 5119 N N . LEU A 1 642 ? 77.992 53.630 -59.940 1.00 94.81 642 LEU A N 1
ATOM 5120 C CA . LEU A 1 642 ? 78.661 54.930 -60.074 1.00 94.81 642 LEU A CA 1
ATOM 5121 C C . LEU A 1 642 ? 80.153 54.877 -59.683 1.00 94.81 642 LEU A C 1
ATOM 5123 O O . LEU A 1 642 ? 80.970 55.614 -60.239 1.00 94.81 642 LEU A O 1
ATOM 5127 N N . ALA A 1 643 ? 80.529 54.009 -58.738 1.00 93.25 643 ALA A N 1
ATOM 5128 C CA . ALA A 1 643 ? 81.928 53.774 -58.390 1.00 93.25 643 ALA A CA 1
ATOM 5129 C C . ALA A 1 643 ? 82.679 53.012 -59.498 1.00 93.25 643 ALA A C 1
ATOM 5131 O O . ALA A 1 643 ? 83.781 53.427 -59.860 1.00 93.25 643 ALA A O 1
ATOM 5132 N N . SER A 1 644 ? 82.087 51.966 -60.090 1.00 92.56 644 SER A N 1
ATOM 5133 C CA . SER A 1 644 ? 82.698 51.253 -61.222 1.00 92.56 644 SER A CA 1
ATOM 5134 C C . SER A 1 644 ? 82.799 52.109 -62.487 1.00 92.56 644 SER A C 1
ATOM 5136 O O . SER A 1 644 ? 83.822 52.046 -63.164 1.00 92.56 644 SER A O 1
ATOM 5138 N N . ASP A 1 645 ? 81.816 52.969 -62.768 1.00 92.75 645 ASP A N 1
ATOM 5139 C CA . ASP A 1 645 ? 81.873 53.926 -63.882 1.00 92.75 645 ASP A CA 1
ATOM 5140 C C . ASP A 1 645 ? 82.996 54.951 -63.677 1.00 92.75 645 ASP A C 1
ATOM 5142 O O . ASP A 1 645 ? 83.746 55.273 -64.600 1.00 92.75 645 ASP A O 1
ATOM 5146 N N . LYS A 1 646 ? 83.173 55.426 -62.437 1.00 92.06 646 LYS A N 1
ATOM 5147 C CA . LYS A 1 646 ? 84.281 56.312 -62.068 1.00 92.06 646 LYS A CA 1
ATOM 5148 C C . LYS A 1 646 ? 85.640 55.620 -62.216 1.00 92.06 646 LYS A C 1
ATOM 5150 O O . LYS A 1 646 ? 86.573 56.248 -62.711 1.00 92.06 646 LYS A O 1
ATOM 5155 N N . GLU A 1 647 ? 85.765 54.351 -61.825 1.00 93.50 647 GLU A N 1
ATOM 5156 C CA . GLU A 1 647 ? 86.982 53.568 -62.069 1.00 93.50 647 GLU A CA 1
ATOM 5157 C C . GLU A 1 647 ? 87.240 53.348 -63.565 1.00 93.50 647 GLU A C 1
ATOM 5159 O O . GLU A 1 647 ? 88.379 53.481 -64.011 1.00 93.50 647 GLU A O 1
ATOM 5164 N N . LEU A 1 648 ? 86.205 53.041 -64.354 1.00 93.81 648 LEU A N 1
ATOM 5165 C CA . LEU A 1 648 ? 86.311 52.885 -65.806 1.00 93.81 648 LEU A CA 1
ATOM 5166 C C . LEU A 1 648 ? 86.818 54.181 -66.452 1.00 93.81 648 LEU A C 1
ATOM 5168 O O . LEU A 1 648 ? 87.773 54.145 -67.227 1.00 93.81 648 LEU A O 1
ATOM 5172 N N . LEU A 1 649 ? 86.243 55.324 -66.069 1.00 93.31 649 LEU A N 1
ATOM 5173 C CA . LEU A 1 649 ? 86.661 56.643 -66.535 1.00 93.31 649 LEU A CA 1
ATOM 5174 C C . LEU A 1 649 ? 88.104 56.963 -66.113 1.00 93.31 649 LEU A C 1
ATOM 5176 O O . LEU A 1 649 ? 88.881 57.458 -66.924 1.00 93.31 649 LEU A O 1
ATOM 5180 N N . GLN A 1 650 ? 88.510 56.628 -64.883 1.00 90.75 650 GLN A N 1
ATOM 5181 C CA . GLN A 1 650 ? 89.901 56.782 -64.434 1.00 90.75 650 GLN A CA 1
ATOM 5182 C C . GLN A 1 650 ? 90.877 55.909 -65.238 1.00 90.75 650 GLN A C 1
ATOM 5184 O O . GLN A 1 650 ? 91.955 56.379 -65.599 1.00 90.75 650 GLN A O 1
ATOM 5189 N N . ARG A 1 651 ? 90.500 54.668 -65.575 1.00 92.62 651 ARG A N 1
ATOM 5190 C CA . ARG A 1 651 ? 91.291 53.788 -66.454 1.00 92.62 651 ARG A CA 1
ATOM 5191 C C . ARG A 1 651 ? 91.355 54.340 -67.883 1.00 92.62 651 ARG A C 1
ATOM 5193 O O . ARG A 1 651 ? 92.422 54.309 -68.486 1.00 92.62 651 ARG A O 1
ATOM 5200 N N . GLN A 1 652 ? 90.259 54.889 -68.407 1.00 92.06 652 GLN A N 1
ATOM 5201 C CA . GLN A 1 652 ? 90.218 55.515 -69.732 1.00 92.06 652 GLN A CA 1
ATOM 5202 C C . GLN A 1 652 ? 91.105 56.767 -69.802 1.00 92.06 652 GLN A C 1
ATOM 5204 O O . GLN A 1 652 ? 91.864 56.916 -70.757 1.00 92.06 652 GLN A O 1
ATOM 5209 N N . VAL A 1 653 ? 91.069 57.622 -68.773 1.00 90.12 653 VAL A N 1
ATOM 5210 C CA . VAL A 1 653 ? 91.967 58.781 -68.642 1.00 90.12 653 VAL A CA 1
ATOM 5211 C C . VAL A 1 653 ? 93.425 58.327 -68.559 1.00 90.12 653 VAL A C 1
ATOM 5213 O O . VAL A 1 653 ? 94.252 58.859 -69.287 1.00 90.12 653 VAL A O 1
ATOM 5216 N N . LEU A 1 654 ? 93.747 57.302 -67.759 1.00 93.44 654 LEU A N 1
ATOM 5217 C CA . LEU A 1 654 ? 95.108 56.755 -67.681 1.00 93.44 654 LEU A CA 1
ATOM 5218 C C . LEU A 1 654 ? 95.608 56.233 -69.039 1.00 93.44 654 LEU A C 1
ATOM 5220 O O . LEU A 1 654 ? 96.751 56.495 -69.408 1.00 93.44 654 LEU A O 1
ATOM 5224 N N . VAL A 1 655 ? 94.758 55.534 -69.799 1.00 92.06 655 VAL A N 1
ATOM 5225 C CA . VAL A 1 655 ? 95.091 55.069 -71.156 1.00 92.06 655 VAL A CA 1
ATOM 5226 C C . VAL A 1 655 ? 95.272 56.244 -72.119 1.00 92.06 655 VAL A C 1
ATOM 5228 O O . VAL A 1 655 ? 96.186 56.196 -72.938 1.00 92.06 655 VAL A O 1
ATOM 5231 N N . GLN A 1 656 ? 94.469 57.311 -72.014 1.00 88.00 656 GLN A N 1
ATOM 5232 C CA . GLN A 1 656 ? 94.684 58.536 -72.793 1.00 88.00 656 GLN A CA 1
ATOM 5233 C C . GLN A 1 656 ? 96.003 59.226 -72.428 1.00 88.00 656 GLN A C 1
ATOM 5235 O O . GLN A 1 656 ? 96.732 59.602 -73.341 1.00 88.00 656 GLN A O 1
ATOM 5240 N N . THR A 1 657 ? 96.370 59.322 -71.146 1.00 90.50 657 THR A N 1
ATOM 5241 C CA . THR A 1 657 ? 97.685 59.838 -70.728 1.00 90.50 657 THR A CA 1
ATOM 5242 C C . THR A 1 657 ? 98.812 58.996 -71.326 1.00 90.50 657 THR A C 1
ATOM 5244 O O . THR A 1 657 ? 99.657 59.534 -72.025 1.00 90.50 657 THR A O 1
ATOM 5247 N N . GLN A 1 658 ? 98.757 57.665 -71.206 1.00 89.50 658 GLN A N 1
ATOM 5248 C CA . GLN A 1 658 ? 99.743 56.752 -71.809 1.00 89.50 658 GLN A CA 1
ATOM 5249 C C . GLN A 1 658 ? 99.774 56.771 -73.349 1.00 89.50 658 GLN A C 1
ATOM 5251 O O . GLN A 1 658 ? 100.682 56.200 -73.957 1.00 89.50 658 GLN A O 1
ATOM 5256 N N . LEU A 1 659 ? 98.761 57.337 -74.008 1.00 90.25 659 LEU A N 1
ATOM 5257 C CA . LEU A 1 659 ? 98.721 57.522 -75.460 1.00 90.25 659 LEU A CA 1
ATOM 5258 C C . LEU A 1 659 ? 99.274 58.906 -75.836 1.00 90.25 659 LEU A C 1
ATOM 5260 O O . LEU A 1 659 ? 100.069 58.991 -76.762 1.00 90.25 659 LEU A O 1
ATOM 5264 N N . MET A 1 660 ? 98.981 59.949 -75.053 1.00 84.38 660 MET A N 1
ATOM 5265 C CA . MET A 1 660 ? 99.646 61.256 -75.139 1.00 84.38 660 MET A CA 1
ATOM 5266 C C . MET A 1 660 ? 101.156 61.153 -74.891 1.00 84.38 660 MET A C 1
ATOM 5268 O O . MET A 1 660 ? 101.931 61.711 -75.659 1.00 84.38 660 MET A O 1
ATOM 5272 N N . ASP A 1 661 ? 101.581 60.402 -73.872 1.00 86.88 661 ASP A N 1
ATOM 5273 C CA . ASP A 1 661 ? 102.995 60.156 -73.569 1.00 86.88 661 ASP A CA 1
ATOM 5274 C C . ASP A 1 661 ? 103.688 59.429 -74.736 1.00 86.88 661 ASP A C 1
ATOM 5276 O O . ASP A 1 661 ? 104.837 59.717 -75.060 1.00 86.88 661 ASP A O 1
ATOM 5280 N N . ARG A 1 662 ? 102.992 58.501 -75.412 1.00 87.44 662 ARG A N 1
ATOM 5281 C CA . ARG A 1 662 ? 103.511 57.842 -76.622 1.00 87.44 662 ARG A CA 1
ATOM 5282 C C . ARG A 1 662 ? 103.598 58.797 -77.802 1.00 87.44 662 ARG A C 1
ATOM 5284 O O . ARG A 1 662 ? 104.676 58.895 -78.364 1.00 87.44 662 ARG A O 1
ATOM 5291 N N . LEU A 1 663 ? 102.552 59.569 -78.092 1.00 84.12 663 LEU A N 1
ATOM 5292 C CA . LEU A 1 663 ? 102.573 60.583 -79.152 1.00 84.12 663 LEU A CA 1
ATOM 5293 C C . LEU A 1 663 ? 103.668 61.640 -78.930 1.00 84.12 663 LEU A C 1
ATOM 5295 O O . LEU A 1 663 ? 104.259 62.109 -79.894 1.00 84.12 663 LEU A O 1
ATOM 5299 N N . GLN A 1 664 ? 103.990 61.990 -77.679 1.00 82.12 664 GLN A N 1
ATOM 5300 C CA . GLN A 1 664 ? 105.126 62.868 -77.366 1.00 82.12 664 GLN A CA 1
ATOM 5301 C C . GLN A 1 664 ? 106.483 62.197 -77.625 1.00 82.12 664 GLN A C 1
ATOM 5303 O O . GLN A 1 664 ? 107.390 62.848 -78.136 1.00 82.12 664 GLN A O 1
ATOM 5308 N N . ASN A 1 665 ? 106.634 60.907 -77.310 1.00 81.62 665 ASN A N 1
ATOM 5309 C CA . ASN A 1 665 ? 107.849 60.159 -77.647 1.00 81.62 665 ASN A CA 1
ATOM 5310 C C . ASN A 1 665 ? 107.981 59.937 -79.166 1.00 81.62 665 ASN A C 1
ATOM 5312 O O . ASN A 1 665 ? 109.069 60.095 -79.705 1.00 81.62 665 ASN A O 1
ATOM 5316 N N . GLU A 1 666 ? 106.881 59.654 -79.864 1.00 81.94 666 GLU A N 1
ATOM 5317 C CA . GLU A 1 666 ? 106.815 59.504 -81.323 1.00 81.94 666 GLU A CA 1
ATOM 5318 C C . GLU A 1 666 ? 107.123 60.838 -82.034 1.00 81.94 666 GLU A C 1
ATOM 5320 O O . GLU A 1 666 ? 107.911 60.856 -82.971 1.00 81.94 666 GLU A O 1
ATOM 5325 N N . ASP A 1 667 ? 106.623 61.978 -81.544 1.00 82.81 667 ASP A N 1
ATOM 5326 C CA . ASP A 1 667 ? 106.994 63.323 -82.023 1.00 82.81 667 ASP A CA 1
ATOM 5327 C C . ASP A 1 667 ? 108.488 63.644 -81.784 1.00 82.81 667 ASP A C 1
ATOM 5329 O O . ASP A 1 667 ? 109.135 64.274 -82.624 1.00 82.81 667 ASP A O 1
ATOM 5333 N N . ILE A 1 668 ? 109.081 63.160 -80.685 1.00 81.44 668 ILE A N 1
ATOM 5334 C CA . ILE A 1 668 ? 110.535 63.237 -80.451 1.00 81.44 668 ILE A CA 1
ATOM 5335 C C . ILE A 1 668 ? 111.304 62.343 -81.442 1.00 81.44 668 ILE A C 1
ATOM 5337 O O . ILE A 1 668 ? 112.287 62.801 -82.029 1.00 81.44 668 ILE A O 1
ATOM 5341 N N . GLU A 1 669 ? 110.861 61.106 -81.686 1.00 80.00 669 GLU A N 1
ATOM 5342 C CA . GLU A 1 669 ? 111.483 60.202 -82.666 1.00 80.00 669 GLU A CA 1
ATOM 5343 C C . GLU A 1 669 ? 111.363 60.731 -84.104 1.00 80.00 669 GLU A C 1
ATOM 5345 O O . GLU A 1 669 ? 112.348 60.710 -84.843 1.00 80.00 669 GLU A O 1
ATOM 5350 N N . VAL A 1 670 ? 110.213 61.293 -84.490 1.00 79.31 670 VAL A N 1
ATOM 5351 C CA . VAL A 1 670 ? 109.992 61.935 -85.797 1.00 79.31 670 VAL A CA 1
ATOM 5352 C C . VAL A 1 670 ? 110.890 63.160 -85.973 1.00 79.31 670 VAL A C 1
ATOM 5354 O O . VAL A 1 670 ? 111.447 63.352 -87.054 1.00 79.31 670 VAL A O 1
ATOM 5357 N N . LYS A 1 671 ? 111.115 63.962 -84.923 1.00 81.00 671 LYS A N 1
ATOM 5358 C CA . LYS A 1 671 ? 112.078 65.080 -84.967 1.00 81.00 671 LYS A CA 1
ATOM 5359 C C . LYS A 1 671 ? 113.507 64.593 -85.204 1.00 81.00 671 LYS A C 1
ATOM 5361 O O . LYS A 1 671 ? 114.173 65.106 -86.102 1.00 81.00 671 LYS A O 1
ATOM 5366 N N . VAL A 1 672 ? 113.949 63.559 -84.486 1.00 79.19 672 VAL A N 1
ATOM 5367 C CA . VAL A 1 672 ? 115.274 62.938 -84.688 1.00 79.19 672 VAL A CA 1
ATOM 5368 C C . VAL A 1 672 ? 115.395 62.306 -86.086 1.00 79.19 672 VAL A C 1
ATOM 5370 O O . VAL A 1 672 ? 116.432 62.431 -86.742 1.00 79.19 672 VAL A O 1
ATOM 5373 N N . ALA A 1 673 ? 114.331 61.679 -86.593 1.00 78.69 673 ALA A N 1
ATOM 5374 C CA . ALA A 1 673 ? 114.293 61.121 -87.943 1.00 78.69 673 ALA A CA 1
ATOM 5375 C C . ALA A 1 673 ? 114.351 62.209 -89.031 1.00 78.69 673 ALA A C 1
ATOM 5377 O O . ALA A 1 673 ? 115.058 62.038 -90.024 1.00 78.69 673 ALA A O 1
ATOM 5378 N N . ALA A 1 674 ? 113.675 63.346 -88.838 1.00 78.19 674 ALA A N 1
ATOM 5379 C CA . ALA A 1 674 ? 113.710 64.484 -89.756 1.00 78.19 674 ALA A CA 1
ATOM 5380 C C . ALA A 1 674 ? 115.085 65.181 -89.787 1.00 78.19 674 ALA A C 1
ATOM 5382 O O . ALA A 1 674 ? 115.543 65.595 -90.855 1.00 78.19 674 ALA A O 1
ATOM 5383 N N . GLU A 1 675 ? 115.780 65.271 -88.647 1.00 78.94 675 GLU A N 1
ATOM 5384 C CA . GLU A 1 675 ? 117.174 65.734 -88.596 1.00 78.94 675 GLU A CA 1
ATOM 5385 C C . GLU A 1 675 ? 118.113 64.794 -89.370 1.00 78.94 675 GLU A C 1
ATOM 5387 O O . GLU A 1 675 ? 118.942 65.263 -90.153 1.00 78.94 675 GLU A O 1
ATOM 5392 N N . LYS A 1 676 ? 117.933 63.473 -89.242 1.00 77.94 676 LYS A N 1
ATOM 5393 C CA . LYS A 1 676 ? 118.702 62.475 -90.005 1.00 77.94 676 LYS A CA 1
ATOM 5394 C C . LYS A 1 676 ? 118.396 62.511 -91.508 1.00 77.94 676 LYS A C 1
ATOM 5396 O O . LYS A 1 676 ? 119.317 62.487 -92.321 1.00 77.94 676 LYS A O 1
ATOM 5401 N N . ALA A 1 677 ? 117.125 62.634 -91.891 1.00 77.19 677 ALA A N 1
ATOM 5402 C CA . ALA A 1 677 ? 116.711 62.722 -93.293 1.00 77.19 677 ALA A CA 1
ATOM 5403 C C . ALA A 1 677 ? 117.282 63.966 -94.004 1.00 77.19 677 ALA A C 1
ATOM 5405 O O . ALA A 1 677 ? 117.585 63.906 -95.194 1.00 77.19 677 ALA A O 1
ATOM 5406 N N . ARG A 1 678 ? 117.499 65.077 -93.281 1.00 77.75 678 ARG A N 1
ATOM 5407 C CA . ARG A 1 678 ? 118.205 66.253 -93.824 1.00 77.75 678 ARG A CA 1
ATOM 5408 C C . ARG A 1 678 ? 119.659 65.953 -94.198 1.00 77.75 678 ARG A C 1
ATOM 5410 O O . ARG A 1 678 ? 120.089 66.392 -95.259 1.00 77.75 678 ARG A O 1
ATOM 5417 N N . GLN A 1 679 ? 120.385 65.180 -93.388 1.00 75.50 679 GLN A N 1
ATOM 5418 C CA . GLN A 1 679 ? 121.767 64.782 -93.702 1.00 75.50 679 GLN A CA 1
ATOM 5419 C C . GLN A 1 679 ? 121.826 63.876 -94.945 1.00 75.50 679 GLN A C 1
ATOM 5421 O O . GLN A 1 679 ? 122.667 64.062 -95.822 1.00 75.50 679 GLN A O 1
ATOM 5426 N N . GLU A 1 680 ? 120.886 62.935 -95.070 1.00 73.62 680 GLU A N 1
ATOM 5427 C CA . GLU A 1 680 ? 120.788 62.049 -96.241 1.00 73.62 680 GLU A CA 1
ATOM 5428 C C . GLU A 1 680 ? 120.360 62.802 -97.525 1.00 73.62 680 GLU A C 1
ATOM 5430 O O . GLU A 1 680 ? 120.711 62.396 -98.639 1.00 73.62 680 GLU A O 1
ATOM 5435 N N . LEU A 1 681 ? 119.668 63.943 -97.398 1.00 74.69 681 LEU A N 1
ATOM 5436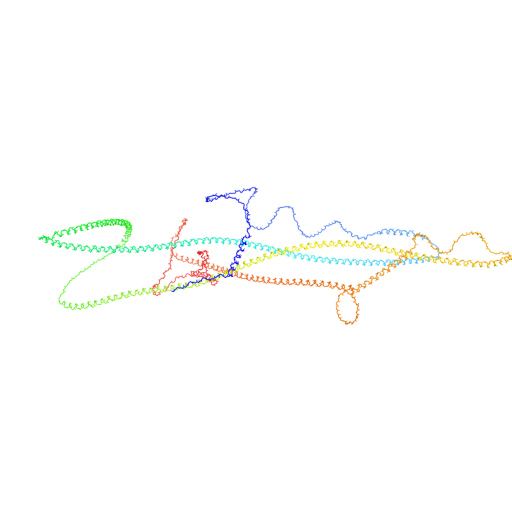 C CA . LEU A 1 681 ? 119.335 64.819 -98.526 1.00 74.69 681 LEU A CA 1
ATOM 5437 C C . LEU A 1 681 ? 120.562 65.581 -99.066 1.00 74.69 681 LEU A C 1
ATOM 5439 O O . LEU A 1 681 ? 120.749 65.645 -100.282 1.00 74.69 681 LEU A O 1
ATOM 5443 N N . GLU A 1 682 ? 121.430 66.104 -98.193 1.00 73.94 682 GLU A N 1
ATOM 5444 C CA . GLU A 1 682 ? 122.691 66.744 -98.614 1.00 73.94 682 GLU A CA 1
ATOM 5445 C C . GLU A 1 682 ? 123.601 65.748 -99.364 1.00 73.94 682 GLU A C 1
ATOM 5447 O O . GLU A 1 682 ? 124.146 66.067 -100.424 1.00 73.94 682 GLU A O 1
ATOM 5452 N N . GLU A 1 683 ? 123.690 64.499 -98.888 1.00 71.06 683 GLU A N 1
ATOM 5453 C CA . GLU A 1 683 ? 124.445 63.430 -99.560 1.00 71.06 683 GLU A CA 1
ATOM 5454 C C . GLU A 1 683 ? 123.887 63.004 -100.929 1.00 71.06 683 GLU A C 1
ATOM 5456 O O . GLU A 1 683 ? 124.628 62.442 -101.747 1.00 71.06 683 GLU A O 1
ATOM 5461 N N . THR A 1 684 ? 122.591 63.201 -101.184 1.00 64.31 684 THR A N 1
ATOM 5462 C CA . THR A 1 684 ? 121.941 62.769 -102.432 1.00 64.31 684 THR A CA 1
ATOM 5463 C C . THR A 1 684 ? 121.903 63.868 -103.490 1.00 64.31 684 THR A C 1
ATOM 5465 O O . THR A 1 684 ? 122.069 63.555 -104.672 1.00 64.31 684 THR A O 1
ATOM 5468 N N . GLN A 1 685 ? 121.816 65.146 -103.102 1.00 71.69 685 GLN A N 1
ATOM 5469 C CA . GLN A 1 685 ? 121.952 66.274 -104.036 1.00 71.69 685 GLN A CA 1
ATOM 5470 C C . GLN A 1 685 ? 123.296 66.232 -104.784 1.00 71.69 685 GLN A C 1
ATOM 5472 O O . GLN A 1 685 ? 123.312 66.277 -106.016 1.00 71.69 685 GLN A O 1
ATOM 5477 N N . GLY A 1 686 ? 124.406 65.988 -104.074 1.00 70.75 686 GLY A N 1
ATOM 5478 C CA . GLY A 1 686 ? 125.741 65.848 -104.678 1.00 70.75 686 GLY A CA 1
ATOM 5479 C C . GLY A 1 686 ? 125.914 64.657 -105.638 1.00 70.75 686 GLY A C 1
ATOM 5480 O O . GLY A 1 686 ? 126.921 64.573 -106.339 1.00 70.75 686 GLY A O 1
ATOM 5481 N N . ARG A 1 687 ? 124.946 63.730 -105.711 1.00 66.25 687 ARG A N 1
ATOM 5482 C CA . ARG A 1 687 ? 124.942 62.608 -106.674 1.00 66.25 687 ARG A CA 1
ATOM 5483 C C . ARG A 1 687 ? 124.123 62.924 -107.930 1.00 66.25 687 ARG A C 1
ATOM 5485 O O . ARG A 1 687 ? 124.416 62.382 -108.994 1.00 66.25 687 ARG A O 1
ATOM 5492 N N . LEU A 1 688 ? 123.133 63.816 -107.834 1.00 61.59 688 LEU A N 1
ATOM 5493 C CA . LEU A 1 688 ? 122.284 64.215 -108.962 1.00 61.59 688 LEU A CA 1
ATOM 5494 C C . LEU A 1 688 ? 123.049 65.077 -109.983 1.00 61.59 688 LEU A C 1
ATOM 5496 O O . LEU A 1 688 ? 122.887 64.896 -111.190 1.00 61.59 688 LEU A O 1
ATOM 5500 N N . GLU A 1 689 ? 123.945 65.948 -109.511 1.00 65.44 689 GLU A N 1
ATOM 5501 C CA . GLU A 1 689 ? 124.794 66.804 -110.359 1.00 65.44 689 GLU A CA 1
ATOM 5502 C C . GLU A 1 689 ? 125.776 66.015 -111.248 1.00 65.44 689 GLU A C 1
ATOM 5504 O O . GLU A 1 689 ? 126.196 66.499 -112.300 1.00 65.44 689 GLU A O 1
ATOM 5509 N N . ALA A 1 690 ? 126.112 64.776 -110.871 1.00 65.12 690 ALA A N 1
ATOM 5510 C CA . ALA A 1 690 ? 126.927 63.881 -111.692 1.00 65.12 690 ALA A CA 1
ATOM 5511 C C . ALA A 1 690 ? 126.123 63.241 -112.844 1.00 65.12 690 ALA A C 1
ATOM 5513 O O . ALA A 1 690 ? 126.671 62.971 -113.914 1.00 65.12 690 ALA A O 1
ATOM 5514 N N . ALA A 1 691 ? 124.819 63.015 -112.649 1.00 57.66 691 ALA A N 1
ATOM 5515 C CA . ALA A 1 691 ? 123.953 62.346 -113.622 1.00 57.66 691 ALA A CA 1
ATOM 5516 C C . ALA A 1 691 ? 123.517 63.269 -114.775 1.00 57.66 691 ALA A C 1
ATOM 5518 O O . ALA A 1 691 ? 123.366 62.822 -115.915 1.00 57.66 691 ALA A O 1
ATOM 5519 N N . THR A 1 692 ? 123.348 64.569 -114.515 1.00 61.97 692 THR A N 1
ATOM 5520 C CA . THR A 1 692 ? 122.942 65.550 -115.539 1.00 61.97 692 THR A CA 1
ATOM 5521 C C . THR A 1 692 ? 124.010 65.768 -116.616 1.00 61.97 692 THR A C 1
ATOM 5523 O O . THR A 1 692 ? 123.662 66.016 -117.770 1.00 61.97 692 THR A O 1
ATOM 5526 N N . GLN A 1 693 ? 125.296 65.599 -116.287 1.00 60.19 693 GLN A N 1
ATOM 5527 C CA . GLN A 1 693 ? 126.401 65.745 -117.245 1.00 60.19 693 GLN A CA 1
ATOM 5528 C C . GLN A 1 693 ? 126.449 64.612 -118.285 1.00 60.19 693 GLN A C 1
ATOM 5530 O O . GLN A 1 693 ? 126.785 64.858 -119.442 1.00 60.19 693 GLN A O 1
ATOM 5535 N N . GLN A 1 694 ? 126.068 63.382 -117.920 1.00 56.84 694 GLN A N 1
ATOM 5536 C CA . GLN A 1 694 ? 126.067 62.246 -118.857 1.00 56.84 694 GLN A CA 1
ATOM 5537 C C . GLN A 1 694 ? 124.902 62.285 -119.862 1.00 56.84 694 GLN A C 1
ATOM 5539 O O . GLN A 1 694 ? 125.003 61.716 -120.949 1.00 56.84 694 GLN A O 1
ATOM 5544 N N . ASN A 1 695 ? 123.809 62.987 -119.544 1.00 48.66 695 ASN A N 1
ATOM 5545 C CA . ASN A 1 695 ? 122.585 62.981 -120.353 1.00 48.66 695 ASN A CA 1
ATOM 5546 C C . ASN A 1 695 ? 122.650 63.841 -121.635 1.00 48.66 695 ASN A C 1
ATOM 5548 O O . ASN A 1 695 ? 121.734 63.799 -122.451 1.00 48.66 695 ASN A O 1
ATOM 5552 N N . GLN A 1 696 ? 123.721 64.614 -121.855 1.00 52.03 696 GLN A N 1
ATOM 5553 C CA . GLN A 1 696 ? 123.825 65.519 -123.012 1.00 52.03 696 GLN A CA 1
ATOM 5554 C C . GLN A 1 696 ? 124.371 64.870 -124.300 1.00 52.03 696 GLN A C 1
ATOM 5556 O O . GLN A 1 696 ? 124.356 65.520 -125.345 1.00 52.03 696 GLN A O 1
ATOM 5561 N N . GLN A 1 697 ? 124.860 63.620 -124.266 1.00 49.09 697 GLN A N 1
ATOM 5562 C CA . GLN A 1 697 ? 125.721 63.091 -125.342 1.00 49.09 697 GLN A CA 1
ATOM 5563 C C . GLN A 1 697 ? 125.198 61.865 -126.122 1.00 49.09 697 GLN A C 1
ATOM 5565 O O . GLN A 1 697 ? 125.876 61.426 -127.047 1.00 49.09 697 GLN A O 1
ATOM 5570 N N . LEU A 1 698 ? 124.001 61.332 -125.820 1.00 50.28 698 LEU A N 1
ATOM 5571 C CA . LEU A 1 698 ? 123.429 60.143 -126.499 1.00 50.28 698 LEU A CA 1
ATOM 5572 C C . LEU A 1 698 ? 122.044 60.362 -127.151 1.00 50.28 698 LEU A C 1
ATOM 5574 O O . LEU A 1 698 ? 121.172 59.501 -127.152 1.00 50.28 698 LEU A O 1
ATOM 5578 N N . GLN A 1 699 ? 121.896 61.526 -127.781 1.00 33.25 699 GLN A N 1
ATOM 5579 C CA . GLN A 1 699 ? 121.422 61.662 -129.167 1.00 33.25 699 GLN A CA 1
ATOM 5580 C C . GLN A 1 699 ? 120.271 60.748 -129.674 1.00 33.25 699 GLN A C 1
ATOM 5582 O O . GLN A 1 699 ? 120.491 59.739 -130.338 1.00 33.25 699 GLN A O 1
ATOM 5587 N N . ALA A 1 700 ? 119.041 61.252 -129.554 1.00 43.03 700 ALA A N 1
ATOM 5588 C CA . ALA A 1 700 ? 118.065 61.331 -130.655 1.00 43.03 700 ALA A CA 1
ATOM 5589 C C . ALA A 1 700 ? 117.842 60.094 -131.572 1.00 43.03 700 ALA A C 1
ATOM 5591 O O . ALA A 1 700 ? 117.842 60.227 -132.798 1.00 43.03 700 ALA A O 1
ATOM 5592 N N . GLN A 1 701 ? 117.529 58.924 -131.003 1.00 34.56 701 GLN A N 1
ATOM 5593 C CA . GLN A 1 701 ? 116.725 57.889 -131.679 1.00 34.56 701 GLN A CA 1
ATOM 5594 C C . GLN A 1 701 ? 115.596 57.412 -130.744 1.00 34.56 701 GLN A C 1
ATOM 5596 O O . GLN A 1 701 ? 115.804 57.250 -129.545 1.00 34.56 701 GLN A O 1
ATOM 5601 N N . LEU A 1 702 ? 114.377 57.270 -131.276 1.00 32.69 702 LEU A N 1
ATOM 5602 C CA . LEU A 1 702 ? 113.136 57.127 -130.495 1.00 32.69 702 LEU A CA 1
ATOM 5603 C C . LEU A 1 702 ? 112.829 55.686 -130.061 1.00 32.69 702 LEU A C 1
ATOM 5605 O O . LEU A 1 702 ? 112.910 54.773 -130.880 1.00 32.69 702 LEU A O 1
ATOM 5609 N N . SER A 1 703 ? 112.292 55.517 -128.844 1.00 26.64 703 SER A N 1
ATOM 5610 C CA . SER A 1 703 ? 111.351 54.427 -128.543 1.00 26.64 703 SER A CA 1
ATOM 5611 C C . SER A 1 703 ? 110.448 54.707 -127.325 1.00 26.64 703 SER A C 1
ATOM 5613 O O . SER A 1 703 ? 110.918 55.193 -126.305 1.00 26.64 703 SER A O 1
ATOM 5615 N N . LEU A 1 704 ? 109.171 54.324 -127.465 1.00 29.70 704 LEU A N 1
ATOM 5616 C CA . LEU A 1 704 ? 108.131 54.065 -126.447 1.00 29.70 704 LEU A CA 1
ATOM 5617 C C . LEU A 1 704 ? 107.665 55.160 -125.450 1.00 29.70 704 LEU A C 1
ATOM 5619 O O . LEU A 1 704 ? 108.298 55.453 -124.447 1.00 29.70 704 LEU A O 1
ATOM 5623 N N . MET A 1 705 ? 106.422 55.601 -125.695 1.00 23.88 705 MET A N 1
ATOM 5624 C CA . MET A 1 705 ? 105.350 56.007 -124.759 1.00 23.88 705 MET A CA 1
ATOM 5625 C C . MET A 1 705 ? 105.689 56.755 -123.452 1.00 23.88 705 MET A C 1
ATOM 5627 O O . MET A 1 705 ? 105.934 56.141 -122.417 1.00 23.88 705 MET A O 1
ATOM 5631 N N . ALA A 1 706 ? 105.414 58.063 -123.453 1.00 30.20 706 ALA A N 1
ATOM 5632 C CA . ALA A 1 706 ? 104.919 58.797 -122.286 1.00 30.20 706 ALA A CA 1
ATOM 5633 C C . ALA A 1 706 ? 104.070 60.008 -122.728 1.00 30.20 706 ALA A C 1
ATOM 5635 O O . ALA A 1 706 ? 104.378 60.624 -123.745 1.00 30.20 706 ALA A O 1
ATOM 5636 N N . MET A 1 707 ? 103.035 60.354 -121.954 1.00 24.27 707 MET A N 1
ATOM 5637 C CA . MET A 1 707 ? 102.448 61.703 -121.886 1.00 24.27 707 MET A CA 1
ATOM 5638 C C . MET A 1 707 ? 101.844 61.924 -120.486 1.00 24.27 707 MET A C 1
ATOM 5640 O O . MET A 1 707 ? 100.711 61.504 -120.244 1.00 24.27 707 MET A O 1
ATOM 5644 N N . PRO A 1 708 ? 102.590 62.545 -119.559 1.00 41.94 708 PRO A N 1
ATOM 5645 C CA . PRO A 1 708 ? 102.072 63.076 -118.303 1.00 41.94 708 PRO A CA 1
ATOM 5646 C C . PRO A 1 708 ? 101.839 64.602 -118.372 1.00 41.94 708 PRO A C 1
ATOM 5648 O O . PRO A 1 708 ? 102.256 65.269 -119.317 1.00 41.94 708 PRO A O 1
ATOM 5651 N N . GLY A 1 709 ? 101.219 65.135 -117.320 1.00 31.28 709 GLY A N 1
ATOM 5652 C CA . GLY A 1 709 ? 101.311 66.517 -116.824 1.00 31.28 709 GLY A CA 1
ATOM 5653 C C . GLY A 1 709 ? 100.900 66.461 -115.342 1.00 31.28 709 GLY A C 1
ATOM 5654 O O . GLY A 1 709 ? 99.972 65.717 -115.031 1.00 31.28 709 GLY A O 1
ATOM 5655 N N . GLU A 1 710 ? 101.620 66.988 -114.347 1.00 31.17 710 GLU A N 1
ATOM 5656 C CA . GLU A 1 710 ? 102.291 68.298 -114.165 1.00 31.17 710 GLU A CA 1
ATOM 5657 C C . GLU A 1 710 ? 101.313 69.456 -113.876 1.00 31.17 710 GLU A C 1
ATOM 5659 O O . GLU A 1 710 ? 100.309 69.613 -114.569 1.00 31.17 710 GLU A O 1
ATOM 5664 N N . GLY A 1 711 ? 101.620 70.243 -112.830 1.00 29.70 711 GLY A N 1
ATOM 5665 C CA . GLY A 1 711 ? 100.701 71.167 -112.136 1.00 29.70 711 GLY A CA 1
ATOM 5666 C C . GLY A 1 711 ? 100.209 70.569 -110.804 1.00 29.70 711 GLY A C 1
ATOM 5667 O O . GLY A 1 711 ? 99.232 69.830 -110.827 1.00 29.70 711 GLY A O 1
ATOM 5668 N N . ASP A 1 712 ? 100.871 70.675 -109.641 1.00 25.84 712 ASP A N 1
ATOM 5669 C CA . ASP A 1 712 ? 101.691 71.736 -108.996 1.00 25.84 712 ASP A CA 1
ATOM 5670 C C . ASP A 1 712 ? 100.871 72.774 -108.185 1.00 25.84 712 ASP A C 1
ATOM 5672 O O . ASP A 1 712 ? 99.787 73.171 -108.609 1.00 25.84 712 ASP A O 1
ATOM 5676 N N . GLY A 1 713 ? 101.390 73.185 -107.014 1.00 30.81 713 GLY A N 1
ATOM 5677 C CA . GLY A 1 713 ? 100.688 73.931 -105.943 1.00 30.81 713 GLY A CA 1
ATOM 5678 C C . GLY A 1 713 ? 99.948 73.004 -104.952 1.00 30.81 713 GLY A C 1
ATOM 5679 O O . GLY A 1 713 ? 98.945 72.412 -105.337 1.00 30.81 713 GLY A O 1
ATOM 5680 N N . LEU A 1 714 ? 100.405 72.707 -103.721 1.00 31.48 714 LEU A N 1
ATOM 5681 C CA . LEU A 1 714 ? 100.838 73.553 -102.578 1.00 31.48 714 LEU A CA 1
ATOM 5682 C C . LEU A 1 714 ? 99.680 74.407 -101.998 1.00 31.48 714 LEU A C 1
ATOM 5684 O O . LEU A 1 714 ? 99.027 75.121 -102.755 1.00 31.48 714 LEU A O 1
ATOM 5688 N N . ASP A 1 715 ? 99.392 74.434 -100.688 1.00 33.25 715 ASP A N 1
ATOM 5689 C CA . ASP A 1 715 ? 99.944 73.666 -99.549 1.00 33.25 715 ASP A CA 1
ATOM 5690 C C . ASP A 1 715 ? 99.001 73.736 -98.314 1.00 33.25 715 ASP A C 1
ATOM 5692 O O . ASP A 1 715 ? 98.026 74.489 -98.338 1.00 33.25 715 ASP A O 1
ATOM 5696 N N . GLU A 1 716 ? 99.348 73.014 -97.234 1.00 34.06 716 GLU A N 1
ATOM 5697 C CA . GLU A 1 716 ? 98.678 72.936 -95.907 1.00 34.06 716 GLU A CA 1
ATOM 5698 C C . GLU A 1 716 ? 97.278 72.255 -95.874 1.00 34.06 716 GLU A C 1
ATOM 5700 O O . GLU A 1 716 ? 96.492 72.340 -96.813 1.00 34.06 716 GLU A O 1
ATOM 5705 N N . GLU A 1 717 ? 96.860 71.530 -94.824 1.00 31.92 717 GLU A N 1
ATOM 5706 C CA . GLU A 1 717 ? 97.467 71.268 -93.502 1.00 31.92 717 GLU A CA 1
ATOM 5707 C C . GLU A 1 717 ? 97.273 69.776 -93.090 1.00 31.92 717 GLU A C 1
ATOM 5709 O O . GLU A 1 717 ? 96.665 68.985 -93.816 1.00 31.92 717 GLU A O 1
ATOM 5714 N N . LYS A 1 718 ? 97.838 69.360 -91.949 1.00 31.36 718 LYS A N 1
ATOM 5715 C CA . LYS A 1 718 ? 98.113 67.953 -91.566 1.00 31.36 718 LYS A CA 1
ATOM 5716 C C . LYS A 1 718 ? 96.912 67.171 -90.998 1.00 31.36 718 LYS A C 1
ATOM 5718 O O . LYS A 1 718 ? 96.072 67.744 -90.314 1.00 31.36 718 LYS A O 1
ATOM 5723 N N . ASP A 1 719 ? 96.908 65.841 -91.168 1.00 32.44 719 ASP A N 1
ATOM 5724 C CA . ASP A 1 719 ? 97.293 64.901 -90.084 1.00 32.44 719 ASP A CA 1
ATOM 5725 C C . ASP A 1 719 ? 97.324 63.423 -90.539 1.00 32.44 719 ASP A C 1
ATOM 5727 O O . ASP A 1 719 ? 96.738 63.048 -91.558 1.00 32.44 719 ASP A O 1
ATOM 5731 N N . GLU A 1 720 ? 98.067 62.586 -89.802 1.00 34.00 720 GLU A N 1
ATOM 5732 C CA . GLU A 1 720 ? 98.453 61.221 -90.202 1.00 34.00 720 GLU A CA 1
ATOM 5733 C C . GLU A 1 720 ? 97.513 60.104 -89.671 1.00 34.00 720 GLU A C 1
ATOM 5735 O O . GLU A 1 720 ? 96.528 60.331 -88.967 1.00 34.00 720 GLU A O 1
ATOM 5740 N N . ALA A 1 721 ? 97.763 58.864 -90.097 1.00 30.19 721 ALA A N 1
ATOM 5741 C CA . ALA A 1 721 ? 96.840 57.742 -90.013 1.00 30.19 721 ALA A CA 1
ATOM 5742 C C . ALA A 1 721 ? 96.658 57.123 -88.611 1.00 30.19 721 ALA A C 1
ATOM 5744 O O . ALA A 1 721 ? 97.594 56.607 -88.008 1.00 30.19 721 ALA A O 1
ATOM 5745 N N . ALA A 1 722 ? 95.394 56.959 -88.205 1.00 31.00 722 ALA A N 1
ATOM 5746 C CA . ALA A 1 722 ? 94.961 55.861 -87.337 1.00 31.00 722 ALA A CA 1
ATOM 5747 C C . ALA A 1 722 ? 93.539 55.388 -87.706 1.00 31.00 722 ALA A C 1
ATOM 5749 O O . ALA A 1 722 ? 92.699 56.159 -88.176 1.00 31.00 722 ALA A O 1
ATOM 5750 N N . ALA A 1 723 ? 93.267 54.093 -87.531 1.00 38.03 723 ALA A N 1
ATOM 5751 C CA . ALA A 1 723 ? 92.080 53.431 -88.074 1.00 38.03 723 ALA A CA 1
ATOM 5752 C C . ALA A 1 723 ? 90.743 53.925 -87.476 1.00 38.03 723 ALA A C 1
ATOM 5754 O O . ALA A 1 723 ? 90.483 53.777 -86.282 1.00 38.03 723 ALA A O 1
ATOM 5755 N N . ARG A 1 724 ? 89.827 54.394 -88.337 1.00 27.28 724 ARG A N 1
ATOM 5756 C CA . ARG A 1 724 ? 88.396 54.527 -88.005 1.00 27.28 724 ARG A CA 1
ATOM 5757 C C . ARG A 1 724 ? 87.703 53.162 -88.075 1.00 27.28 724 ARG A C 1
ATOM 5759 O O . ARG A 1 724 ? 87.931 52.412 -89.024 1.00 27.28 724 ARG A O 1
ATOM 5766 N N . PRO A 1 725 ? 86.718 52.921 -87.196 1.00 31.05 725 PRO A N 1
ATOM 5767 C CA . PRO A 1 725 ? 85.410 52.570 -87.749 1.00 31.05 725 PRO A CA 1
ATOM 5768 C C . PRO A 1 725 ? 84.236 53.385 -87.172 1.00 31.05 725 PRO A C 1
ATOM 5770 O O . PRO A 1 725 ? 84.024 53.447 -85.970 1.00 31.05 725 PRO A O 1
ATOM 5773 N N . LYS A 1 726 ? 83.426 53.915 -88.100 1.00 29.59 726 LYS A N 1
ATOM 5774 C CA . LYS A 1 726 ? 81.954 54.061 -88.049 1.00 29.59 726 LYS A CA 1
ATOM 5775 C C . LYS A 1 726 ? 81.297 54.676 -86.794 1.00 29.59 726 LYS A C 1
ATOM 5777 O O . LYS A 1 726 ? 81.011 53.999 -85.815 1.00 29.59 726 LYS A O 1
ATOM 5782 N N . LEU A 1 727 ? 80.859 55.927 -86.954 1.00 32.78 727 LEU A N 1
ATOM 5783 C CA . LEU A 1 727 ? 79.634 56.448 -86.330 1.00 32.78 727 LEU A CA 1
ATOM 5784 C C . LEU A 1 727 ? 78.414 56.202 -87.245 1.00 32.78 727 LEU A C 1
ATOM 5786 O O . LEU A 1 727 ? 78.577 55.907 -88.430 1.00 32.78 727 LEU A O 1
ATOM 5790 N N . SER A 1 728 ? 77.218 56.448 -86.697 1.00 29.86 728 SER A N 1
ATOM 5791 C CA . SER A 1 728 ? 75.874 56.412 -87.316 1.00 29.86 728 SER A CA 1
ATOM 5792 C C . SER A 1 728 ? 75.237 55.027 -87.556 1.00 29.86 728 SER A C 1
ATOM 5794 O O . SER A 1 728 ? 75.911 54.020 -87.762 1.00 29.86 728 SER A O 1
ATOM 5796 N N . MET A 1 729 ? 73.907 55.006 -87.420 1.00 42.97 729 MET A N 1
ATOM 5797 C CA . MET A 1 729 ? 73.034 53.829 -87.311 1.00 42.97 729 MET A CA 1
ATOM 5798 C C . MET A 1 729 ? 72.708 53.202 -88.674 1.00 42.97 729 MET A C 1
ATOM 5800 O O . MET A 1 729 ? 72.498 53.940 -89.636 1.00 42.97 729 MET A O 1
ATOM 5804 N N . PRO A 1 730 ? 72.508 51.877 -88.727 1.00 32.06 730 PRO A N 1
ATOM 5805 C CA . PRO A 1 730 ? 71.645 51.234 -89.710 1.00 32.06 730 PRO A CA 1
ATOM 5806 C C . PRO A 1 730 ? 70.277 50.895 -89.103 1.00 32.06 730 PRO A C 1
ATOM 5808 O O . PRO A 1 730 ? 70.183 50.290 -88.034 1.00 32.06 730 PRO A O 1
ATOM 5811 N N . GLU A 1 731 ? 69.216 51.220 -89.835 1.00 46.59 731 GLU A N 1
ATOM 5812 C CA . GLU A 1 731 ? 67.990 50.419 -89.818 1.00 46.59 731 GLU A CA 1
ATOM 5813 C C . GLU A 1 731 ? 68.265 49.051 -90.477 1.00 46.59 731 GLU A C 1
ATOM 5815 O O . GLU A 1 731 ? 69.270 48.879 -91.170 1.00 46.59 731 GLU A O 1
ATOM 5820 N N . GLY A 1 732 ? 67.346 48.096 -90.318 1.00 40.91 732 GLY A N 1
ATOM 5821 C CA . GLY A 1 732 ? 67.365 46.840 -91.073 1.00 40.91 732 GLY A CA 1
ATOM 5822 C C . GLY A 1 732 ? 67.692 45.606 -90.237 1.00 40.91 732 GLY A C 1
ATOM 5823 O O . GLY A 1 732 ? 68.848 45.276 -89.973 1.00 40.91 732 GLY A O 1
ATOM 5824 N N . LEU A 1 733 ? 66.642 44.850 -89.918 1.00 48.62 733 LEU A N 1
ATOM 5825 C CA . LEU A 1 733 ? 66.756 43.396 -89.914 1.00 48.62 733 LEU A CA 1
ATOM 5826 C C . LEU A 1 733 ? 67.069 42.965 -91.354 1.00 48.62 733 LEU A C 1
ATOM 5828 O O . LEU A 1 733 ? 66.336 43.383 -92.241 1.00 48.62 733 LEU A O 1
ATOM 5832 N N . ASP A 1 734 ? 68.117 42.166 -91.571 1.00 54.78 734 ASP A N 1
ATOM 5833 C CA . ASP A 1 734 ? 68.109 41.050 -92.538 1.00 54.78 734 ASP A CA 1
ATOM 5834 C C . ASP A 1 734 ? 69.452 40.294 -92.567 1.00 54.78 734 ASP A C 1
ATOM 5836 O O . ASP A 1 734 ? 70.244 40.349 -93.507 1.00 54.78 734 ASP A O 1
ATOM 5840 N N . SER A 1 735 ? 69.681 39.478 -91.537 1.00 58.47 735 SER A N 1
ATOM 5841 C CA . SER A 1 735 ? 70.289 38.167 -91.774 1.00 58.47 735 SER A CA 1
ATOM 5842 C C . SER A 1 735 ? 69.637 37.120 -90.873 1.00 58.47 735 SER A C 1
ATOM 5844 O O . SER A 1 735 ? 69.591 37.233 -89.645 1.00 58.47 735 SER A O 1
ATOM 5846 N N . ARG A 1 736 ? 69.093 36.076 -91.507 1.00 57.78 736 ARG A N 1
ATOM 5847 C CA . ARG A 1 736 ? 68.391 34.971 -90.833 1.00 57.78 736 ARG A CA 1
ATOM 5848 C C . ARG A 1 736 ? 69.304 34.223 -89.855 1.00 57.78 736 ARG A C 1
ATOM 5850 O O . ARG A 1 736 ? 68.834 33.660 -88.875 1.00 57.78 736 ARG A O 1
ATOM 5857 N N . GLU A 1 737 ? 70.607 34.246 -90.114 1.00 60.22 737 GLU A N 1
ATOM 5858 C CA . GLU A 1 737 ? 71.619 33.480 -89.390 1.00 60.22 737 GLU A CA 1
ATOM 5859 C C . GLU A 1 737 ? 72.113 34.187 -88.123 1.00 60.22 737 GLU A C 1
ATOM 5861 O O . GLU A 1 737 ? 72.342 33.509 -87.128 1.00 60.22 737 GLU A O 1
ATOM 5866 N N . ALA A 1 738 ? 72.196 35.525 -88.084 1.00 58.75 738 ALA A N 1
ATOM 5867 C CA . ALA A 1 738 ? 72.594 36.239 -86.864 1.00 58.75 738 ALA A CA 1
ATOM 5868 C C . ALA A 1 738 ? 71.525 36.133 -85.762 1.00 58.75 738 ALA A C 1
ATOM 5870 O O . ALA A 1 738 ? 71.845 35.896 -84.596 1.00 58.75 738 ALA A O 1
ATOM 5871 N N . MET A 1 739 ? 70.246 36.239 -86.139 1.00 54.69 739 MET A N 1
ATOM 5872 C CA . MET A 1 739 ? 69.127 36.060 -85.211 1.00 54.69 739 MET A CA 1
ATOM 5873 C C . MET A 1 739 ? 69.043 34.610 -84.705 1.00 54.69 739 MET A C 1
ATOM 5875 O O . MET A 1 739 ? 68.855 34.387 -83.511 1.00 54.69 739 MET A O 1
ATOM 5879 N N . VAL A 1 740 ? 69.259 33.623 -85.585 1.00 66.69 740 VAL A N 1
ATOM 5880 C CA . VAL A 1 740 ? 69.335 32.203 -85.201 1.00 66.69 740 VAL A CA 1
ATOM 5881 C C . VAL A 1 740 ? 70.563 31.912 -84.333 1.00 66.69 740 VAL A C 1
ATOM 5883 O O . VAL A 1 740 ? 70.436 31.174 -83.367 1.00 66.69 740 VAL A O 1
ATOM 5886 N N . ALA A 1 741 ? 71.726 32.514 -84.588 1.00 68.00 741 ALA A N 1
ATOM 5887 C CA . ALA A 1 741 ? 72.910 32.346 -83.742 1.00 68.00 741 ALA A CA 1
ATOM 5888 C C . ALA A 1 741 ? 72.694 32.904 -82.324 1.00 68.00 741 ALA A C 1
ATOM 5890 O O . ALA A 1 741 ? 73.036 32.238 -81.347 1.00 68.00 741 ALA A O 1
ATOM 5891 N N . PHE A 1 742 ? 72.068 34.081 -82.195 1.00 68.38 742 PHE A N 1
ATOM 5892 C CA . PHE A 1 742 ? 71.727 34.651 -80.890 1.00 68.38 742 PHE A CA 1
ATOM 5893 C C . PHE A 1 742 ? 70.683 33.804 -80.149 1.00 68.38 742 PHE A C 1
ATOM 5895 O O . PHE A 1 742 ? 70.899 33.455 -78.988 1.00 68.38 742 PHE A O 1
ATOM 5902 N N . PHE A 1 743 ? 69.592 33.398 -80.812 1.00 65.19 743 PHE A N 1
ATOM 5903 C CA . PHE A 1 743 ? 68.588 32.539 -80.178 1.00 65.19 743 PHE A CA 1
ATOM 5904 C C . PHE A 1 743 ? 69.111 31.135 -79.862 1.00 65.19 743 PHE A C 1
ATOM 5906 O O . PHE A 1 743 ? 68.774 30.623 -78.803 1.00 65.19 743 PHE A O 1
ATOM 5913 N N . ASN A 1 744 ? 69.977 30.540 -80.687 1.00 70.88 744 ASN A N 1
ATOM 5914 C CA . ASN A 1 744 ? 70.612 29.255 -80.383 1.00 70.88 744 ASN A CA 1
ATOM 5915 C C . ASN A 1 744 ? 71.600 29.370 -79.213 1.00 70.88 744 ASN A C 1
ATOM 5917 O O . ASN A 1 744 ? 71.673 28.457 -78.400 1.00 70.88 744 ASN A O 1
ATOM 5921 N N . SER A 1 745 ? 72.321 30.490 -79.078 1.00 69.62 745 SER A N 1
ATOM 5922 C CA . SER A 1 745 ? 73.172 30.748 -77.907 1.00 69.62 745 SER A CA 1
ATOM 5923 C C . SER A 1 745 ? 72.345 30.945 -76.632 1.00 69.62 745 SER A C 1
ATOM 5925 O O . SER A 1 745 ? 72.714 30.432 -75.577 1.00 69.62 745 SER A O 1
ATOM 5927 N N . ALA A 1 746 ? 71.222 31.663 -76.719 1.00 68.00 746 ALA A N 1
ATOM 5928 C CA . ALA A 1 746 ? 70.306 31.866 -75.599 1.00 68.00 746 ALA A CA 1
ATOM 5929 C C . ALA A 1 746 ? 69.560 30.574 -75.217 1.00 68.00 746 ALA A C 1
ATOM 5931 O O . ALA A 1 746 ? 69.385 30.304 -74.031 1.00 68.00 746 ALA A O 1
ATOM 5932 N N . LEU A 1 747 ? 69.177 29.748 -76.198 1.00 66.06 747 LEU A N 1
ATOM 5933 C CA . LEU A 1 747 ? 68.628 28.408 -75.984 1.00 66.06 747 LEU A CA 1
ATOM 5934 C C . LEU A 1 747 ? 69.665 27.480 -75.362 1.00 66.06 747 LEU A C 1
ATOM 5936 O O . LEU A 1 747 ? 69.340 26.852 -74.368 1.00 66.06 747 LEU A O 1
ATOM 5940 N N . ALA A 1 748 ? 70.907 27.450 -75.849 1.00 71.56 748 ALA A N 1
ATOM 5941 C CA . ALA A 1 748 ? 71.966 26.642 -75.246 1.00 71.56 748 ALA A CA 1
ATOM 5942 C C . ALA A 1 748 ? 72.198 27.017 -73.772 1.00 71.56 748 ALA A C 1
ATOM 5944 O O . ALA A 1 748 ? 72.218 26.136 -72.920 1.00 71.56 748 ALA A O 1
ATOM 5945 N N . GLY A 1 749 ? 72.273 28.313 -73.441 1.00 72.38 749 GLY A N 1
ATOM 5946 C CA . GLY A 1 749 ? 72.383 28.767 -72.048 1.00 72.38 749 GLY A CA 1
ATOM 5947 C C . GLY A 1 749 ? 71.145 28.449 -71.195 1.00 72.38 749 GLY A C 1
ATOM 5948 O O . GLY A 1 749 ? 71.272 28.075 -70.029 1.00 72.38 749 GLY A O 1
ATOM 5949 N N . ALA A 1 750 ? 69.940 28.544 -71.767 1.00 69.06 750 ALA A N 1
ATOM 5950 C CA . ALA A 1 750 ? 68.697 28.193 -71.081 1.00 69.06 750 ALA A CA 1
ATOM 5951 C C . ALA A 1 750 ? 68.532 26.674 -70.889 1.00 69.06 750 ALA A C 1
ATOM 5953 O O . ALA A 1 750 ? 68.032 26.242 -69.852 1.00 69.06 750 ALA A O 1
ATOM 5954 N N . GLU A 1 751 ? 68.964 25.858 -71.849 1.00 68.38 751 GLU A N 1
ATOM 5955 C CA . GLU A 1 751 ? 68.995 24.397 -71.770 1.00 68.38 751 GLU A CA 1
ATOM 5956 C C . GLU A 1 751 ? 70.098 23.913 -70.827 1.00 68.38 751 GLU A C 1
ATOM 5958 O O . GLU A 1 751 ? 69.872 22.951 -70.098 1.00 68.38 751 GLU A O 1
ATOM 5963 N N . GLU A 1 752 ? 71.242 24.598 -70.758 1.00 73.69 752 GLU A N 1
ATOM 5964 C CA . GLU A 1 752 ? 72.318 24.306 -69.807 1.00 73.69 752 GLU A CA 1
ATOM 5965 C C . GLU A 1 752 ? 71.904 24.645 -68.367 1.00 73.69 752 GLU A C 1
ATOM 5967 O O . GLU A 1 752 ? 72.069 23.808 -67.479 1.00 73.69 752 GLU A O 1
ATOM 5972 N N . GLU A 1 753 ? 71.247 25.785 -68.117 1.00 75.25 753 GLU A N 1
ATOM 5973 C CA . GLU A 1 753 ? 70.632 26.058 -66.807 1.00 75.25 753 GLU A CA 1
ATOM 5974 C C . GLU A 1 753 ? 69.447 25.129 -66.512 1.00 75.25 753 GLU A C 1
ATOM 5976 O O . GLU A 1 753 ? 69.307 24.646 -65.387 1.00 75.25 753 GLU A O 1
ATOM 5981 N N . GLN A 1 754 ? 68.618 24.776 -67.499 1.00 67.94 754 GLN A N 1
ATOM 5982 C CA . GLN A 1 754 ? 67.558 23.789 -67.282 1.00 67.94 754 GLN A CA 1
ATOM 5983 C C . GLN A 1 754 ? 68.145 22.395 -66.996 1.00 67.94 754 GLN A C 1
ATOM 5985 O O . GLN A 1 754 ? 67.590 21.658 -66.181 1.00 67.94 754 GLN A O 1
ATOM 5990 N N . ALA A 1 755 ? 69.278 22.026 -67.595 1.00 74.38 755 ALA A N 1
ATOM 5991 C CA . ALA A 1 755 ? 70.016 20.805 -67.293 1.00 74.38 755 ALA A CA 1
ATOM 5992 C C . ALA A 1 755 ? 70.677 20.873 -65.909 1.00 74.38 755 ALA A C 1
ATOM 5994 O O . ALA A 1 755 ? 70.619 19.888 -65.171 1.00 74.38 755 ALA A O 1
ATOM 5995 N N . ARG A 1 756 ? 71.216 22.032 -65.506 1.00 81.19 756 ARG A N 1
ATOM 5996 C CA . ARG A 1 756 ? 71.783 22.279 -64.172 1.00 81.19 756 ARG A CA 1
ATOM 5997 C C . ARG A 1 756 ? 70.713 22.181 -63.088 1.00 81.19 756 ARG A C 1
ATOM 5999 O O . ARG A 1 756 ? 70.899 21.441 -62.125 1.00 81.19 756 ARG A O 1
ATOM 6006 N N . LEU A 1 757 ? 69.555 22.811 -63.285 1.00 78.25 757 LEU A N 1
ATOM 6007 C CA . LEU A 1 757 ? 68.395 22.732 -62.393 1.00 78.25 757 LEU A CA 1
ATOM 6008 C C . LEU A 1 757 ? 67.753 21.336 -62.394 1.00 78.25 757 LEU A C 1
ATOM 6010 O O . LEU A 1 757 ? 67.398 20.834 -61.331 1.00 78.25 757 LEU A O 1
ATOM 6014 N N . ARG A 1 758 ? 67.666 20.635 -63.536 1.00 76.00 758 ARG A N 1
ATOM 6015 C CA . ARG A 1 758 ? 67.266 19.210 -63.576 1.00 76.00 758 ARG A CA 1
ATOM 6016 C C . ARG A 1 758 ? 68.302 18.308 -62.895 1.00 76.00 758 ARG A C 1
ATOM 6018 O O . ARG A 1 758 ? 67.922 17.285 -62.329 1.00 76.00 758 ARG A O 1
ATOM 6025 N N . GLY A 1 759 ? 69.584 18.669 -62.924 1.00 78.81 759 GLY A N 1
ATOM 6026 C CA . GLY A 1 759 ? 70.678 18.003 -62.217 1.00 78.81 759 GLY A CA 1
ATOM 6027 C C . GLY A 1 759 ? 70.567 18.180 -60.704 1.00 78.81 759 GLY A C 1
ATOM 6028 O O . GLY A 1 759 ? 70.552 17.189 -59.977 1.00 78.81 759 GLY A O 1
ATOM 6029 N N . GLN A 1 760 ? 70.375 19.416 -60.242 1.00 76.19 760 GLN A N 1
ATOM 6030 C CA . GLN A 1 760 ? 70.104 19.746 -58.841 1.00 76.19 760 GLN A CA 1
ATOM 6031 C C . GLN A 1 760 ? 68.802 19.097 -58.355 1.00 76.19 760 GLN A C 1
ATOM 6033 O O . GLN A 1 760 ? 68.802 18.475 -57.302 1.00 76.19 760 GLN A O 1
ATOM 6038 N N . LEU A 1 761 ? 67.722 19.112 -59.144 1.00 77.19 761 LEU A N 1
ATOM 6039 C CA . LEU A 1 761 ? 66.466 18.431 -58.810 1.00 77.19 761 LEU A CA 1
ATOM 6040 C C . LEU A 1 761 ? 66.613 16.899 -58.806 1.00 77.19 761 LEU A C 1
ATOM 6042 O O . LEU A 1 761 ? 65.967 16.229 -58.003 1.00 77.19 761 LEU A O 1
ATOM 6046 N N . LYS A 1 762 ? 67.476 16.316 -59.652 1.00 74.94 762 LYS A N 1
ATOM 6047 C CA . LYS A 1 762 ? 67.843 14.890 -59.575 1.00 74.94 762 LYS A CA 1
ATOM 6048 C C . LYS A 1 762 ? 68.672 14.585 -58.328 1.00 74.94 762 LYS A C 1
ATOM 6050 O O . LYS A 1 762 ? 68.402 13.576 -57.688 1.00 74.94 762 LYS A O 1
ATOM 6055 N N . GLN A 1 763 ? 69.627 15.437 -57.955 1.00 75.56 763 GLN A N 1
ATOM 6056 C CA . GLN A 1 763 ? 70.399 15.300 -56.715 1.00 75.56 763 GLN A CA 1
ATOM 6057 C C . GLN A 1 763 ? 69.505 15.459 -55.479 1.00 75.56 763 GLN A C 1
ATOM 6059 O O . GLN A 1 763 ? 69.586 14.639 -54.573 1.00 75.56 763 GLN A O 1
ATOM 6064 N N . GLN A 1 764 ? 68.588 16.428 -55.477 1.00 75.44 764 GLN A N 1
ATOM 6065 C CA . GLN A 1 764 ? 67.601 16.643 -54.422 1.00 75.44 764 GLN A CA 1
ATOM 6066 C C . GLN A 1 764 ? 66.614 15.472 -54.343 1.00 75.44 764 GLN A C 1
ATOM 6068 O O . GLN A 1 764 ? 66.373 14.968 -53.254 1.00 75.44 764 GLN A O 1
ATOM 6073 N N . LYS A 1 765 ? 66.120 14.937 -55.471 1.00 72.19 765 LYS A N 1
ATOM 6074 C CA . LYS A 1 765 ? 65.310 13.704 -55.471 1.00 72.19 765 LYS A CA 1
ATOM 6075 C C . LYS A 1 765 ? 66.095 12.478 -55.003 1.00 72.19 765 LYS A C 1
ATOM 6077 O O . LYS A 1 765 ? 65.531 11.682 -54.266 1.00 72.19 765 LYS A O 1
ATOM 6082 N N . LEU A 1 766 ? 67.380 12.346 -55.340 1.00 74.31 766 LEU A N 1
ATOM 6083 C CA . LEU A 1 766 ? 68.259 11.309 -54.781 1.00 74.31 766 LEU A CA 1
ATOM 6084 C C . LEU A 1 766 ? 68.478 11.494 -53.274 1.00 74.31 766 LEU A C 1
ATOM 6086 O O . LEU A 1 766 ? 68.516 10.510 -52.543 1.00 74.31 766 LEU A O 1
ATOM 6090 N N . HIS A 1 767 ? 68.584 12.732 -52.795 1.00 70.38 767 HIS A N 1
ATOM 6091 C CA . HIS A 1 767 ? 68.695 13.054 -51.375 1.00 70.38 767 HIS A CA 1
ATOM 6092 C C . HIS A 1 767 ? 67.393 12.730 -50.628 1.00 70.38 767 HIS A C 1
ATOM 6094 O O . HIS A 1 767 ? 67.438 12.100 -49.574 1.00 70.38 767 HIS A O 1
ATOM 6100 N N . CYS A 1 768 ? 66.235 13.072 -51.197 1.00 70.31 768 CYS A N 1
ATOM 6101 C CA . CYS A 1 768 ? 64.921 12.720 -50.665 1.00 70.31 768 CYS A CA 1
ATOM 6102 C C . CYS A 1 768 ? 64.639 11.212 -50.747 1.00 70.31 768 CYS A C 1
ATOM 6104 O O . CYS A 1 768 ? 64.020 10.682 -49.836 1.00 70.31 768 CYS A O 1
ATOM 6106 N N . GLN A 1 769 ? 65.116 10.494 -51.771 1.00 67.44 769 GLN A N 1
ATOM 6107 C CA . GLN A 1 769 ? 65.021 9.029 -51.834 1.00 67.44 769 GLN A CA 1
ATOM 6108 C C . GLN A 1 769 ? 65.930 8.360 -50.797 1.00 67.44 769 GLN A C 1
ATOM 6110 O O . GLN A 1 769 ? 65.481 7.456 -50.102 1.00 67.44 769 GLN A O 1
ATOM 6115 N N . ARG A 1 770 ? 67.169 8.836 -50.614 1.00 65.06 770 ARG A N 1
ATOM 6116 C CA . ARG A 1 770 ? 68.061 8.355 -49.542 1.00 65.06 770 ARG A CA 1
ATOM 6117 C C . ARG A 1 770 ? 67.473 8.605 -48.151 1.00 65.06 770 ARG A C 1
ATOM 6119 O O . ARG A 1 770 ? 67.588 7.736 -47.299 1.00 65.06 770 ARG A O 1
ATOM 6126 N N . LEU A 1 771 ? 66.796 9.737 -47.941 1.00 64.88 771 LEU A N 1
ATOM 6127 C CA . LEU A 1 771 ? 66.053 10.017 -46.707 1.00 64.88 771 LEU A CA 1
ATOM 6128 C C . LEU A 1 771 ? 64.780 9.159 -46.574 1.00 64.88 771 LEU A C 1
ATOM 6130 O O . LEU A 1 771 ? 64.515 8.643 -45.498 1.00 64.88 771 LEU A O 1
ATOM 6134 N N . ALA A 1 772 ? 64.019 8.932 -47.648 1.00 54.09 772 ALA A N 1
ATOM 6135 C CA . ALA A 1 772 ? 62.827 8.079 -47.613 1.00 54.09 772 ALA A CA 1
ATOM 6136 C C . ALA A 1 772 ? 63.166 6.613 -47.283 1.00 54.09 772 ALA A C 1
ATOM 6138 O O . ALA A 1 772 ? 62.450 5.973 -46.518 1.00 54.09 772 ALA A O 1
ATOM 6139 N N . HIS A 1 773 ? 64.299 6.108 -47.784 1.00 50.19 773 HIS A N 1
ATOM 6140 C CA . HIS A 1 773 ? 64.829 4.784 -47.436 1.00 50.19 773 HIS A CA 1
ATOM 6141 C C . HIS A 1 773 ? 65.318 4.673 -45.974 1.00 50.19 773 HIS A C 1
ATOM 6143 O O . HIS A 1 773 ? 65.601 3.566 -45.528 1.00 50.19 773 HIS A O 1
ATOM 6149 N N . LEU A 1 774 ? 65.399 5.780 -45.222 1.00 55.41 774 LEU A N 1
ATOM 6150 C CA . LEU A 1 774 ? 65.742 5.808 -43.791 1.00 55.41 774 LEU A CA 1
ATOM 6151 C C . LEU A 1 774 ? 64.517 5.974 -42.867 1.00 55.41 774 LEU A C 1
ATOM 6153 O O . LEU A 1 774 ? 64.680 5.981 -41.651 1.00 55.41 774 LEU A O 1
ATOM 6157 N N . VAL A 1 775 ? 63.302 6.135 -43.413 1.00 54.84 775 VAL A N 1
ATOM 6158 C CA . VAL A 1 775 ? 62.095 6.535 -42.649 1.00 54.84 775 VAL A CA 1
ATOM 6159 C C . VAL A 1 775 ? 60.951 5.499 -42.737 1.00 54.84 775 VAL A C 1
ATOM 6161 O O . VAL A 1 775 ? 59.870 5.707 -42.192 1.00 54.84 775 VAL A O 1
ATOM 6164 N N . ALA A 1 776 ? 61.185 4.335 -43.352 1.00 34.50 776 ALA A N 1
ATOM 6165 C CA . ALA A 1 776 ? 60.254 3.202 -43.332 1.00 34.50 776 ALA A CA 1
ATOM 6166 C C . ALA A 1 776 ? 60.620 2.201 -42.207 1.00 34.50 776 ALA A C 1
ATOM 6168 O O . ALA A 1 776 ? 61.672 1.569 -42.296 1.00 34.50 776 ALA A O 1
ATOM 6169 N N . PRO A 1 777 ? 59.794 2.026 -41.154 1.00 51.16 777 PRO A N 1
ATOM 6170 C CA . PRO A 1 777 ? 60.075 1.072 -40.081 1.00 51.16 777 PRO A CA 1
ATOM 6171 C C . PRO A 1 777 ? 59.684 -0.361 -40.482 1.00 51.16 777 PRO A C 1
ATOM 6173 O O . PRO A 1 777 ? 58.546 -0.602 -40.881 1.00 51.16 777 PRO A O 1
ATOM 6176 N N . GLY A 1 778 ? 60.602 -1.323 -40.331 1.00 38.31 778 GLY A N 1
ATOM 6177 C CA . GLY A 1 778 ? 60.360 -2.722 -40.707 1.00 38.31 778 GLY A CA 1
ATOM 6178 C C . GLY A 1 778 ? 61.398 -3.715 -40.174 1.00 38.31 778 GLY A C 1
ATOM 6179 O O . GLY A 1 778 ? 62.321 -4.060 -40.894 1.00 38.31 778 GLY A O 1
ATOM 6180 N N . GLN A 1 779 ? 61.187 -4.159 -38.930 1.00 36.12 779 GLN A N 1
ATOM 6181 C CA . GLN A 1 779 ? 61.655 -5.408 -38.293 1.00 36.12 779 GLN A CA 1
ATOM 6182 C C . GLN A 1 779 ? 63.145 -5.851 -38.369 1.00 36.12 779 GLN A C 1
ATOM 6184 O O . GLN A 1 779 ? 63.669 -6.228 -39.407 1.00 36.12 779 GLN A O 1
ATOM 6189 N N . GLU A 1 780 ? 63.693 -6.023 -37.156 1.00 36.59 780 GLU A N 1
ATOM 6190 C CA . GLU A 1 780 ? 64.440 -7.211 -36.682 1.00 36.59 780 GLU A CA 1
ATOM 6191 C C . GLU A 1 780 ? 65.978 -7.377 -36.829 1.00 36.59 780 GLU A C 1
ATOM 6193 O O . GLU A 1 780 ? 66.606 -7.114 -37.845 1.00 36.59 780 GLU A O 1
ATOM 6198 N N . GLN A 1 781 ? 66.510 -7.921 -35.719 1.00 32.38 781 GLN A N 1
ATOM 6199 C CA . GLN A 1 781 ? 67.736 -8.702 -35.470 1.00 32.38 781 GLN A CA 1
ATOM 6200 C C . GLN A 1 781 ? 69.157 -8.074 -35.406 1.00 32.38 781 GLN A C 1
ATOM 6202 O O . GLN A 1 781 ? 69.792 -7.715 -36.387 1.00 32.38 781 GLN A O 1
ATOM 6207 N N . GLU A 1 782 ? 69.676 -8.152 -34.168 1.00 34.75 782 GLU A N 1
ATOM 6208 C CA . GLU A 1 782 ? 70.988 -8.700 -33.755 1.00 34.75 782 GLU A CA 1
ATOM 6209 C C . GLU A 1 782 ? 72.311 -7.912 -33.925 1.00 34.75 782 GLU A C 1
ATOM 6211 O O . GLU A 1 782 ? 72.931 -7.853 -34.977 1.00 34.75 782 GLU A O 1
ATOM 6216 N N . ALA A 1 783 ? 72.797 -7.448 -32.760 1.00 37.41 783 ALA A N 1
ATOM 6217 C CA . ALA A 1 783 ? 74.135 -7.672 -32.179 1.00 37.41 783 ALA A CA 1
ATOM 6218 C C . ALA A 1 783 ? 75.421 -7.438 -33.017 1.00 37.41 783 ALA A C 1
ATOM 6220 O O . ALA A 1 783 ? 75.731 -8.178 -33.943 1.00 37.41 783 ALA A O 1
ATOM 6221 N N . GLY A 1 784 ? 76.293 -6.524 -32.550 1.00 36.19 784 GLY A N 1
ATOM 6222 C CA . GLY A 1 784 ? 77.623 -6.317 -33.153 1.00 36.19 784 GLY A CA 1
ATOM 6223 C C . GLY A 1 784 ? 78.560 -5.318 -32.449 1.00 36.19 784 GLY A C 1
ATOM 6224 O O . GLY A 1 784 ? 78.815 -4.247 -32.974 1.00 36.19 784 GLY A O 1
ATOM 6225 N N . ASP A 1 785 ? 79.062 -5.682 -31.266 1.00 34.03 785 ASP A N 1
ATOM 6226 C CA . ASP A 1 785 ? 80.332 -5.259 -30.631 1.00 34.03 785 ASP A CA 1
ATOM 6227 C C . ASP A 1 785 ? 80.971 -3.843 -30.828 1.00 34.03 785 ASP A C 1
ATOM 6229 O O . ASP A 1 785 ? 81.564 -3.527 -31.852 1.00 34.03 785 ASP A O 1
ATOM 6233 N N . LYS A 1 786 ? 81.093 -3.145 -29.682 1.00 37.53 786 LYS A N 1
ATOM 6234 C CA . LYS A 1 786 ? 82.279 -2.410 -29.153 1.00 37.53 786 LYS A CA 1
ATOM 6235 C C . LYS A 1 786 ? 82.781 -1.070 -29.763 1.00 37.53 786 LYS A C 1
ATOM 6237 O O . LYS A 1 786 ? 83.075 -0.907 -30.937 1.00 37.53 786 LYS A O 1
ATOM 6242 N N . ALA A 1 787 ? 83.002 -0.142 -28.821 1.00 40.00 787 ALA A N 1
ATOM 6243 C CA . ALA A 1 787 ? 83.701 1.157 -28.870 1.00 40.00 787 ALA A CA 1
ATOM 6244 C C . ALA A 1 787 ? 85.252 1.005 -29.035 1.00 40.00 787 ALA A C 1
ATOM 6246 O O . ALA A 1 787 ? 85.697 -0.146 -29.045 1.00 40.00 787 ALA A O 1
ATOM 6247 N N . PRO A 1 788 ? 86.114 2.068 -29.063 1.00 55.84 788 PRO A N 1
ATOM 6248 C CA . PRO A 1 788 ? 85.885 3.487 -28.700 1.00 55.84 788 PRO A CA 1
ATOM 6249 C C . PRO A 1 788 ? 86.472 4.572 -29.646 1.00 55.84 788 PRO A C 1
ATOM 6251 O O . PRO A 1 788 ? 87.228 4.270 -30.562 1.00 55.84 788 PRO A O 1
ATOM 6254 N N . GLY A 1 789 ? 86.168 5.862 -29.390 1.00 32.47 789 GLY A N 1
ATOM 6255 C CA . GLY A 1 789 ? 86.596 6.964 -30.284 1.00 32.47 789 GLY A CA 1
ATOM 6256 C C . GLY A 1 789 ? 86.552 8.425 -29.782 1.00 32.47 789 GLY A C 1
ATOM 6257 O O . GLY A 1 789 ? 86.495 9.319 -30.608 1.00 32.47 789 GLY A O 1
ATOM 6258 N N . SER A 1 790 ? 86.560 8.684 -28.467 1.00 41.84 790 SER A N 1
ATOM 6259 C CA . SER A 1 790 ? 86.860 9.986 -27.810 1.00 41.84 790 SER A CA 1
ATOM 6260 C C . SER A 1 790 ? 86.614 11.326 -28.561 1.00 41.84 790 SER A C 1
ATOM 6262 O O . SER A 1 790 ? 87.553 11.921 -29.088 1.00 41.84 790 SER A O 1
ATOM 6264 N N . GLY A 1 791 ? 85.437 11.925 -28.338 1.00 46.75 791 GLY A N 1
ATOM 6265 C CA . GLY A 1 791 ? 85.323 13.361 -28.020 1.00 46.75 791 GLY A CA 1
ATOM 6266 C C . GLY A 1 791 ? 85.039 14.349 -29.162 1.00 46.75 791 GLY A C 1
ATOM 6267 O O . GLY A 1 791 ? 85.820 14.481 -30.096 1.00 46.75 791 GLY A O 1
ATOM 6268 N N . GLY A 1 792 ? 83.969 15.140 -29.001 1.00 46.62 792 GLY A N 1
ATOM 6269 C CA . GLY A 1 792 ? 83.721 16.352 -29.799 1.00 46.62 792 GLY A CA 1
ATOM 6270 C C . GLY A 1 792 ? 82.405 16.411 -30.581 1.00 46.62 792 GLY A C 1
ATOM 6271 O O . GLY A 1 792 ? 82.189 17.395 -31.280 1.00 46.62 792 GLY A O 1
ATOM 6272 N N . ASP A 1 793 ? 81.527 15.409 -30.470 1.00 41.41 793 ASP A N 1
ATOM 6273 C CA . ASP A 1 793 ? 80.261 15.389 -31.215 1.00 41.41 793 ASP A CA 1
ATOM 6274 C C . ASP A 1 793 ? 79.148 16.171 -30.493 1.00 41.41 793 ASP A C 1
ATOM 6276 O O . ASP A 1 793 ? 78.367 15.634 -29.702 1.00 41.41 793 ASP A O 1
ATOM 6280 N N . SER A 1 794 ? 79.105 17.481 -30.743 1.00 56.88 794 SER A N 1
ATOM 6281 C CA . SER A 1 794 ? 77.956 18.321 -30.398 1.00 56.88 794 SER A CA 1
ATOM 6282 C C . SER A 1 794 ? 76.805 18.009 -31.353 1.00 56.88 794 SER A C 1
ATOM 6284 O O . SER A 1 794 ? 76.701 18.636 -32.409 1.00 56.88 794 SER A O 1
ATOM 6286 N N . VAL A 1 795 ? 75.944 17.062 -30.957 1.00 56.75 795 VAL A N 1
ATOM 6287 C CA . VAL A 1 795 ? 74.702 16.692 -31.662 1.00 56.75 795 VAL A CA 1
ATOM 6288 C C . VAL A 1 795 ? 74.015 17.954 -32.207 1.00 56.75 795 VAL A C 1
ATOM 6290 O O . VAL A 1 795 ? 73.674 18.833 -31.407 1.00 56.75 795 VAL A O 1
ATOM 6293 N N . PRO A 1 796 ? 73.815 18.086 -33.537 1.00 69.38 796 PRO A N 1
ATOM 6294 C CA . PRO A 1 796 ? 73.261 19.299 -34.123 1.00 69.38 796 PRO A CA 1
ATOM 6295 C C . PRO A 1 796 ? 71.935 19.671 -33.464 1.00 69.38 796 PRO A C 1
ATOM 6297 O O . PRO A 1 796 ? 71.047 18.823 -33.347 1.00 69.38 796 PRO A O 1
ATOM 6300 N N . VAL A 1 797 ? 71.795 20.934 -33.049 1.00 69.31 797 VAL A N 1
ATOM 6301 C CA . VAL A 1 797 ? 70.640 21.420 -32.265 1.00 69.31 797 VAL A CA 1
ATOM 6302 C C . VAL A 1 797 ? 69.315 21.068 -32.947 1.00 69.31 797 VAL A C 1
ATOM 6304 O O . VAL A 1 797 ? 68.388 20.621 -32.282 1.00 69.31 797 VAL A O 1
ATOM 6307 N N . GLU A 1 798 ? 69.272 21.158 -34.275 1.00 76.00 798 GLU A N 1
ATOM 6308 C CA . GLU A 1 798 ? 68.145 20.768 -35.131 1.00 76.00 798 GLU A CA 1
ATOM 6309 C C . GLU A 1 798 ? 67.763 19.283 -34.985 1.00 76.00 798 GLU A C 1
ATOM 6311 O O . GLU A 1 798 ? 66.584 18.949 -34.903 1.00 76.00 798 GLU A O 1
ATOM 6316 N N . THR A 1 799 ? 68.743 18.376 -34.894 1.00 74.06 799 THR A N 1
ATOM 6317 C CA . THR A 1 799 ? 68.490 16.935 -34.697 1.00 74.06 799 THR A CA 1
ATOM 6318 C C . THR A 1 799 ? 68.057 16.613 -33.269 1.00 74.06 799 THR A C 1
ATOM 6320 O O . THR A 1 799 ? 67.195 15.757 -33.075 1.00 74.06 799 THR A O 1
ATOM 6323 N N . HIS A 1 800 ? 68.580 17.334 -32.271 1.00 75.75 800 HIS A N 1
ATOM 6324 C CA . HIS A 1 800 ? 68.118 17.205 -30.890 1.00 75.75 800 HIS A CA 1
ATOM 6325 C C . HIS A 1 800 ? 66.686 17.741 -30.727 1.00 75.75 800 HIS A C 1
ATOM 6327 O O . HIS A 1 800 ? 65.861 17.079 -30.104 1.00 75.75 800 HIS A O 1
ATOM 6333 N N . GLN A 1 801 ? 66.359 18.874 -31.358 1.00 85.81 801 GLN A N 1
ATOM 6334 C CA . GLN A 1 801 ? 65.006 19.439 -31.403 1.00 85.81 801 GLN A CA 1
ATOM 6335 C C . GLN A 1 801 ? 64.023 18.524 -32.142 1.00 85.81 801 GLN A C 1
ATOM 6337 O O . GLN A 1 801 ? 62.959 18.235 -31.606 1.00 85.81 801 GLN A O 1
ATOM 6342 N N . ALA A 1 802 ? 64.384 17.994 -33.315 1.00 84.50 802 ALA A N 1
ATOM 6343 C CA . ALA A 1 802 ? 63.532 17.057 -34.050 1.00 84.50 802 ALA A CA 1
ATOM 6344 C C . ALA A 1 802 ? 63.273 15.756 -33.264 1.00 84.50 802 ALA A C 1
ATOM 6346 O O . ALA A 1 802 ? 62.157 15.233 -33.288 1.00 84.50 802 ALA A O 1
ATOM 6347 N N . LEU A 1 803 ? 64.277 15.250 -32.535 1.00 88.06 803 LEU A N 1
ATOM 6348 C CA . LEU A 1 803 ? 64.126 14.089 -31.657 1.00 88.06 803 LEU A CA 1
ATOM 6349 C C . LEU A 1 803 ? 63.266 14.407 -30.423 1.00 88.06 803 LEU A C 1
ATOM 6351 O O . LEU A 1 803 ? 62.430 13.586 -30.047 1.00 88.06 803 LEU A O 1
ATOM 6355 N N . GLN A 1 804 ? 63.426 15.592 -29.827 1.00 89.38 804 GLN A N 1
ATOM 6356 C CA . GLN A 1 804 ? 62.593 16.050 -28.714 1.00 89.38 804 GLN A CA 1
ATOM 6357 C C . GLN A 1 804 ? 61.135 16.219 -29.155 1.00 89.38 804 GLN A C 1
ATOM 6359 O O . GLN A 1 804 ? 60.252 15.645 -28.532 1.00 89.38 804 GLN A O 1
ATOM 6364 N N . GLU A 1 805 ? 60.872 16.877 -30.287 1.00 90.62 805 GLU A N 1
ATOM 6365 C CA . GLU A 1 805 ? 59.529 16.972 -30.869 1.00 90.62 805 GLU A CA 1
ATOM 6366 C C . GLU A 1 805 ? 58.915 15.593 -31.156 1.00 90.62 805 GLU A C 1
ATOM 6368 O O . GLU A 1 805 ? 57.709 15.405 -30.988 1.00 90.62 805 GLU A O 1
ATOM 6373 N N . ALA A 1 806 ? 59.716 14.625 -31.614 1.00 89.81 806 ALA A N 1
ATOM 6374 C CA . ALA A 1 806 ? 59.256 13.259 -31.839 1.00 89.81 806 ALA A CA 1
ATOM 6375 C C . ALA A 1 806 ? 58.920 12.545 -30.518 1.00 89.81 806 ALA A C 1
ATOM 6377 O O . ALA A 1 806 ? 57.885 11.877 -30.448 1.00 89.81 806 ALA A O 1
ATOM 6378 N N . MET A 1 807 ? 59.729 12.729 -29.465 1.00 91.50 807 MET A N 1
ATOM 6379 C CA . MET A 1 807 ? 59.402 12.259 -28.115 1.00 91.50 807 MET A CA 1
ATOM 6380 C C . MET A 1 807 ? 58.144 12.928 -27.569 1.00 91.50 807 MET A C 1
ATOM 6382 O O . MET A 1 807 ? 57.264 12.216 -27.106 1.00 91.50 807 MET A O 1
ATOM 6386 N N . ASP A 1 808 ? 58.004 14.248 -27.664 1.00 92.06 808 ASP A N 1
ATOM 6387 C CA . ASP A 1 808 ? 56.860 14.987 -27.118 1.00 92.06 808 ASP A CA 1
ATOM 6388 C C . ASP A 1 808 ? 55.552 14.568 -27.810 1.00 92.06 808 ASP A C 1
ATOM 6390 O O . ASP A 1 808 ? 54.531 14.337 -27.157 1.00 92.06 808 ASP A O 1
ATOM 6394 N N . LYS A 1 809 ? 55.587 14.363 -29.135 1.00 92.94 809 LYS A N 1
ATOM 6395 C CA . LYS A 1 809 ? 54.455 13.825 -29.914 1.00 92.94 809 LYS A CA 1
ATOM 6396 C C . LYS A 1 809 ? 54.148 12.366 -29.556 1.00 92.94 809 LYS A C 1
ATOM 6398 O O . LYS A 1 809 ? 52.975 11.987 -29.522 1.00 92.94 809 LYS A O 1
ATOM 6403 N N . LEU A 1 810 ? 55.163 11.546 -29.275 1.00 93.69 810 LEU A N 1
ATOM 6404 C CA . LEU A 1 810 ? 54.989 10.158 -28.834 1.00 93.69 810 LEU A CA 1
ATOM 6405 C C . LEU A 1 810 ? 54.452 10.077 -27.397 1.00 93.69 810 LEU A C 1
ATOM 6407 O O . LEU A 1 810 ? 53.529 9.309 -27.145 1.00 93.69 810 LEU A O 1
ATOM 6411 N N . GLN A 1 811 ? 54.970 10.893 -26.480 1.00 92.75 811 GLN A N 1
ATOM 6412 C CA . GLN A 1 811 ? 54.537 11.002 -25.089 1.00 92.75 811 GLN A CA 1
ATOM 6413 C C . GLN A 1 811 ? 53.110 11.546 -25.007 1.00 92.75 811 GLN A C 1
ATOM 6415 O O . GLN A 1 811 ? 52.296 10.983 -24.282 1.00 92.75 811 GLN A O 1
ATOM 6420 N N . GLY A 1 812 ? 52.765 12.567 -25.799 1.00 93.25 812 GLY A N 1
ATOM 6421 C CA . GLY A 1 812 ? 51.391 13.053 -25.940 1.00 93.25 812 GLY A CA 1
ATOM 6422 C C . GLY A 1 812 ? 50.432 11.943 -26.378 1.00 93.25 812 GLY A C 1
ATOM 6423 O O . GLY A 1 812 ? 49.417 11.714 -25.723 1.00 93.25 812 GLY A O 1
ATOM 6424 N N . ARG A 1 813 ? 50.790 11.179 -27.421 1.00 94.50 813 ARG A N 1
ATOM 6425 C CA . ARG A 1 813 ? 50.013 10.004 -27.859 1.00 94.50 813 ARG A CA 1
ATOM 6426 C C . ARG A 1 813 ? 49.935 8.910 -26.794 1.00 94.50 813 ARG A C 1
ATOM 6428 O O . ARG A 1 813 ? 48.874 8.322 -26.633 1.00 94.50 813 ARG A O 1
ATOM 6435 N N . PHE A 1 814 ? 51.013 8.650 -26.055 1.00 95.00 814 PHE A N 1
ATOM 6436 C CA . PHE A 1 814 ? 51.014 7.674 -24.962 1.00 95.00 814 PHE A CA 1
ATOM 6437 C C . PHE A 1 814 ? 50.112 8.105 -23.804 1.00 95.00 814 PHE A C 1
ATOM 6439 O O . PHE A 1 814 ? 49.375 7.274 -23.289 1.00 95.00 814 PHE A O 1
ATOM 6446 N N . MET A 1 815 ? 50.124 9.383 -23.414 1.00 94.19 815 MET A N 1
ATOM 6447 C CA . MET A 1 815 ? 49.233 9.906 -22.372 1.00 94.19 815 MET A CA 1
ATOM 6448 C C . MET A 1 815 ? 47.765 9.835 -22.804 1.00 94.19 815 MET A C 1
ATOM 6450 O O . MET A 1 815 ? 46.938 9.387 -22.016 1.00 94.19 815 MET A O 1
ATOM 6454 N N . VAL A 1 816 ? 47.451 10.184 -24.058 1.00 95.25 816 VAL A N 1
ATOM 6455 C CA . VAL A 1 816 ? 46.095 10.033 -24.618 1.00 95.25 816 VAL A CA 1
ATOM 6456 C C . VAL A 1 816 ? 45.667 8.563 -24.633 1.00 95.25 816 VAL A C 1
ATOM 6458 O O . VAL A 1 816 ? 44.633 8.247 -24.063 1.00 95.25 816 VAL A O 1
ATOM 6461 N N . LEU A 1 817 ? 46.482 7.645 -25.165 1.00 96.44 817 LEU A N 1
ATOM 6462 C CA . LEU A 1 817 ? 46.172 6.206 -25.185 1.00 96.44 817 LEU A CA 1
ATOM 6463 C C . LEU A 1 817 ? 46.065 5.585 -23.781 1.00 96.44 817 LEU A C 1
ATOM 6465 O O . LEU A 1 817 ? 45.307 4.638 -23.582 1.00 96.44 817 LEU A O 1
ATOM 6469 N N . ILE A 1 818 ? 46.820 6.087 -22.798 1.00 92.06 818 ILE A N 1
ATOM 6470 C CA . ILE A 1 818 ? 46.702 5.661 -21.397 1.00 92.06 818 ILE A CA 1
ATOM 6471 C C . ILE A 1 818 ? 45.392 6.172 -20.794 1.00 92.06 818 ILE A C 1
ATOM 6473 O O . ILE A 1 818 ? 44.713 5.389 -20.133 1.00 92.06 818 ILE A O 1
ATOM 6477 N N . GLN A 1 819 ? 45.007 7.427 -21.050 1.00 94.25 819 GLN A N 1
ATOM 6478 C CA . GLN A 1 819 ? 43.730 7.971 -20.586 1.00 94.25 819 GLN A CA 1
ATOM 6479 C C . GLN A 1 819 ? 42.553 7.247 -21.248 1.00 94.25 819 GLN A C 1
ATOM 6481 O O . GLN A 1 819 ? 41.711 6.710 -20.544 1.00 94.25 819 GLN A O 1
ATOM 6486 N N . GLU A 1 820 ? 42.552 7.098 -22.575 1.00 95.88 820 GLU A N 1
ATOM 6487 C CA . GLU A 1 820 ? 41.555 6.313 -23.315 1.00 95.88 820 GLU A CA 1
ATOM 6488 C C . GLU A 1 820 ? 41.443 4.880 -22.776 1.00 95.88 820 GLU A C 1
ATOM 6490 O O . GLU A 1 820 ? 40.342 4.355 -22.643 1.00 95.88 820 GLU A O 1
ATOM 6495 N N . LYS A 1 821 ? 42.563 4.243 -22.405 1.00 93.81 821 LYS A N 1
ATOM 6496 C CA . LYS A 1 821 ? 42.561 2.911 -21.782 1.00 93.81 821 LYS A CA 1
ATOM 6497 C C . LYS A 1 821 ? 41.971 2.910 -20.365 1.00 93.81 821 LYS A C 1
ATOM 6499 O O . LYS A 1 821 ? 41.354 1.913 -19.991 1.00 93.81 821 LYS A O 1
ATOM 6504 N N . VAL A 1 822 ? 42.160 3.970 -19.578 1.00 95.19 822 VAL A N 1
ATOM 6505 C CA . VAL A 1 822 ? 41.524 4.129 -18.258 1.00 95.19 822 VAL A CA 1
ATOM 6506 C C . VAL A 1 822 ? 40.023 4.357 -18.435 1.00 95.19 822 VAL A C 1
ATOM 6508 O O . VAL A 1 822 ? 39.248 3.564 -17.915 1.00 95.19 822 VAL A O 1
ATOM 6511 N N . ASP A 1 823 ? 39.614 5.315 -19.268 1.00 94.19 823 ASP A N 1
ATOM 6512 C CA . ASP A 1 823 ? 38.213 5.616 -19.591 1.00 94.19 823 ASP A CA 1
ATOM 6513 C C . ASP A 1 823 ? 37.467 4.392 -20.163 1.00 94.19 823 ASP A C 1
ATOM 6515 O O . ASP A 1 823 ? 36.286 4.169 -19.885 1.00 94.19 823 ASP A O 1
ATOM 6519 N N . LEU A 1 824 ? 38.143 3.579 -20.986 1.00 96.75 824 LEU A N 1
ATOM 6520 C CA . LEU A 1 824 ? 37.611 2.313 -21.496 1.00 96.75 824 LEU A CA 1
ATOM 6521 C C . LEU A 1 824 ? 37.530 1.243 -20.407 1.00 96.75 824 LEU A C 1
ATOM 6523 O O . LEU A 1 824 ? 36.572 0.474 -20.411 1.00 96.75 824 LEU A O 1
ATOM 6527 N N . LYS A 1 825 ? 38.489 1.181 -19.473 1.00 94.50 825 LYS A N 1
ATOM 6528 C CA . LYS A 1 825 ? 38.415 0.245 -18.346 1.00 94.50 825 LYS A CA 1
ATOM 6529 C C . LYS A 1 825 ? 37.285 0.625 -17.392 1.00 94.50 825 LYS A C 1
ATOM 6531 O O . LYS A 1 825 ? 36.510 -0.248 -17.039 1.00 94.50 825 LYS A O 1
ATOM 6536 N N . GLU A 1 826 ? 37.142 1.897 -17.032 1.00 96.06 826 GLU A N 1
ATOM 6537 C CA . GLU A 1 826 ? 36.036 2.374 -16.191 1.00 96.06 826 GLU A CA 1
ATOM 6538 C C . GLU A 1 826 ? 34.677 2.075 -16.845 1.00 96.06 826 GLU A C 1
ATOM 6540 O O . GLU A 1 826 ? 33.767 1.587 -16.180 1.00 96.06 826 GLU A O 1
ATOM 6545 N N . ARG A 1 827 ? 34.562 2.232 -18.173 1.00 95.25 827 ARG A N 1
ATOM 6546 C CA . ARG A 1 827 ? 33.384 1.783 -18.938 1.00 95.25 827 ARG A CA 1
ATOM 6547 C C . ARG A 1 827 ? 33.164 0.268 -18.918 1.00 95.25 827 ARG A C 1
ATOM 6549 O O . ARG A 1 827 ? 32.011 -0.153 -18.906 1.00 95.25 827 ARG A O 1
ATOM 6556 N N . VAL A 1 828 ? 34.218 -0.549 -18.956 1.00 96.00 828 VAL A N 1
ATOM 6557 C CA . VAL A 1 828 ? 34.099 -2.013 -18.833 1.00 96.00 828 VAL A CA 1
ATOM 6558 C C . VAL A 1 828 ? 33.659 -2.390 -17.421 1.00 96.00 828 VAL A C 1
ATOM 6560 O O . VAL A 1 828 ? 32.673 -3.105 -17.290 1.00 96.00 828 VAL A O 1
ATOM 6563 N N . ASP A 1 829 ? 34.294 -1.841 -16.385 1.00 94.31 829 ASP A N 1
ATOM 6564 C CA . ASP A 1 829 ? 33.938 -2.068 -14.982 1.00 94.31 829 ASP A CA 1
ATOM 6565 C C . ASP A 1 829 ? 32.467 -1.628 -14.705 1.00 94.31 829 ASP A C 1
ATOM 6567 O O . ASP A 1 829 ? 31.711 -2.342 -14.041 1.00 94.31 829 ASP A O 1
ATOM 6571 N N . GLU A 1 830 ? 32.005 -0.504 -15.282 1.00 95.94 830 GLU A N 1
ATOM 6572 C CA . GLU A 1 830 ? 30.590 -0.080 -15.268 1.00 95.94 830 GLU A CA 1
ATOM 6573 C C . GLU A 1 830 ? 29.652 -1.075 -15.971 1.00 95.94 830 GLU A C 1
ATOM 6575 O O . GLU A 1 830 ? 28.557 -1.361 -15.476 1.00 95.94 830 GLU A O 1
ATOM 6580 N N . LEU A 1 831 ? 30.032 -1.564 -17.155 1.00 96.12 831 LEU A N 1
ATOM 6581 C CA . LEU A 1 831 ? 29.218 -2.503 -17.928 1.00 96.12 831 LEU A CA 1
ATOM 6582 C C . LEU A 1 831 ? 29.152 -3.874 -17.249 1.00 96.12 831 LEU A C 1
ATOM 6584 O O . LEU A 1 831 ? 28.080 -4.469 -17.224 1.00 96.12 831 LEU A O 1
ATOM 6588 N N . GLU A 1 832 ? 30.239 -4.341 -16.634 1.00 95.31 832 GLU A N 1
ATOM 6589 C CA . GLU A 1 832 ? 30.258 -5.556 -15.818 1.00 95.31 832 GLU A CA 1
ATOM 6590 C C . GLU A 1 832 ? 29.321 -5.423 -14.610 1.00 95.31 832 GLU A C 1
ATOM 6592 O O . GLU A 1 832 ? 28.488 -6.306 -14.397 1.00 95.31 832 GLU A O 1
ATOM 6597 N N . HIS A 1 833 ? 29.344 -4.294 -13.887 1.00 96.25 833 HIS A N 1
ATOM 6598 C CA . HIS A 1 833 ? 28.382 -4.037 -12.807 1.00 96.25 833 HIS A CA 1
ATOM 6599 C C . HIS A 1 833 ? 26.928 -4.077 -13.309 1.00 96.25 833 HIS A C 1
ATOM 6601 O O . HIS A 1 833 ? 26.063 -4.680 -12.670 1.00 96.25 833 HIS A O 1
ATOM 6607 N N . ARG A 1 834 ? 26.633 -3.464 -14.465 1.00 95.12 834 ARG A N 1
ATOM 6608 C CA . ARG A 1 834 ? 25.286 -3.513 -15.066 1.00 95.12 834 ARG A CA 1
ATOM 6609 C C . ARG A 1 834 ? 24.897 -4.927 -15.497 1.00 95.12 834 ARG A C 1
ATOM 6611 O O . ARG A 1 834 ? 23.748 -5.302 -15.302 1.00 95.12 834 ARG A O 1
ATOM 6618 N N . CYS A 1 835 ? 25.823 -5.722 -16.031 1.00 94.06 835 CYS A N 1
ATOM 6619 C CA . CYS A 1 835 ? 25.577 -7.123 -16.372 1.00 94.06 835 CYS A CA 1
ATOM 6620 C C . CYS A 1 835 ? 25.268 -7.969 -15.129 1.00 94.06 835 CYS A C 1
ATOM 6622 O O . CYS A 1 835 ? 24.319 -8.747 -15.164 1.00 94.06 835 CYS A O 1
ATOM 6624 N N . VAL A 1 836 ? 25.997 -7.777 -14.022 1.00 94.75 836 VAL A N 1
ATOM 6625 C CA . VAL A 1 836 ? 25.731 -8.456 -12.738 1.00 94.75 836 VAL A CA 1
ATOM 6626 C C . VAL A 1 836 ? 24.368 -8.051 -12.163 1.00 94.75 836 VAL A C 1
ATOM 6628 O O . VAL A 1 836 ? 23.603 -8.909 -11.716 1.00 94.75 836 VAL A O 1
ATOM 6631 N N . GLN A 1 837 ? 24.021 -6.761 -12.212 1.00 95.06 837 GLN A N 1
ATOM 6632 C CA . GLN A 1 837 ? 22.701 -6.289 -11.790 1.00 95.06 837 GLN A CA 1
ATOM 6633 C C . GLN A 1 837 ? 21.587 -6.904 -12.653 1.00 95.06 837 GLN A C 1
ATOM 6635 O O . GLN A 1 837 ? 20.647 -7.486 -12.114 1.00 95.06 837 GLN A O 1
ATOM 6640 N N . LEU A 1 838 ? 21.715 -6.841 -13.982 1.00 95.12 838 LEU A N 1
ATOM 6641 C CA . LEU A 1 838 ? 20.738 -7.406 -14.915 1.00 95.12 838 LEU A CA 1
ATOM 6642 C C . LEU A 1 838 ? 20.620 -8.931 -14.792 1.00 95.12 838 LEU A C 1
ATOM 6644 O O . LEU A 1 838 ? 19.524 -9.454 -14.989 1.00 95.12 838 LEU A O 1
ATOM 6648 N N . SER A 1 839 ? 21.688 -9.657 -14.431 1.00 91.25 839 SER A N 1
ATOM 6649 C CA . SER A 1 839 ? 21.575 -11.089 -14.127 1.00 91.25 839 SER A CA 1
ATOM 6650 C C . SER A 1 839 ? 20.765 -11.335 -12.854 1.00 91.25 839 SER A C 1
ATOM 6652 O O . SER A 1 839 ? 19.840 -12.135 -12.898 1.00 91.25 839 SER A O 1
ATOM 6654 N N . GLY A 1 840 ? 21.002 -10.586 -11.770 1.00 92.56 840 GLY A N 1
ATOM 6655 C CA . GLY A 1 840 ? 20.208 -10.716 -10.539 1.00 92.56 840 GLY A CA 1
ATOM 6656 C C . GLY A 1 840 ? 18.733 -10.323 -10.720 1.00 92.56 840 GLY A C 1
ATOM 6657 O O . GLY A 1 840 ? 17.839 -10.976 -10.180 1.00 92.56 840 GLY A O 1
ATOM 6658 N N . GLU A 1 841 ? 18.454 -9.303 -11.536 1.00 94.44 841 GLU A N 1
ATOM 6659 C CA . GLU A 1 841 ? 17.089 -8.945 -11.945 1.00 94.44 841 GLU A CA 1
ATOM 6660 C C . GLU A 1 841 ? 16.448 -10.057 -12.798 1.00 94.44 841 GLU A C 1
ATOM 6662 O O . GLU A 1 841 ? 15.287 -10.407 -12.580 1.00 94.44 841 GLU A O 1
ATOM 6667 N N . THR A 1 842 ? 17.206 -10.674 -13.712 1.00 94.56 842 THR A N 1
ATOM 6668 C CA . THR A 1 842 ? 16.745 -11.809 -14.534 1.00 94.56 842 THR A CA 1
ATOM 6669 C C . THR A 1 842 ? 16.465 -13.055 -13.691 1.00 94.56 842 THR A C 1
ATOM 6671 O O . THR A 1 842 ? 15.430 -13.693 -13.888 1.00 94.56 842 THR A O 1
ATOM 6674 N N . ASP A 1 843 ? 17.322 -13.375 -12.721 1.00 94.00 843 ASP A N 1
ATOM 6675 C CA . ASP A 1 843 ? 17.128 -14.487 -11.784 1.00 94.00 843 ASP A CA 1
ATOM 6676 C C . ASP A 1 843 ? 15.877 -14.260 -10.921 1.00 94.00 843 ASP A C 1
ATOM 6678 O O . ASP A 1 843 ? 15.033 -15.149 -10.809 1.00 94.00 843 ASP A O 1
ATOM 6682 N N . THR A 1 844 ? 15.676 -13.036 -10.416 1.00 94.31 844 THR A N 1
ATOM 6683 C CA . THR A 1 844 ? 14.465 -12.641 -9.666 1.00 94.31 844 THR A CA 1
ATOM 6684 C C . THR A 1 844 ? 13.193 -12.773 -10.519 1.00 94.31 844 THR A C 1
ATOM 6686 O O . THR A 1 844 ? 12.154 -13.243 -10.046 1.00 94.31 844 THR A O 1
ATOM 6689 N N . ILE A 1 845 ? 13.256 -12.407 -11.805 1.00 92.62 845 ILE A N 1
ATOM 6690 C CA . ILE A 1 845 ? 12.165 -12.633 -12.767 1.00 92.62 845 ILE A CA 1
ATOM 6691 C C . ILE A 1 845 ? 11.945 -14.140 -12.991 1.00 92.62 845 ILE A C 1
ATOM 6693 O O . ILE A 1 845 ? 10.798 -14.584 -13.071 1.00 92.62 845 ILE A O 1
ATOM 6697 N N . GLY A 1 846 ? 13.013 -14.941 -13.035 1.00 91.06 846 GLY A N 1
ATOM 6698 C CA . GLY A 1 846 ? 12.964 -16.403 -13.097 1.00 91.06 846 GLY A CA 1
ATOM 6699 C C . GLY A 1 846 ? 12.252 -17.031 -11.895 1.00 91.06 846 GLY A C 1
ATOM 6700 O O . GLY A 1 846 ? 11.347 -17.850 -12.080 1.00 91.06 846 GLY A O 1
ATOM 6701 N N . GLU A 1 847 ? 12.581 -16.599 -10.675 1.00 91.56 847 GLU A N 1
ATOM 6702 C CA . GLU A 1 847 ? 11.890 -17.008 -9.446 1.00 91.56 847 GLU A CA 1
ATOM 6703 C C . GLU A 1 847 ? 10.404 -16.631 -9.481 1.00 91.56 847 GLU A C 1
ATOM 6705 O O . GLU A 1 847 ? 9.543 -17.471 -9.204 1.00 91.56 847 GLU A O 1
ATOM 6710 N N . TYR A 1 848 ? 10.071 -15.403 -9.897 1.00 94.38 848 TYR A N 1
ATOM 6711 C CA . TYR A 1 848 ? 8.677 -14.972 -10.030 1.00 94.38 848 TYR A CA 1
ATOM 6712 C C . TYR A 1 848 ? 7.907 -15.808 -11.065 1.00 94.38 848 TYR A C 1
ATOM 6714 O O . TYR A 1 848 ? 6.766 -16.209 -10.822 1.00 94.38 848 TYR A O 1
ATOM 6722 N N . ILE A 1 849 ? 8.533 -16.142 -12.199 1.00 93.31 849 ILE A N 1
ATOM 6723 C CA . ILE A 1 849 ? 7.960 -17.038 -13.211 1.00 93.31 849 ILE A CA 1
ATOM 6724 C C . ILE A 1 849 ? 7.735 -18.441 -12.629 1.00 93.31 849 ILE A C 1
ATOM 6726 O O . ILE A 1 849 ? 6.667 -19.015 -12.852 1.00 93.31 849 ILE A O 1
ATOM 6730 N N . ALA A 1 850 ? 8.680 -18.990 -11.861 1.00 92.12 850 ALA A N 1
ATOM 6731 C CA . ALA A 1 850 ? 8.538 -20.298 -11.219 1.00 92.12 850 ALA A CA 1
ATOM 6732 C C . ALA A 1 850 ? 7.406 -20.311 -10.172 1.00 92.12 850 ALA A C 1
ATOM 6734 O O . ALA A 1 850 ? 6.559 -21.211 -10.182 1.00 92.12 850 ALA A O 1
ATOM 6735 N N . LEU A 1 851 ? 7.323 -19.278 -9.327 1.00 92.44 851 LEU A N 1
ATOM 6736 C CA . LEU A 1 851 ? 6.241 -19.089 -8.356 1.00 92.44 851 LEU A CA 1
ATOM 6737 C C . LEU A 1 851 ? 4.876 -18.958 -9.045 1.00 92.44 851 LEU A C 1
ATOM 6739 O O . LEU A 1 851 ? 3.919 -19.621 -8.642 1.00 92.44 851 LEU A O 1
ATOM 6743 N N . TYR A 1 852 ? 4.783 -18.174 -10.123 1.00 94.50 852 TYR A N 1
ATOM 6744 C CA . TYR A 1 852 ? 3.546 -18.014 -10.889 1.00 94.50 852 TYR A CA 1
ATOM 6745 C C . TYR A 1 852 ? 3.134 -19.309 -11.607 1.00 94.50 852 TYR A C 1
ATOM 6747 O O . TYR A 1 852 ? 1.952 -19.658 -11.638 1.00 94.50 852 TYR A O 1
ATOM 6755 N N . GLN A 1 853 ? 4.090 -20.077 -12.144 1.00 89.69 853 GLN A N 1
ATOM 6756 C CA . GLN A 1 853 ? 3.820 -21.400 -12.713 1.00 89.69 853 GLN A CA 1
ATOM 6757 C C . GLN A 1 853 ? 3.301 -22.382 -11.653 1.00 89.69 853 GLN A C 1
ATOM 6759 O O . GLN A 1 853 ? 2.308 -23.063 -11.912 1.00 89.69 853 GLN A O 1
ATOM 6764 N N . SER A 1 854 ? 3.908 -22.402 -10.462 1.00 88.44 854 SER A N 1
ATOM 6765 C CA . SER A 1 854 ? 3.470 -23.215 -9.320 1.00 88.44 854 SER A CA 1
ATOM 6766 C C . SER A 1 854 ? 2.058 -22.835 -8.855 1.00 88.44 854 SER A C 1
ATOM 6768 O O . SER A 1 854 ? 1.162 -23.681 -8.816 1.00 88.44 854 SER A O 1
ATOM 6770 N N . GLN A 1 855 ? 1.796 -21.543 -8.625 1.00 91.50 855 GLN A N 1
ATOM 6771 C CA . GLN A 1 855 ? 0.471 -21.041 -8.248 1.00 91.50 855 GLN A CA 1
ATOM 6772 C C . GLN A 1 855 ? -0.591 -21.386 -9.306 1.00 91.50 855 GLN A C 1
ATOM 6774 O O . GLN A 1 855 ? -1.698 -21.810 -8.968 1.00 91.50 855 GLN A O 1
ATOM 6779 N N . ARG A 1 856 ? -0.253 -21.270 -10.597 1.00 92.44 856 ARG A N 1
ATOM 6780 C CA . ARG A 1 856 ? -1.137 -21.642 -11.710 1.00 92.44 856 ARG A CA 1
ATOM 6781 C C . ARG A 1 856 ? -1.372 -23.154 -11.802 1.00 92.44 856 ARG A C 1
ATOM 6783 O O . ARG A 1 856 ? -2.459 -23.555 -12.213 1.00 92.44 856 ARG A O 1
ATOM 6790 N N . ALA A 1 857 ? -0.405 -23.989 -11.419 1.00 90.56 857 ALA A N 1
ATOM 6791 C CA . ALA A 1 857 ? -0.585 -25.438 -11.324 1.00 90.56 857 ALA A CA 1
ATOM 6792 C C . ALA A 1 857 ? -1.545 -25.806 -10.180 1.00 90.56 857 ALA A C 1
ATOM 6794 O O . ALA A 1 857 ? -2.517 -26.518 -10.418 1.00 90.56 857 ALA A O 1
ATOM 6795 N N . VAL A 1 858 ? -1.356 -25.235 -8.984 1.00 90.50 858 VAL A N 1
ATOM 6796 C CA . VAL A 1 858 ? -2.264 -25.422 -7.833 1.00 90.50 858 VAL A CA 1
ATOM 6797 C C . VAL A 1 858 ? -3.687 -24.947 -8.154 1.00 90.50 858 VAL A C 1
ATOM 6799 O O . VAL A 1 858 ? -4.657 -25.623 -7.819 1.00 90.50 858 VAL A O 1
ATOM 6802 N N . LEU A 1 859 ? -3.839 -23.815 -8.851 1.00 87.44 859 LEU A N 1
ATOM 6803 C CA . LEU A 1 859 ? -5.150 -23.337 -9.302 1.00 87.44 859 LEU A CA 1
ATOM 6804 C C . LEU A 1 859 ? -5.802 -24.282 -10.320 1.00 87.44 859 LEU A C 1
ATOM 6806 O O . LEU A 1 859 ? -6.999 -24.535 -10.208 1.00 87.44 859 LEU A O 1
ATOM 6810 N N . LYS A 1 860 ? -5.040 -24.828 -11.280 1.00 92.62 860 LYS A N 1
ATOM 6811 C CA . LYS A 1 860 ? -5.552 -25.838 -12.221 1.00 92.62 860 LYS A CA 1
ATOM 6812 C C . LYS A 1 860 ? -6.004 -27.105 -11.503 1.00 92.62 860 LYS A C 1
ATOM 6814 O O . LYS A 1 860 ? -7.096 -27.582 -11.788 1.00 92.62 860 LYS A O 1
ATOM 6819 N N . GLU A 1 861 ? -5.217 -27.607 -10.558 1.00 91.12 861 GLU A N 1
ATOM 6820 C CA . GLU A 1 861 ? -5.562 -28.819 -9.810 1.00 91.12 861 GLU A CA 1
ATOM 6821 C C . GLU A 1 861 ? -6.834 -28.614 -8.977 1.00 91.12 861 GLU A C 1
ATOM 6823 O O . GLU A 1 861 ? -7.775 -29.394 -9.076 1.00 91.12 861 GLU A O 1
ATOM 6828 N N . ARG A 1 862 ? -6.954 -27.470 -8.294 1.00 87.31 862 ARG A N 1
ATOM 6829 C CA . ARG A 1 862 ? -8.170 -27.092 -7.554 1.00 87.31 862 ARG A CA 1
ATOM 6830 C C . ARG A 1 862 ? -9.399 -26.858 -8.443 1.00 87.31 862 ARG A C 1
ATOM 6832 O O . ARG A 1 862 ? -10.528 -26.859 -7.952 1.00 87.31 862 ARG A O 1
ATOM 6839 N N . HIS A 1 863 ? -9.210 -26.598 -9.737 1.00 86.75 863 HIS A N 1
ATOM 6840 C CA . HIS A 1 863 ? -10.296 -26.591 -10.720 1.00 86.75 863 HIS A CA 1
ATOM 6841 C C . HIS A 1 863 ? -10.651 -28.015 -11.166 1.00 86.75 863 HIS A C 1
ATOM 6843 O O . HIS A 1 863 ? -11.831 -28.354 -11.172 1.00 86.75 863 HIS A O 1
ATOM 6849 N N . ARG A 1 864 ? -9.650 -28.868 -11.409 1.00 92.25 864 ARG A N 1
ATOM 6850 C CA . ARG A 1 864 ? -9.803 -30.296 -11.724 1.00 92.25 864 ARG A CA 1
ATOM 6851 C C . ARG A 1 864 ? -10.592 -31.040 -10.637 1.00 92.25 864 ARG A C 1
ATOM 6853 O O . ARG A 1 864 ? -11.556 -31.729 -10.946 1.00 92.25 864 ARG A O 1
ATOM 6860 N N . GLU A 1 865 ? -10.259 -30.818 -9.363 1.00 89.94 865 GLU A N 1
ATOM 6861 C CA . GLU A 1 865 ? -10.990 -31.345 -8.195 1.00 89.94 865 GLU A CA 1
ATOM 6862 C C . GLU A 1 865 ? -12.471 -30.925 -8.183 1.00 89.94 865 GLU A C 1
ATOM 6864 O O . GLU A 1 865 ? -13.356 -31.733 -7.898 1.00 89.94 865 GLU A O 1
ATOM 6869 N N . LYS A 1 866 ? -12.763 -29.658 -8.512 1.00 87.75 866 LYS A N 1
ATOM 6870 C CA . LYS A 1 866 ? -14.139 -29.140 -8.579 1.00 87.75 866 LYS A CA 1
ATOM 6871 C C . LYS A 1 866 ? -14.910 -29.717 -9.758 1.00 87.75 866 LYS A C 1
ATOM 6873 O O . LYS A 1 866 ? -16.081 -30.038 -9.601 1.00 87.75 866 LYS A O 1
ATOM 6878 N N . GLU A 1 867 ? -14.277 -29.842 -10.920 1.00 86.62 867 GLU A N 1
ATOM 6879 C CA . GLU A 1 867 ? -14.880 -30.434 -12.116 1.00 86.62 867 GLU A CA 1
ATOM 6880 C C . GLU A 1 867 ? -15.173 -31.925 -11.904 1.00 86.62 867 GLU A C 1
ATOM 6882 O O . GLU A 1 867 ? -16.264 -32.381 -12.246 1.00 86.62 867 GLU A O 1
ATOM 6887 N N . GLU A 1 868 ? -14.283 -32.665 -11.233 1.00 90.62 868 GLU A N 1
ATOM 6888 C CA . GLU A 1 868 ? -14.569 -34.028 -10.772 1.00 90.62 868 GLU A CA 1
ATOM 6889 C C . GLU A 1 868 ? -15.740 -34.075 -9.783 1.00 90.62 868 GLU A C 1
ATOM 6891 O O . GLU A 1 868 ? -16.640 -34.895 -9.954 1.00 90.62 868 GLU A O 1
ATOM 6896 N N . TYR A 1 869 ? -15.769 -33.204 -8.769 1.00 89.19 869 TYR A N 1
ATOM 6897 C CA . TYR A 1 869 ? -16.863 -33.167 -7.791 1.00 89.19 869 TYR A CA 1
ATOM 6898 C C . TYR A 1 869 ? -18.217 -32.849 -8.447 1.00 89.19 869 TYR A C 1
ATOM 6900 O O . TYR A 1 869 ? -19.209 -33.525 -8.180 1.00 89.19 869 TYR A O 1
ATOM 6908 N N . ILE A 1 870 ? -18.253 -31.870 -9.356 1.00 86.56 870 ILE A N 1
ATOM 6909 C CA . ILE A 1 870 ? -19.444 -31.520 -10.144 1.00 86.56 870 ILE A CA 1
ATOM 6910 C C . ILE A 1 870 ? -19.869 -32.697 -11.032 1.00 86.56 870 ILE A C 1
ATOM 6912 O O . ILE A 1 870 ? -21.062 -32.979 -11.128 1.00 86.56 870 ILE A O 1
ATOM 6916 N N . SER A 1 871 ? -18.917 -33.414 -11.635 1.00 88.94 871 SER A N 1
ATOM 6917 C CA . SER A 1 871 ? -19.198 -34.591 -12.469 1.00 88.94 871 SER A CA 1
ATOM 6918 C C . SER A 1 871 ? -19.786 -35.748 -11.656 1.00 88.94 871 SER A C 1
ATOM 6920 O O . SER A 1 871 ? -20.776 -36.342 -12.078 1.00 88.94 871 SER A O 1
ATOM 6922 N N . ARG A 1 872 ? -19.243 -36.025 -10.461 1.00 88.00 872 ARG A N 1
ATOM 6923 C CA . ARG A 1 872 ? -19.786 -37.030 -9.528 1.00 88.00 872 ARG A CA 1
ATOM 6924 C C . ARG A 1 872 ? -21.198 -36.651 -9.073 1.00 88.00 872 ARG A C 1
ATOM 6926 O O . ARG A 1 872 ? -22.107 -37.457 -9.205 1.00 88.00 872 ARG A O 1
ATOM 6933 N N . LEU A 1 873 ? -21.416 -35.398 -8.666 1.00 88.19 873 LEU A N 1
ATOM 6934 C CA . LEU A 1 873 ? -22.737 -34.900 -8.261 1.00 88.19 873 LEU A CA 1
ATOM 6935 C C . LEU A 1 873 ? -23.766 -34.935 -9.411 1.00 88.19 873 LEU A C 1
ATOM 6937 O O . LEU A 1 873 ? -24.951 -35.179 -9.179 1.00 88.19 873 LEU A O 1
ATOM 6941 N N . ALA A 1 874 ? -23.332 -34.711 -10.655 1.00 86.06 874 ALA A N 1
ATOM 6942 C CA . ALA A 1 874 ? -24.177 -34.866 -11.838 1.00 86.06 874 ALA A CA 1
ATOM 6943 C C . ALA A 1 874 ? -24.526 -36.341 -12.112 1.00 86.06 874 ALA A C 1
ATOM 6945 O O . ALA A 1 874 ? -25.675 -36.629 -12.451 1.00 86.06 874 ALA A O 1
ATOM 6946 N N . GLN A 1 875 ? -23.578 -37.264 -11.914 1.00 89.94 875 GLN A N 1
ATOM 6947 C CA . GLN A 1 875 ? -23.824 -38.706 -11.988 1.00 89.94 875 GLN A CA 1
ATOM 6948 C C . GLN A 1 875 ? -24.789 -39.169 -10.887 1.00 89.94 875 GLN A C 1
ATOM 6950 O O . GLN A 1 875 ? -25.802 -39.779 -11.213 1.00 89.94 875 GLN A O 1
ATOM 6955 N N . ASP A 1 876 ? -24.546 -38.830 -9.616 1.00 86.12 876 ASP A N 1
ATOM 6956 C CA . ASP A 1 876 ? -25.423 -39.195 -8.491 1.00 86.12 876 ASP A CA 1
ATOM 6957 C C . ASP A 1 876 ? -26.857 -38.661 -8.696 1.00 86.12 876 ASP A C 1
ATOM 6959 O O . ASP A 1 876 ? -27.837 -39.337 -8.375 1.00 86.12 876 ASP A O 1
ATOM 6963 N N . LYS A 1 877 ? -27.007 -37.468 -9.294 1.00 86.75 877 LYS A N 1
ATOM 6964 C CA . LYS A 1 877 ? -28.314 -36.900 -9.663 1.00 86.75 877 LYS A CA 1
ATOM 6965 C C . LYS A 1 877 ? -29.029 -37.712 -10.748 1.00 86.75 877 LYS A C 1
ATOM 6967 O O . LYS A 1 877 ? -30.251 -37.853 -10.681 1.00 86.75 877 LYS A O 1
ATOM 6972 N N . GLU A 1 878 ? -28.308 -38.226 -11.742 1.00 90.38 878 GLU A N 1
ATOM 6973 C CA . GLU A 1 878 ? -28.895 -39.059 -12.796 1.00 90.38 878 GLU A CA 1
ATOM 6974 C C . GLU A 1 878 ? -29.169 -40.493 -12.294 1.00 90.38 878 GLU A C 1
ATOM 6976 O O . GLU A 1 878 ? -30.246 -41.017 -12.565 1.00 90.38 878 GLU A O 1
ATOM 6981 N N . GLU A 1 879 ? -28.299 -41.076 -11.455 1.00 88.69 879 GLU A N 1
ATOM 6982 C CA . GLU A 1 879 ? -28.563 -42.331 -10.719 1.00 88.69 879 GLU A CA 1
ATOM 6983 C C . GLU A 1 879 ? -29.845 -42.210 -9.870 1.00 88.69 879 GLU A C 1
ATOM 6985 O O . GLU A 1 879 ? -30.728 -43.066 -9.940 1.00 88.69 879 GLU A O 1
ATOM 6990 N N . MET A 1 880 ? -30.007 -41.111 -9.122 1.00 89.00 880 MET A N 1
ATOM 6991 C CA . MET A 1 880 ? -31.218 -40.838 -8.337 1.00 89.00 880 MET A CA 1
ATOM 6992 C C . MET A 1 880 ? -32.465 -40.658 -9.221 1.00 89.00 880 MET A C 1
ATOM 6994 O O . MET A 1 880 ? -33.552 -41.111 -8.862 1.00 89.00 880 MET A O 1
ATOM 6998 N N . LYS A 1 881 ? -32.324 -40.028 -10.393 1.00 91.06 881 LYS A N 1
ATOM 6999 C CA . LYS A 1 881 ? -33.407 -39.853 -11.374 1.00 91.06 881 LYS A CA 1
ATOM 7000 C C . LYS A 1 881 ? -33.842 -41.179 -12.005 1.00 91.06 881 LYS A C 1
ATOM 7002 O O . LYS A 1 881 ? -35.041 -41.373 -12.189 1.00 91.06 881 LYS A O 1
ATOM 7007 N N . VAL A 1 882 ? -32.918 -42.106 -12.264 1.00 90.94 882 VAL A N 1
ATOM 7008 C CA . VAL A 1 882 ? -33.251 -43.479 -12.686 1.00 90.94 882 VAL A CA 1
ATOM 7009 C C . VAL A 1 882 ? -34.015 -44.210 -11.578 1.00 90.94 882 VAL A C 1
ATOM 7011 O O . VAL A 1 882 ? -35.120 -44.683 -11.835 1.00 90.94 882 VAL A O 1
ATOM 7014 N N . LYS A 1 883 ? -33.521 -44.199 -10.330 1.00 90.12 883 LYS A N 1
ATOM 7015 C CA . LYS A 1 883 ? -34.228 -44.814 -9.187 1.00 90.12 883 LYS A CA 1
ATOM 7016 C C . LYS A 1 883 ? -35.631 -44.233 -8.965 1.00 90.12 883 LYS A C 1
ATOM 7018 O O . LYS A 1 883 ? -36.558 -44.969 -8.643 1.00 90.12 883 LYS A O 1
ATOM 7023 N N . LEU A 1 884 ? -35.826 -42.927 -9.171 1.00 89.62 884 LEU A N 1
ATOM 7024 C CA . LEU A 1 884 ? -37.149 -42.290 -9.095 1.00 89.62 884 LEU A CA 1
ATOM 7025 C C . LEU A 1 884 ? -38.118 -42.783 -10.185 1.00 89.62 884 LEU A C 1
ATOM 7027 O O . LEU A 1 884 ? -39.307 -42.934 -9.909 1.00 89.62 884 LEU A O 1
ATOM 7031 N N . LEU A 1 885 ? -37.628 -43.065 -11.396 1.00 91.25 885 LEU A N 1
ATOM 7032 C CA . LEU A 1 885 ? -38.435 -43.639 -12.481 1.00 91.25 885 LEU A CA 1
ATOM 7033 C C . LEU A 1 885 ? -38.765 -45.119 -12.222 1.00 91.25 885 LEU A C 1
ATOM 7035 O O . LEU A 1 885 ? -39.904 -45.535 -12.427 1.00 91.25 885 LEU A O 1
ATOM 7039 N N . GLU A 1 886 ? -37.811 -45.896 -11.704 1.00 91.62 886 GLU A N 1
ATOM 7040 C CA . GLU A 1 886 ? -38.037 -47.281 -11.263 1.00 91.62 886 GLU A CA 1
ATOM 7041 C C . GLU A 1 886 ? -39.064 -47.352 -10.122 1.00 91.62 886 GLU A C 1
ATOM 7043 O O . GLU A 1 886 ? -39.968 -48.190 -10.146 1.00 91.62 886 GLU A O 1
ATOM 7048 N N . LEU A 1 887 ? -38.984 -46.428 -9.159 1.00 92.06 887 LEU A N 1
ATOM 7049 C CA . LEU A 1 887 ? -39.956 -46.277 -8.078 1.00 92.06 887 LEU A CA 1
ATOM 7050 C C . LEU A 1 887 ? -41.345 -45.910 -8.619 1.00 92.06 887 LEU A C 1
ATOM 7052 O O . LEU A 1 887 ? -42.343 -46.464 -8.158 1.00 92.06 887 LEU A O 1
ATOM 7056 N N . GLN A 1 888 ? -41.425 -45.014 -9.607 1.00 89.50 888 GLN A N 1
ATOM 7057 C CA . GLN A 1 888 ? -42.687 -44.632 -10.242 1.00 89.50 888 GLN A CA 1
ATOM 7058 C C . GLN A 1 888 ? -43.350 -45.820 -10.960 1.00 89.50 888 GLN A C 1
ATOM 7060 O O . GLN A 1 888 ? -44.553 -46.029 -10.797 1.00 89.50 888 GLN A O 1
ATOM 7065 N N . ASP A 1 889 ? -42.584 -46.624 -11.704 1.00 91.62 889 ASP A N 1
ATOM 7066 C CA . ASP A 1 889 ? -43.094 -47.833 -12.364 1.00 91.62 889 ASP A CA 1
ATOM 7067 C C . ASP A 1 889 ? -43.492 -48.926 -11.355 1.00 91.62 889 ASP A C 1
ATOM 7069 O O . ASP A 1 889 ? -44.548 -49.543 -11.496 1.00 91.62 889 ASP A O 1
ATOM 7073 N N . LEU A 1 890 ? -42.715 -49.125 -10.286 1.00 91.44 890 LEU A N 1
ATOM 7074 C CA . LEU A 1 890 ? -43.069 -50.037 -9.193 1.00 91.44 890 LEU A CA 1
ATOM 7075 C C . LEU A 1 890 ? -44.371 -49.627 -8.489 1.00 91.44 890 LEU A C 1
ATOM 7077 O O . LEU A 1 890 ? -45.232 -50.475 -8.248 1.00 91.44 890 LEU A O 1
ATOM 7081 N N . VAL A 1 891 ? -44.548 -48.338 -8.186 1.00 88.56 891 VAL A N 1
ATOM 7082 C CA . VAL A 1 891 ? -45.789 -47.806 -7.598 1.00 88.56 891 VAL A CA 1
ATOM 7083 C C . VAL A 1 891 ? -46.957 -47.963 -8.572 1.00 88.56 891 VAL A C 1
ATOM 7085 O O . VAL A 1 891 ? -48.032 -48.402 -8.162 1.00 88.56 891 VAL A O 1
ATOM 7088 N N . LEU A 1 892 ? -46.756 -47.691 -9.865 1.00 88.75 892 LEU A N 1
ATOM 7089 C CA . LEU A 1 892 ? -47.778 -47.903 -10.891 1.00 88.75 892 LEU A CA 1
ATOM 7090 C C . LEU A 1 892 ? -48.154 -49.389 -11.016 1.00 88.75 892 LEU A C 1
ATOM 7092 O O . LEU A 1 892 ? -49.340 -49.706 -11.132 1.00 88.75 892 LEU A O 1
ATOM 7096 N N . ARG A 1 893 ? -47.189 -50.314 -10.930 1.00 89.06 893 ARG A N 1
ATOM 7097 C CA . ARG A 1 893 ? -47.446 -51.761 -10.868 1.00 89.06 893 ARG A CA 1
ATOM 7098 C C . ARG A 1 893 ? -48.235 -52.146 -9.618 1.00 89.06 893 ARG A C 1
ATOM 7100 O O . ARG A 1 893 ? -49.234 -52.847 -9.758 1.00 89.06 893 ARG A O 1
ATOM 7107 N N . LEU A 1 894 ? -47.879 -51.626 -8.442 1.00 87.38 894 LEU A N 1
ATOM 7108 C CA . LEU A 1 894 ? -48.594 -51.894 -7.188 1.00 87.38 894 LEU A CA 1
ATOM 7109 C C . LEU A 1 894 ? -50.036 -51.359 -7.209 1.00 87.38 894 LEU A C 1
ATOM 7111 O O . LEU A 1 894 ? -50.946 -52.038 -6.733 1.00 87.38 894 LEU A O 1
ATOM 7115 N N . VAL A 1 895 ? -50.279 -50.183 -7.801 1.00 85.31 895 VAL A N 1
ATOM 7116 C CA . VAL A 1 895 ? -51.641 -49.661 -8.028 1.00 85.31 895 VAL A CA 1
ATOM 7117 C C . VAL A 1 895 ? -52.408 -50.570 -8.992 1.00 85.31 895 VAL A C 1
ATOM 7119 O O . VAL A 1 895 ? -53.483 -51.045 -8.648 1.00 85.31 895 VAL A O 1
ATOM 7122 N N . ASN A 1 896 ? -51.823 -50.941 -10.134 1.00 83.62 896 ASN A N 1
ATOM 7123 C CA . ASN A 1 896 ? -52.446 -51.891 -11.064 1.00 83.62 896 ASN A CA 1
ATOM 7124 C C . ASN A 1 896 ? -52.712 -53.274 -10.432 1.00 83.62 896 ASN A C 1
ATOM 7126 O O . ASN A 1 896 ? -53.649 -53.966 -10.830 1.00 83.62 896 ASN A O 1
ATOM 7130 N N . GLU A 1 897 ? -51.893 -53.721 -9.481 1.00 84.56 897 GLU A N 1
ATOM 7131 C CA . GLU A 1 897 ? -52.113 -54.944 -8.702 1.00 84.56 897 GLU A CA 1
ATOM 7132 C C . GLU A 1 897 ? -53.263 -54.771 -7.706 1.00 84.56 897 GLU A C 1
ATOM 7134 O O . GLU A 1 897 ? -54.164 -55.613 -7.673 1.00 84.56 897 GLU A O 1
ATOM 7139 N N . ARG A 1 898 ? -53.296 -53.658 -6.963 1.00 79.88 898 ARG A N 1
ATOM 7140 C CA . ARG A 1 898 ? -54.416 -53.274 -6.090 1.00 79.88 898 ARG A CA 1
ATOM 7141 C C . ARG A 1 898 ? -55.731 -53.218 -6.861 1.00 79.88 898 ARG A C 1
ATOM 7143 O O . ARG A 1 898 ? -56.711 -53.783 -6.386 1.00 79.88 898 ARG A O 1
ATOM 7150 N N . ASP A 1 899 ? -55.759 -52.608 -8.037 1.00 76.75 899 ASP A N 1
ATOM 7151 C CA . ASP A 1 899 ? -56.977 -52.448 -8.835 1.00 76.75 899 ASP A CA 1
ATOM 7152 C C . ASP A 1 899 ? -57.468 -53.803 -9.373 1.00 76.75 899 ASP A C 1
ATOM 7154 O O . ASP A 1 899 ? -58.664 -54.096 -9.344 1.00 76.75 899 ASP A O 1
ATOM 7158 N N . LYS A 1 900 ? -56.546 -54.706 -9.748 1.00 78.88 900 LYS A N 1
ATOM 7159 C CA . LYS A 1 900 ? -56.867 -56.111 -10.070 1.00 78.88 900 LYS A CA 1
ATOM 7160 C C . LYS A 1 900 ? -57.392 -56.884 -8.854 1.00 78.88 900 LYS A C 1
ATOM 7162 O O . LYS A 1 900 ? -58.247 -57.752 -9.022 1.00 78.88 900 LYS A O 1
ATOM 7167 N N . TRP A 1 901 ? -56.908 -56.602 -7.642 1.00 68.31 901 TRP A N 1
ATOM 7168 C CA . TRP A 1 901 ? -57.444 -57.187 -6.407 1.00 68.31 901 TRP A CA 1
ATOM 7169 C C . TRP A 1 901 ? -58.824 -56.617 -6.051 1.00 68.31 901 TRP A C 1
ATOM 7171 O O . TRP A 1 901 ? -59.736 -57.389 -5.764 1.00 68.31 901 TRP A O 1
ATOM 7181 N N . GLN A 1 902 ? -59.021 -55.300 -6.135 1.00 56.75 902 GLN A N 1
ATOM 7182 C CA . GLN A 1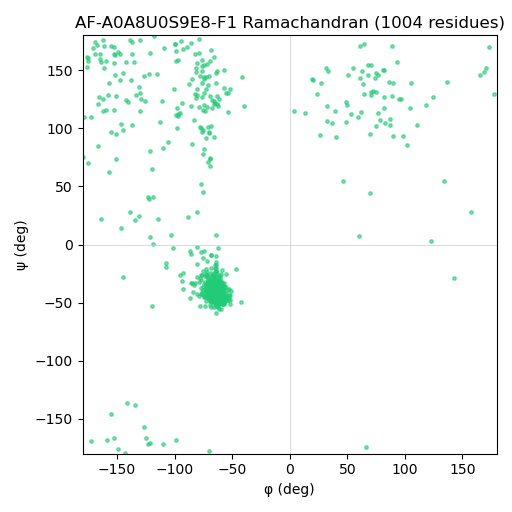 902 ? -60.314 -54.658 -5.885 1.00 56.75 902 GLN A CA 1
ATOM 7183 C C . GLN A 1 902 ? -61.367 -55.107 -6.907 1.00 56.75 902 GLN A C 1
ATOM 7185 O O . GLN A 1 902 ? -62.468 -55.481 -6.510 1.00 56.75 902 GLN A O 1
ATOM 7190 N N . GLY A 1 903 ? -61.015 -55.205 -8.193 1.00 60.88 903 GLY A N 1
ATOM 7191 C CA . GLY A 1 903 ? -61.886 -55.765 -9.232 1.00 60.88 903 GLY A CA 1
ATOM 7192 C C . GLY A 1 903 ? -62.287 -57.227 -8.984 1.00 60.88 903 GLY A C 1
ATOM 7193 O O . GLY A 1 903 ? -63.419 -57.605 -9.275 1.00 60.88 903 GLY A O 1
ATOM 7194 N N . LYS A 1 904 ? -61.408 -58.040 -8.377 1.00 62.88 904 LYS A N 1
ATOM 7195 C CA . LYS A 1 904 ? -61.725 -59.421 -7.956 1.00 62.88 904 LYS A CA 1
ATOM 7196 C C . LYS A 1 904 ? -62.628 -59.504 -6.721 1.00 62.88 904 LYS A C 1
ATOM 7198 O O . LYS A 1 904 ? -63.328 -60.498 -6.577 1.00 62.88 904 LYS A O 1
ATOM 7203 N N . TYR A 1 905 ? -62.617 -58.502 -5.840 1.00 52.16 905 TYR A N 1
ATOM 7204 C CA . TYR A 1 905 ? -63.463 -58.476 -4.637 1.00 52.16 905 TYR A CA 1
ATOM 7205 C C . TYR A 1 905 ? -64.805 -57.750 -4.839 1.00 52.16 905 TYR A C 1
ATOM 7207 O O . TYR A 1 905 ? -65.765 -58.062 -4.141 1.00 52.16 905 TYR A O 1
ATOM 7215 N N . LEU A 1 906 ? -64.907 -56.830 -5.805 1.00 49.09 906 LEU A N 1
ATOM 7216 C CA . LEU A 1 906 ? -66.162 -56.152 -6.172 1.00 49.09 906 LEU A CA 1
ATOM 7217 C C . LEU A 1 906 ? -67.067 -56.996 -7.094 1.00 49.09 906 LEU A C 1
ATOM 7219 O O . LEU A 1 906 ? -68.263 -56.726 -7.203 1.00 49.09 906 LEU A O 1
ATOM 7223 N N . ALA A 1 907 ? -66.525 -58.042 -7.723 1.00 42.22 907 ALA A N 1
ATOM 7224 C CA . ALA A 1 907 ? -67.270 -59.028 -8.502 1.00 42.22 907 ALA A CA 1
ATOM 7225 C C . ALA A 1 907 ? -67.272 -60.386 -7.765 1.00 42.22 907 ALA A C 1
ATOM 7227 O O . ALA A 1 907 ? -66.452 -61.250 -8.078 1.00 42.22 907 ALA A O 1
ATOM 7228 N N . PRO A 1 908 ? -68.181 -60.587 -6.787 1.00 44.69 908 PRO A N 1
ATOM 7229 C CA . PRO A 1 908 ? -69.589 -60.742 -7.157 1.00 44.69 908 PRO A CA 1
ATOM 7230 C C . PRO A 1 908 ? -70.593 -60.132 -6.153 1.00 44.69 908 PRO A C 1
ATOM 7232 O O . PRO A 1 908 ? -71.000 -60.782 -5.192 1.00 44.69 908 PRO A O 1
ATOM 7235 N N . ALA A 1 909 ? -71.083 -58.920 -6.433 1.00 39.44 909 ALA A N 1
ATOM 7236 C CA . ALA A 1 909 ? -72.231 -58.325 -5.729 1.00 39.44 909 ALA A CA 1
ATOM 7237 C C . ALA A 1 909 ? -73.309 -57.743 -6.675 1.00 39.44 909 ALA A C 1
ATOM 7239 O O . ALA A 1 909 ? -74.060 -56.845 -6.294 1.00 39.44 909 ALA A O 1
ATOM 7240 N N . GLN A 1 910 ? -73.390 -58.242 -7.917 1.00 39.31 910 GLN A N 1
ATOM 7241 C CA . GLN A 1 910 ? -74.507 -57.987 -8.839 1.00 39.31 910 GLN A CA 1
ATOM 7242 C C . GLN A 1 910 ? -74.499 -58.946 -10.036 1.00 39.31 910 GLN A C 1
ATOM 7244 O O . GLN A 1 910 ? -73.484 -59.055 -10.721 1.00 39.31 910 GLN A O 1
ATOM 7249 N N . ASN A 1 911 ? -75.634 -59.616 -10.276 1.00 35.94 911 ASN A N 1
ATOM 7250 C CA . ASN A 1 911 ? -76.203 -59.985 -11.586 1.00 35.94 911 ASN A CA 1
ATOM 7251 C C . ASN A 1 911 ? -77.368 -60.981 -11.402 1.00 35.94 911 ASN A C 1
ATOM 7253 O O . ASN A 1 911 ? -77.258 -61.851 -10.536 1.00 35.94 911 ASN A O 1
ATOM 7257 N N . PRO A 1 912 ? -78.400 -60.985 -12.271 1.00 51.09 912 PRO A N 1
ATOM 7258 C CA . PRO A 1 912 ? -78.920 -59.926 -13.155 1.00 51.09 912 PRO A CA 1
ATOM 7259 C C . PRO A 1 912 ? -80.306 -59.442 -12.618 1.00 51.09 912 PRO A C 1
ATOM 7261 O O . PRO A 1 912 ? -80.685 -59.832 -11.519 1.00 51.09 912 PRO A O 1
ATOM 7264 N N . ALA A 1 913 ? -81.144 -58.608 -13.246 1.00 36.75 913 ALA A N 1
ATOM 7265 C CA . ALA A 1 913 ? -81.173 -57.881 -14.526 1.00 36.75 913 ALA A CA 1
ATOM 7266 C C . ALA A 1 913 ? -81.976 -56.563 -14.303 1.00 36.75 913 ALA A C 1
ATOM 7268 O O . ALA A 1 913 ? -82.706 -56.474 -13.320 1.00 36.75 913 ALA A O 1
ATOM 7269 N N . GLY A 1 914 ? -81.961 -55.540 -15.162 1.00 35.78 914 GLY A N 1
ATOM 7270 C CA . GLY A 1 914 ? -81.200 -55.324 -16.396 1.00 35.78 914 GLY A CA 1
ATOM 7271 C C . GLY A 1 914 ? -81.713 -54.084 -17.157 1.00 35.78 914 GLY A C 1
ATOM 7272 O O . GLY A 1 914 ? -82.895 -53.768 -17.076 1.00 35.78 914 GLY A O 1
ATOM 7273 N N . GLU A 1 915 ? -80.817 -53.440 -17.913 1.00 32.53 915 GLU A N 1
ATOM 7274 C CA . GLU A 1 915 ? -81.043 -52.276 -18.803 1.00 32.53 915 GLU A CA 1
ATOM 7275 C C . GLU A 1 915 ? -81.405 -50.910 -18.146 1.00 32.53 915 GLU A C 1
ATOM 7277 O O . GLU A 1 915 ? -81.790 -50.867 -16.976 1.00 32.53 915 GLU A O 1
ATOM 7282 N N . PRO A 1 916 ? -81.114 -49.761 -18.813 1.00 45.53 916 PRO A N 1
ATOM 7283 C CA . PRO A 1 916 ? -80.588 -48.592 -18.093 1.00 45.53 916 PRO A CA 1
ATOM 7284 C C . PRO A 1 916 ? -81.410 -47.290 -18.185 1.00 45.53 916 PRO A C 1
ATOM 7286 O O . PRO A 1 916 ? -82.191 -47.070 -19.109 1.00 45.53 916 PRO A O 1
ATOM 7289 N N . ALA A 1 917 ? -81.098 -46.350 -17.286 1.00 32.19 917 ALA A N 1
ATOM 7290 C CA . ALA A 1 917 ? -81.418 -44.924 -17.404 1.00 32.19 917 ALA A CA 1
ATOM 7291 C C . ALA A 1 917 ? -80.209 -44.075 -16.954 1.00 32.19 917 ALA A C 1
ATOM 7293 O O . ALA A 1 917 ? -79.520 -44.446 -16.003 1.00 32.19 917 ALA A O 1
ATOM 7294 N N . ALA A 1 918 ? -79.929 -42.958 -17.636 1.00 37.72 918 ALA A N 1
ATOM 7295 C CA . ALA A 1 918 ? -78.770 -42.093 -17.372 1.00 37.72 918 ALA A CA 1
ATOM 7296 C C . ALA A 1 918 ? -79.029 -40.625 -17.784 1.00 37.72 918 ALA A C 1
ATOM 7298 O O . ALA A 1 918 ? -79.930 -40.371 -18.583 1.00 37.72 918 ALA A O 1
ATOM 7299 N N . ALA A 1 919 ? -78.179 -39.703 -17.294 1.00 38.25 919 ALA A N 1
ATOM 7300 C CA . ALA A 1 919 ? -78.285 -38.228 -17.384 1.00 38.25 919 ALA A CA 1
ATOM 7301 C C . ALA A 1 919 ? -79.421 -37.621 -16.509 1.00 38.25 919 ALA A C 1
ATOM 7303 O O . ALA A 1 919 ? -80.375 -38.340 -16.210 1.00 38.25 919 ALA A O 1
ATOM 7304 N N . PRO A 1 920 ? -79.352 -36.337 -16.064 1.00 42.16 920 PRO A N 1
ATOM 7305 C CA . PRO A 1 920 ? -78.476 -35.231 -16.501 1.00 42.16 920 PRO A CA 1
ATOM 7306 C C . PRO A 1 920 ? -77.508 -34.648 -15.419 1.00 42.16 920 PRO A C 1
ATOM 7308 O O . PRO A 1 920 ? -77.487 -35.157 -14.301 1.00 42.16 920 PRO A O 1
ATOM 7311 N N . PRO A 1 921 ? -76.660 -33.633 -15.744 1.00 52.00 921 PRO A N 1
ATOM 7312 C CA . PRO A 1 921 ? -75.482 -33.244 -14.936 1.00 52.00 921 PRO A CA 1
ATOM 7313 C C . PRO A 1 921 ? -75.432 -31.763 -14.450 1.00 52.00 921 PRO A C 1
ATOM 7315 O O . PRO A 1 921 ? -76.336 -30.984 -14.742 1.00 52.00 921 PRO A O 1
ATOM 7318 N N . ALA A 1 922 ? -74.279 -31.375 -13.859 1.00 35.69 922 ALA A N 1
ATOM 7319 C CA . ALA A 1 922 ? -73.769 -30.003 -13.591 1.00 35.69 922 ALA A CA 1
ATOM 7320 C C . ALA A 1 922 ? -74.314 -29.285 -12.314 1.00 35.69 922 ALA A C 1
ATOM 7322 O O . ALA A 1 922 ? -75.437 -29.555 -11.909 1.00 35.69 922 ALA A O 1
ATOM 7323 N N . ARG A 1 923 ? -73.592 -28.373 -11.619 1.00 36.03 923 ARG A N 1
ATOM 7324 C CA . ARG A 1 923 ? -72.208 -27.834 -11.767 1.00 36.03 923 ARG A CA 1
ATOM 7325 C C . ARG A 1 923 ? -71.719 -27.094 -10.488 1.00 36.03 923 ARG A C 1
ATOM 7327 O O . ARG A 1 923 ? -72.545 -26.503 -9.808 1.00 36.03 923 ARG A O 1
ATOM 7334 N N . GLU A 1 924 ? -70.390 -26.993 -10.324 1.00 34.78 924 GLU A N 1
ATOM 7335 C CA . GLU A 1 924 ? -69.630 -25.887 -9.668 1.00 34.78 924 GLU A CA 1
ATOM 7336 C C . GLU A 1 924 ? -69.800 -25.575 -8.151 1.00 34.78 924 GLU A C 1
ATOM 7338 O O . GLU A 1 924 ? -70.642 -26.144 -7.466 1.00 34.78 924 GLU A O 1
ATOM 7343 N N . LEU A 1 925 ? -68.933 -24.658 -7.665 1.00 36.22 925 LEU A N 1
ATOM 7344 C CA . LEU A 1 925 ? -68.623 -24.249 -6.271 1.00 36.22 925 LEU A CA 1
ATOM 7345 C C . LEU A 1 925 ? -67.777 -25.254 -5.450 1.00 36.22 925 LEU A C 1
ATOM 7347 O O . LEU A 1 925 ? -67.938 -26.461 -5.579 1.00 36.22 925 LEU A O 1
ATOM 7351 N N . GLY A 1 926 ? -66.860 -24.815 -4.576 1.00 30.52 926 GLY A N 1
ATOM 7352 C CA . GLY A 1 926 ? -66.384 -23.447 -4.290 1.00 30.52 926 GLY A CA 1
ATOM 7353 C C . GLY A 1 926 ? -65.589 -23.389 -2.971 1.00 30.52 926 GLY A C 1
ATOM 7354 O O . GLY A 1 926 ? -65.898 -24.143 -2.052 1.00 30.52 926 GLY A O 1
ATOM 7355 N N . ASP A 1 927 ? -64.561 -22.539 -2.879 1.00 36.09 927 ASP A N 1
ATOM 7356 C CA . ASP A 1 927 ? -63.584 -22.546 -1.773 1.00 36.09 927 ASP A CA 1
ATOM 7357 C C . ASP A 1 927 ? -64.160 -22.215 -0.383 1.00 36.09 927 ASP A C 1
ATOM 7359 O O . ASP A 1 927 ? -65.021 -21.346 -0.233 1.00 36.09 927 ASP A O 1
ATOM 7363 N N . ALA A 1 928 ? -63.577 -22.819 0.660 1.00 32.75 928 ALA A N 1
ATOM 7364 C CA . ALA A 1 928 ? -63.707 -22.366 2.045 1.00 32.75 928 ALA A CA 1
ATOM 7365 C C . ALA A 1 928 ? -62.379 -22.543 2.806 1.00 32.75 928 ALA A C 1
ATOM 7367 O O . ALA A 1 928 ? -61.821 -23.637 2.868 1.00 32.75 928 ALA A O 1
ATOM 7368 N N . ASN A 1 929 ? -61.876 -21.450 3.384 1.00 37.28 929 ASN A N 1
ATOM 7369 C CA . ASN A 1 929 ? -60.651 -21.417 4.185 1.00 37.28 929 ASN A CA 1
ATOM 7370 C C . ASN A 1 929 ? -60.855 -22.122 5.544 1.00 37.28 929 ASN A C 1
ATOM 7372 O O . ASN A 1 929 ? -61.879 -21.905 6.193 1.00 37.28 929 ASN A O 1
ATOM 7376 N N . GLY A 1 930 ? -59.884 -22.928 5.985 1.00 34.94 930 GLY A N 1
ATOM 7377 C CA . GLY A 1 930 ? -59.985 -23.779 7.177 1.00 34.94 930 GLY A CA 1
ATOM 7378 C C . GLY A 1 930 ? -58.711 -23.749 8.019 1.00 34.94 930 GLY A C 1
ATOM 7379 O O . GLY A 1 930 ? -57.714 -24.374 7.675 1.00 34.94 930 GLY A O 1
ATOM 7380 N N . GLN A 1 931 ? -58.767 -23.002 9.118 1.00 35.53 931 GLN A N 1
ATOM 7381 C CA . GLN A 1 931 ? -57.675 -22.746 10.058 1.00 35.53 931 GLN A CA 1
ATOM 7382 C C . GLN A 1 931 ? -57.058 -24.041 10.619 1.00 35.53 931 GLN A C 1
ATOM 7384 O O . GLN A 1 931 ? -57.782 -24.916 11.091 1.00 35.53 931 GLN A O 1
ATOM 7389 N N . GLY A 1 932 ? -55.728 -24.157 10.585 1.00 36.25 932 GLY A N 1
ATOM 7390 C CA . GLY A 1 932 ? -55.008 -25.295 11.159 1.00 36.25 932 GLY A CA 1
ATOM 7391 C C . GLY A 1 932 ? -54.492 -24.998 12.564 1.00 36.25 932 GLY A C 1
ATOM 7392 O O . GLY A 1 932 ? -53.561 -24.208 12.703 1.00 36.25 932 GLY A O 1
ATOM 7393 N N . ASP A 1 933 ? -55.042 -25.676 13.572 1.00 33.25 933 ASP A N 1
ATOM 7394 C CA . ASP A 1 933 ? -54.394 -25.848 14.876 1.00 33.25 933 ASP A CA 1
ATOM 7395 C C . ASP A 1 933 ? -53.615 -27.171 14.871 1.00 33.25 933 ASP A C 1
ATOM 7397 O O . ASP A 1 933 ? -54.175 -28.242 14.625 1.00 33.25 933 ASP A O 1
ATOM 7401 N N . ILE A 1 934 ? -52.307 -27.098 15.124 1.00 37.94 934 ILE A N 1
ATOM 7402 C CA . ILE A 1 934 ? -51.418 -28.262 15.192 1.00 37.94 934 ILE A CA 1
ATOM 7403 C C . ILE A 1 934 ? -51.268 -28.645 16.663 1.00 37.94 934 ILE A C 1
ATOM 7405 O O . ILE A 1 934 ? -50.642 -27.917 17.430 1.00 37.94 934 ILE A O 1
ATOM 7409 N N . GLN A 1 935 ? -51.828 -29.789 17.057 1.00 30.05 935 GLN A N 1
ATOM 7410 C CA . GLN A 1 935 ? -51.670 -30.317 18.411 1.00 30.05 935 GLN A CA 1
ATOM 7411 C C . GLN A 1 935 ? -50.582 -31.398 18.422 1.00 30.05 935 GLN A C 1
ATOM 7413 O O . GLN A 1 935 ? -50.741 -32.465 17.830 1.00 30.05 935 GLN A O 1
ATOM 7418 N N . GLU A 1 936 ? -49.454 -31.097 19.064 1.00 32.75 936 GLU A N 1
ATOM 7419 C CA . GLU A 1 936 ? -48.303 -31.999 19.163 1.00 32.75 936 GLU A CA 1
ATOM 7420 C C . GLU A 1 936 ? -48.638 -33.231 20.017 1.00 32.75 936 GLU A C 1
ATOM 7422 O O . GLU A 1 936 ? -49.025 -33.114 21.182 1.00 32.75 936 GLU A O 1
ATOM 7427 N N . VAL A 1 937 ? -48.459 -34.430 19.455 1.00 29.92 937 VAL A N 1
ATOM 7428 C CA . VAL A 1 937 ? -48.615 -35.696 20.187 1.00 29.92 937 VAL A CA 1
ATOM 7429 C C . VAL A 1 937 ? -47.239 -36.191 20.620 1.00 29.92 937 VAL A C 1
ATOM 7431 O O . VAL A 1 937 ? -46.506 -36.790 19.834 1.00 29.92 937 VAL A O 1
ATOM 7434 N N . ASN A 1 938 ? -46.893 -35.956 21.886 1.00 31.36 938 ASN A N 1
ATOM 7435 C CA . ASN A 1 938 ? -45.705 -36.547 22.501 1.00 31.36 938 ASN A CA 1
ATOM 7436 C C . ASN A 1 938 ? -45.854 -38.074 22.603 1.00 31.36 938 ASN A C 1
ATOM 7438 O O . ASN A 1 938 ? -46.755 -38.572 23.278 1.00 31.36 938 ASN A O 1
ATOM 7442 N N . LEU A 1 939 ? -44.936 -38.813 21.976 1.00 37.41 939 LEU A N 1
ATOM 7443 C CA . LEU A 1 939 ? -44.813 -40.268 22.093 1.00 37.41 939 LEU A CA 1
ATOM 7444 C C . LEU A 1 939 ? -43.600 -40.615 22.967 1.00 37.41 939 LEU A C 1
ATOM 7446 O O . LEU A 1 939 ? -42.495 -40.791 22.465 1.00 37.41 939 LEU A O 1
ATOM 7450 N N . ALA A 1 940 ? -43.816 -40.697 24.281 1.00 32.88 940 ALA A N 1
ATOM 7451 C CA . ALA A 1 940 ? -42.799 -41.101 25.255 1.00 32.88 940 ALA A CA 1
ATOM 7452 C C . ALA A 1 940 ? -43.448 -41.779 26.477 1.00 32.88 940 ALA A C 1
ATOM 7454 O O . ALA A 1 940 ? -43.583 -41.181 27.543 1.00 32.88 940 ALA A O 1
ATOM 7455 N N . SER A 1 941 ? -43.911 -43.021 26.310 1.00 30.47 941 SER A N 1
ATOM 7456 C CA . SER A 1 941 ? -44.416 -43.878 27.399 1.00 30.47 941 SER A CA 1
ATOM 7457 C C . SER A 1 941 ? -44.321 -45.358 27.008 1.00 30.47 941 SER A C 1
ATOM 7459 O O . SER A 1 941 ? -45.331 -46.048 26.884 1.00 30.47 941 SER A O 1
ATOM 7461 N N . GLU A 1 942 ? -43.099 -45.848 26.785 1.00 35.69 942 GLU A N 1
ATOM 7462 C CA . GLU A 1 942 ? -42.831 -47.283 26.907 1.00 35.69 942 GLU A CA 1
ATOM 7463 C C . GLU A 1 942 ? -42.586 -47.599 28.386 1.00 35.69 942 GLU A C 1
ATOM 7465 O O . GLU A 1 942 ? -41.533 -47.271 28.927 1.00 35.69 942 GLU A O 1
ATOM 7470 N N . GLU A 1 943 ? -43.546 -48.251 29.041 1.00 32.28 943 GLU A N 1
ATOM 7471 C CA . GLU A 1 943 ? -43.317 -48.927 30.318 1.00 32.28 943 GLU A CA 1
ATOM 7472 C C . GLU A 1 943 ? -43.765 -50.387 30.184 1.00 32.28 943 GLU A C 1
ATOM 7474 O O . GLU A 1 943 ? -44.884 -50.685 29.764 1.00 32.28 943 GLU A O 1
ATOM 7479 N N . SER A 1 944 ? -42.842 -51.311 30.454 1.00 32.41 944 SER A N 1
ATOM 7480 C CA . SER A 1 944 ? -42.949 -52.713 30.045 1.00 32.41 944 SER A CA 1
ATOM 7481 C C . SER A 1 944 ? -43.116 -53.643 31.245 1.00 32.41 944 SER A C 1
ATOM 7483 O O . SER A 1 944 ? -42.128 -53.998 31.890 1.00 32.41 944 SER A O 1
ATOM 7485 N N . VAL A 1 945 ? -44.333 -54.159 31.460 1.00 33.00 945 VAL A N 1
ATOM 7486 C CA . VAL A 1 945 ? -44.551 -55.380 32.256 1.00 33.00 945 VAL A CA 1
ATOM 7487 C C . VAL A 1 945 ? -45.439 -56.374 31.496 1.00 33.00 945 VAL A C 1
ATOM 7489 O O . VAL A 1 945 ? -46.608 -56.129 31.213 1.00 33.00 945 VAL A O 1
ATOM 7492 N N . ALA A 1 946 ? -44.818 -57.505 31.162 1.00 34.72 946 ALA A N 1
ATOM 7493 C CA . ALA A 1 946 ? -45.264 -58.621 30.329 1.00 34.72 946 ALA A CA 1
ATOM 7494 C C . ALA A 1 946 ? -46.727 -59.124 30.461 1.00 34.72 946 ALA A C 1
ATOM 7496 O O . ALA A 1 946 ? -47.220 -59.328 31.572 1.00 34.72 946 ALA A O 1
ATOM 7497 N N . PRO A 1 947 ? -47.352 -59.543 29.338 1.00 36.22 947 PRO A N 1
ATOM 7498 C CA . PRO A 1 947 ? -48.401 -60.559 29.328 1.00 36.22 947 PRO A CA 1
ATOM 7499 C C . PRO A 1 947 ? -47.801 -61.982 29.208 1.00 36.22 947 PRO A C 1
ATOM 7501 O O . PRO A 1 947 ? -46.907 -62.201 28.388 1.00 36.22 947 PRO A O 1
ATOM 7504 N N . PRO A 1 948 ? -48.302 -62.991 29.944 1.00 38.34 948 PRO A N 1
ATOM 7505 C CA . PRO A 1 948 ? -47.911 -64.382 29.732 1.00 38.34 948 PRO A CA 1
ATOM 7506 C C . PRO A 1 948 ? -48.703 -65.008 28.573 1.00 38.34 948 PRO A C 1
ATOM 7508 O O . PRO A 1 948 ? -49.935 -64.992 28.578 1.00 38.34 948 PRO A O 1
ATOM 7511 N N . GLN A 1 949 ? -48.017 -65.635 27.614 1.00 34.84 949 GLN A N 1
ATOM 7512 C CA . GLN A 1 949 ? -48.637 -66.567 26.664 1.00 34.84 949 GLN A CA 1
ATOM 7513 C C . GLN A 1 949 ? -47.798 -67.840 26.533 1.00 34.84 949 GLN A C 1
ATOM 7515 O O . GLN A 1 949 ? -46.591 -67.780 26.314 1.00 34.84 949 GLN A O 1
ATOM 7520 N N . GLY A 1 950 ? -48.460 -68.991 26.682 1.00 31.59 950 GLY A N 1
ATOM 7521 C CA . GLY A 1 950 ? -47.903 -70.289 26.301 1.00 31.59 950 GLY A CA 1
ATOM 7522 C C . GLY A 1 950 ? -47.849 -70.437 24.778 1.00 31.59 950 GLY A C 1
ATOM 7523 O O . GLY A 1 950 ? -48.590 -69.774 24.054 1.00 31.59 950 GLY A O 1
ATOM 7524 N N . GLU A 1 951 ? -46.944 -71.283 24.300 1.00 35.41 951 GLU A N 1
ATOM 7525 C CA . GLU A 1 951 ? -46.516 -71.311 22.899 1.00 35.41 951 GLU A CA 1
ATOM 7526 C C . GLU A 1 951 ? -47.470 -72.024 21.920 1.00 35.41 951 GLU A C 1
ATOM 7528 O O . GLU A 1 951 ? -48.266 -72.881 22.299 1.00 35.41 951 GLU A O 1
ATOM 7533 N N . ALA A 1 952 ? -47.219 -71.752 20.630 1.00 36.47 952 ALA A N 1
ATOM 7534 C CA . ALA A 1 952 ? -47.600 -72.527 19.440 1.00 36.47 952 ALA A CA 1
ATOM 7535 C C . ALA A 1 952 ? -49.107 -72.533 19.067 1.00 36.47 952 ALA A C 1
ATOM 7537 O O . ALA A 1 952 ? -49.989 -72.781 19.876 1.00 36.47 952 ALA A O 1
ATOM 7538 N N . LEU A 1 953 ? -49.494 -72.282 17.810 1.00 30.94 953 LEU A N 1
ATOM 7539 C CA . LEU A 1 953 ? -48.864 -72.718 16.554 1.00 30.94 953 LEU A CA 1
ATOM 7540 C C . LEU A 1 953 ? -48.903 -71.661 15.428 1.00 30.94 953 LEU A C 1
ATOM 7542 O O . LEU A 1 953 ? -49.785 -70.807 15.377 1.00 30.94 953 LEU A O 1
ATOM 7546 N N . LEU A 1 954 ? -47.973 -71.782 14.471 1.00 40.22 954 LEU A N 1
ATOM 7547 C CA . LEU A 1 954 ? -47.984 -71.048 13.195 1.00 40.22 954 LEU A CA 1
ATOM 7548 C C . LEU A 1 954 ? -49.180 -71.462 12.316 1.00 40.22 954 LEU A C 1
ATOM 7550 O O . LEU A 1 954 ? -49.655 -72.592 12.425 1.00 40.22 954 LEU A O 1
ATOM 7554 N N . GLY A 1 955 ? -49.540 -70.638 11.314 1.00 30.59 955 GLY A N 1
ATOM 7555 C CA . GLY A 1 955 ? -50.093 -71.244 10.090 1.00 30.59 955 GLY A CA 1
ATOM 7556 C C . GLY A 1 955 ? -50.982 -70.465 9.119 1.00 30.59 955 GLY A C 1
ATOM 7557 O O . GLY A 1 955 ? -51.763 -71.128 8.439 1.00 30.59 955 GLY A O 1
ATOM 7558 N N . ARG A 1 956 ? -50.901 -69.132 8.963 1.00 30.14 956 ARG A N 1
ATOM 7559 C CA . ARG A 1 956 ? -51.449 -68.500 7.738 1.00 30.14 956 ARG A CA 1
ATOM 7560 C C . ARG A 1 956 ? -50.807 -67.158 7.376 1.00 30.14 956 ARG A C 1
ATOM 7562 O O . ARG A 1 956 ? -51.210 -66.112 7.871 1.00 30.14 956 ARG A O 1
ATOM 7569 N N . SER A 1 957 ? -49.838 -67.193 6.467 1.00 35.06 957 SER A N 1
ATOM 7570 C CA . SER A 1 957 ? -49.330 -65.997 5.797 1.00 35.06 957 SER A CA 1
ATOM 7571 C C . SER A 1 957 ? -50.351 -65.467 4.782 1.00 35.06 957 SER A C 1
ATOM 7573 O O . SER A 1 957 ? -50.908 -66.215 3.975 1.00 35.06 957 SER A O 1
ATOM 7575 N N . ALA A 1 958 ? -50.585 -64.155 4.814 1.00 38.56 958 ALA A N 1
ATOM 7576 C CA . ALA A 1 958 ? -51.085 -63.422 3.655 1.00 38.56 958 ALA A CA 1
ATOM 7577 C C . ALA A 1 958 ? -49.975 -63.362 2.581 1.00 38.56 958 ALA A C 1
ATOM 7579 O O . ALA A 1 958 ? -48.802 -63.518 2.930 1.00 38.56 958 ALA A O 1
ATOM 7580 N N . PRO A 1 959 ? -50.291 -63.148 1.289 1.00 48.84 959 PRO A N 1
ATOM 7581 C CA . PRO A 1 959 ? -49.254 -62.975 0.280 1.00 48.84 959 PRO A CA 1
ATOM 7582 C C . PRO A 1 959 ? -48.428 -61.723 0.590 1.00 48.84 959 PRO A C 1
ATOM 7584 O O . PRO A 1 959 ? -48.959 -60.612 0.635 1.00 48.84 959 PRO A O 1
ATOM 7587 N N . GLU A 1 960 ? -47.123 -61.899 0.779 1.00 52.59 960 GLU A N 1
ATOM 7588 C CA . GLU A 1 960 ? -46.189 -60.779 0.795 1.00 52.59 960 GLU A CA 1
ATOM 7589 C C . GLU A 1 960 ? -46.219 -60.112 -0.585 1.00 52.59 960 GLU A C 1
ATOM 7591 O O . GLU A 1 960 ? -45.945 -60.749 -1.604 1.00 52.59 960 GLU A O 1
ATOM 7596 N N . ASN A 1 961 ? -46.593 -58.831 -0.637 1.00 65.25 961 ASN A N 1
ATOM 7597 C CA . ASN A 1 961 ? -46.573 -58.077 -1.885 1.00 65.25 961 ASN A CA 1
ATOM 7598 C C . ASN A 1 961 ? -45.109 -57.837 -2.276 1.00 65.25 961 ASN A C 1
ATOM 7600 O O . ASN A 1 961 ? -44.479 -56.894 -1.797 1.00 65.25 961 ASN A O 1
ATOM 7604 N N . THR A 1 962 ? -44.569 -58.683 -3.152 1.00 76.19 962 THR A N 1
ATOM 7605 C CA . THR A 1 962 ? -43.184 -58.599 -3.644 1.00 76.19 962 THR A CA 1
ATOM 7606 C C . THR A 1 962 ? -42.878 -57.229 -4.254 1.00 76.19 962 THR A C 1
ATOM 7608 O O . THR A 1 962 ? -41.813 -56.669 -4.008 1.00 76.19 962 THR A O 1
ATOM 7611 N N . THR A 1 963 ? -43.845 -56.623 -4.947 1.00 81.44 963 THR A N 1
ATOM 7612 C CA . THR A 1 963 ? -43.783 -55.244 -5.460 1.00 81.44 963 THR A CA 1
ATOM 7613 C C . THR A 1 963 ? -43.616 -54.211 -4.335 1.00 81.44 963 THR A C 1
ATOM 7615 O O . THR A 1 963 ? -42.854 -53.259 -4.477 1.00 81.44 963 THR A O 1
ATOM 7618 N N . ALA A 1 964 ? -44.259 -54.409 -3.176 1.00 80.25 964 ALA A N 1
ATOM 7619 C CA . ALA A 1 964 ? -44.101 -53.534 -2.010 1.00 80.25 964 ALA A CA 1
ATOM 7620 C C . ALA A 1 964 ? -42.735 -53.721 -1.327 1.00 80.25 964 ALA A C 1
ATOM 7622 O O . ALA A 1 964 ? -42.117 -52.741 -0.918 1.00 80.25 964 ALA A O 1
ATOM 7623 N N . GLN A 1 965 ? -42.229 -54.956 -1.253 1.00 83.62 965 GLN A N 1
ATOM 7624 C CA . GLN A 1 965 ? -40.869 -55.229 -0.772 1.00 83.62 965 GLN A CA 1
ATOM 7625 C C . GLN A 1 965 ? -39.811 -54.584 -1.683 1.00 83.62 965 GLN A C 1
ATOM 7627 O O . GLN A 1 965 ? -38.875 -53.968 -1.179 1.00 83.62 965 GLN A O 1
ATOM 7632 N N . GLN A 1 966 ? -39.994 -54.644 -3.008 1.00 85.62 966 GLN A N 1
ATOM 7633 C CA . GLN A 1 966 ? -39.139 -53.955 -3.984 1.00 85.62 966 GLN A CA 1
ATOM 7634 C C . GLN A 1 966 ? -39.172 -52.429 -3.804 1.00 85.62 966 GLN A C 1
ATOM 7636 O O . GLN A 1 966 ? -38.116 -51.803 -3.811 1.00 85.62 966 GLN A O 1
ATOM 7641 N N . ILE A 1 967 ? -40.345 -51.831 -3.560 1.00 85.69 967 ILE A N 1
ATOM 7642 C CA . ILE A 1 967 ? -40.475 -50.397 -3.241 1.00 85.69 967 ILE A CA 1
ATOM 7643 C C . ILE A 1 967 ? -39.714 -50.037 -1.958 1.00 85.69 967 ILE A C 1
ATOM 7645 O O . ILE A 1 967 ? -38.950 -49.077 -1.953 1.00 85.69 967 ILE A O 1
ATOM 7649 N N . ILE A 1 968 ? -39.879 -50.810 -0.880 1.00 83.94 968 ILE A N 1
ATOM 7650 C CA . ILE A 1 968 ? -39.196 -50.565 0.403 1.00 83.94 968 ILE A CA 1
ATOM 7651 C C . ILE A 1 968 ? -37.673 -50.699 0.253 1.00 83.94 968 ILE A C 1
ATOM 7653 O O . ILE A 1 968 ? -36.927 -49.892 0.809 1.00 83.94 968 ILE A O 1
ATOM 7657 N N . GLN A 1 969 ? -37.206 -51.683 -0.519 1.00 86.94 969 GLN A N 1
ATOM 7658 C CA . GLN A 1 969 ? -35.785 -51.876 -0.802 1.00 86.94 969 GLN A CA 1
ATOM 7659 C C . GLN A 1 969 ? -35.213 -50.726 -1.645 1.00 86.94 969 GLN A C 1
ATOM 7661 O O . GLN A 1 969 ? -34.181 -50.171 -1.279 1.00 86.94 969 GLN A O 1
ATOM 7666 N N . LEU A 1 970 ? -35.902 -50.303 -2.709 1.00 88.44 970 LEU A N 1
ATOM 7667 C CA . LEU A 1 970 ? -35.463 -49.191 -3.556 1.00 88.44 970 LEU A CA 1
ATOM 7668 C C . LEU A 1 970 ? -35.449 -47.856 -2.793 1.00 88.44 970 LEU A C 1
ATOM 7670 O O . LEU A 1 970 ? -34.491 -47.095 -2.906 1.00 88.44 970 LEU A O 1
ATOM 7674 N N . LEU A 1 971 ? -36.451 -47.598 -1.944 1.00 83.88 971 LEU A N 1
ATOM 7675 C CA . LEU A 1 971 ? -36.470 -46.435 -1.047 1.00 83.88 971 LEU A CA 1
ATOM 7676 C C . LEU A 1 971 ? -35.288 -46.452 -0.067 1.00 83.88 971 LEU A C 1
ATOM 7678 O O . LEU A 1 971 ? -34.621 -45.431 0.100 1.00 83.88 971 LEU A O 1
ATOM 7682 N N . ARG A 1 972 ? -34.968 -47.612 0.522 1.00 82.38 972 ARG A N 1
ATOM 7683 C CA . ARG A 1 972 ? -33.774 -47.791 1.365 1.00 82.38 972 ARG A CA 1
ATOM 7684 C C . ARG A 1 972 ? -32.482 -47.561 0.575 1.00 82.38 972 ARG A C 1
ATOM 7686 O O . ARG A 1 972 ? -31.555 -46.947 1.090 1.00 82.38 972 ARG A O 1
ATOM 7693 N N . GLU A 1 973 ? -32.413 -47.994 -0.679 1.00 82.56 973 GLU A N 1
ATOM 7694 C CA . GLU A 1 973 ? -31.259 -47.759 -1.555 1.00 82.56 973 GLU A CA 1
ATOM 7695 C C . GLU A 1 973 ? -31.137 -46.312 -2.045 1.00 82.56 973 GLU A C 1
ATOM 7697 O O . GLU A 1 973 ? -30.028 -45.887 -2.364 1.00 82.56 973 GLU A O 1
ATOM 7702 N N . MET A 1 974 ? -32.232 -45.550 -2.113 1.00 81.38 974 MET A N 1
ATOM 7703 C CA . MET A 1 974 ? -32.217 -44.101 -2.350 1.00 81.38 974 MET A CA 1
ATOM 7704 C C . MET A 1 974 ? -31.748 -43.347 -1.098 1.00 81.38 974 MET A C 1
ATOM 7706 O O . MET A 1 974 ? -30.864 -42.494 -1.189 1.00 81.38 974 MET A O 1
ATOM 7710 N N . GLN A 1 975 ? -32.270 -43.719 0.074 1.00 73.94 975 GLN A N 1
ATOM 7711 C CA . GLN A 1 975 ? -31.888 -43.161 1.373 1.00 73.94 975 GLN A CA 1
ATOM 7712 C C . GLN A 1 975 ? -30.400 -43.414 1.680 1.00 73.94 975 GLN A C 1
ATOM 7714 O O . GLN A 1 975 ? -29.672 -42.494 2.049 1.00 73.94 975 GLN A O 1
ATOM 7719 N N . ASN A 1 976 ? -29.906 -44.627 1.414 1.00 61.91 976 ASN A N 1
ATOM 7720 C CA . ASN A 1 976 ? -28.503 -44.988 1.623 1.00 61.91 976 ASN A CA 1
ATOM 7721 C C . ASN A 1 976 ? -27.541 -44.354 0.599 1.00 61.91 976 ASN A C 1
ATOM 7723 O O . ASN A 1 976 ? -26.357 -44.218 0.902 1.00 61.91 976 ASN A O 1
ATOM 7727 N N . THR A 1 977 ? -27.996 -43.913 -0.586 1.00 57.50 977 THR A N 1
ATOM 7728 C CA . THR A 1 977 ? -27.106 -43.182 -1.519 1.00 57.50 977 THR A CA 1
ATOM 7729 C C . THR A 1 977 ? -26.618 -41.836 -0.975 1.00 57.50 977 THR A C 1
ATOM 7731 O O . THR A 1 977 ? -25.589 -41.355 -1.438 1.00 57.50 977 THR A O 1
ATOM 7734 N N . GLN A 1 978 ? -27.264 -41.266 0.050 1.00 54.50 978 GLN A N 1
ATOM 7735 C CA . GLN A 1 978 ? -26.750 -40.081 0.753 1.00 54.50 978 GLN A CA 1
ATOM 7736 C C . GLN A 1 978 ? -25.560 -40.384 1.691 1.00 54.50 978 GLN A C 1
ATOM 7738 O O . GLN A 1 978 ? -24.983 -39.453 2.242 1.00 54.50 978 GLN A O 1
ATOM 7743 N N . GLN A 1 979 ? -25.176 -41.657 1.872 1.00 46.94 979 GLN A N 1
ATOM 7744 C CA . GLN A 1 979 ? -24.131 -42.103 2.808 1.00 46.94 979 GLN A CA 1
ATOM 7745 C C . GLN A 1 979 ? -22.989 -42.885 2.116 1.00 46.94 979 GLN A C 1
ATOM 7747 O O . GLN A 1 979 ? -22.486 -43.876 2.646 1.00 46.94 979 GLN A O 1
ATOM 7752 N N . ARG A 1 980 ? -22.555 -42.467 0.913 1.00 47.50 980 ARG A N 1
ATOM 7753 C CA . ARG A 1 980 ? -21.339 -43.015 0.270 1.00 47.50 980 ARG A CA 1
ATOM 7754 C C . ARG A 1 980 ? -20.067 -42.382 0.885 1.00 47.50 980 ARG A C 1
ATOM 7756 O O . ARG A 1 980 ? -19.882 -41.172 0.732 1.00 47.50 980 ARG A O 1
ATOM 7763 N N . PRO A 1 981 ? -19.160 -43.160 1.517 1.00 47.06 981 PRO A N 1
ATOM 7764 C CA . PRO A 1 981 ? -17.931 -42.625 2.108 1.00 47.06 981 PRO A CA 1
ATOM 7765 C C . PRO A 1 981 ? -16.985 -42.125 1.009 1.00 47.06 981 PRO A C 1
ATOM 7767 O O . PRO A 1 981 ? -16.556 -42.887 0.143 1.00 47.06 981 PRO A O 1
ATOM 7770 N N . GLY A 1 982 ? -16.693 -40.826 1.019 1.00 40.88 982 GLY A N 1
ATOM 7771 C CA . GLY A 1 982 ? -16.030 -40.119 -0.084 1.00 40.88 982 GLY A CA 1
ATOM 7772 C C . GLY A 1 982 ? -16.594 -38.711 -0.276 1.00 40.88 982 GLY A C 1
ATOM 7773 O O . GLY A 1 982 ? -15.850 -37.786 -0.595 1.00 40.88 982 GLY A O 1
ATOM 7774 N N . LEU A 1 983 ? -17.870 -38.519 0.074 1.00 44.97 983 LEU A N 1
ATOM 7775 C CA . LEU A 1 983 ? -18.220 -37.358 0.886 1.00 44.97 983 LEU A CA 1
ATOM 7776 C C . LEU A 1 983 ? -17.457 -37.510 2.211 1.00 44.97 983 LEU A C 1
ATOM 7778 O O . LEU A 1 983 ? -17.533 -38.563 2.845 1.00 44.97 983 LEU A O 1
ATOM 7782 N N . GLY A 1 984 ? -16.678 -36.500 2.596 1.00 39.03 984 GLY A N 1
ATOM 7783 C CA . GLY A 1 984 ? -16.271 -36.361 3.993 1.00 39.03 984 GLY A CA 1
ATOM 7784 C C . GLY A 1 984 ? -17.458 -35.855 4.809 1.00 39.03 984 GLY A C 1
ATOM 7785 O O . GLY A 1 984 ? -18.324 -35.180 4.246 1.00 39.03 984 GLY A O 1
ATOM 7786 N N . ASP A 1 985 ? -17.476 -36.140 6.112 1.00 44.22 985 ASP A N 1
ATOM 7787 C CA . ASP A 1 985 ? -18.514 -35.688 7.048 1.00 44.22 985 ASP A CA 1
ATOM 7788 C C . ASP A 1 985 ? -18.453 -34.169 7.291 1.00 44.22 985 ASP A C 1
ATOM 7790 O O . ASP A 1 985 ? -18.151 -33.683 8.379 1.00 44.22 985 ASP A O 1
ATOM 7794 N N . ASN A 1 986 ? -18.768 -33.398 6.252 1.00 37.94 986 ASN A N 1
ATOM 7795 C CA . ASN A 1 986 ? -19.386 -32.097 6.414 1.00 37.94 986 ASN A CA 1
ATOM 7796 C C . ASN A 1 986 ? -20.851 -32.367 6.775 1.00 37.94 986 ASN A C 1
ATOM 7798 O O . ASN A 1 986 ? -21.587 -32.867 5.916 1.00 37.94 986 ASN A O 1
ATOM 7802 N N . PRO A 1 987 ? -21.326 -32.003 7.977 1.00 39.31 987 PRO A N 1
ATOM 7803 C CA . PRO A 1 987 ? -22.757 -31.884 8.178 1.00 39.31 987 PRO A CA 1
ATOM 7804 C C . PRO A 1 987 ? -23.297 -30.886 7.146 1.00 39.31 987 PRO A C 1
ATOM 7806 O O . PRO A 1 987 ? -22.621 -29.912 6.794 1.00 39.31 987 PRO A O 1
ATOM 7809 N N . CYS A 1 988 ? -24.550 -31.043 6.720 1.00 42.53 988 CYS A N 1
ATOM 7810 C CA . CYS A 1 988 ? -25.301 -29.890 6.233 1.00 42.53 988 CYS A CA 1
ATOM 7811 C C . CYS A 1 988 ? -25.593 -28.986 7.437 1.00 42.53 988 CYS A C 1
ATOM 7813 O O . CYS A 1 988 ? -26.711 -28.983 7.943 1.00 42.53 988 CYS A O 1
ATOM 7815 N N . ILE A 1 989 ? -24.562 -28.273 7.912 1.00 40.66 989 ILE A N 1
ATOM 7816 C CA . ILE A 1 989 ? -24.621 -27.349 9.047 1.00 40.66 989 ILE A CA 1
ATOM 7817 C C . ILE A 1 989 ? -25.758 -26.368 8.751 1.00 40.66 989 ILE A C 1
ATOM 7819 O O . ILE A 1 989 ? -25.656 -25.606 7.782 1.00 40.66 989 ILE A O 1
ATOM 7823 N N . PRO A 1 990 ? -26.853 -26.375 9.530 1.00 35.41 990 PRO A N 1
ATOM 7824 C CA . PRO A 1 990 ? -27.950 -25.458 9.289 1.00 35.41 990 PRO A CA 1
ATOM 7825 C C . PRO A 1 990 ? -27.482 -24.057 9.684 1.00 35.41 990 PRO A C 1
ATOM 7827 O O . PRO A 1 990 ? -27.415 -23.731 10.868 1.00 35.41 990 PRO A O 1
ATOM 7830 N N . PHE A 1 991 ? -27.116 -23.233 8.697 1.00 39.56 991 PHE A N 1
ATOM 7831 C CA . PHE A 1 991 ? -26.659 -21.855 8.906 1.00 39.56 991 PHE A CA 1
ATOM 7832 C C . PHE A 1 991 ? -27.816 -20.958 9.377 1.00 39.56 991 PHE A C 1
ATOM 7834 O O . PHE A 1 991 ? -28.344 -20.128 8.636 1.00 39.56 991 PHE A O 1
ATOM 7841 N N . PHE A 1 992 ? -28.221 -21.128 10.634 1.00 46.09 992 PHE A N 1
ATOM 7842 C CA . PHE A 1 992 ? -29.179 -20.267 11.306 1.00 46.09 992 PHE A CA 1
ATOM 7843 C C . PHE A 1 992 ? -28.503 -18.958 11.706 1.00 46.09 992 PHE A C 1
ATOM 7845 O O . PHE A 1 992 ? -27.875 -18.843 12.757 1.00 46.09 992 PHE A O 1
ATOM 7852 N N . TYR A 1 993 ? -28.677 -17.944 10.862 1.00 45.06 993 TYR A N 1
ATOM 7853 C CA . TYR A 1 993 ? -28.327 -16.565 11.180 1.00 45.06 993 TYR A CA 1
ATOM 7854 C C . TYR A 1 993 ? -29.228 -16.039 12.307 1.00 45.06 993 TYR A C 1
ATOM 7856 O O . TYR A 1 993 ? -30.312 -15.511 12.060 1.00 45.06 993 TYR A O 1
ATOM 7864 N N . ARG A 1 994 ? -28.770 -16.169 13.554 1.00 47.97 994 ARG A N 1
ATOM 7865 C CA . ARG A 1 994 ? -29.281 -15.404 14.695 1.00 47.97 994 ARG A CA 1
ATOM 7866 C C . ARG A 1 994 ? -28.177 -14.436 15.137 1.00 47.97 994 ARG A C 1
ATOM 7868 O O . ARG A 1 994 ? -27.072 -14.911 15.397 1.00 47.97 994 ARG A O 1
ATOM 7875 N N . PRO A 1 995 ? -28.427 -13.116 15.193 1.00 44.38 995 PRO A N 1
ATOM 7876 C CA . PRO A 1 995 ? -27.448 -12.185 15.735 1.00 44.38 995 PRO A CA 1
ATOM 7877 C C . PRO A 1 995 ? -27.226 -12.473 17.225 1.00 44.38 995 PRO A C 1
ATOM 7879 O O . PRO A 1 995 ? -28.173 -12.762 17.958 1.00 44.38 995 PRO A O 1
ATOM 7882 N N . ASP A 1 996 ? -25.967 -12.404 17.641 1.00 50.91 996 ASP A N 1
ATOM 7883 C CA . ASP A 1 996 ? -25.564 -12.299 19.045 1.00 50.91 996 ASP A CA 1
ATOM 7884 C C . ASP A 1 996 ? -25.663 -10.819 19.481 1.00 50.91 996 ASP A C 1
ATOM 7886 O O . ASP A 1 996 ? -25.690 -9.933 18.622 1.00 50.91 996 ASP A O 1
ATOM 7890 N N . ASP A 1 997 ? -25.666 -10.519 20.784 1.00 52.59 997 ASP A N 1
ATOM 7891 C CA . ASP A 1 997 ? -25.987 -9.189 21.363 1.00 52.59 997 ASP A CA 1
ATOM 7892 C C . ASP A 1 997 ? -25.007 -8.038 20.987 1.00 52.59 997 ASP A C 1
ATOM 7894 O O . ASP A 1 997 ? -25.070 -6.939 21.542 1.00 52.59 997 ASP A O 1
ATOM 7898 N N . ASN A 1 998 ? -24.070 -8.279 20.062 1.00 51.78 998 ASN A N 1
ATOM 7899 C CA . ASN A 1 998 ? -23.057 -7.334 19.582 1.00 51.78 998 ASN A CA 1
ATOM 7900 C C . ASN A 1 998 ? -22.900 -7.320 18.038 1.00 51.78 998 ASN A C 1
ATOM 7902 O O . ASN A 1 998 ? -21.851 -6.914 17.546 1.00 51.78 998 ASN A O 1
ATOM 7906 N N . ASP A 1 999 ? -23.901 -7.783 17.274 1.00 52.41 999 ASP A N 1
ATOM 7907 C CA . ASP A 1 999 ? -23.935 -7.804 15.789 1.00 52.41 999 ASP A CA 1
ATOM 7908 C C . ASP A 1 999 ? -22.825 -8.623 15.074 1.00 52.41 999 ASP A C 1
ATOM 7910 O O . ASP A 1 999 ? -22.741 -8.639 13.842 1.00 52.41 999 ASP A O 1
ATOM 7914 N N . GLU A 1 1000 ? -21.998 -9.382 15.801 1.00 50.34 1000 GLU A N 1
ATOM 7915 C CA . GLU A 1 1000 ? -21.070 -10.345 15.195 1.00 50.34 1000 GLU A CA 1
ATOM 7916 C C . GLU A 1 1000 ? -21.816 -11.597 14.697 1.00 50.34 1000 GLU A C 1
ATOM 7918 O O . GLU A 1 1000 ? -22.406 -12.345 15.481 1.00 50.34 1000 GLU A O 1
ATOM 7923 N N . VAL A 1 1001 ? -21.734 -11.882 13.391 1.00 44.88 1001 VAL A N 1
ATOM 7924 C CA . VAL A 1 1001 ? -22.288 -13.111 12.793 1.00 44.88 1001 VAL A CA 1
ATOM 7925 C C . VAL A 1 1001 ? -21.405 -14.312 13.145 1.00 44.88 1001 VAL A C 1
ATOM 7927 O O . VAL A 1 1001 ? -20.565 -14.757 12.360 1.00 44.88 1001 VAL A O 1
ATOM 7930 N N . LYS A 1 1002 ? -21.603 -14.859 14.345 1.00 44.75 1002 LYS A N 1
ATOM 7931 C CA . LYS A 1 1002 ? -21.023 -16.143 14.745 1.00 44.75 1002 LYS A CA 1
ATOM 7932 C C . LYS A 1 1002 ? -21.730 -17.270 14.002 1.00 44.75 1002 LYS A C 1
ATOM 7934 O O . LYS A 1 1002 ? -22.920 -17.505 14.190 1.00 44.75 1002 LYS A O 1
ATOM 7939 N N . ILE A 1 1003 ? -20.972 -18.004 13.192 1.00 44.59 1003 ILE A N 1
ATOM 7940 C CA . ILE A 1 1003 ? -21.402 -19.303 12.674 1.00 44.59 1003 ILE A CA 1
ATOM 7941 C C . ILE A 1 1003 ? -21.407 -20.272 13.859 1.00 44.59 1003 ILE A C 1
ATOM 7943 O O . ILE A 1 1003 ? -20.364 -20.811 14.230 1.00 44.59 1003 ILE A O 1
ATOM 7947 N N . ILE A 1 1004 ? -22.574 -20.466 14.473 1.00 42.84 1004 ILE A N 1
ATOM 7948 C CA . ILE A 1 1004 ? -22.776 -21.544 15.439 1.00 42.84 1004 ILE A CA 1
ATOM 7949 C C . ILE A 1 1004 ? -22.938 -22.833 14.637 1.00 42.84 1004 ILE A C 1
ATOM 7951 O O . ILE A 1 1004 ? -23.998 -23.111 14.082 1.00 42.84 1004 ILE A O 1
ATOM 7955 N N . VAL A 1 1005 ? -21.852 -23.598 14.562 1.00 43.12 1005 VAL A N 1
ATOM 7956 C CA . VAL A 1 1005 ? -21.919 -25.021 14.233 1.00 43.12 1005 VAL A CA 1
ATOM 7957 C C . VAL A 1 1005 ? -22.421 -25.742 15.483 1.00 43.12 1005 VAL A C 1
ATOM 7959 O O . VAL A 1 1005 ? -21.857 -25.539 16.561 1.00 43.12 1005 VAL A O 1
ATOM 7962 N N . ILE A 1 1006 ? -23.477 -26.539 15.325 1.00 42.78 1006 ILE A N 1
ATOM 7963 C CA . ILE A 1 1006 ? -23.914 -27.560 16.286 1.00 42.78 1006 ILE A CA 1
ATOM 7964 C C . ILE A 1 1006 ? -23.385 -28.896 15.766 1.00 42.78 1006 ILE A C 1
ATOM 7966 O O . ILE A 1 1006 ? -23.600 -29.140 14.556 1.00 42.78 1006 ILE A O 1
#

Solvent-accessible surface area (backbone atoms only — not comparable to full-atom values): 61403 Å² total; per-residue (Å²): 142,82,86,82,83,85,82,92,84,82,81,83,52,72,66,60,51,49,53,55,51,51,53,50,54,49,54,50,52,55,52,48,57,75,60,70,80,73,88,82,90,87,81,85,86,80,85,91,85,85,88,81,90,87,84,88,86,82,88,80,87,82,88,84,82,84,88,89,87,88,86,79,89,84,87,87,83,88,86,87,84,85,84,88,87,82,87,81,90,86,89,84,90,80,89,85,89,86,82,91,80,88,85,86,86,82,87,85,83,87,80,90,87,75,89,81,80,78,83,74,80,67,82,85,57,68,65,58,56,51,48,52,52,52,52,51,49,53,50,62,65,65,72,72,79,83,88,75,87,89,80,85,92,73,85,62,63,62,56,60,50,50,50,51,53,52,52,51,47,54,52,49,51,52,49,52,50,51,52,47,53,52,48,53,51,52,51,52,52,52,50,54,51,47,55,51,49,55,50,51,55,47,53,48,52,53,49,53,52,50,53,52,50,53,56,46,55,53,49,53,52,50,52,50,51,53,51,52,51,50,51,54,51,50,53,52,49,52,52,50,52,51,50,52,53,52,52,50,52,50,53,52,51,52,50,54,50,51,53,51,48,52,53,50,50,54,51,51,52,52,49,60,49,48,56,51,50,51,52,52,49,59,52,48,51,59,49,52,54,50,52,52,60,46,54,53,50,52,52,52,52,51,52,54,50,51,52,52,52,50,50,54,50,52,57,49,50,50,53,50,53,55,50,53,50,52,51,52,51,54,52,52,51,54,50,52,54,47,55,54,47,64,46,52,48,52,54,45,56,53,48,50,55,49,47,65,60,52,73,77,68,87,86,89,79,72,63,69,68,52,46,55,54,50,50,55,52,45,53,54,47,49,55,49,48,51,54,50,49,53,52,49,52,50,54,49,53,50,48,50,49,53,57,46,52,54,48,53,53,48,51,52,50,51,49,55,48,46,57,50,48,52,52,54,46,54,54,46,51,56,46,50,53,50,55,46,55,49,49,55,55,48,51,61,55,52,68,78,63,80,84,83,94,97,96,94,95,94,96,94,97,93,93,93,85,65,78,58,48,58,59,42,54,53,51,48,49,55,45,51,54,48,50,51,51,49,49,51,51,52,47,53,50,53,52,49,51,51,51,51,51,55,47,52,55,48,52,53,52,46,55,53,51,50,53,50,48,52,55,52,50,52,52,51,50,50,52,48,52,52,52,50,49,53,50,51,50,50,51,53,51,50,51,53,56,48,52,54,47,51,54,50,47,52,52,48,53,49,50,52,48,50,52,48,54,53,48,52,52,49,52,52,50,52,50,51,52,51,50,53,51,50,51,55,52,51,52,49,52,51,48,56,50,52,51,52,54,46,57,52,46,56,54,49,52,54,50,47,54,52,51,51,52,52,47,53,54,51,52,51,54,51,51,53,52,50,54,52,50,51,52,51,50,52,51,51,52,51,53,51,51,56,49,52,52,51,50,51,50,52,53,50,50,50,53,49,49,62,46,52,57,44,53,53,51,49,53,51,51,50,51,56,48,52,58,50,51,51,56,58,47,60,65,46,55,73,52,52,69,61,54,62,69,67,70,77,75,76,76,95,76,90,82,84,91,85,87,88,82,88,86,83,82,89,81,89,82,89,85,84,94,74,90,82,81,84,83,88,87,79,84,78,90,88,57,78,59,62,59,48,51,52,51,49,52,52,46,50,54,51,50,49,50,50,48,48,51,52,47,50,50,48,51,49,49,50,50,51,48,58,50,52,75,72,70,70,90,78,85,88,86,82,89,82,82,85,87,89,82,87,86,82,86,75,73,52,66,69,59,54,49,53,50,48,53,51,48,52,55,49,51,51,51,48,53,48,53,52,48,52,51,47,58,50,45,54,51,46,58,53,48,52,54,50,51,54,51,51,47,53,52,49,51,53,51,49,51,51,51,50,52,51,51,50,54,51,48,54,52,49,50,61,46,51,55,49,53,50,51,52,50,50,54,52,48,54,51,49,53,51,52,51,52,51,52,54,47,50,52,42,50,50,49,47,48,57,49,49,51,55,50,49,55,57,67,64,61,82,81,82,83,88,85,80,89,89,86,80,88,89,85,89,81,86,88,79,93,78,93,77,89,84,84,85,82,85,80,86,89,86,81,92,80,91,81,85,83,92,77,86,82,88,81,88,89,81,83,73,86,77,58,62,56,56,53,50,46,55,50,51,51,49,55,56,62,50,62,79,66,55,89,80,63,70,94,69,71,87,65,71,84,71,90,58,78,46,106,78,75,53,83,63,85,70,80,129

Sequence (1006 aa):
MWPPFPSPCTGMSEETRQSKLAAAKKKLREYQHKIGSGTPAGVKKKRKIKNGSCSETTASDGCHSPEDAPKDRATPAIPTVDGTMTSDGVPSPYASPLHLTSMASVQSHHAENGPILTDENECLSSTESLRQISQQLNGIVSESSSCVNGEGLSSANMKDLESRYQELSLALDSSNLTNKELSNKIEELKQQNRESLDQLEKEKKEFEQKLAKEQGSLREQLQVHIQTIGILVSEKNDLHTALVHTQQAARQKAGEYEDLASRLQSSRQRIGELERTLSTVSTQQKQVERHNNDLTKERDALKLELYKNNKNTEDLKQVNSEMEERIRVLVNEKAGMKLKIEELQKDLEMSELLMQQLSSESKPHDSNQELKKAHEDRARLEARVEQLSDLLKQLQLERDRYMQNMKEDTAYWQDKMRQMSEHMHKLRDEKNRSDCQVRELEASVAALKRQLVVPPAPEPPAGPSEEEQRLQMEAEQLQKELEILAGQLQAQVKDNEGLSRLNQEQEQRLLELERASECWENQVEERKKILETMQNDRTTISRALSQNRELKQQLAELQDGFVKLSNENMEVTSALQTEQHVKNELAKRLGELQEKLGELKETIELKSQEAESLQQQRDQYVSHLQQYVAAYQQHVAAYQQLASDKELLQRQVLVQTQLMDRLQNEDIEVKVAAEKARQELEETQGRLEAATQQNQQLQAQLSLMAMPGEGDGLDEEKDEAAARPKLSMPEGLDSREAMVAFFNSALAGAEEEQARLRGQLKQQKLHCQRLAHLVAPGQEQEAGDKAPGSGGDSVPVETHQALQEAMDKLQGRFMVLIQEKVDLKERVDELEHRCVQLSGETDTIGEYIALYQSQRAVLKERHREKEEYISRLAQDKEEMKVKLLELQDLVLRLVNERDKWQGKYLAPAQNPAGEPAAAPPARELGDANGQGDIQEVNLASEESVAPPQGEALLGRSAPENTTAQQIIQLLREMQNTQQRPGLGDNPCIPFFYRPDDNDEVKIIVI

InterPro domains:
  IPR024858 Golgin subfamily A [PTHR10881] (12-1006)
  IPR043937 Golgin subfamily A , C-terminal binding motif [PF19046] (957-1002)
  IPR043976 Golgin subfamily A, conserved domain [PF15070] (387-910)